Protein AF-0000000076916355 (afdb_homodimer)

Solvent-accessible surface area (backbone atoms only — not comparable to full-atom values): 52747 Å² total; per-residue (Å²): 132,58,68,88,70,53,62,68,61,91,76,53,56,78,39,70,52,58,85,63,58,47,89,42,53,68,52,65,50,96,66,36,32,31,39,42,35,32,62,29,58,25,56,57,45,25,29,26,34,36,40,40,32,70,49,23,20,48,78,46,50,85,82,34,35,22,39,51,40,47,52,57,48,42,42,64,39,28,31,76,87,35,47,45,67,52,45,52,52,50,39,55,72,43,64,45,74,83,53,53,80,67,31,42,49,59,37,44,57,28,30,38,39,49,47,61,35,46,56,76,47,89,62,48,50,58,50,50,51,38,51,52,36,33,56,54,65,29,48,55,58,40,63,67,58,47,58,52,46,38,58,56,53,50,43,54,50,47,31,48,61,15,71,67,38,50,51,51,50,52,49,46,29,62,73,29,48,91,23,59,66,37,73,20,53,28,78,42,41,71,68,34,63,75,60,56,49,40,64,59,48,40,52,51,45,41,51,65,41,28,39,64,50,26,36,40,37,41,16,11,40,49,94,48,53,66,60,52,52,51,47,47,45,65,47,43,56,79,52,66,52,74,43,80,74,67,68,77,80,78,85,74,67,67,67,80,41,49,70,58,43,77,47,78,43,68,35,71,58,39,37,45,21,27,37,37,42,35,13,48,43,73,46,80,77,51,52,26,44,42,40,47,52,49,52,52,31,45,51,44,34,34,53,46,51,30,53,53,40,44,54,48,30,68,42,81,82,38,48,24,66,41,46,42,50,45,78,43,77,76,50,85,60,32,23,30,41,39,36,43,33,37,26,50,86,89,21,51,67,54,29,49,42,51,55,52,43,53,47,48,38,30,58,76,66,40,60,54,68,65,55,47,50,51,48,42,51,52,53,49,50,50,43,43,31,48,53,75,41,57,87,64,47,46,18,60,59,56,40,50,53,52,48,39,28,75,76,67,54,43,64,38,68,37,62,68,52,47,39,22,45,47,68,49,45,52,84,66,63,46,49,74,63,21,33,58,54,39,65,55,67,28,65,62,38,31,16,35,41,38,38,36,25,41,61,84,71,80,48,72,67,54,53,51,47,42,52,51,49,48,52,48,33,53,75,67,63,68,64,72,75,86,81,72,76,89,66,81,70,75,80,75,62,74,66,79,73,77,79,127,132,59,71,86,71,52,63,67,60,91,78,55,55,77,40,70,52,58,86,63,59,47,88,43,54,68,52,66,49,94,66,37,31,31,39,41,35,31,62,30,57,26,53,56,46,24,29,27,34,36,40,40,34,71,50,23,18,49,79,45,50,87,81,33,35,23,40,52,40,48,50,55,47,41,43,65,40,27,31,76,87,35,47,44,67,51,44,51,50,49,40,56,73,43,63,46,76,84,53,50,80,68,30,43,48,59,36,46,56,27,29,37,40,50,47,61,36,47,58,76,47,87,62,45,50,58,49,50,50,38,51,52,36,33,56,54,64,29,49,56,57,40,62,67,56,47,59,51,46,38,59,57,53,50,43,53,50,46,31,47,60,16,71,67,37,49,51,51,50,52,48,46,29,62,75,29,48,90,22,60,64,38,74,20,52,29,80,41,42,71,68,35,63,77,59,54,49,40,64,58,48,40,50,51,46,41,52,64,42,30,39,65,50,27,36,39,38,41,17,12,40,51,97,48,53,66,58,52,53,50,48,48,46,65,47,43,56,78,51,64,52,75,42,80,74,68,69,79,79,78,85,77,68,67,68,78,41,47,70,57,42,77,48,78,44,67,34,72,60,38,37,46,21,28,36,37,40,34,13,49,44,71,45,81,76,52,54,25,44,41,40,47,51,49,53,53,32,45,50,45,35,34,52,45,50,30,54,52,40,46,55,47,30,68,42,82,82,39,48,24,67,41,45,45,50,46,76,44,78,77,49,85,60,31,22,28,41,38,34,41,32,37,28,50,84,87,21,51,68,54,29,48,43,52,56,52,44,52,46,46,39,31,58,75,66,39,57,53,68,64,56,50,50,52,48,43,51,52,53,50,51,50,44,44,32,49,52,76,41,58,88,64,48,46,19,59,58,55,41,51,52,51,49,38,26,73,77,68,54,44,64,37,67,38,62,70,53,48,39,24,44,48,67,50,46,51,84,68,64,46,49,75,64,21,33,58,54,39,66,55,67,28,66,61,38,31,16,36,40,38,38,36,25,43,61,84,70,79,49,72,66,55,53,52,49,42,52,52,48,48,53,48,33,52,76,66,64,67,64,72,75,86,80,73,76,90,65,80,70,73,80,74,60,73,66,79,73,77,79,129

pLDDT: mean 91.03, std 12.5, range [19.94, 98.81]

Structure (mmCIF, N/CA/C/O backbone):
data_AF-0000000076916355-model_v1
#
loop_
_entity.id
_entity.type
_entity.pdbx_description
1 polymer 'Peptidase M16 N-terminal domain-containing protein'
#
loop_
_atom_site.group_PDB
_atom_site.id
_atom_site.type_symbol
_atom_site.label_atom_id
_atom_site.label_alt_id
_atom_site.label_comp_id
_atom_site.label_asym_id
_atom_site.label_entity_id
_atom_site.label_seq_id
_atom_site.pdbx_PDB_ins_code
_atom_site.Cartn_x
_atom_site.Cartn_y
_atom_site.Cartn_z
_atom_site.occupancy
_atom_site.B_iso_or_equiv
_atom_site.auth_seq_id
_atom_site.auth_comp_id
_atom_site.auth_asym_id
_atom_site.auth_atom_id
_atom_site.pdbx_PDB_model_num
ATOM 1 N N . VAL A 1 1 ? 5.949 21.219 -25.094 1 65.38 1 VAL A N 1
ATOM 2 C CA . VAL A 1 1 ? 7.352 21.625 -25.047 1 65.38 1 VAL A CA 1
ATOM 3 C C . VAL A 1 1 ? 8.141 20.688 -24.141 1 65.38 1 VAL A C 1
ATOM 5 O O . VAL A 1 1 ? 7.652 20.281 -23.078 1 65.38 1 VAL A O 1
ATOM 8 N N . GLY A 1 2 ? 9.203 20.094 -24.516 1 77.88 2 GLY A N 1
ATOM 9 C CA . GLY A 1 2 ? 10.07 19.203 -23.766 1 77.88 2 GLY A CA 1
ATOM 10 C C . GLY A 1 2 ? 10.719 19.875 -22.562 1 77.88 2 GLY A C 1
ATOM 11 O O . GLY A 1 2 ? 10.812 21.109 -22.516 1 77.88 2 GLY A O 1
ATOM 12 N N . PHE A 1 3 ? 11 19.219 -21.578 1 87.12 3 PHE A N 1
ATOM 13 C CA . PHE A 1 3 ? 11.586 19.703 -20.344 1 87.12 3 PHE A CA 1
ATOM 14 C C . PHE A 1 3 ? 12.875 20.469 -20.609 1 87.12 3 PHE A C 1
ATOM 16 O O . PHE A 1 3 ? 13.125 21.5 -20 1 87.12 3 PHE A O 1
ATOM 23 N N . ARG A 1 4 ? 13.672 20.094 -21.641 1 80.81 4 ARG A N 1
ATOM 24 C CA . ARG A 1 4 ? 14.953 20.719 -21.953 1 80.81 4 ARG A CA 1
ATOM 25 C C . ARG A 1 4 ? 14.766 22.125 -22.5 1 80.81 4 ARG A C 1
ATOM 27 O O . ARG A 1 4 ? 15.609 23 -22.297 1 80.81 4 ARG A O 1
ATOM 34 N N . SER A 1 5 ? 13.641 22.281 -23.031 1 86.19 5 SER A N 1
ATOM 35 C CA . SER A 1 5 ? 13.375 23.562 -23.688 1 86.19 5 SER A CA 1
ATOM 36 C C . SER A 1 5 ? 12.727 24.547 -22.719 1 86.19 5 SER A C 1
ATOM 38 O O . SER A 1 5 ? 12.547 25.719 -23.062 1 86.19 5 SER A O 1
ATOM 40 N N . LEU A 1 6 ? 12.43 24.047 -21.547 1 91.44 6 LEU A N 1
ATOM 41 C CA . LEU A 1 6 ? 11.789 24.953 -20.594 1 91.44 6 LEU A CA 1
ATOM 42 C C . LEU A 1 6 ? 12.734 26.078 -20.188 1 91.44 6 LEU A C 1
ATOM 44 O O . LEU A 1 6 ? 13.891 25.844 -19.844 1 91.44 6 LEU A O 1
ATOM 48 N N . LYS A 1 7 ? 12.25 27.25 -20.281 1 91.19 7 LYS A N 1
ATOM 49 C CA . LYS A 1 7 ? 13.039 28.406 -19.891 1 91.19 7 LYS A CA 1
ATOM 50 C C . LYS A 1 7 ? 13.172 28.516 -18.375 1 91.19 7 LYS A C 1
ATOM 52 O O . LYS A 1 7 ? 12.227 28.219 -17.641 1 91.19 7 LYS A O 1
ATOM 57 N N . LEU A 1 8 ? 14.266 28.828 -17.969 1 92.81 8 LEU A N 1
ATOM 58 C CA . LEU A 1 8 ? 14.5 29.078 -16.547 1 92.81 8 LEU A CA 1
ATOM 59 C C . LEU A 1 8 ? 13.695 30.281 -16.078 1 92.81 8 LEU A C 1
ATOM 61 O O . LEU A 1 8 ? 13.281 31.109 -16.891 1 92.81 8 LEU A O 1
ATOM 65 N N . VAL A 1 9 ? 13.422 30.281 -14.781 1 92.88 9 VAL A N 1
ATOM 66 C CA . VAL A 1 9 ? 12.688 31.422 -14.227 1 92.88 9 VAL A CA 1
ATOM 67 C C . VAL A 1 9 ? 13.672 32.406 -13.609 1 92.88 9 VAL A C 1
ATOM 69 O O . VAL A 1 9 ? 14.719 32.031 -13.086 1 92.88 9 VAL A O 1
ATOM 72 N N . ASN A 1 10 ? 13.422 33.656 -13.789 1 91.62 10 ASN A N 1
ATOM 73 C CA . ASN A 1 10 ? 14.133 34.719 -13.086 1 91.62 10 ASN A CA 1
ATOM 74 C C . ASN A 1 10 ? 13.391 35.156 -11.836 1 91.62 10 ASN A C 1
ATOM 76 O O . ASN A 1 10 ? 12.422 35.938 -11.914 1 91.62 10 ASN A O 1
ATOM 80 N N . VAL A 1 11 ? 13.891 34.656 -10.719 1 90.56 11 VAL A N 1
ATOM 81 C CA . VAL A 1 11 ? 13.164 34.938 -9.484 1 90.56 11 VAL A CA 1
ATOM 82 C C . VAL A 1 11 ? 14.133 35.438 -8.414 1 90.56 11 VAL A C 1
ATOM 84 O O . VAL A 1 11 ? 15.32 35.062 -8.43 1 90.56 11 VAL A O 1
ATOM 87 N N . SER A 1 12 ? 13.508 36.25 -7.539 1 94.06 12 SER A N 1
ATOM 88 C CA . SER A 1 12 ? 14.211 36.625 -6.312 1 94.06 12 SER A CA 1
ATOM 89 C C . SER A 1 12 ? 13.852 35.688 -5.164 1 94.06 12 SER A C 1
ATOM 91 O O . SER A 1 12 ? 12.742 35.156 -5.121 1 94.06 12 SER A O 1
ATOM 93 N N . MET A 1 13 ? 14.727 35.562 -4.289 1 94 13 MET A N 1
ATOM 94 C CA . MET A 1 13 ? 14.531 34.656 -3.168 1 94 13 MET A CA 1
ATOM 95 C C . MET A 1 13 ? 13.383 35.125 -2.279 1 94 13 MET A C 1
ATOM 97 O O . MET A 1 13 ? 12.695 34.312 -1.664 1 94 13 MET A O 1
ATOM 101 N N . GLU A 1 14 ? 13.102 36.375 -2.289 1 95.12 14 GLU A N 1
ATOM 102 C CA . GLU A 1 14 ? 12.07 36.938 -1.425 1 95.12 14 GLU A CA 1
ATOM 103 C C . GLU A 1 14 ? 10.711 36.938 -2.117 1 95.12 14 GLU A C 1
ATOM 105 O O . GLU A 1 14 ? 9.695 37.25 -1.492 1 95.12 14 GLU A O 1
ATOM 110 N N . GLU A 1 15 ? 10.75 36.594 -3.326 1 95.25 15 GLU A N 1
ATOM 111 C CA . GLU A 1 15 ? 9.492 36.594 -4.078 1 95.25 15 GLU A CA 1
ATOM 112 C C . GLU A 1 15 ? 8.484 35.625 -3.467 1 95.25 15 GLU A C 1
ATOM 114 O O . GLU A 1 15 ? 8.836 34.5 -3.123 1 95.25 15 GLU A O 1
ATOM 119 N N . ALA A 1 16 ? 7.27 36.188 -3.289 1 95.38 16 ALA A N 1
ATOM 120 C CA . ALA A 1 16 ? 6.199 35.344 -2.734 1 95.38 16 ALA A CA 1
ATOM 121 C C . ALA A 1 16 ? 5.68 34.375 -3.77 1 95.38 16 ALA A C 1
ATOM 123 O O . ALA A 1 16 ? 5.543 34.688 -4.949 1 95.38 16 ALA A O 1
ATOM 124 N N . LEU A 1 17 ? 5.414 33.125 -3.361 1 95.44 17 LEU A N 1
ATOM 125 C CA . LEU A 1 17 ? 4.715 32.156 -4.203 1 95.44 17 LEU A CA 1
ATOM 126 C C . LEU A 1 17 ? 3.217 32.438 -4.23 1 95.44 17 LEU A C 1
ATOM 128 O O . LEU A 1 17 ? 2.682 33.062 -3.309 1 95.44 17 LEU A O 1
ATOM 132 N N . PRO A 1 18 ? 2.559 32.031 -5.277 1 91.19 18 PRO A N 1
ATOM 133 C CA . PRO A 1 18 ? 1.119 32.312 -5.344 1 91.19 18 PRO A CA 1
ATOM 134 C C . PRO A 1 18 ? 0.356 31.734 -4.152 1 91.19 18 PRO A C 1
ATOM 136 O O . PRO A 1 18 ? 0.528 30.562 -3.811 1 91.19 18 PRO A O 1
ATOM 139 N N . ALA A 1 19 ? -0.494 32.594 -3.588 1 88.81 19 ALA A N 1
ATOM 140 C CA . ALA A 1 19 ? -1.309 32.156 -2.457 1 88.81 19 ALA A CA 1
ATOM 141 C C . ALA A 1 19 ? -2.473 31.266 -2.92 1 88.81 19 ALA A C 1
ATOM 143 O O . ALA A 1 19 ? -2.818 30.281 -2.264 1 88.81 19 ALA A O 1
ATOM 144 N N . GLU A 1 20 ? -3.055 31.656 -4.066 1 93.75 20 GLU A N 1
ATOM 145 C CA . GLU A 1 20 ? -4.148 30.875 -4.629 1 93.75 20 GLU A CA 1
ATOM 146 C C . GLU A 1 20 ? -3.621 29.719 -5.48 1 93.75 20 GLU A C 1
ATOM 148 O O . GLU A 1 20 ? -2.619 29.859 -6.18 1 93.75 20 GLU A O 1
ATOM 153 N N . PRO A 1 21 ? -4.293 28.594 -5.328 1 96.56 21 PRO A N 1
ATOM 154 C CA . PRO A 1 21 ? -3.824 27.438 -6.094 1 96.56 21 PRO A CA 1
ATOM 155 C C . PRO A 1 21 ? -3.977 27.625 -7.602 1 96.56 21 PRO A C 1
ATOM 157 O O . PRO A 1 21 ? -5 28.141 -8.062 1 96.56 21 PRO A O 1
ATOM 160 N N . VAL A 1 22 ? -3.041 27.219 -8.328 1 95.25 22 VAL A N 1
ATOM 161 C CA . VAL A 1 22 ? -3.01 27.391 -9.773 1 95.25 22 VAL A CA 1
ATOM 162 C C . VAL A 1 22 ? -3.641 26.172 -10.453 1 95.25 22 VAL A C 1
ATOM 164 O O . VAL A 1 22 ? -3.422 25.031 -10.031 1 95.25 22 VAL A O 1
ATOM 167 N N . GLY A 1 23 ? -4.426 26.438 -11.477 1 92.94 23 GLY A N 1
ATOM 168 C CA . GLY A 1 23 ? -4.922 25.375 -12.336 1 92.94 23 GLY A CA 1
ATOM 169 C C . GLY A 1 23 ? -6.199 24.734 -11.82 1 92.94 23 GLY A C 1
ATOM 170 O O . GLY A 1 23 ? -6.559 23.625 -12.242 1 92.94 23 GLY A O 1
ATOM 171 N N . VAL A 1 24 ? -6.832 25.312 -10.867 1 96.69 24 VAL A N 1
ATOM 172 C CA . VAL A 1 24 ? -8.039 24.766 -10.258 1 96.69 24 VAL A CA 1
ATOM 173 C C . VAL A 1 24 ? -9.078 25.859 -10.07 1 96.69 24 VAL A C 1
ATOM 175 O O . VAL A 1 24 ? -8.727 27.031 -9.852 1 96.69 24 VAL A O 1
ATOM 178 N N . ALA A 1 25 ? -10.328 25.531 -10.391 1 98 25 ALA A N 1
ATOM 179 C CA . ALA A 1 25 ? -11.391 26.453 -9.977 1 98 25 ALA A CA 1
ATOM 180 C C . ALA A 1 25 ? -11.508 26.5 -8.461 1 98 25 ALA A C 1
ATOM 182 O O . ALA A 1 25 ? -11.906 25.516 -7.824 1 98 25 ALA A O 1
ATOM 183 N N . TYR A 1 26 ? -11.125 27.594 -7.969 1 97.81 26 TYR A N 1
ATOM 184 C CA . TYR A 1 26 ? -11.023 27.812 -6.527 1 97.81 26 TYR A CA 1
ATOM 185 C C . TYR A 1 26 ? -11.922 28.953 -6.082 1 97.81 26 TYR A C 1
ATOM 187 O O . TYR A 1 26 ? -12.031 29.984 -6.766 1 97.81 26 TYR A O 1
ATOM 195 N N . GLY A 1 27 ? -12.609 28.719 -4.973 1 97.5 27 GLY A N 1
ATOM 196 C CA . GLY A 1 27 ? -13.461 29.781 -4.445 1 97.5 27 GLY A CA 1
ATOM 197 C C . GLY A 1 27 ? -14.055 29.453 -3.092 1 97.5 27 GLY A C 1
ATOM 198 O O . GLY A 1 27 ? -13.742 28.406 -2.506 1 97.5 27 GLY A O 1
ATOM 199 N N . ARG A 1 28 ? -14.805 30.438 -2.615 1 97.06 28 ARG A N 1
ATOM 200 C CA . ARG A 1 28 ? -15.516 30.297 -1.346 1 97.06 28 ARG A CA 1
ATOM 201 C C . ARG A 1 28 ? -16.984 30.672 -1.502 1 97.06 28 ARG A C 1
ATOM 203 O O . ARG A 1 28 ? -17.312 31.672 -2.145 1 97.06 28 ARG A O 1
ATOM 210 N N . LEU A 1 29 ? -17.797 29.797 -1.039 1 97.62 29 LEU A N 1
ATOM 211 C CA . LEU A 1 29 ? -19.219 30.078 -1.076 1 97.62 29 LEU A CA 1
ATOM 212 C C . LEU A 1 29 ? -19.609 31.109 -0.02 1 97.62 29 LEU A C 1
ATOM 214 O O . LEU A 1 29 ? -18.797 31.453 0.848 1 97.62 29 LEU A O 1
ATOM 218 N N . ALA A 1 30 ? -20.891 31.594 -0.022 1 95.25 30 ALA A N 1
ATOM 219 C CA . ALA A 1 30 ? -21.375 32.625 0.907 1 95.25 30 ALA A CA 1
ATOM 220 C C . ALA A 1 30 ? -21.406 32.062 2.336 1 95.25 30 ALA A C 1
ATOM 222 O O . ALA A 1 30 ? -21.203 32.844 3.291 1 95.25 30 ALA A O 1
ATOM 223 N N . ASN A 1 31 ? -21.562 30.828 2.43 1 95.25 31 ASN A N 1
ATOM 224 C CA . ASN A 1 31 ? -21.656 30.234 3.758 1 95.25 31 ASN A CA 1
ATOM 225 C C . ASN A 1 31 ? -20.281 29.891 4.316 1 95.25 31 ASN A C 1
ATOM 227 O O . ASN A 1 31 ? -20.172 29.312 5.406 1 95.25 31 ASN A O 1
ATOM 231 N N . GLY A 1 32 ? -19.234 30.141 3.533 1 95 32 GLY A N 1
ATOM 232 C CA . GLY A 1 32 ? -17.875 30 4.035 1 95 32 GLY A CA 1
ATOM 233 C C . GLY A 1 32 ? -17.156 28.781 3.484 1 95 32 GLY A C 1
ATOM 234 O O . GLY A 1 32 ? -15.938 28.672 3.59 1 95 32 GLY A O 1
ATOM 235 N N . LEU A 1 33 ? -17.844 27.844 2.869 1 97.75 33 LEU A N 1
ATOM 236 C CA . LEU A 1 33 ? -17.25 26.625 2.342 1 97.75 33 LEU A CA 1
ATOM 237 C C . LEU A 1 33 ? -16.297 26.938 1.186 1 97.75 33 LEU A C 1
ATOM 239 O O . LEU A 1 33 ? -16.656 27.688 0.276 1 97.75 33 LEU A O 1
ATOM 243 N N . THR A 1 34 ? -15.094 26.375 1.284 1 98.31 34 THR A N 1
ATOM 244 C CA . THR A 1 34 ? -14.141 26.484 0.186 1 98.31 34 THR A CA 1
ATOM 245 C C . THR A 1 34 ? -14.32 25.344 -0.808 1 98.31 34 THR A C 1
ATOM 247 O O . THR A 1 34 ? -14.727 24.234 -0.428 1 98.3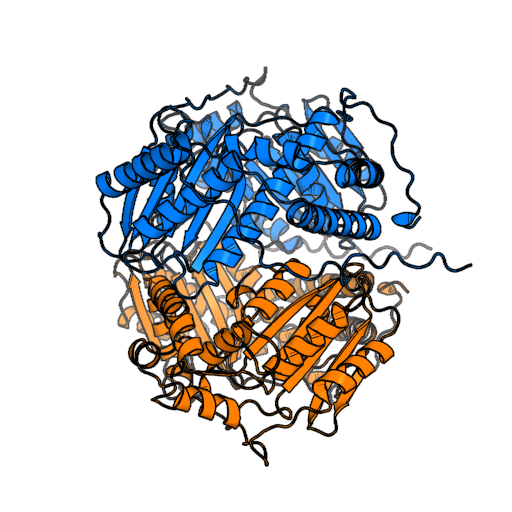1 34 THR A O 1
ATOM 250 N N . TYR A 1 35 ? -14.102 25.641 -2.092 1 98.75 35 TYR A N 1
ATOM 251 C CA . TYR A 1 35 ? -14.188 24.547 -3.055 1 98.75 35 TYR A CA 1
ATOM 252 C C . TYR A 1 35 ? -12.992 24.562 -4 1 98.75 35 TYR A C 1
ATOM 254 O O . TYR A 1 35 ? -12.422 25.609 -4.273 1 98.75 35 TYR A O 1
ATOM 262 N N . TYR A 1 36 ? -12.531 23.375 -4.344 1 98.75 36 TYR A N 1
ATOM 263 C CA . TYR A 1 36 ? -11.531 23.094 -5.371 1 98.75 36 TYR A CA 1
ATOM 264 C C . TYR A 1 36 ? -12.117 22.188 -6.457 1 98.75 36 TYR A C 1
ATOM 266 O O . TYR A 1 36 ? -12.578 21.078 -6.172 1 98.75 36 TYR A O 1
ATOM 274 N N . VAL A 1 37 ? -12.172 22.641 -7.754 1 98.75 37 VAL A N 1
ATOM 275 C CA . VAL A 1 37 ? -12.703 21.828 -8.836 1 98.75 37 VAL A CA 1
ATOM 276 C C . VAL A 1 37 ? -11.742 21.844 -10.023 1 98.75 37 VAL A C 1
ATOM 278 O O . VAL A 1 37 ? -11.336 22.922 -10.484 1 98.75 37 VAL A O 1
ATOM 281 N N . ARG A 1 38 ? -11.367 20.656 -10.445 1 97.94 38 ARG A N 1
ATOM 282 C CA . ARG A 1 38 ? -10.469 20.578 -11.594 1 97.94 38 ARG A CA 1
ATOM 283 C C . ARG A 1 38 ? -10.844 19.406 -12.492 1 97.94 38 ARG A C 1
ATOM 285 O O . ARG A 1 38 ? -11.086 18.297 -12.008 1 97.94 38 ARG A O 1
ATOM 292 N N . SER A 1 39 ? -10.914 19.75 -13.781 1 97.19 39 SER A N 1
ATOM 293 C CA . SER A 1 39 ? -11.031 18.672 -14.766 1 97.19 39 SER A CA 1
ATOM 294 C C . SER A 1 39 ? -9.695 17.969 -14.969 1 97.19 39 SER A C 1
ATOM 296 O O . SER A 1 39 ? -8.656 18.609 -15.078 1 97.19 39 SER A O 1
ATOM 298 N N . ASN A 1 40 ? -9.727 16.688 -14.859 1 95.25 40 ASN A N 1
ATOM 299 C CA . ASN A 1 40 ? -8.562 15.828 -15.062 1 95.25 40 ASN A CA 1
ATOM 300 C C . ASN A 1 40 ? -8.953 14.484 -15.672 1 95.25 40 ASN A C 1
ATOM 302 O O . ASN A 1 40 ? -9.781 13.766 -15.102 1 95.25 40 ASN A O 1
ATOM 306 N N . PRO A 1 41 ? -8.406 14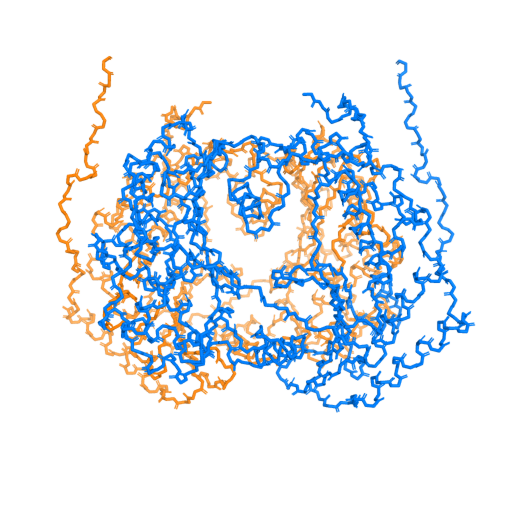.148 -16.719 1 89.5 41 PRO A N 1
ATOM 307 C CA . PRO A 1 41 ? -8.914 12.992 -17.469 1 89.5 41 PRO A CA 1
ATOM 308 C C . PRO A 1 41 ? -8.5 11.664 -16.844 1 89.5 41 PRO A C 1
ATOM 310 O O . PRO A 1 41 ? -9.078 10.625 -17.172 1 89.5 41 PRO A O 1
ATOM 313 N N . LYS A 1 42 ? -7.594 11.617 -15.922 1 88.19 42 LYS A N 1
ATOM 314 C CA . LYS A 1 42 ? -7.102 10.344 -15.398 1 88.19 42 LYS A CA 1
ATOM 315 C C . LYS A 1 42 ? -7.574 10.109 -13.969 1 88.19 42 LYS A C 1
ATOM 317 O O . LYS A 1 42 ? -7.305 10.922 -13.078 1 88.19 42 LYS A O 1
ATOM 322 N N . PRO A 1 43 ? -8.219 9 -13.789 1 88.5 43 PRO A N 1
ATOM 323 C CA . PRO A 1 43 ? -8.695 8 -14.75 1 88.5 43 PRO A CA 1
ATOM 324 C C . PRO A 1 43 ? -9.906 8.477 -15.547 1 88.5 43 PRO A C 1
ATOM 326 O O . PRO A 1 43 ? -10.641 9.359 -15.102 1 88.5 43 PRO A O 1
ATOM 329 N N . ARG A 1 44 ? -10.062 7.914 -16.625 1 86.88 44 ARG A N 1
ATOM 330 C CA . ARG A 1 44 ? -11.188 8.289 -17.484 1 86.88 44 ARG A CA 1
ATOM 331 C C . ARG A 1 44 ? -12.516 7.949 -16.812 1 86.88 44 ARG A C 1
ATOM 333 O O . ARG A 1 44 ? -12.641 6.914 -16.156 1 86.88 44 ARG A O 1
ATOM 340 N N . MET A 1 45 ? -13.445 8.844 -16.891 1 88.5 45 MET A N 1
ATOM 341 C CA . MET A 1 45 ? -14.836 8.703 -16.484 1 88.5 45 MET A CA 1
ATOM 342 C C . MET A 1 45 ? -14.945 8.531 -14.969 1 88.5 45 MET A C 1
ATOM 344 O O . MET A 1 45 ? -15.859 7.867 -14.477 1 88.5 45 MET A O 1
ATOM 348 N N . ARG A 1 46 ? -13.977 8.992 -14.25 1 91.31 46 ARG A N 1
ATOM 349 C CA . ARG A 1 46 ? -14.008 8.938 -12.789 1 91.31 46 ARG A CA 1
ATOM 350 C C . ARG A 1 46 ? -13.641 10.289 -12.188 1 91.31 46 ARG A C 1
ATOM 352 O O . ARG A 1 46 ? -13.008 11.117 -12.844 1 91.31 46 ARG A O 1
ATOM 359 N N . ALA A 1 47 ? -14.039 10.43 -10.984 1 95.62 47 ALA A N 1
ATOM 360 C CA . ALA A 1 47 ? -13.695 11.633 -10.234 1 95.62 47 ALA A CA 1
ATOM 361 C C . ALA A 1 47 ? -13.352 11.289 -8.781 1 95.62 47 ALA A C 1
ATOM 363 O O . ALA A 1 47 ? -13.992 10.422 -8.18 1 95.62 47 ALA A O 1
ATOM 364 N N . ALA A 1 48 ? -12.359 11.945 -8.305 1 97.06 48 ALA A N 1
ATOM 365 C CA . ALA A 1 48 ? -11.984 11.867 -6.891 1 97.06 48 ALA A CA 1
ATOM 366 C C . ALA A 1 48 ? -12.586 13.031 -6.105 1 97.06 48 ALA A C 1
ATOM 368 O O . ALA A 1 48 ? -12.25 14.195 -6.359 1 97.06 48 ALA A O 1
ATOM 369 N N . LEU A 1 49 ? -13.422 12.703 -5.141 1 97.81 49 LEU A N 1
ATOM 370 C CA . LEU A 1 49 ? -14.062 13.711 -4.305 1 97.81 49 LEU A CA 1
ATOM 371 C C . LEU A 1 49 ? -13.594 13.609 -2.859 1 97.81 49 LEU A C 1
ATOM 373 O O . LEU A 1 49 ? -13.258 12.516 -2.391 1 97.81 49 LEU A O 1
ATOM 377 N N . SER A 1 50 ? -13.57 14.766 -2.205 1 98.38 50 SER A N 1
ATOM 378 C CA . SER A 1 50 ? -13.281 14.758 -0.775 1 98.38 50 SER A CA 1
ATOM 379 C C . SER A 1 50 ? -13.984 15.914 -0.063 1 98.38 50 SER A C 1
ATOM 381 O O . SER A 1 50 ? -14.289 16.938 -0.681 1 98.38 50 SER A O 1
ATOM 383 N N . LEU A 1 51 ? -14.281 15.695 1.112 1 98.62 51 LEU A N 1
ATOM 384 C CA . LEU A 1 51 ? -14.633 16.719 2.084 1 98.62 51 LEU A CA 1
ATOM 385 C C . LEU A 1 51 ? -13.641 16.734 3.242 1 98.62 51 LEU A C 1
ATOM 387 O O . LEU A 1 51 ? -13.445 15.727 3.914 1 98.62 51 LEU A O 1
ATOM 391 N N . ALA A 1 52 ? -12.992 17.859 3.4 1 98.69 52 ALA A N 1
ATOM 392 C CA . ALA A 1 52 ? -12.039 18 4.496 1 98.69 52 ALA A CA 1
ATOM 393 C C . ALA A 1 52 ? -12.57 18.922 5.578 1 98.69 52 ALA A C 1
ATOM 395 O O . ALA A 1 52 ? -13.164 19.969 5.273 1 98.69 52 ALA A O 1
ATOM 396 N N . VAL A 1 53 ? -12.383 18.531 6.789 1 97.94 53 VAL A N 1
ATOM 397 C CA . VAL A 1 53 ? -12.711 19.312 7.973 1 97.94 53 VAL A CA 1
ATOM 398 C C . VAL A 1 53 ? -11.438 19.578 8.789 1 97.94 53 VAL A C 1
ATOM 400 O O . VAL A 1 53 ? -10.727 18.641 9.141 1 97.94 53 VAL A O 1
ATOM 403 N N . LYS A 1 54 ? -11.117 20.797 9.148 1 97.25 54 LYS A N 1
ATOM 404 C CA . LYS A 1 54 ? -9.906 21.156 9.875 1 97.25 54 LYS A CA 1
ATOM 405 C C . LYS A 1 54 ? -10.016 20.797 11.352 1 97.25 54 LYS A C 1
ATOM 407 O O . LYS A 1 54 ? -9.414 21.453 12.203 1 97.25 54 LYS A O 1
ATOM 412 N N . VAL A 1 55 ? -10.836 19.859 11.641 1 96.56 55 VAL A N 1
ATOM 413 C CA . VAL A 1 55 ? -11.031 19.438 13.023 1 96.56 55 VAL A CA 1
ATOM 414 C C . VAL A 1 55 ? -10.781 17.938 13.148 1 96.56 55 VAL A C 1
ATOM 416 O O . VAL A 1 55 ? -11.273 17.141 12.344 1 96.56 55 VAL A O 1
ATOM 419 N N . GLY A 1 56 ? -9.93 17.578 14.117 1 97.75 56 GLY A N 1
ATOM 420 C CA . GLY A 1 56 ? -9.688 16.188 14.516 1 97.75 56 GLY A CA 1
ATOM 421 C C . GLY A 1 56 ? -9.82 15.969 16 1 97.75 56 GLY A C 1
ATOM 422 O O . GLY A 1 56 ? -10.688 16.562 16.656 1 97.75 56 GLY A O 1
ATOM 423 N N . SER A 1 57 ? -9.078 15.117 16.578 1 98.38 57 SER A N 1
ATOM 424 C CA . SER A 1 57 ? -9.281 14.68 17.953 1 98.38 57 SER A CA 1
ATOM 425 C C . SER A 1 57 ? -8.664 15.664 18.938 1 98.38 57 SER A C 1
ATOM 427 O O . SER A 1 57 ? -8.984 15.641 20.125 1 98.38 57 SER A O 1
ATOM 429 N N . VAL A 1 58 ? -7.793 16.594 18.516 1 98.25 58 VAL A N 1
ATOM 430 C CA . VAL A 1 58 ? -7.027 17.438 19.422 1 98.25 58 VAL A CA 1
ATOM 431 C C . VAL A 1 58 ? -7.961 18.406 20.125 1 98.25 58 VAL A C 1
ATOM 433 O O . VAL A 1 58 ? -7.668 18.875 21.234 1 98.25 58 VAL A O 1
ATOM 436 N N . VAL A 1 59 ? -9.117 18.703 19.578 1 97.75 59 VAL A N 1
ATOM 437 C CA . VAL A 1 59 ? -10.016 19.703 20.156 1 97.75 59 VAL A CA 1
ATOM 438 C C . VAL A 1 59 ? -10.938 19.031 21.172 1 97.75 59 VAL A C 1
ATOM 440 O O . VAL A 1 59 ? -11.695 19.703 21.875 1 97.75 59 VAL A O 1
ATOM 443 N N . GLU A 1 60 ? -10.898 17.734 21.266 1 98.38 60 GLU A N 1
ATOM 444 C CA . GLU A 1 60 ? -11.797 16.984 22.141 1 98.38 60 GLU A CA 1
ATOM 445 C C . GLU A 1 60 ? -11.555 17.344 23.609 1 98.38 60 GLU A C 1
ATOM 447 O O . GLU A 1 60 ? -10.414 17.516 24.031 1 98.38 60 GLU A O 1
ATOM 452 N N . GLU A 1 61 ? -12.609 17.391 24.359 1 97.5 61 GLU A N 1
ATOM 453 C CA . GLU A 1 61 ? -12.531 17.438 25.812 1 97.5 61 GLU A CA 1
ATOM 454 C C . GLU A 1 61 ? -12.445 16.031 26.406 1 97.5 61 GLU A C 1
ATOM 456 O O . GLU A 1 61 ? -12.531 15.039 25.672 1 97.5 61 GLU A O 1
ATOM 461 N N . GLU A 1 62 ? -12.305 15.969 27.688 1 97.44 62 GLU A N 1
ATOM 462 C CA . GLU A 1 62 ? -12.047 14.688 28.344 1 97.44 62 GLU A CA 1
ATOM 463 C C . GLU A 1 62 ? -13.172 13.695 28.078 1 97.44 62 GLU A C 1
ATOM 465 O O . GLU A 1 62 ? -12.922 12.523 27.781 1 97.44 62 GLU A O 1
ATOM 470 N N . ASP A 1 63 ? -14.367 14.148 28.094 1 97.62 63 ASP A N 1
ATOM 471 C CA . ASP A 1 63 ? -15.516 13.273 27.906 1 97.62 63 ASP A CA 1
ATOM 472 C C . ASP A 1 63 ? -15.844 13.094 26.438 1 97.62 63 ASP A C 1
ATOM 474 O O . ASP A 1 63 ? -16.828 12.43 26.078 1 97.62 63 ASP A O 1
ATOM 478 N N . GLU A 1 64 ? -14.938 13.648 25.594 1 98.38 64 GLU A N 1
ATOM 479 C CA . GLU A 1 64 ? -15.156 13.586 24.156 1 98.38 64 GLU A CA 1
ATOM 480 C C . GLU A 1 64 ? -14.062 12.773 23.469 1 98.38 64 GLU A C 1
ATOM 482 O O . GLU A 1 64 ? -14 12.727 22.234 1 98.38 64 GLU A O 1
ATOM 487 N N . ARG A 1 65 ? -13.195 12.172 24.203 1 98.31 65 ARG A N 1
ATOM 488 C CA . ARG A 1 65 ? -12.062 11.461 23.609 1 98.31 65 ARG A CA 1
ATOM 489 C C . ARG A 1 65 ? -12.547 10.328 22.703 1 98.31 65 ARG A C 1
ATOM 491 O O . ARG A 1 65 ? -13.047 9.312 23.188 1 98.31 65 ARG A O 1
ATOM 498 N N . GLY A 1 66 ? -12.375 10.523 21.375 1 97.81 66 GLY A N 1
ATOM 499 C CA . GLY A 1 66 ? -12.812 9.562 20.375 1 97.81 66 GLY A CA 1
ATOM 500 C C . GLY A 1 66 ? -14.031 10.023 19.594 1 97.81 66 GLY A C 1
ATOM 501 O O . GLY A 1 66 ? -14.406 9.398 18.609 1 97.81 66 GLY A O 1
ATOM 502 N N . VAL A 1 67 ? -14.578 11.125 20 1 98.5 67 VAL A N 1
ATOM 503 C CA . VAL A 1 67 ? -15.852 11.562 19.438 1 98.5 67 VAL A CA 1
ATOM 504 C C . VAL A 1 67 ? -15.656 12.039 18 1 98.5 67 VAL A C 1
ATOM 506 O O . VAL A 1 67 ? -16.516 11.82 17.141 1 98.5 67 VAL A O 1
ATOM 509 N N . ALA A 1 68 ? -14.508 12.672 17.688 1 98.12 68 ALA A N 1
ATOM 510 C CA . ALA A 1 68 ? -14.25 13.078 16.312 1 98.12 68 ALA A CA 1
ATOM 511 C C . ALA A 1 68 ? -14.305 11.883 15.367 1 98.12 68 ALA A C 1
ATOM 513 O O . ALA A 1 68 ? -14.898 11.961 14.289 1 98.12 68 ALA A O 1
ATOM 514 N N . HIS A 1 69 ? -13.719 10.805 15.797 1 97.5 69 HIS A N 1
ATOM 515 C CA . HIS A 1 69 ? -13.703 9.562 15.031 1 97.5 69 HIS A CA 1
ATOM 516 C C . HIS A 1 69 ? -15.102 8.961 14.938 1 97.5 69 HIS A C 1
ATOM 518 O O . HIS A 1 69 ? -15.492 8.445 13.883 1 97.5 69 HIS A O 1
ATOM 524 N N . ILE A 1 70 ? -15.844 9.039 15.992 1 97.19 70 ILE A N 1
ATOM 525 C CA . ILE A 1 70 ? -17.203 8.508 16.016 1 97.19 70 ILE A CA 1
ATOM 526 C C . ILE A 1 70 ? -18.078 9.281 15.031 1 97.19 70 ILE A C 1
ATOM 528 O O . ILE A 1 70 ? -18.906 8.688 14.328 1 97.19 70 ILE A O 1
ATOM 532 N N . VAL A 1 71 ? -17.938 10.586 14.977 1 97.12 71 VAL A N 1
ATOM 533 C CA . VAL A 1 71 ? -18.688 11.414 14.047 1 97.12 71 VAL A CA 1
ATOM 534 C C . VAL A 1 71 ? -18.438 10.945 12.617 1 97.12 71 VAL A C 1
ATOM 536 O O . VAL A 1 71 ? -19.359 10.859 11.805 1 97.12 71 VAL A O 1
ATOM 539 N N . GLU A 1 72 ? -17.188 10.664 12.336 1 96.12 72 GLU A N 1
ATOM 540 C CA . GLU A 1 72 ? -16.797 10.148 11.023 1 96.12 72 GLU A CA 1
ATOM 541 C C . GLU A 1 72 ? -17.594 8.891 10.68 1 96.12 72 GLU A C 1
ATOM 543 O O . GLU A 1 72 ? -18.156 8.781 9.578 1 96.12 72 GLU A O 1
ATOM 548 N N . HIS A 1 73 ? -17.688 7.984 11.617 1 93.44 73 HIS A N 1
ATOM 549 C CA . HIS A 1 73 ? -18.453 6.758 11.414 1 93.44 73 HIS A CA 1
ATOM 550 C C . HIS A 1 73 ? -19.938 7.059 11.195 1 93.44 73 HIS A C 1
ATOM 552 O O . HIS A 1 73 ? -20.578 6.465 10.32 1 93.44 73 HIS A O 1
ATOM 558 N N . LEU A 1 74 ? -20.5 7.941 12 1 95.06 74 LEU A N 1
ATOM 559 C CA . LEU A 1 74 ? -21.922 8.242 11.977 1 95.06 74 LEU A CA 1
ATOM 560 C C . LEU A 1 74 ? -22.312 8.898 10.656 1 95.06 74 LEU A C 1
ATOM 562 O O . LEU A 1 74 ? -23.438 8.727 10.188 1 95.06 74 LEU A O 1
ATOM 566 N N . ALA A 1 75 ? -21.375 9.578 10.07 1 94.94 75 ALA A N 1
ATOM 567 C CA . ALA A 1 75 ? -21.656 10.195 8.781 1 94.94 75 ALA A CA 1
ATOM 568 C C . ALA A 1 75 ? -22.078 9.148 7.746 1 94.94 75 ALA A C 1
ATOM 570 O O . ALA A 1 75 ? -22.984 9.375 6.949 1 94.94 75 ALA A O 1
ATOM 571 N N . PHE A 1 76 ? -21.516 7.992 7.816 1 90.62 76 PHE A N 1
ATOM 572 C CA . PHE A 1 76 ? -21.781 6.938 6.848 1 90.62 76 PHE A CA 1
ATOM 573 C C . PHE A 1 76 ? -22.969 6.086 7.289 1 90.62 76 PHE A C 1
ATOM 575 O O . PHE A 1 76 ? -23.391 5.188 6.562 1 90.62 76 PHE A O 1
ATOM 582 N N . SER A 1 77 ? -23.453 6.406 8.461 1 89.38 77 SER A N 1
ATOM 583 C CA . SER A 1 77 ? -24.609 5.66 8.945 1 89.38 77 SER A CA 1
ATOM 584 C C . SER A 1 77 ? -25.922 6.27 8.445 1 89.38 77 SER A C 1
ATOM 586 O O . SER A 1 77 ? -26.75 5.574 7.848 1 89.38 77 SER A O 1
ATOM 588 N N . ALA A 1 78 ? -26.109 7.555 8.781 1 91.62 78 ALA A N 1
ATOM 589 C CA . ALA A 1 78 ? -27.328 8.219 8.336 1 91.62 78 ALA A CA 1
ATOM 590 C C . ALA A 1 78 ? -27.203 9.734 8.453 1 91.62 78 ALA A C 1
ATOM 592 O O . ALA A 1 78 ? -26.469 10.242 9.305 1 91.62 78 ALA A O 1
ATOM 593 N N . THR A 1 79 ? -27.938 10.383 7.594 1 95.94 79 THR A N 1
ATOM 594 C CA . THR A 1 79 ? -28.062 11.836 7.625 1 95.94 79 THR A CA 1
ATOM 595 C C . THR A 1 79 ? -29.531 12.25 7.609 1 95.94 79 THR A C 1
ATOM 597 O O . THR A 1 79 ? -30.422 11.406 7.668 1 95.94 79 THR A O 1
ATOM 600 N N . SER A 1 80 ? -29.75 13.539 7.598 1 95.19 80 SER A N 1
ATOM 601 C CA . SER A 1 80 ? -31.125 14.031 7.555 1 95.19 80 SER A CA 1
ATOM 602 C C . SER A 1 80 ? -31.844 13.578 6.289 1 95.19 80 SER A C 1
ATOM 604 O O . SER A 1 80 ? -33 13.195 6.332 1 95.19 80 SER A O 1
ATOM 606 N N . ARG A 1 81 ? -31.125 13.5 5.234 1 94.88 81 ARG A N 1
ATOM 607 C CA . ARG A 1 81 ? -31.719 13.188 3.943 1 94.88 81 ARG A CA 1
ATOM 608 C C . ARG A 1 81 ? -31.578 11.703 3.619 1 94.88 81 ARG A C 1
ATOM 610 O O . ARG A 1 81 ? -32.406 11.133 2.92 1 94.88 81 ARG A O 1
ATOM 617 N N . TYR A 1 82 ? -30.531 11.07 4.059 1 94.56 82 TYR A N 1
ATOM 618 C CA . TYR A 1 82 ? -30.203 9.711 3.641 1 94.56 82 TYR A CA 1
ATOM 619 C C . TYR A 1 82 ? -30.219 8.758 4.828 1 94.56 82 TYR A C 1
ATOM 621 O O . TYR A 1 82 ? -29.484 8.945 5.797 1 94.56 82 TYR A O 1
ATOM 629 N N . THR A 1 83 ? -31.016 7.703 4.652 1 91.75 83 THR A N 1
ATOM 630 C CA . THR A 1 83 ? -31 6.629 5.641 1 91.75 83 THR A CA 1
ATOM 631 C C . THR A 1 83 ? -29.766 5.746 5.465 1 91.75 83 THR A C 1
ATOM 633 O O . THR A 1 83 ? -29.016 5.914 4.508 1 91.75 83 THR A O 1
ATOM 636 N N . ASN A 1 84 ? -29.609 4.902 6.395 1 87 84 ASN A N 1
ATOM 637 C CA . ASN A 1 84 ? -28.516 3.934 6.262 1 87 84 ASN A CA 1
ATOM 638 C C . ASN A 1 84 ? -28.625 3.154 4.953 1 87 84 ASN A C 1
ATOM 640 O O . ASN A 1 84 ? -27.625 2.967 4.258 1 87 84 ASN A O 1
ATOM 644 N N . HIS A 1 85 ? -29.797 2.781 4.703 1 84 85 HIS A N 1
ATOM 645 C CA . HIS A 1 85 ? -30.047 2.043 3.473 1 84 85 HIS A CA 1
ATOM 646 C C . HIS A 1 85 ? -29.656 2.865 2.248 1 84 85 HIS A C 1
ATOM 648 O O . HIS A 1 85 ? -29.047 2.346 1.314 1 84 85 HIS A O 1
ATOM 654 N N . ASP A 1 86 ? -30.016 4.117 2.238 1 88.94 86 ASP A N 1
ATOM 655 C CA . ASP A 1 86 ? -29.703 5.008 1.128 1 88.94 86 ASP A CA 1
ATOM 656 C C . ASP A 1 86 ? -28.188 5.125 0.924 1 88.94 86 ASP A C 1
ATOM 658 O O . ASP A 1 86 ? -27.703 5.066 -0.208 1 88.94 86 ASP A O 1
ATOM 662 N N . ILE A 1 87 ? -27.484 5.289 1.971 1 87 87 ILE A N 1
ATOM 663 C CA . ILE A 1 87 ? -26.031 5.473 1.912 1 87 87 ILE A CA 1
ATOM 664 C C . ILE A 1 87 ? -25.375 4.195 1.402 1 87 87 ILE A C 1
ATOM 666 O O . ILE A 1 87 ? -24.484 4.25 0.546 1 87 87 ILE A O 1
ATOM 670 N N . VAL A 1 88 ? -25.797 3.064 1.859 1 82.19 88 VAL A N 1
ATOM 671 C CA . VAL A 1 88 ? -25.25 1.778 1.44 1 82.19 88 VAL A CA 1
ATOM 672 C C . VAL A 1 88 ? -25.484 1.576 -0.054 1 82.19 88 VAL A C 1
ATOM 674 O O . VAL A 1 88 ? -24.578 1.18 -0.788 1 82.19 88 VAL A O 1
ATOM 677 N N . ARG A 1 89 ? -26.672 1.885 -0.45 1 83.44 89 ARG A N 1
ATOM 678 C CA . ARG A 1 89 ? -27.016 1.763 -1.862 1 83.44 89 ARG A CA 1
ATOM 679 C C . ARG A 1 89 ? -26.172 2.689 -2.719 1 83.44 89 ARG A C 1
ATOM 681 O O . ARG A 1 89 ? -25.75 2.318 -3.818 1 83.44 89 ARG A O 1
ATOM 688 N N . PHE A 1 90 ? -26.016 3.818 -2.297 1 86.38 90 PHE A N 1
ATOM 689 C CA . PHE A 1 90 ? -25.172 4.773 -3.008 1 86.38 90 PHE A CA 1
ATOM 690 C C . PHE A 1 90 ? -23.75 4.246 -3.146 1 86.38 90 PHE A C 1
ATOM 692 O O . PHE A 1 90 ? -23.188 4.25 -4.242 1 86.38 90 PHE A O 1
ATOM 699 N N . LEU A 1 91 ? -23.203 3.775 -2.004 1 81.88 91 LEU A N 1
ATOM 700 C CA . LEU A 1 91 ? -21.844 3.252 -2.01 1 81.88 91 LEU A CA 1
ATOM 701 C C . LEU A 1 91 ? -21.719 2.064 -2.957 1 81.88 91 LEU A C 1
ATOM 703 O O . LEU A 1 91 ? -20.719 1.934 -3.67 1 81.88 91 LEU A O 1
ATOM 707 N N . GLU A 1 92 ? -22.734 1.299 -2.996 1 78.5 92 GLU A N 1
ATOM 708 C CA . GLU A 1 92 ? -22.781 0.182 -3.936 1 78.5 92 GLU A CA 1
ATOM 709 C C . GLU A 1 92 ? -22.766 0.675 -5.379 1 78.5 92 GLU A C 1
ATOM 711 O O . GLU A 1 92 ? -22.062 0.116 -6.223 1 78.5 92 GLU A O 1
ATOM 716 N N . SER A 1 93 ? -23.484 1.686 -5.594 1 79.69 93 SER A N 1
ATOM 717 C CA . SER A 1 93 ? -23.672 2.191 -6.953 1 79.69 93 SER A CA 1
ATOM 718 C C . SER A 1 93 ? -22.359 2.762 -7.504 1 79.69 93 SER A C 1
ATOM 720 O O . SER A 1 93 ? -22.141 2.76 -8.719 1 79.69 93 SER A O 1
ATOM 722 N N . ILE A 1 94 ? -21.547 3.186 -6.664 1 79.94 94 ILE A N 1
ATOM 723 C CA . ILE A 1 94 ? -20.297 3.779 -7.152 1 79.94 94 ILE A CA 1
ATOM 724 C C . ILE A 1 94 ? -19.172 2.762 -7.055 1 79.94 94 ILE A C 1
ATOM 726 O O . ILE A 1 94 ? -18.031 3.062 -7.398 1 79.94 94 ILE A O 1
ATOM 730 N N . GLY A 1 95 ? -19.469 1.582 -6.617 1 73.38 95 GLY A N 1
ATOM 731 C CA . GLY A 1 95 ? -18.469 0.534 -6.52 1 73.38 95 GLY A CA 1
ATOM 732 C C . GLY A 1 95 ? -17.469 0.768 -5.398 1 73.38 95 GLY A C 1
ATOM 733 O O . GLY A 1 95 ? -16.297 0.387 -5.512 1 73.38 95 GLY A O 1
ATOM 734 N N . ALA A 1 96 ? -17.75 1.548 -4.543 1 70.94 96 ALA A N 1
ATOM 735 C CA . ALA A 1 96 ? -16.859 1.86 -3.432 1 70.94 96 ALA A CA 1
ATOM 736 C C . ALA A 1 96 ? -16.625 0.637 -2.551 1 70.94 96 ALA A C 1
ATOM 738 O O . ALA A 1 96 ? -17.469 -0.266 -2.5 1 70.94 96 ALA A O 1
ATOM 739 N N . GLU A 1 97 ? -15.289 0.602 -2.225 1 61.94 97 GLU A N 1
ATOM 740 C CA . GLU A 1 97 ? -15.07 -0.358 -1.146 1 61.94 97 GLU A CA 1
ATOM 741 C C . GLU A 1 97 ? -15.844 0.035 0.107 1 61.94 97 GLU A C 1
ATOM 743 O O . GLU A 1 97 ? -16.141 1.213 0.319 1 61.94 97 GLU A O 1
ATOM 748 N N . PHE A 1 98 ? -16.266 -0.992 0.769 1 58.75 98 PHE A N 1
ATOM 749 C CA . PHE A 1 98 ? -17.328 -0.787 1.757 1 58.75 98 PHE A CA 1
ATOM 750 C C . PHE A 1 98 ? -16.734 -0.554 3.141 1 58.75 98 PHE A C 1
ATOM 752 O O . PHE A 1 98 ? -15.797 -1.248 3.547 1 58.75 98 PHE A O 1
ATOM 759 N N . GLY A 1 99 ? -17.188 0.544 3.832 1 57.62 99 GLY A N 1
ATOM 760 C CA . GLY A 1 99 ? -16.922 0.882 5.223 1 57.62 99 GLY A CA 1
ATOM 761 C C . GLY A 1 99 ? -16.234 2.227 5.391 1 57.62 99 GLY A C 1
ATOM 762 O O . GLY A 1 99 ? -15.609 2.73 4.461 1 57.62 99 GLY A O 1
ATOM 763 N N . ALA A 1 100 ? -16.703 2.887 6.41 1 48.97 100 ALA A N 1
ATOM 764 C CA . ALA A 1 100 ? -16.125 4.188 6.758 1 48.97 100 ALA A CA 1
ATOM 765 C C . ALA A 1 100 ? -14.602 4.145 6.738 1 48.97 100 ALA A C 1
ATOM 767 O O . ALA A 1 100 ? -13.961 5.062 6.223 1 48.97 100 ALA A O 1
ATOM 768 N N . CYS A 1 101 ? -14.172 3.121 7.156 1 56.81 101 CYS A N 1
ATOM 769 C CA . CYS A 1 101 ? -12.727 3.031 7.332 1 56.81 101 CYS A CA 1
ATOM 770 C C . CYS A 1 101 ? -12.016 3.021 5.984 1 56.81 101 CYS A C 1
ATOM 772 O O . CYS A 1 101 ? -10.82 3.309 5.91 1 56.81 101 CYS A O 1
ATOM 774 N N . GLN A 1 102 ? -12.797 2.871 5.078 1 67.38 102 GLN A N 1
ATOM 775 C CA . GLN A 1 102 ? -12.188 2.791 3.756 1 67.38 102 GLN A CA 1
ATOM 776 C C . GLN A 1 102 ? -12.328 4.113 3.008 1 67.38 102 GLN A C 1
ATOM 778 O O . GLN A 1 102 ? -11.602 4.367 2.043 1 67.38 102 GLN A O 1
ATOM 783 N N . ASN A 1 103 ? -13.172 4.953 3.619 1 79.5 103 ASN A N 1
ATOM 784 C CA . ASN A 1 103 ? -13.484 6.137 2.828 1 79.5 103 ASN A CA 1
ATOM 785 C C . ASN A 1 103 ? -13.32 7.418 3.645 1 79.5 103 ASN A C 1
ATOM 787 O O . ASN A 1 103 ? -13.852 8.461 3.281 1 79.5 103 ASN A O 1
ATOM 791 N N . ALA A 1 104 ? -12.688 7.238 4.762 1 92.88 104 ALA A N 1
ATOM 792 C CA . ALA A 1 104 ? -12.477 8.43 5.578 1 92.88 104 ALA A CA 1
ATOM 793 C C . ALA A 1 104 ? -11.266 8.266 6.488 1 92.88 104 ALA A C 1
ATOM 795 O O . ALA A 1 104 ? -10.734 7.16 6.625 1 92.88 104 ALA A O 1
ATOM 796 N N . LEU A 1 105 ? -10.852 9.391 7.02 1 95.56 105 LEU A N 1
ATOM 797 C CA . LEU A 1 105 ? -9.734 9.398 7.957 1 95.56 105 LEU A CA 1
ATOM 798 C C . LEU A 1 105 ? -9.898 10.508 8.984 1 95.56 105 LEU A C 1
ATOM 800 O O . LEU A 1 105 ? -10.227 11.648 8.633 1 95.56 105 LEU A O 1
ATOM 804 N N . THR A 1 106 ? -9.68 10.133 10.242 1 96.75 106 THR A N 1
ATOM 805 C CA . THR A 1 106 ? -9.633 11.109 11.328 1 96.75 106 THR A CA 1
ATOM 806 C C . THR A 1 106 ? -8.25 11.141 11.961 1 96.75 106 THR A C 1
ATOM 808 O O . THR A 1 106 ? -7.738 10.109 12.406 1 96.75 106 THR A O 1
ATOM 811 N N . SER A 1 107 ? -7.641 12.258 11.906 1 97.06 107 SER A N 1
ATOM 812 C CA . SER A 1 107 ? -6.367 12.469 12.586 1 97.06 107 SER A CA 1
ATOM 813 C C . SER A 1 107 ? -6.52 13.445 13.75 1 97.06 107 SER A C 1
ATOM 815 O O . SER A 1 107 ? -7.641 13.781 14.141 1 97.06 107 SER A O 1
ATOM 817 N N . SER A 1 108 ? -5.426 13.828 14.367 1 97.62 108 SER A N 1
ATOM 818 C CA . SER A 1 108 ? -5.48 14.781 15.477 1 97.62 108 SER A CA 1
ATOM 819 C C . SER A 1 108 ? -6 16.141 15.008 1 97.62 108 SER A C 1
ATOM 821 O O . SER A 1 108 ? -6.727 16.812 15.742 1 97.62 108 SER A O 1
ATOM 823 N N . ASP A 1 109 ? -5.73 16.453 13.734 1 97.69 109 ASP A N 1
ATOM 824 C CA . ASP A 1 109 ? -5.973 17.844 13.344 1 97.69 109 ASP A CA 1
ATOM 825 C C . ASP A 1 109 ? -7.094 17.922 12.305 1 97.69 109 ASP A C 1
ATOM 827 O O . ASP A 1 109 ? -7.621 19.016 12.055 1 97.69 109 ASP A O 1
ATOM 831 N N . GLU A 1 110 ? -7.488 16.797 11.703 1 97.88 110 GLU A N 1
ATOM 832 C CA . GLU A 1 110 ? -8.453 16.922 10.609 1 97.88 110 GLU A CA 1
ATOM 833 C C . GLU A 1 110 ? -9.25 15.641 10.422 1 97.88 110 GLU A C 1
ATOM 835 O O . GLU A 1 110 ? -8.875 14.586 10.945 1 97.88 110 GLU A O 1
ATOM 840 N N . THR A 1 111 ? -10.336 15.711 9.758 1 98 111 THR A N 1
ATOM 841 C CA . THR A 1 111 ? -11.172 14.617 9.273 1 98 111 THR A CA 1
ATOM 842 C C . THR A 1 111 ? -11.422 14.758 7.773 1 98 111 THR A C 1
ATOM 844 O O . THR A 1 111 ? -11.758 15.836 7.289 1 98 111 THR A O 1
ATOM 847 N N . ILE A 1 112 ? -11.195 13.688 7.027 1 98.19 112 ILE A N 1
ATOM 848 C CA . ILE A 1 112 ? -11.336 13.719 5.574 1 98.19 112 ILE A CA 1
ATOM 849 C C . ILE A 1 112 ? -12.25 12.586 5.117 1 98.19 112 ILE A C 1
ATOM 851 O O . ILE A 1 112 ? -12.078 11.438 5.527 1 98.19 112 ILE A O 1
ATOM 855 N N . TYR A 1 113 ? -13.25 12.922 4.34 1 97 113 TYR A N 1
ATOM 856 C CA . TYR A 1 113 ? -14.102 11.961 3.645 1 97 113 TYR A CA 1
ATOM 857 C C . TYR A 1 113 ? -13.727 11.867 2.17 1 97 113 TYR A C 1
ATOM 859 O O . TYR A 1 113 ? -13.539 12.891 1.508 1 97 113 TYR A O 1
ATOM 867 N N . GLU A 1 114 ? -13.609 10.656 1.666 1 95.69 114 GLU A N 1
ATOM 868 C CA . GLU A 1 114 ? -13.148 10.477 0.293 1 95.69 114 GLU A CA 1
ATOM 869 C C . GLU A 1 114 ? -14.062 9.531 -0.477 1 95.69 114 GLU A C 1
ATOM 871 O O . GLU A 1 114 ? -14.531 8.531 0.071 1 95.69 114 GLU A O 1
ATOM 876 N N . LEU A 1 115 ? -14.312 9.914 -1.783 1 93.25 115 LEU A N 1
ATOM 877 C CA . LEU A 1 115 ? -15.117 9.102 -2.688 1 93.25 115 LEU A CA 1
ATOM 878 C C . LEU A 1 115 ? -14.5 9.07 -4.082 1 93.25 115 LEU A C 1
ATOM 880 O O . LEU A 1 115 ? -14 10.086 -4.566 1 93.25 115 LEU A O 1
ATOM 884 N N . LEU A 1 116 ? -14.43 7.973 -4.641 1 90.5 116 LEU A N 1
ATOM 885 C CA . LEU A 1 116 ? -14.141 7.809 -6.062 1 90.5 116 LEU A CA 1
ATOM 886 C C . LEU A 1 116 ? -15.398 7.422 -6.832 1 90.5 116 LEU A C 1
ATOM 888 O O . LEU A 1 116 ? -15.992 6.375 -6.57 1 90.5 116 LEU A O 1
ATOM 892 N N . VAL A 1 117 ? -15.797 8.266 -7.801 1 91.62 117 VAL A N 1
ATOM 893 C CA . VAL A 1 117 ? -17.141 8.109 -8.352 1 91.62 117 VAL A CA 1
ATOM 894 C C . VAL A 1 117 ? -17.078 8.086 -9.875 1 91.62 117 VAL A C 1
ATOM 896 O O . VAL A 1 117 ? -16.297 8.828 -10.477 1 91.62 117 VAL A O 1
ATOM 899 N N . PRO A 1 118 ? -17.875 7.262 -10.5 1 88.31 118 PRO A N 1
ATOM 900 C CA . PRO A 1 118 ? -18.047 7.367 -11.945 1 88.31 118 PRO A CA 1
ATOM 901 C C . PRO A 1 118 ? -18.766 8.641 -12.367 1 88.31 118 PRO A C 1
ATOM 903 O O . PRO A 1 118 ? -19.703 9.07 -11.688 1 88.31 118 PRO A O 1
ATOM 906 N N . VAL A 1 119 ? -18.297 9.211 -13.414 1 89.81 119 VAL A N 1
ATOM 907 C CA . VAL A 1 119 ? -18.922 10.461 -13.828 1 89.81 119 VAL A CA 1
ATOM 908 C C . VAL A 1 119 ? -19.656 10.258 -15.148 1 89.81 119 VAL A C 1
ATOM 910 O O . VAL A 1 119 ? -20.234 11.203 -15.695 1 89.81 119 VAL A O 1
ATOM 913 N N . ASP A 1 120 ? -19.656 9.078 -15.648 1 82.56 120 ASP A N 1
ATOM 914 C CA . ASP A 1 120 ? -20.328 8.773 -16.906 1 82.56 120 ASP A CA 1
ATOM 915 C C . ASP A 1 120 ? -21.781 8.383 -16.672 1 82.56 120 ASP A C 1
ATOM 917 O O . ASP A 1 120 ? -22.578 8.328 -17.609 1 82.56 120 ASP A O 1
ATOM 921 N N . LYS A 1 121 ? -22.125 8.102 -15.469 1 81.06 121 LYS A N 1
ATOM 922 C CA . LYS A 1 121 ? -23.516 7.758 -15.133 1 81.06 121 LYS A CA 1
ATOM 923 C C . LYS A 1 121 ? -24.281 8.992 -14.688 1 81.06 121 LYS A C 1
ATOM 925 O O . LYS A 1 121 ? -23.875 9.695 -13.766 1 81.06 121 LYS A O 1
ATOM 930 N N . PRO A 1 122 ? -25.375 9.148 -15.312 1 82.62 122 PRO A N 1
ATOM 931 C CA . PRO A 1 122 ? -26.141 10.359 -15.008 1 82.62 122 PRO A CA 1
ATOM 932 C C . PRO A 1 122 ? -26.562 10.43 -13.539 1 82.62 122 PRO A C 1
ATOM 934 O O . PRO A 1 122 ? -27.031 9.43 -12.984 1 82.62 122 PRO A O 1
ATOM 937 N N . GLY A 1 123 ? -26.328 11.523 -12.891 1 91.25 123 GLY A N 1
ATOM 938 C CA . GLY A 1 123 ? -26.844 11.805 -11.562 1 91.25 123 GLY A CA 1
ATOM 939 C C . GLY A 1 123 ? -25.922 11.359 -10.445 1 91.25 123 GLY A C 1
ATOM 940 O O . GLY A 1 123 ? -26.047 11.82 -9.305 1 91.25 123 GLY A O 1
ATOM 941 N N . LEU A 1 124 ? -25.031 10.5 -10.727 1 90.5 124 LEU A N 1
ATOM 942 C CA . LEU A 1 124 ? -24.219 9.922 -9.672 1 90.5 124 LEU A CA 1
ATOM 943 C C . LEU A 1 124 ? -23.281 10.969 -9.07 1 90.5 124 LEU A C 1
ATOM 945 O O . LEU A 1 124 ? -23.078 11 -7.859 1 90.5 124 LEU A O 1
ATOM 949 N N . LEU A 1 125 ? -22.734 11.758 -9.977 1 94.94 125 LEU A N 1
ATOM 950 C CA . LEU A 1 125 ? -21.859 12.82 -9.484 1 94.94 125 LEU A CA 1
ATOM 951 C C . LEU A 1 125 ? -22.641 13.781 -8.578 1 94.94 125 LEU A C 1
ATOM 953 O O . LEU A 1 125 ? -22.172 14.133 -7.496 1 94.94 125 LEU A O 1
ATOM 957 N N . SER A 1 126 ? -23.781 14.18 -9.008 1 96.12 126 SER A N 1
ATOM 958 C CA . SER A 1 126 ? -24.625 15.062 -8.211 1 96.12 126 SER A CA 1
ATOM 959 C C . SER A 1 126 ? -24.984 14.422 -6.871 1 96.12 126 SER A C 1
ATOM 961 O O . SER A 1 126 ? -24.906 15.078 -5.828 1 96.12 126 SER A O 1
ATOM 963 N N . GLN A 1 127 ? -25.297 13.172 -6.891 1 95.5 127 GLN A N 1
ATOM 964 C CA . GLN A 1 127 ? -25.641 12.453 -5.668 1 95.5 127 GLN A CA 1
ATOM 965 C C . GLN A 1 127 ? -24.453 12.391 -4.719 1 95.5 127 GLN A C 1
ATOM 967 O O . GLN A 1 127 ? -24.609 12.555 -3.506 1 95.5 127 GLN A O 1
ATOM 972 N N . ALA A 1 128 ? -23.297 12.125 -5.27 1 95.94 128 ALA A N 1
ATOM 973 C CA . ALA A 1 128 ? -22.094 12.047 -4.453 1 95.94 128 ALA A CA 1
ATOM 974 C C . ALA A 1 128 ? -21.812 13.383 -3.758 1 95.94 128 ALA A C 1
ATOM 976 O O . ALA A 1 128 ? -21.5 13.414 -2.566 1 95.94 128 ALA A O 1
ATOM 977 N N . ILE A 1 129 ? -21.938 14.438 -4.5 1 97.69 129 ILE A N 1
ATOM 978 C CA . ILE A 1 129 ? -21.734 15.766 -3.93 1 97.69 129 ILE A CA 1
ATOM 979 C C . ILE A 1 129 ? -22.797 16.047 -2.871 1 97.69 129 ILE A C 1
ATOM 981 O O . ILE A 1 129 ? -22.5 16.609 -1.818 1 97.69 129 ILE A O 1
ATOM 985 N N . SER A 1 130 ? -23.984 15.617 -3.135 1 97.38 130 SER A N 1
ATOM 986 C CA . SER A 1 130 ? -25.062 15.758 -2.166 1 97.38 130 SER A CA 1
ATOM 987 C C . SER A 1 130 ? -24.75 15.008 -0.874 1 97.38 130 SER A C 1
ATOM 989 O O . SER A 1 130 ? -24.984 15.523 0.221 1 97.38 130 SER A O 1
ATOM 991 N N . VAL A 1 131 ? -24.219 13.844 -0.968 1 95.94 131 VAL A N 1
ATOM 992 C CA . VAL A 1 131 ? -23.875 13.031 0.195 1 95.94 131 VAL A CA 1
ATOM 993 C C . VAL A 1 131 ? -22.797 13.75 1.016 1 95.94 131 VAL A C 1
ATOM 995 O O . VAL A 1 131 ? -22.906 13.859 2.238 1 95.94 131 VAL A O 1
ATOM 998 N N . LEU A 1 132 ? -21.797 14.281 0.355 1 97.56 132 LEU A N 1
ATOM 999 C CA . LEU A 1 132 ? -20.75 15.023 1.061 1 97.56 132 LEU A CA 1
ATOM 1000 C C . LEU A 1 132 ? -21.328 16.266 1.729 1 97.56 132 LEU A C 1
ATOM 1002 O O . LEU A 1 132 ? -20.922 16.625 2.838 1 97.56 132 LEU A O 1
ATOM 1006 N N . ALA A 1 133 ? -22.234 16.906 1.026 1 98 133 ALA A N 1
ATOM 1007 C CA . ALA A 1 133 ? -22.891 18.078 1.626 1 98 133 ALA A CA 1
ATOM 1008 C C . ALA A 1 133 ? -23.625 17.688 2.902 1 98 133 ALA A C 1
ATOM 1010 O O . ALA A 1 133 ? -23.594 18.422 3.895 1 98 133 ALA A O 1
ATOM 1011 N N . GLU A 1 134 ? -24.25 16.531 2.902 1 97.12 134 GLU A N 1
ATOM 1012 C CA . GLU A 1 134 ? -24.938 16.031 4.086 1 97.12 134 GLU A CA 1
ATOM 1013 C C . GLU A 1 134 ? -23.953 15.742 5.215 1 97.12 134 GLU A C 1
ATOM 1015 O O . GLU A 1 134 ? -24.25 16.016 6.383 1 97.12 134 GLU A O 1
ATOM 1020 N N . PHE A 1 135 ? -22.797 15.227 4.906 1 96.81 135 PHE A N 1
ATOM 1021 C CA . PHE A 1 135 ? -21.781 14.945 5.914 1 96.81 135 PHE A CA 1
ATOM 1022 C C . PHE A 1 135 ? -21.328 16.234 6.598 1 96.81 135 PHE A C 1
ATOM 1024 O O . PHE A 1 135 ? -20.938 16.203 7.77 1 96.81 135 PHE A O 1
ATOM 1031 N N . SER A 1 136 ? -21.391 17.328 5.906 1 97.38 136 SER A N 1
ATOM 1032 C CA . SER A 1 136 ? -20.844 18.594 6.391 1 97.38 136 SER A CA 1
ATOM 1033 C C . SER A 1 136 ? -21.703 19.172 7.508 1 97.38 136 SER A C 1
ATOM 1035 O O . SER A 1 136 ? -21.188 19.844 8.414 1 97.38 136 SER A O 1
ATOM 1037 N N . SER A 1 137 ? -23.062 18.891 7.453 1 95.38 137 SER A N 1
ATOM 1038 C CA . SER A 1 137 ? -23.891 19.656 8.398 1 95.38 137 SER A CA 1
ATOM 1039 C C . SER A 1 137 ? -25.109 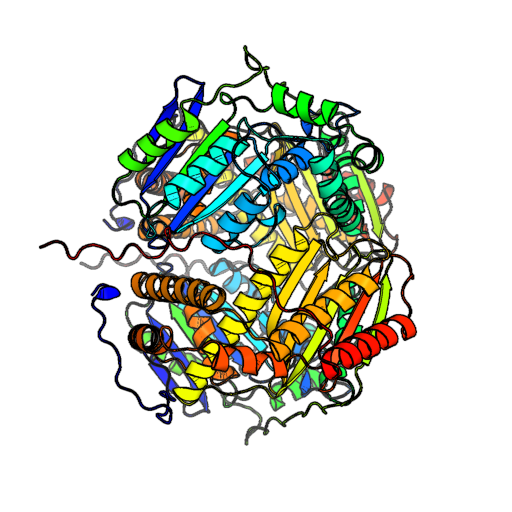18.859 8.828 1 95.38 137 SER A C 1
ATOM 1041 O O . SER A 1 137 ? -25.844 19.281 9.719 1 95.38 137 SER A O 1
ATOM 1043 N N . GLU A 1 138 ? -25.328 17.625 8.281 1 96.62 138 GLU A N 1
ATOM 1044 C CA . GLU A 1 138 ? -26.641 17 8.453 1 96.62 138 GLU A CA 1
ATOM 1045 C C . GLU A 1 138 ? -26.5 15.578 8.984 1 96.62 138 GLU A C 1
ATOM 1047 O O . GLU A 1 138 ? -27.375 14.742 8.766 1 96.62 138 GLU A O 1
ATOM 1052 N N . VAL A 1 139 ? -25.453 15.328 9.625 1 96.31 139 VAL A N 1
ATOM 1053 C CA . VAL A 1 139 ? -25.328 14 10.211 1 96.31 139 VAL A CA 1
ATOM 1054 C C . VAL A 1 139 ? -26.375 13.812 11.305 1 96.31 139 VAL A C 1
ATOM 1056 O O . VAL A 1 139 ? -26.516 14.664 12.188 1 96.31 139 VAL A O 1
ATOM 1059 N N . ARG A 1 140 ? -27.203 12.891 11.305 1 94 140 ARG A N 1
ATOM 1060 C CA . ARG A 1 140 ? -28.375 12.703 12.164 1 94 140 ARG A CA 1
ATOM 1061 C C . ARG A 1 140 ? -27.938 12.43 13.602 1 94 140 ARG A C 1
ATOM 1063 O O . ARG A 1 140 ? -28.547 12.961 14.547 1 94 140 ARG A O 1
ATOM 1070 N N . VAL A 1 141 ? -26.938 11.852 14.062 1 95.25 141 VAL A N 1
ATOM 1071 C CA . VAL A 1 141 ? -26.359 11.5 15.359 1 95.25 141 VAL A CA 1
ATOM 1072 C C . VAL A 1 141 ? -27.484 11.086 16.312 1 95.25 141 VAL A C 1
ATOM 1074 O O . VAL A 1 141 ? -27.609 11.641 17.406 1 95.25 141 VAL A O 1
ATOM 1077 N N . SER A 1 142 ? -28.312 10.102 16.109 1 95.69 142 SER A N 1
ATOM 1078 C CA . SER A 1 142 ? -29.328 9.57 17 1 95.69 142 SER A CA 1
ATOM 1079 C C . SER A 1 142 ? -28.75 8.523 17.953 1 95.69 142 SER A C 1
ATOM 1081 O O . SER A 1 142 ? -27.641 8.023 17.719 1 95.69 142 SER A O 1
ATOM 1083 N N . ALA A 1 143 ? -29.5 8.234 18.984 1 95.81 143 ALA A N 1
ATOM 1084 C CA . ALA A 1 143 ? -29.078 7.191 19.922 1 95.81 143 ALA A CA 1
ATOM 1085 C C . ALA A 1 143 ? -28.953 5.84 19.219 1 95.81 143 ALA A C 1
ATOM 1087 O O . ALA A 1 143 ? -28.016 5.086 19.469 1 95.81 143 ALA A O 1
ATOM 1088 N N . GLU A 1 144 ? -29.875 5.617 18.359 1 92.12 144 GLU A N 1
ATOM 1089 C CA . GLU A 1 144 ? -29.891 4.355 17.625 1 92.12 144 GLU A CA 1
ATOM 1090 C C . GLU A 1 144 ? -28.688 4.246 16.703 1 92.12 144 GLU A C 1
ATOM 1092 O O . GLU A 1 144 ? -28.031 3.209 16.641 1 92.12 144 GLU A O 1
ATOM 1097 N N . ASP A 1 145 ? -28.375 5.297 16 1 91.75 145 ASP A N 1
ATOM 1098 C CA . ASP A 1 145 ? -27.234 5.297 15.094 1 91.75 145 ASP A CA 1
ATOM 1099 C C . ASP A 1 145 ? -25.922 5.102 15.852 1 91.75 145 ASP A C 1
ATOM 1101 O O . ASP A 1 145 ? -25.047 4.359 15.406 1 91.75 145 ASP A O 1
ATOM 1105 N N . LEU A 1 146 ? -25.828 5.758 16.938 1 95 146 LEU A N 1
ATOM 1106 C CA . LEU A 1 146 ? -24.609 5.66 17.75 1 95 146 LEU A CA 1
ATOM 1107 C C . LEU A 1 146 ? -24.422 4.238 18.266 1 95 146 LEU A C 1
ATOM 1109 O O . LEU A 1 146 ? -23.312 3.697 18.188 1 95 146 LEU A O 1
ATOM 1113 N N . GLU A 1 147 ? -25.469 3.689 18.75 1 91.31 147 GLU A N 1
ATOM 1114 C CA . GLU A 1 147 ? -25.375 2.336 19.297 1 91.31 147 GLU A CA 1
ATOM 1115 C C . GLU A 1 147 ? -24.953 1.341 18.203 1 91.31 147 GLU A C 1
ATOM 1117 O O . GLU A 1 147 ? -24.188 0.42 18.469 1 91.31 147 GLU A O 1
ATOM 1122 N N . LYS A 1 148 ? -25.484 1.552 17.125 1 84.12 148 LYS A N 1
ATOM 1123 C CA . LYS A 1 148 ? -25.156 0.687 16 1 84.12 148 LYS A CA 1
ATOM 1124 C C . LYS A 1 148 ? -23.656 0.754 15.664 1 84.12 148 LYS A C 1
ATOM 1126 O O . LYS A 1 148 ? -23.031 -0.268 15.375 1 84.12 148 LYS A O 1
ATOM 1131 N N . GLU A 1 149 ? -23.078 1.953 15.711 1 88.75 149 GLU A N 1
ATOM 1132 C CA . GLU A 1 149 ? -21.688 2.164 15.289 1 88.75 149 GLU A CA 1
ATOM 1133 C C . GLU A 1 149 ? -20.719 1.875 16.438 1 88.75 149 GLU A C 1
ATOM 1135 O O . GLU A 1 149 ? -19.531 1.678 16.203 1 88.75 149 GLU A O 1
ATOM 1140 N N . ARG A 1 150 ? -21.203 1.862 17.609 1 90.31 150 ARG A N 1
ATOM 1141 C CA . ARG A 1 150 ? -20.375 1.682 18.797 1 90.31 150 ARG A CA 1
ATOM 1142 C C . ARG A 1 150 ? -19.578 0.382 18.703 1 90.31 150 ARG A C 1
ATOM 1144 O O . ARG A 1 150 ? -18.391 0.354 19.031 1 90.31 150 ARG A O 1
ATOM 1151 N N . GLY A 1 151 ? -20.219 -0.693 18.328 1 83.69 151 GLY A N 1
ATOM 1152 C CA . GLY A 1 151 ? -19.547 -1.975 18.188 1 83.69 151 GLY A CA 1
ATOM 1153 C C . GLY A 1 151 ? -18.375 -1.938 17.219 1 83.69 151 GLY A C 1
ATOM 1154 O O . GLY A 1 151 ? -17.297 -2.447 17.531 1 83.69 151 GLY A O 1
ATOM 1155 N N . ALA A 1 152 ? -18.609 -1.325 16.062 1 83.81 152 ALA A N 1
ATOM 1156 C CA . ALA A 1 152 ? -17.562 -1.228 15.047 1 83.81 152 ALA A CA 1
ATOM 1157 C C . ALA A 1 152 ? -16.375 -0.415 15.562 1 83.81 152 ALA A C 1
ATOM 1159 O O . ALA A 1 152 ? -15.219 -0.795 15.359 1 83.81 152 ALA A O 1
ATOM 1160 N N . VAL A 1 153 ? -16.625 0.702 16.203 1 90.19 153 VAL A N 1
ATOM 1161 C CA . VAL A 1 153 ? -15.578 1.573 16.719 1 90.19 153 VAL A CA 1
ATOM 1162 C C . VAL A 1 153 ? -14.805 0.848 17.828 1 90.19 153 VAL A C 1
ATOM 1164 O O . VAL A 1 153 ? -13.578 0.953 17.891 1 90.19 153 VAL A O 1
ATOM 1167 N N . LEU A 1 154 ? -15.5 0.124 18.672 1 88.25 154 LEU A N 1
ATOM 1168 C CA . LEU A 1 154 ? -14.859 -0.629 19.75 1 88.25 154 LEU A CA 1
ATOM 1169 C C . LEU A 1 154 ? -13.945 -1.712 19.172 1 88.25 154 LEU A C 1
ATOM 1171 O O . LEU A 1 154 ? -12.867 -1.962 19.719 1 88.25 154 LEU A O 1
ATOM 1175 N N . GLU A 1 155 ? -14.438 -2.328 18.125 1 82.62 155 GLU A N 1
ATOM 1176 C CA . GLU A 1 155 ? -13.602 -3.355 17.5 1 82.62 155 GLU A CA 1
ATOM 1177 C C . GLU A 1 155 ? -12.344 -2.752 16.891 1 82.62 155 GLU A C 1
ATOM 1179 O O . GLU A 1 155 ? -11.266 -3.346 16.953 1 82.62 155 GLU A O 1
ATOM 1184 N N . GLU A 1 156 ? -12.508 -1.66 16.266 1 86 156 GLU A N 1
ATOM 1185 C CA . GLU A 1 156 ? -11.344 -0.949 15.734 1 86 156 GLU A CA 1
ATOM 1186 C C . GLU A 1 156 ? -10.367 -0.586 16.859 1 86 156 GLU A C 1
ATOM 1188 O O . GLU A 1 156 ? -9.156 -0.712 16.703 1 86 156 GLU A O 1
ATOM 1193 N N . TYR A 1 157 ? -10.922 -0.11 17.938 1 89.12 157 TYR A N 1
ATOM 1194 C CA . TYR A 1 157 ? -10.125 0.204 19.109 1 89.12 157 TYR A CA 1
ATOM 1195 C C . TYR A 1 157 ? -9.336 -1.016 19.578 1 89.12 157 TYR A C 1
ATOM 1197 O O . TYR A 1 157 ? -8.133 -0.937 19.812 1 89.12 157 TYR A O 1
ATOM 1205 N N . ARG A 1 158 ? -9.961 -2.084 19.672 1 83.25 158 ARG A N 1
ATOM 1206 C CA . ARG A 1 158 ? -9.336 -3.318 20.141 1 83.25 158 ARG A CA 1
ATOM 1207 C C . ARG A 1 158 ? -8.297 -3.811 19.141 1 83.25 158 ARG A C 1
ATOM 1209 O O . ARG A 1 158 ? -7.246 -4.328 19.531 1 83.25 158 ARG A O 1
ATOM 1216 N N . GLY A 1 159 ? -8.617 -3.596 17.906 1 79.94 159 GLY A N 1
ATOM 1217 C CA . GLY A 1 159 ? -7.707 -4.027 16.844 1 79.94 159 GLY A CA 1
ATOM 1218 C C . GLY A 1 159 ? -6.375 -3.303 16.875 1 79.94 159 GLY A C 1
ATOM 1219 O O . GLY A 1 159 ? -5.355 -3.852 16.453 1 79.94 159 GLY A O 1
ATOM 1220 N N . GLY A 1 160 ? -6.363 -2.154 17.375 1 81.62 160 GLY A N 1
ATOM 1221 C CA . GLY A 1 160 ? -5.145 -1.362 17.422 1 81.62 160 GLY A CA 1
ATOM 1222 C C . GLY A 1 160 ? -4.375 -1.545 18.719 1 81.62 160 GLY A C 1
ATOM 1223 O O . GLY A 1 160 ? -3.295 -0.979 18.891 1 81.62 160 GLY A O 1
ATOM 1224 N N . ARG A 1 161 ? -4.852 -2.35 19.609 1 79.56 161 ARG A N 1
ATOM 1225 C CA . ARG A 1 161 ? -4.254 -2.48 20.922 1 79.56 161 ARG A CA 1
ATOM 1226 C C . ARG A 1 161 ? -3.34 -3.701 21 1 79.56 161 ARG A C 1
ATOM 1228 O O . ARG A 1 161 ? -3.311 -4.406 22 1 79.56 161 ARG A O 1
ATOM 1235 N N . ASN A 1 162 ? -2.693 -4 19.953 1 79.88 162 ASN A N 1
ATOM 1236 C CA . ASN A 1 162 ? -1.661 -5.031 19.953 1 79.88 162 ASN A CA 1
ATOM 1237 C C . ASN A 1 162 ? -0.297 -4.461 20.328 1 79.88 162 ASN A C 1
ATOM 1239 O O . ASN A 1 162 ? -0.194 -3.303 20.734 1 79.88 162 ASN A O 1
ATOM 1243 N N . ALA A 1 163 ? 0.649 -5.316 20.406 1 78.12 163 ALA A N 1
ATOM 1244 C CA . ALA A 1 163 ? 1.979 -4.898 20.828 1 78.12 163 ALA A CA 1
ATOM 1245 C C . ALA A 1 163 ? 2.461 -3.688 20.047 1 78.12 163 ALA A C 1
ATOM 1247 O O . ALA A 1 163 ? 2.967 -2.723 20.609 1 78.12 163 ALA A O 1
ATOM 1248 N N . THR A 1 164 ? 2.271 -3.75 18.797 1 82.06 164 THR A N 1
ATOM 1249 C CA . THR A 1 164 ? 2.705 -2.656 17.938 1 82.06 164 THR A CA 1
ATOM 1250 C C . THR A 1 164 ? 1.938 -1.377 18.266 1 82.06 164 THR A C 1
ATOM 1252 O O . THR A 1 164 ? 2.533 -0.302 18.375 1 82.06 164 THR A O 1
ATOM 1255 N N . GLY A 1 165 ? 0.688 -1.494 18.406 1 85.88 165 GLY A N 1
ATOM 1256 C CA . GLY A 1 165 ? -0.138 -0.344 18.75 1 85.88 165 GLY A CA 1
ATOM 1257 C C . GLY A 1 165 ? 0.228 0.288 20.078 1 85.88 165 GLY A C 1
ATOM 1258 O O . GLY A 1 165 ? 0.312 1.513 20.188 1 85.88 165 GLY A O 1
ATOM 1259 N N . ARG A 1 166 ? 0.463 -0.539 21.047 1 85 166 ARG A N 1
ATOM 1260 C CA . ARG A 1 166 ? 0.85 -0.033 22.359 1 85 166 ARG A CA 1
ATOM 1261 C C . ARG A 1 166 ? 2.178 0.713 22.297 1 85 166 ARG A C 1
ATOM 1263 O O . ARG A 1 166 ? 2.338 1.765 22.922 1 85 166 ARG A O 1
ATOM 1270 N N . MET A 1 167 ? 3.053 0.184 21.547 1 87.69 167 MET A N 1
ATOM 1271 C CA . MET A 1 167 ? 4.352 0.831 21.391 1 87.69 167 MET A CA 1
ATOM 1272 C C . MET A 1 167 ? 4.215 2.174 20.688 1 87.69 167 MET A C 1
ATOM 1274 O O . MET A 1 167 ? 4.859 3.15 21.062 1 87.69 167 MET A O 1
ATOM 1278 N N . GLN A 1 168 ? 3.383 2.199 19.672 1 89.94 168 GLN A N 1
ATOM 1279 C CA . GLN A 1 168 ? 3.158 3.434 18.938 1 89.94 168 GLN A CA 1
ATOM 1280 C C . GLN A 1 168 ? 2.51 4.496 19.812 1 89.94 168 GLN A C 1
ATOM 1282 O O . GLN A 1 168 ? 2.906 5.664 19.781 1 89.94 168 GLN A O 1
ATOM 1287 N N . ASP A 1 169 ? 1.573 4.062 20.641 1 90.75 169 ASP A N 1
ATOM 1288 C CA . ASP A 1 169 ? 0.901 4.992 21.531 1 90.75 169 ASP A CA 1
ATOM 1289 C C . ASP A 1 169 ? 1.88 5.57 22.562 1 90.75 169 ASP A C 1
ATOM 1291 O O . ASP A 1 169 ? 1.864 6.777 22.828 1 90.75 169 ASP A O 1
ATOM 1295 N N . SER A 1 170 ? 2.635 4.691 23.094 1 90.75 170 SER A N 1
ATOM 1296 C CA . SER A 1 170 ? 3.611 5.133 24.078 1 90.75 170 SER A CA 1
ATOM 1297 C C . SER A 1 170 ? 4.617 6.105 23.469 1 90.75 170 SER A C 1
ATOM 1299 O O . SER A 1 170 ? 4.98 7.105 24.094 1 90.75 170 SER A O 1
ATOM 1301 N N . HIS A 1 171 ? 5.02 5.789 22.297 1 93.38 171 HIS A N 1
ATOM 1302 C CA . HIS A 1 171 ? 5.949 6.672 21.609 1 93.38 171 HIS A CA 1
ATOM 1303 C C . HIS A 1 171 ? 5.316 8.031 21.328 1 93.38 171 HIS A C 1
ATOM 1305 O O . HIS A 1 171 ? 5.957 9.07 21.516 1 93.38 171 HIS A O 1
ATOM 1311 N N . TRP A 1 172 ? 4.098 8.047 20.922 1 94.81 172 TRP A N 1
ATOM 1312 C CA . TRP A 1 172 ? 3.355 9.273 20.656 1 94.81 172 TRP A CA 1
ATOM 1313 C C . TRP A 1 172 ? 3.26 10.133 21.922 1 94.81 172 TRP A C 1
ATOM 1315 O O . TRP A 1 172 ? 3.508 11.336 21.875 1 94.81 172 TRP A O 1
ATOM 1325 N N . THR A 1 173 ? 2.963 9.492 22.984 1 95.12 173 THR A N 1
ATOM 1326 C CA . THR A 1 173 ? 2.84 10.195 24.266 1 95.12 173 THR A CA 1
ATOM 1327 C C . THR A 1 173 ? 4.168 10.836 24.656 1 95.12 173 THR A C 1
ATOM 1329 O O . THR A 1 173 ? 4.195 11.977 25.125 1 95.12 173 THR A O 1
ATOM 1332 N N . LEU A 1 174 ? 5.199 10.109 24.406 1 95.5 174 LEU A N 1
ATOM 1333 C CA . LEU A 1 174 ? 6.52 10.625 24.734 1 95.5 174 LEU A CA 1
ATOM 1334 C C . LEU A 1 174 ? 6.906 11.781 23.828 1 95.5 174 LEU A C 1
ATOM 1336 O O . LEU A 1 174 ? 7.441 12.789 24.281 1 95.5 174 LEU A O 1
ATOM 1340 N N . LEU A 1 175 ? 6.629 11.664 22.562 1 96.56 175 LEU A N 1
ATOM 1341 C CA . LEU A 1 175 ? 6.938 12.688 21.562 1 96.56 175 LEU A CA 1
ATOM 1342 C C . LEU A 1 175 ? 6.242 14 21.906 1 96.56 175 LEU A C 1
ATOM 1344 O O . LEU A 1 175 ? 6.836 15.07 21.797 1 96.56 175 LEU A O 1
ATOM 1348 N N . PHE A 1 176 ? 5.043 13.867 22.422 1 97.44 176 PHE A N 1
ATOM 1349 C CA . PHE A 1 176 ? 4.227 15.062 22.547 1 97.44 176 PHE A CA 1
ATOM 1350 C C . PHE A 1 176 ? 3.951 15.367 24.016 1 97.44 176 PHE A C 1
ATOM 1352 O O . PHE A 1 176 ? 3.006 16.094 24.344 1 97.44 176 PHE A O 1
ATOM 1359 N N . GLU A 1 177 ? 4.77 14.812 24.844 1 96.06 177 GLU A N 1
ATOM 1360 C CA . GLU A 1 177 ? 4.617 15.039 26.281 1 96.06 177 GLU A CA 1
ATOM 1361 C C . GLU A 1 177 ? 4.492 16.531 26.594 1 96.06 177 GLU A C 1
ATOM 1363 O O . GLU A 1 177 ? 5.25 17.344 26.078 1 96.06 177 GLU A O 1
ATOM 1368 N N . GLY A 1 178 ? 3.488 16.797 27.438 1 95.81 178 GLY A N 1
ATOM 1369 C CA . GLY A 1 178 ? 3.283 18.188 27.844 1 95.81 178 GLY A CA 1
ATOM 1370 C C . GLY A 1 178 ? 2.326 18.938 26.953 1 95.81 178 GLY A C 1
ATOM 1371 O O . GLY A 1 178 ? 2.033 20.109 27.188 1 95.81 178 GLY A O 1
ATOM 1372 N N . SER A 1 179 ? 1.844 18.344 25.922 1 97.12 179 SER A N 1
ATOM 1373 C CA . SER A 1 179 ? 0.895 18.969 25 1 97.12 179 SER A CA 1
ATOM 1374 C C . SER A 1 179 ? -0.426 18.203 24.969 1 97.12 179 SER A C 1
ATOM 1376 O O . SER A 1 179 ? -0.507 17.078 25.453 1 97.12 179 SER A O 1
ATOM 1378 N N . LYS A 1 180 ? -1.416 18.781 24.453 1 97.56 180 LYS A N 1
ATOM 1379 C CA . LYS A 1 180 ? -2.725 18.141 24.328 1 97.56 180 LYS A CA 1
ATOM 1380 C C . LYS A 1 180 ? -2.682 16.984 23.344 1 97.56 180 LYS A C 1
ATOM 1382 O O . LYS A 1 180 ? -3.457 16.031 23.469 1 97.56 180 LYS A O 1
ATOM 1387 N N . TYR A 1 181 ? -1.784 17.062 22.375 1 97.94 181 TYR A N 1
ATOM 1388 C CA . TYR A 1 181 ? -1.667 16.016 21.375 1 97.94 181 TYR A CA 1
ATOM 1389 C C . TYR A 1 181 ? -1.349 14.68 22.016 1 97.94 181 TYR A C 1
ATOM 1391 O O . TYR A 1 181 ? -1.771 13.625 21.531 1 97.94 181 TYR A O 1
ATOM 1399 N N . ALA A 1 182 ? -0.646 14.703 23.109 1 97.25 182 ALA A N 1
ATOM 1400 C CA . ALA A 1 182 ? -0.243 13.469 23.781 1 97.25 182 ALA A CA 1
ATOM 1401 C C . ALA A 1 182 ? -1.458 12.711 24.312 1 97.25 182 ALA A C 1
ATOM 1403 O O . ALA A 1 182 ? -1.416 11.484 24.438 1 97.25 182 ALA A O 1
ATOM 1404 N N . GLU A 1 183 ? -2.559 13.422 24.469 1 96.25 183 GLU A N 1
ATOM 1405 C CA . GLU A 1 183 ? -3.695 12.836 25.172 1 96.25 183 GLU A CA 1
ATOM 1406 C C . GLU A 1 183 ? -4.895 12.664 24.25 1 96.25 183 GLU A C 1
ATOM 1408 O O . GLU A 1 183 ? -5.98 12.289 24.703 1 96.25 183 GLU A O 1
ATOM 1413 N N . ARG A 1 184 ? -4.723 12.969 23.031 1 97.62 184 ARG A N 1
ATOM 1414 C CA . ARG A 1 184 ? -5.887 13.039 22.156 1 97.62 184 ARG A CA 1
ATOM 1415 C C . ARG A 1 184 ? -5.703 12.156 20.938 1 97.62 184 ARG A C 1
ATOM 1417 O O . ARG A 1 184 ? -5.898 12.609 19.797 1 97.62 184 ARG A O 1
ATOM 1424 N N . LEU A 1 185 ? -5.438 10.914 21.188 1 95.69 185 LEU A N 1
ATOM 1425 C CA . LEU A 1 185 ? -5.406 9.977 20.062 1 95.69 185 LEU A CA 1
ATOM 1426 C C . LEU A 1 185 ? -6.773 9.891 19.391 1 95.69 185 LEU A C 1
ATOM 1428 O O . LEU A 1 185 ? -7.805 9.867 20.078 1 95.69 185 LEU A O 1
ATOM 1432 N N . PRO A 1 186 ? -6.859 9.797 18.062 1 96.06 186 PRO A N 1
ATOM 1433 C CA . PRO A 1 186 ? -8.133 9.82 17.344 1 96.06 186 PRO A CA 1
ATOM 1434 C C . PRO A 1 186 ? -9.078 8.695 17.766 1 96.06 186 PRO A C 1
ATOM 1436 O O . PRO A 1 186 ? -10.289 8.898 17.844 1 96.06 186 PRO A O 1
ATOM 1439 N N . ILE A 1 187 ? -8.516 7.57 18.062 1 94.94 187 ILE A N 1
ATOM 1440 C CA . ILE A 1 187 ? -9.344 6.418 18.406 1 94.94 187 ILE A CA 1
ATOM 1441 C C . ILE A 1 187 ? -10.031 6.656 19.75 1 94.94 187 ILE A C 1
ATOM 1443 O O . ILE A 1 187 ? -11.062 6.055 20.047 1 94.94 187 ILE A O 1
ATOM 1447 N N . GLY A 1 188 ? -9.469 7.465 20.703 1 96.19 188 GLY A N 1
ATOM 1448 C CA . GLY A 1 188 ? -10.055 7.797 21.984 1 96.19 188 GLY A CA 1
ATOM 1449 C C . GLY A 1 188 ? -9.844 6.719 23.031 1 96.19 188 GLY A C 1
ATOM 1450 O O . GLY A 1 188 ? -8.812 6.039 23.031 1 96.19 188 GLY A O 1
ATOM 1451 N N . THR A 1 189 ? -10.727 6.75 24.047 1 96.06 189 THR A N 1
ATOM 1452 C CA . THR A 1 189 ? -10.641 5.793 25.141 1 96.06 189 THR A CA 1
ATOM 1453 C C . THR A 1 189 ? -11.82 4.824 25.109 1 96.06 189 THR A C 1
ATOM 1455 O O . THR A 1 189 ? -12.914 5.184 24.672 1 96.06 189 THR A O 1
ATOM 1458 N N . GLU A 1 190 ? -11.523 3.633 25.578 1 94.56 190 GLU A N 1
ATOM 1459 C CA . GLU A 1 190 ? -12.586 2.627 25.641 1 94.56 190 GLU A CA 1
ATOM 1460 C C . GLU A 1 190 ? -13.766 3.121 26.469 1 94.56 190 GLU A C 1
ATOM 1462 O O . GLU A 1 190 ? -14.922 2.918 26.094 1 94.56 190 GLU A O 1
ATOM 1467 N N . LYS A 1 191 ? -13.508 3.744 27.578 1 96.88 191 LYS A N 1
ATOM 1468 C CA . LYS A 1 191 ? -14.547 4.258 28.469 1 96.88 191 LYS A CA 1
ATOM 1469 C C . LYS A 1 191 ? -15.492 5.199 27.719 1 96.88 191 LYS A C 1
ATOM 1471 O O . LYS A 1 191 ? -16.719 5.039 27.781 1 96.88 191 LYS A O 1
ATOM 1476 N N . VAL A 1 192 ? -14.969 6.121 26.984 1 98 192 VAL A N 1
ATOM 1477 C CA . VAL A 1 192 ? -15.805 7.094 26.281 1 98 192 VAL A CA 1
ATOM 1478 C C . VAL A 1 192 ? -16.562 6.406 25.141 1 98 192 VAL A C 1
ATOM 1480 O O . VAL A 1 192 ? -17.75 6.66 24.953 1 98 192 VAL A O 1
ATOM 1483 N N . ILE A 1 193 ? -15.891 5.523 24.422 1 96.81 193 ILE A N 1
ATOM 1484 C CA . ILE A 1 193 ? -16.547 4.812 23.328 1 96.81 193 ILE A CA 1
ATOM 1485 C C . ILE A 1 193 ? -17.766 4.07 23.859 1 96.81 193 ILE A C 1
ATOM 1487 O O . ILE A 1 193 ? -18.844 4.102 23.25 1 96.81 193 ILE A O 1
ATOM 1491 N N . ARG A 1 194 ? -17.734 3.52 25.016 1 95.94 194 ARG A N 1
ATOM 1492 C CA . ARG A 1 194 ? -18.781 2.689 25.578 1 95.94 194 ARG A CA 1
ATOM 1493 C C . ARG A 1 194 ? -19.891 3.547 26.172 1 95.94 194 ARG A C 1
ATOM 1495 O O . ARG A 1 194 ? -21.047 3.119 26.25 1 95.94 194 ARG A O 1
ATOM 1502 N N . THR A 1 195 ? -19.547 4.773 26.578 1 97.5 195 THR A N 1
ATOM 1503 C CA . THR A 1 195 ? -20.5 5.422 27.469 1 97.5 195 THR A CA 1
ATOM 1504 C C . THR A 1 195 ? -20.953 6.758 26.891 1 97.5 195 THR A C 1
ATOM 1506 O O . THR A 1 195 ? -21.953 7.336 27.344 1 97.5 195 THR A O 1
ATOM 1509 N N . VAL A 1 196 ? -20.25 7.301 25.938 1 98.19 196 VAL A N 1
ATOM 1510 C CA . VAL A 1 196 ? -20.562 8.641 25.453 1 98.19 196 VAL A CA 1
ATOM 1511 C C . VAL A 1 196 ? -22.016 8.688 24.984 1 98.19 196 VAL A C 1
ATOM 1513 O O . VAL A 1 196 ? -22.516 7.734 24.375 1 98.19 196 VAL A O 1
ATOM 1516 N N . THR A 1 197 ? -22.688 9.773 25.234 1 98 197 THR A N 1
ATOM 1517 C CA . THR A 1 197 ? -24.078 9.922 24.844 1 98 197 THR A CA 1
ATOM 1518 C C . THR A 1 197 ? -24.203 10.547 23.453 1 98 197 THR A C 1
ATOM 1520 O O . THR A 1 197 ? -23.281 11.234 23 1 98 197 THR A O 1
ATOM 1523 N N . HIS A 1 198 ? -25.328 10.297 22.797 1 97.62 198 HIS A N 1
ATOM 1524 C CA . HIS A 1 198 ? -25.547 10.891 21.484 1 97.62 198 HIS A CA 1
ATOM 1525 C C . HIS A 1 198 ? -25.609 12.414 21.578 1 97.62 198 HIS A C 1
ATOM 1527 O O . HIS A 1 198 ? -25.219 13.109 20.641 1 97.62 198 HIS A O 1
ATOM 1533 N N . GLU A 1 199 ? -26.031 12.93 22.688 1 97.94 199 GLU A N 1
ATOM 1534 C CA . GLU A 1 199 ? -26.062 14.375 22.891 1 97.94 199 GLU A CA 1
ATOM 1535 C C . GLU A 1 199 ? -24.656 14.969 22.875 1 97.94 199 GLU A C 1
ATOM 1537 O O . GLU A 1 199 ? -24.422 16 22.234 1 97.94 199 GLU A O 1
ATOM 1542 N N . THR A 1 200 ? -23.75 14.305 23.547 1 98.25 200 THR A N 1
ATOM 1543 C CA . THR A 1 200 ? -22.375 14.766 23.578 1 98.25 200 THR A CA 1
ATOM 1544 C C . THR A 1 200 ? -21.766 14.758 22.172 1 98.25 200 THR A C 1
ATOM 1546 O O . THR A 1 200 ? -21.109 15.719 21.781 1 98.25 200 THR A O 1
ATOM 1549 N N . VAL A 1 201 ? -22.031 13.695 21.422 1 98.38 201 VAL A N 1
ATOM 1550 C CA . VAL A 1 201 ? -21.516 13.57 20.062 1 98.38 201 VAL A CA 1
ATOM 1551 C C . VAL A 1 201 ? -22.125 14.648 19.188 1 98.38 201 VAL A C 1
ATOM 1553 O O . VAL A 1 201 ? -21.422 15.305 18.406 1 98.38 201 VAL A O 1
ATOM 1556 N N . ARG A 1 202 ? -23.406 14.867 19.328 1 97.19 202 ARG A N 1
ATOM 1557 C CA . ARG A 1 202 ? -24.125 15.875 18.547 1 97.19 202 ARG A CA 1
ATOM 1558 C C . ARG A 1 202 ? -23.578 17.266 18.844 1 97.19 202 ARG A C 1
ATOM 1560 O O . ARG A 1 202 ? -23.391 18.078 17.938 1 97.19 202 ARG A O 1
ATOM 1567 N N . ASN A 1 203 ? -23.422 17.547 20.109 1 96.69 203 ASN A N 1
ATOM 1568 C CA . ASN A 1 203 ? -22.891 18.844 20.5 1 96.69 203 ASN A CA 1
ATOM 1569 C C . ASN A 1 203 ? -21.5 19.078 19.906 1 96.69 203 ASN A C 1
ATOM 1571 O O . ASN A 1 203 ? -21.188 20.188 19.453 1 96.69 203 ASN A O 1
ATOM 1575 N N . PHE A 1 204 ? -20.641 18.078 19.953 1 97.31 204 PHE A N 1
ATOM 1576 C CA . PHE A 1 204 ? -19.312 18.172 19.344 1 97.31 204 PHE A CA 1
ATOM 1577 C C . PHE A 1 204 ? -19.422 18.469 17.844 1 97.31 204 PHE A C 1
ATOM 1579 O O . PHE A 1 204 ? -18.766 19.375 17.344 1 97.31 204 PHE A O 1
ATOM 1586 N N . TYR A 1 205 ? -20.281 17.719 17.203 1 97.12 205 TYR A N 1
ATOM 1587 C CA . TYR A 1 205 ? -20.5 17.859 15.773 1 97.12 205 TYR A CA 1
ATOM 1588 C C . TYR A 1 205 ? -20.984 19.266 15.438 1 97.12 205 TYR A C 1
ATOM 1590 O O . TYR A 1 205 ? -20.422 19.938 14.562 1 97.12 205 TYR A O 1
ATOM 1598 N N . HIS A 1 206 ? -21.922 19.766 16.156 1 95.38 206 HIS A N 1
ATOM 1599 C CA . HIS A 1 206 ? -22.531 21.078 15.898 1 95.38 206 HIS A CA 1
ATOM 1600 C C . HIS A 1 206 ? -21.531 22.203 16.172 1 95.38 206 HIS A C 1
ATOM 1602 O O . HIS A 1 206 ? -21.531 23.219 15.477 1 95.38 206 HIS A O 1
ATOM 1608 N N . LYS A 1 207 ? -20.734 21.938 17.078 1 94.75 207 LYS A N 1
ATOM 1609 C CA . LYS A 1 207 ? -19.766 22.953 17.469 1 94.75 207 LYS A CA 1
ATOM 1610 C C . LYS A 1 207 ? -18.656 23.078 16.422 1 94.75 207 LYS A C 1
ATOM 1612 O O . LYS A 1 207 ? -18.312 24.172 16 1 94.75 207 LYS A O 1
ATOM 1617 N N . TRP A 1 208 ? -18.141 21.953 15.977 1 95.62 208 TRP A N 1
ATOM 1618 C CA . TRP A 1 208 ? -16.859 21.984 15.297 1 95.62 208 TRP A CA 1
ATOM 1619 C C . TRP A 1 208 ? -17.031 21.844 13.789 1 95.62 208 TRP A C 1
ATOM 1621 O O . TRP A 1 208 ? -16.156 22.234 13.016 1 95.62 208 TRP A O 1
ATOM 1631 N N . TYR A 1 209 ? -18.125 21.203 13.352 1 96.19 209 TYR A N 1
ATOM 1632 C CA . TYR A 1 209 ? -18.344 21.094 11.922 1 96.19 209 TYR A CA 1
ATOM 1633 C C . TYR A 1 209 ? -18.969 22.359 11.367 1 96.19 209 TYR A C 1
ATOM 1635 O O . TYR A 1 209 ? -20.188 22.453 11.211 1 96.19 209 TYR A O 1
ATOM 1643 N N . ASN A 1 210 ? -18.156 23.297 11.094 1 95.75 210 ASN A N 1
ATOM 1644 C CA . ASN A 1 210 ? -18.516 24.578 10.523 1 95.75 210 ASN A CA 1
ATOM 1645 C C . ASN A 1 210 ? -18.016 24.719 9.086 1 95.75 210 ASN A C 1
ATOM 1647 O O . ASN A 1 210 ? -16.859 24.422 8.797 1 95.75 210 ASN A O 1
ATOM 1651 N N . LEU A 1 211 ? -18.828 25.172 8.211 1 96.31 211 LEU A N 1
ATOM 1652 C CA . LEU A 1 211 ? -18.531 25.234 6.785 1 96.31 211 LEU A CA 1
ATOM 1653 C C . LEU A 1 211 ? -17.312 26.125 6.52 1 96.31 211 LEU A C 1
ATOM 1655 O O . LEU A 1 211 ? -16.562 25.875 5.578 1 96.31 211 LEU A O 1
ATOM 1659 N N . SER A 1 212 ? -17.047 27.078 7.355 1 94.75 212 SER A N 1
ATOM 1660 C CA . SER A 1 212 ? -15.898 27.969 7.18 1 94.75 212 SER A CA 1
ATOM 1661 C C . SER A 1 212 ? -14.586 27.234 7.395 1 94.75 212 SER A C 1
ATOM 1663 O O . SER A 1 212 ? -13.516 27.719 7.027 1 94.75 212 SER A O 1
ATOM 1665 N N . ASN A 1 213 ? -14.68 26.094 8.023 1 95.75 213 ASN A N 1
ATOM 1666 C CA . ASN A 1 213 ? -13.5 25.266 8.289 1 95.75 213 ASN A CA 1
ATOM 1667 C C . ASN A 1 213 ? -13.484 24.016 7.422 1 95.75 213 ASN A C 1
ATOM 1669 O O . ASN A 1 213 ? -12.844 23.016 7.77 1 95.75 213 ASN A O 1
ATOM 1673 N N . MET A 1 214 ? -14.219 24.078 6.312 1 97.62 214 MET A N 1
ATOM 1674 C CA . MET A 1 214 ? -14.328 22.906 5.449 1 97.62 214 MET A CA 1
ATOM 1675 C C . MET A 1 214 ? -14.023 23.266 3.998 1 97.62 214 MET A C 1
ATOM 1677 O O . MET A 1 214 ? -14.102 24.438 3.617 1 97.62 214 MET A O 1
ATOM 1681 N N . ALA A 1 215 ? -13.633 22.25 3.297 1 98.69 215 ALA A N 1
ATOM 1682 C CA . ALA A 1 215 ? -13.469 22.375 1.852 1 98.69 215 ALA A CA 1
ATOM 1683 C C . ALA A 1 215 ? -13.93 21.109 1.133 1 98.69 215 ALA A C 1
ATOM 1685 O O . ALA A 1 215 ? -13.75 20 1.642 1 98.69 215 ALA A O 1
ATOM 1686 N N . VAL A 1 216 ? -14.531 21.328 0.005 1 98.81 216 VAL A N 1
ATOM 1687 C CA . VAL A 1 216 ? -14.898 20.219 -0.864 1 98.81 216 VAL A CA 1
ATOM 1688 C C . VAL A 1 216 ? -14.008 20.219 -2.105 1 98.81 216 VAL A C 1
ATOM 1690 O O . VAL A 1 216 ? -13.68 21.266 -2.645 1 98.81 216 VAL A O 1
ATOM 1693 N N . PHE A 1 217 ? -13.594 19.031 -2.467 1 98.81 217 PHE A N 1
ATOM 1694 C CA . PHE A 1 217 ? -12.688 18.812 -3.594 1 98.81 217 PHE A CA 1
ATOM 1695 C C . PHE A 1 217 ? -13.328 17.906 -4.637 1 98.81 217 PHE A C 1
ATOM 1697 O O . PHE A 1 217 ? -13.891 16.859 -4.301 1 98.81 217 PHE A O 1
ATOM 1704 N N . ALA A 1 218 ? -13.258 18.312 -5.875 1 98.69 218 ALA A N 1
ATOM 1705 C CA . ALA A 1 218 ? -13.703 17.5 -7 1 98.69 218 ALA A CA 1
ATOM 1706 C C . ALA A 1 218 ? -12.703 17.562 -8.148 1 98.69 218 ALA A C 1
ATOM 1708 O O . ALA A 1 218 ? -12.609 18.578 -8.852 1 98.69 218 ALA A O 1
ATOM 1709 N N . VAL A 1 219 ? -11.977 16.469 -8.312 1 98.38 219 VAL A N 1
ATOM 1710 C CA . VAL A 1 219 ? -11.031 16.344 -9.414 1 98.38 219 VAL A CA 1
ATOM 1711 C C . VAL A 1 219 ? -11.367 15.117 -10.258 1 98.38 219 VAL A C 1
ATOM 1713 O O . VAL A 1 219 ? -11.406 13.992 -9.742 1 98.38 219 VAL A O 1
ATOM 1716 N N . GLY A 1 220 ? -11.625 15.352 -11.516 1 96.94 220 GLY A N 1
ATOM 1717 C CA . GLY A 1 220 ? -11.992 14.195 -12.312 1 96.94 220 GLY A CA 1
ATOM 1718 C C . GLY A 1 220 ? -12.242 14.523 -13.766 1 96.94 220 GLY A C 1
ATOM 1719 O O . GLY A 1 220 ? -11.953 15.641 -14.211 1 96.94 220 GLY A O 1
ATOM 1720 N N . ASP A 1 221 ? -12.711 13.57 -14.523 1 94 221 ASP A N 1
ATOM 1721 C CA . ASP A 1 221 ? -12.922 13.648 -15.961 1 94 221 ASP A CA 1
ATOM 1722 C C . ASP A 1 221 ? -14.258 14.32 -16.281 1 94 221 ASP A C 1
ATOM 1724 O O . ASP A 1 221 ? -15.172 13.672 -16.812 1 94 221 ASP A O 1
ATOM 1728 N N . PHE A 1 222 ? -14.227 15.641 -15.984 1 95.25 222 PHE A N 1
ATOM 1729 C CA . PHE A 1 222 ? -15.422 16.453 -16.219 1 95.25 222 PHE A CA 1
ATOM 1730 C C . PHE A 1 222 ? -15.391 17.094 -17.594 1 95.25 222 PHE A C 1
ATOM 1732 O O . PHE A 1 222 ? -14.359 17.625 -18 1 95.25 222 PHE A O 1
ATOM 1739 N N . PRO A 1 223 ? -16.531 17.047 -18.297 1 91.19 223 PRO A N 1
ATOM 1740 C CA . PRO A 1 223 ? -16.578 17.797 -19.547 1 91.19 223 PRO A CA 1
ATOM 1741 C C . PRO A 1 223 ? -16.578 19.312 -19.328 1 91.19 223 PRO A C 1
ATOM 1743 O O . PRO A 1 223 ? -16.062 20.062 -20.156 1 91.19 223 PRO A O 1
ATOM 1746 N N . ASP A 1 224 ? -17.141 19.734 -18.188 1 93.75 224 ASP A N 1
ATOM 1747 C CA . ASP A 1 224 ? -17.266 21.141 -17.844 1 93.75 224 ASP A CA 1
ATOM 1748 C C . ASP A 1 224 ? -17.031 21.359 -16.344 1 93.75 224 ASP A C 1
ATOM 1750 O O . ASP A 1 224 ? -17.891 21.016 -15.523 1 93.75 224 ASP A O 1
ATOM 1754 N N . THR A 1 225 ? -15.945 22.062 -16.047 1 96.56 225 THR A N 1
ATOM 1755 C CA . THR A 1 225 ? -15.578 22.344 -14.656 1 96.56 225 THR A CA 1
ATOM 1756 C C . THR A 1 225 ? -16.625 23.234 -13.992 1 96.56 225 THR A C 1
ATOM 1758 O O . THR A 1 225 ? -16.969 23.031 -12.828 1 96.56 225 THR A O 1
ATOM 1761 N N . GLN A 1 226 ? -17.156 24.203 -14.703 1 97.25 226 GLN A N 1
ATOM 1762 C CA . GLN A 1 226 ? -18.125 25.141 -14.148 1 97.25 226 GLN A CA 1
ATOM 1763 C C . GLN A 1 226 ? -19.422 24.438 -13.781 1 97.25 226 GLN A C 1
ATOM 1765 O O . GLN A 1 226 ? -20.078 24.812 -12.812 1 97.25 226 GLN A O 1
ATOM 1770 N N . ALA A 1 227 ? -19.766 23.438 -14.516 1 96.94 227 ALA A N 1
ATOM 1771 C CA . ALA A 1 227 ? -20.969 22.672 -14.188 1 96.94 227 ALA A CA 1
ATOM 1772 C C . ALA A 1 227 ? -20.828 22 -12.828 1 96.94 227 ALA A C 1
ATOM 1774 O O . ALA A 1 227 ? -21.797 21.906 -12.07 1 96.94 227 ALA A O 1
ATOM 1775 N N . VAL A 1 228 ? -19.656 21.547 -12.539 1 98 228 VAL A N 1
ATOM 1776 C CA . VAL A 1 228 ? -19.406 20.891 -11.266 1 98 228 VAL A CA 1
ATOM 1777 C C . VAL A 1 228 ? -19.453 21.922 -10.133 1 98 228 VAL A C 1
ATOM 1779 O O . VAL A 1 228 ? -20 21.656 -9.062 1 98 228 VAL A O 1
ATOM 1782 N N . VAL A 1 229 ? -18.906 23.125 -10.375 1 98.38 229 VAL A N 1
ATOM 1783 C CA . VAL A 1 229 ? -19 24.203 -9.398 1 98.38 229 VAL A CA 1
ATOM 1784 C C . VAL A 1 229 ? -20.453 24.516 -9.094 1 98.38 229 VAL A C 1
ATOM 1786 O O . VAL A 1 229 ? -20.828 24.703 -7.934 1 98.38 229 VAL A O 1
ATOM 1789 N N . GLU A 1 230 ? -21.281 24.5 -10.125 1 97.94 230 GLU A N 1
ATOM 1790 C CA . GLU A 1 230 ? -22.703 24.781 -9.938 1 97.94 230 GLU A CA 1
ATOM 1791 C C . GLU A 1 230 ? -23.375 23.672 -9.125 1 97.94 230 GLU A C 1
ATOM 1793 O O . GLU A 1 230 ? -24.25 23.938 -8.312 1 97.94 230 GLU A O 1
ATOM 1798 N N . LEU A 1 231 ? -22.938 22.438 -9.359 1 97.81 231 LEU A N 1
ATOM 1799 C CA . LEU A 1 231 ? -23.453 21.344 -8.547 1 97.81 231 LEU A CA 1
ATOM 1800 C C . LEU A 1 231 ? -23.109 21.531 -7.078 1 97.81 231 LEU A C 1
ATOM 1802 O O . LEU A 1 231 ? -23.922 21.281 -6.199 1 97.81 231 LEU A O 1
ATOM 1806 N N . ILE A 1 232 ? -21.891 22 -6.816 1 98.5 232 ILE A N 1
ATOM 1807 C CA . ILE A 1 232 ? -21.453 22.25 -5.445 1 98.5 232 ILE A CA 1
ATOM 1808 C C . ILE A 1 232 ? -22.297 23.359 -4.828 1 98.5 232 ILE A C 1
ATOM 1810 O O . ILE A 1 232 ? -22.766 23.234 -3.693 1 98.5 232 ILE A O 1
ATOM 1814 N N . LYS A 1 233 ? -22.562 24.406 -5.582 1 98.19 233 LYS A N 1
ATOM 1815 C CA . LYS A 1 233 ? -23.406 25.5 -5.102 1 98.19 233 LYS A CA 1
ATOM 1816 C C . LYS A 1 233 ? -24.812 25.016 -4.809 1 98.19 233 LYS A C 1
ATOM 1818 O O . LYS A 1 233 ? -25.422 25.406 -3.805 1 98.19 233 LYS A O 1
ATOM 1823 N N . GLU A 1 234 ? -25.266 24.156 -5.609 1 97.75 234 GLU A N 1
ATOM 1824 C CA . GLU A 1 234 ? -26.609 23.625 -5.465 1 97.75 234 GLU A CA 1
ATOM 1825 C C . GLU A 1 234 ? -26.75 22.812 -4.184 1 97.75 234 GLU A C 1
ATOM 1827 O O . GLU A 1 234 ? -27.703 22.984 -3.426 1 97.75 234 GLU A O 1
ATOM 1832 N N . HIS A 1 235 ? -25.781 21.984 -3.939 1 97.81 235 HIS A N 1
ATOM 1833 C CA . HIS A 1 235 ? -25.953 21.031 -2.85 1 97.81 235 HIS A CA 1
ATOM 1834 C C . HIS A 1 235 ? -25.422 21.594 -1.536 1 97.81 235 HIS A C 1
ATOM 1836 O O . HIS A 1 235 ? -25.984 21.328 -0.471 1 97.81 235 HIS A O 1
ATOM 1842 N N . PHE A 1 236 ? -24.344 22.391 -1.569 1 97.81 236 PHE A N 1
ATOM 1843 C CA . PHE A 1 236 ? -23.734 22.922 -0.356 1 97.81 236 PHE A CA 1
ATOM 1844 C C . PHE A 1 236 ? -24.266 24.312 -0.044 1 97.81 236 PHE A C 1
ATOM 1846 O O . PHE A 1 236 ? -24.219 24.766 1.103 1 97.81 236 PHE A O 1
ATOM 1853 N N . GLY A 1 237 ? -24.656 25.016 -1.048 1 95.44 237 GLY A N 1
ATOM 1854 C CA . GLY A 1 237 ? -24.984 26.422 -0.908 1 95.44 237 GLY A CA 1
ATOM 1855 C C . GLY A 1 237 ? -26.062 26.688 0.129 1 95.44 237 GLY A C 1
ATOM 1856 O O . GLY A 1 237 ? -26.047 27.719 0.8 1 95.44 237 GLY A O 1
ATOM 1857 N N . GLN A 1 238 ? -26.938 25.75 0.287 1 90.88 238 GLN A N 1
ATOM 1858 C CA . GLN A 1 238 ? -28.062 25.969 1.191 1 90.88 238 GLN A CA 1
ATOM 1859 C C . GLN A 1 238 ? -27.781 25.391 2.572 1 90.88 238 GLN A C 1
ATOM 1861 O O . GLN A 1 238 ? -28.625 25.484 3.471 1 90.88 238 GLN A O 1
ATOM 1866 N N . LYS A 1 239 ? -26.641 24.906 2.674 1 93.88 239 LYS A N 1
ATOM 1867 C CA . LYS A 1 239 ? -26.281 24.359 3.982 1 93.88 239 LYS A CA 1
ATOM 1868 C C . LYS A 1 239 ? -25.859 25.469 4.941 1 93.88 239 LYS A C 1
ATOM 1870 O O . LYS A 1 239 ? -25.344 26.5 4.516 1 93.88 239 LYS A O 1
ATOM 1875 N N . ALA A 1 240 ? -26.25 25.297 6.195 1 89.31 240 ALA A N 1
ATOM 1876 C CA . ALA A 1 240 ? -25.906 26.266 7.23 1 89.31 240 ALA A CA 1
ATOM 1877 C C . ALA A 1 240 ? -25.266 25.594 8.438 1 89.31 240 ALA A C 1
ATOM 1879 O O . ALA A 1 240 ? -25.688 24.484 8.828 1 89.31 240 ALA A O 1
ATOM 1880 N N . SER A 1 241 ? -24.219 26.266 8.883 1 85.81 241 SER A N 1
ATOM 1881 C CA . SER A 1 241 ? -23.641 25.797 10.133 1 85.81 241 SER A CA 1
ATOM 1882 C C . SER A 1 241 ? -24.484 26.203 11.336 1 85.81 241 SER A C 1
ATOM 1884 O O . SER A 1 241 ? -25.094 27.281 11.336 1 85.81 241 SER A O 1
ATOM 1886 N N . ILE A 1 242 ? -24.484 25.375 12.25 1 79.56 242 ILE A N 1
ATOM 1887 C CA . ILE A 1 242 ? -25.312 25.641 13.43 1 79.56 242 ILE A CA 1
ATOM 1888 C C . ILE A 1 242 ? -24.625 26.688 14.312 1 79.56 242 ILE A C 1
ATOM 1890 O O . ILE A 1 242 ? -25.281 27.625 14.773 1 79.56 242 ILE A O 1
ATOM 1894 N N . SER A 1 243 ? -23.406 26.484 14.523 1 78.94 243 SER A N 1
ATOM 1895 C CA . SER A 1 243 ? -22.672 27.422 15.359 1 78.94 243 SER A CA 1
ATOM 1896 C C . SER A 1 243 ? -22.281 28.672 14.578 1 78.94 243 SER A C 1
ATOM 1898 O O . SER A 1 243 ? -21.469 28.609 13.648 1 78.94 243 SER A O 1
ATOM 1900 N N . CYS A 1 244 ? -22.891 29.781 14.898 1 72.88 244 CYS A N 1
ATOM 1901 C CA . CYS A 1 244 ? -22.594 31.078 14.312 1 72.88 244 CYS A CA 1
ATOM 1902 C C . CYS A 1 244 ? -22.453 32.156 15.398 1 72.88 244 CYS A C 1
ATOM 1904 O O . CYS A 1 244 ? -23.391 32.375 16.156 1 72.88 244 CYS A O 1
ATOM 1906 N N . PRO A 1 245 ? -21.094 32.688 15.523 1 79.38 245 PRO A N 1
ATOM 1907 C CA . PRO A 1 245 ? -19.922 32.594 14.648 1 79.38 245 PRO A CA 1
ATOM 1908 C C . PRO A 1 245 ? -19.172 31.281 14.82 1 79.38 245 PRO A C 1
ATOM 1910 O O . PRO A 1 245 ? -19.312 30.609 15.844 1 79.38 245 PRO A O 1
ATOM 1913 N N . PRO A 1 246 ? -18.438 30.953 13.797 1 81.56 246 PRO A N 1
ATOM 1914 C CA . PRO A 1 246 ? -17.656 29.719 13.898 1 81.56 246 PRO A CA 1
ATOM 1915 C C . PRO A 1 246 ? -16.656 29.75 15.047 1 81.56 246 PRO A C 1
ATOM 1917 O O . PRO A 1 246 ? -16.016 30.781 15.297 1 81.56 246 PRO A O 1
ATOM 1920 N N . PRO A 1 247 ? -16.656 28.703 15.766 1 83.56 247 PRO A N 1
ATOM 1921 C CA . PRO A 1 247 ? -15.617 28.672 16.797 1 83.56 247 PRO A CA 1
ATOM 1922 C C . PRO A 1 247 ? -14.203 28.703 16.219 1 83.56 247 PRO A C 1
ATOM 1924 O O . PRO A 1 247 ? -13.953 28.125 15.156 1 83.56 247 PRO A O 1
ATOM 1927 N N . VAL A 1 248 ? -13.422 29.484 16.891 1 88.06 248 VAL A N 1
ATOM 1928 C CA . VAL A 1 248 ? -12.016 29.531 16.531 1 88.06 248 VAL A CA 1
ATOM 1929 C C . VAL A 1 248 ? -11.328 28.25 16.953 1 88.06 248 VAL A C 1
ATOM 1931 O O . VAL A 1 248 ? -11.469 27.812 18.094 1 88.06 248 VAL A O 1
ATOM 1934 N N . ILE A 1 249 ? -10.703 27.656 16.047 1 92.5 249 ILE A N 1
ATOM 1935 C CA . ILE A 1 249 ? -9.93 26.469 16.422 1 92.5 249 ILE A CA 1
ATOM 1936 C C . ILE A 1 249 ? -8.672 26.891 17.172 1 92.5 249 ILE A C 1
ATOM 1938 O O . ILE A 1 249 ? -7.816 27.594 16.625 1 92.5 249 ILE A O 1
ATOM 1942 N N . PRO A 1 250 ? -8.531 26.453 18.297 1 93.19 250 PRO A N 1
ATOM 1943 C CA . PRO A 1 250 ? -7.359 26.859 19.094 1 93.19 250 PRO A CA 1
ATOM 1944 C C . PRO A 1 250 ? -6.055 26.297 18.547 1 93.19 250 PRO A C 1
ATOM 1946 O O . PRO A 1 250 ? -6.066 25.297 17.812 1 93.19 250 PRO A O 1
ATOM 1949 N N . GLU A 1 251 ? -5.031 27.031 18.875 1 92.44 251 GLU A N 1
ATOM 1950 C CA . GLU A 1 251 ? -3.697 26.484 18.641 1 92.44 251 GLU A CA 1
ATOM 1951 C C . GLU A 1 251 ? -3.227 25.656 19.828 1 92.44 251 GLU A C 1
ATOM 1953 O O . GLU A 1 251 ? -3.412 26.047 20.984 1 92.44 251 GLU A O 1
ATOM 1958 N N . PHE A 1 252 ? -2.701 24.531 19.547 1 95.81 252 PHE A N 1
ATOM 1959 C CA . PHE A 1 252 ? -2.191 23.656 20.578 1 95.81 252 PHE A CA 1
ATOM 1960 C C . PHE A 1 252 ? -0.679 23.5 20.469 1 95.81 252 PHE A C 1
ATOM 1962 O O . PHE A 1 252 ? -0.186 22.688 19.688 1 95.81 252 PHE A O 1
ATOM 1969 N N . PRO A 1 253 ? 0.021 24.188 21.266 1 95.12 253 PRO A N 1
ATOM 1970 C CA . PRO A 1 253 ? 1.481 24.156 21.172 1 95.12 253 PRO A CA 1
ATOM 1971 C C . PRO A 1 253 ? 2.074 22.844 21.703 1 95.12 253 PRO A C 1
ATOM 1973 O O . PRO A 1 253 ? 1.454 22.172 22.531 1 95.12 253 PRO A O 1
ATOM 1976 N N . VAL A 1 254 ? 3.191 22.469 21.234 1 96.62 254 VAL A N 1
ATOM 1977 C CA . VAL A 1 254 ? 4.012 21.375 21.719 1 96.62 254 VAL A CA 1
ATOM 1978 C C . VAL A 1 254 ? 5.316 21.906 22.297 1 96.62 254 VAL A C 1
ATOM 1980 O O . VAL A 1 254 ? 6.156 22.438 21.562 1 96.62 254 VAL A O 1
ATOM 1983 N N . PRO A 1 255 ? 5.52 21.766 23.547 1 96.06 255 PRO A N 1
ATOM 1984 C CA . PRO A 1 255 ? 6.715 22.344 24.172 1 96.06 255 PRO A CA 1
ATOM 1985 C C . PRO A 1 255 ? 8.008 21.672 23.703 1 96.06 255 PRO A C 1
ATOM 1987 O O . PRO A 1 255 ? 8.039 20.453 23.5 1 96.06 255 PRO A O 1
ATOM 1990 N N . SER A 1 256 ? 8.992 22.531 23.516 1 95.69 256 SER A N 1
ATOM 1991 C CA . SER A 1 256 ? 10.328 22 23.25 1 95.69 256 SER A CA 1
ATOM 1992 C C . SER A 1 256 ? 11 21.516 24.516 1 95.69 256 SER A C 1
ATOM 1994 O O . SER A 1 256 ? 10.539 21.812 25.625 1 95.69 256 SER A O 1
ATOM 1996 N N . HIS A 1 257 ? 11.992 20.703 24.422 1 96.31 257 HIS A N 1
ATOM 1997 C CA . HIS A 1 257 ? 12.812 20.25 25.531 1 96.31 257 HIS A CA 1
ATOM 1998 C C . HIS A 1 257 ? 14.266 20.078 25.109 1 96.31 257 HIS A C 1
ATOM 2000 O O . HIS A 1 257 ? 14.547 19.672 23.969 1 96.31 257 HIS A O 1
ATOM 2006 N N . ILE A 1 258 ? 15.172 20.312 25.953 1 95.44 258 ILE A N 1
ATOM 2007 C CA . ILE A 1 258 ? 16.609 20.281 25.672 1 95.44 258 ILE A CA 1
ATOM 2008 C C . ILE A 1 258 ? 17.141 18.859 25.891 1 95.44 258 ILE A C 1
ATOM 2010 O O . ILE A 1 258 ? 17.766 18.281 25 1 95.44 258 ILE A O 1
ATOM 2014 N N . GLU A 1 259 ? 16.734 18.25 27.078 1 95.19 259 GLU A N 1
ATOM 2015 C CA . GLU A 1 259 ? 17.188 16.906 27.359 1 95.19 259 GLU A CA 1
ATOM 2016 C C . GLU A 1 259 ? 16.469 15.875 26.5 1 95.19 259 GLU A C 1
ATOM 2018 O O . GLU A 1 259 ? 15.25 15.93 26.344 1 95.19 259 GLU A O 1
ATOM 2023 N N . PRO A 1 260 ? 17.25 15.055 25.969 1 97 260 PRO A N 1
ATOM 2024 C CA . PRO A 1 260 ? 16.594 14.008 25.188 1 97 260 PRO A CA 1
ATOM 2025 C C . PRO A 1 260 ? 15.719 13.102 26.047 1 97 260 PRO A C 1
ATOM 2027 O O . PRO A 1 260 ? 16 12.914 27.234 1 97 260 PRO A O 1
ATOM 2030 N N . ARG A 1 261 ? 14.672 12.664 25.469 1 97.19 261 ARG A N 1
ATOM 2031 C CA . ARG A 1 261 ? 13.805 11.664 26.109 1 97.19 261 ARG A CA 1
ATOM 2032 C C . ARG A 1 261 ? 14.07 10.273 25.531 1 97.19 261 ARG A C 1
ATOM 2034 O O . ARG A 1 261 ? 14.312 10.133 24.328 1 97.19 261 ARG A O 1
ATOM 2041 N N . PHE A 1 262 ? 14.023 9.273 26.438 1 96.94 262 PHE A N 1
ATOM 2042 C CA . PHE A 1 262 ? 14.352 7.914 26.047 1 96.94 262 PHE A CA 1
ATOM 2043 C C . PHE A 1 262 ? 13.211 6.961 26.375 1 96.94 262 PHE A C 1
ATOM 2045 O O . PHE A 1 262 ? 12.5 7.156 27.359 1 96.94 262 PHE A O 1
ATOM 2052 N N . SER A 1 263 ? 13.023 5.996 25.516 1 95 263 SER A N 1
ATOM 2053 C CA . SER A 1 263 ? 12.109 4.898 25.812 1 95 263 SER A CA 1
ATOM 2054 C C . SER A 1 263 ? 12.664 3.564 25.328 1 95 263 SER A C 1
ATOM 2056 O O . SER A 1 263 ? 13.219 3.477 24.219 1 95 263 SER A O 1
ATOM 2058 N N . CYS A 1 264 ? 12.586 2.584 26.172 1 94.12 264 CYS A N 1
ATOM 2059 C CA . CYS A 1 264 ? 12.961 1.209 25.859 1 94.12 264 CYS A CA 1
ATOM 2060 C C . CYS A 1 264 ? 11.75 0.289 25.906 1 94.12 264 CYS A C 1
ATOM 2062 O O . CYS A 1 264 ? 11.203 0.032 26.984 1 94.12 264 CYS A O 1
ATOM 2064 N N . PHE A 1 265 ? 11.391 -0.169 24.781 1 91.62 265 PHE A N 1
ATOM 2065 C CA . PHE A 1 265 ? 10.258 -1.088 24.734 1 91.62 265 PHE A CA 1
ATOM 2066 C C . PHE A 1 265 ? 10.734 -2.525 24.578 1 91.62 265 PHE A C 1
ATOM 2068 O O . PHE A 1 265 ? 11.516 -2.826 23.672 1 91.62 265 PHE A O 1
ATOM 2075 N N . VAL A 1 266 ? 10.273 -3.285 25.531 1 90.5 266 VAL A N 1
ATOM 2076 C CA . VAL A 1 266 ? 10.523 -4.719 25.438 1 90.5 266 VAL A CA 1
ATOM 2077 C C . VAL A 1 266 ? 9.242 -5.438 25.016 1 90.5 266 VAL A C 1
ATOM 2079 O O . VAL A 1 266 ? 8.266 -5.469 25.781 1 90.5 266 VAL A O 1
ATOM 2082 N N . GLU A 1 267 ? 9.242 -5.895 23.828 1 85.5 267 GLU A N 1
ATOM 2083 C CA . GLU A 1 267 ? 8.078 -6.566 23.281 1 85.5 267 GLU A CA 1
ATOM 2084 C C . GLU A 1 267 ? 8.461 -7.871 22.594 1 85.5 267 GLU A C 1
ATOM 2086 O O . GLU A 1 267 ? 9.039 -7.852 21.5 1 85.5 267 GLU A O 1
ATOM 2091 N N . SER A 1 268 ? 7.988 -8.961 23.203 1 80.69 268 SER A N 1
ATOM 2092 C CA . SER A 1 268 ? 8.375 -10.273 22.688 1 80.69 268 SER A CA 1
ATOM 2093 C C . SER A 1 268 ? 7.801 -10.508 21.297 1 80.69 268 SER A C 1
ATOM 2095 O O . SER A 1 268 ? 8.352 -11.289 20.516 1 80.69 268 SER A O 1
ATOM 2097 N N . GLU A 1 269 ? 6.762 -9.773 21.016 1 77.62 269 GLU A N 1
ATOM 2098 C CA . GLU A 1 269 ? 6.109 -9.977 19.734 1 77.62 269 GLU A CA 1
ATOM 2099 C C . GLU A 1 269 ? 6.629 -8.992 18.688 1 77.62 269 GLU A C 1
ATOM 2101 O O . GLU A 1 269 ? 6.098 -8.93 17.578 1 77.62 269 GLU A O 1
ATOM 2106 N N . ALA A 1 270 ? 7.648 -8.359 19.062 1 77.75 270 ALA A N 1
ATOM 2107 C CA . ALA A 1 270 ? 8.234 -7.434 18.094 1 77.75 270 ALA A CA 1
ATOM 2108 C C . ALA A 1 270 ? 8.984 -8.188 17 1 77.75 270 ALA A C 1
ATOM 2110 O O . ALA A 1 270 ? 9.57 -9.242 17.266 1 77.75 270 ALA A O 1
ATOM 2111 N N . ALA A 1 271 ? 8.883 -7.734 15.711 1 69.25 271 ALA A N 1
ATOM 2112 C CA . ALA A 1 271 ? 9.5 -8.367 14.547 1 69.25 271 ALA A CA 1
ATOM 2113 C C . ALA A 1 271 ? 11.023 -8.242 14.602 1 69.25 271 ALA A C 1
ATOM 2115 O O . ALA A 1 271 ? 11.734 -8.883 13.812 1 69.25 271 ALA A O 1
ATOM 2116 N N . GLY A 1 272 ? 11.609 -7.617 15.648 1 79.62 272 GLY A N 1
ATOM 2117 C CA . GLY A 1 272 ? 13.047 -7.395 15.742 1 79.62 272 GLY A CA 1
ATOM 2118 C C . GLY A 1 272 ? 13.414 -6.199 16.594 1 79.62 272 GLY A C 1
ATOM 2119 O O . GLY A 1 272 ? 12.562 -5.652 17.297 1 79.62 272 GLY A O 1
ATOM 2120 N N . SER A 1 273 ? 14.734 -6.016 16.5 1 90.75 273 SER A N 1
ATOM 2121 C CA . SER A 1 273 ? 15.234 -4.859 17.234 1 90.75 273 SER A CA 1
ATOM 2122 C C . SER A 1 273 ? 15.281 -3.617 16.359 1 90.75 273 SER A C 1
ATOM 2124 O O . SER A 1 273 ? 15.633 -3.699 15.18 1 90.75 273 SER A O 1
ATOM 2126 N N . ALA A 1 274 ? 14.906 -2.508 16.906 1 92.88 274 ALA A N 1
ATOM 2127 C CA . ALA A 1 274 ? 14.844 -1.272 16.125 1 92.88 274 ALA A CA 1
ATOM 2128 C C . ALA A 1 274 ? 15.227 -0.067 16.984 1 92.88 274 ALA A C 1
ATOM 2130 O O . ALA A 1 274 ? 15.109 -0.106 18.203 1 92.88 274 ALA A O 1
ATOM 2131 N N . VAL A 1 275 ? 15.742 0.918 16.344 1 97.19 275 VAL A N 1
ATOM 2132 C CA . VAL A 1 275 ? 16.047 2.213 16.938 1 97.19 275 VAL A CA 1
ATOM 2133 C C . VAL A 1 275 ? 15.352 3.322 16.156 1 97.19 275 VAL A C 1
ATOM 2135 O O . VAL A 1 275 ? 15.375 3.322 14.914 1 97.19 275 VAL A O 1
ATOM 2138 N N . VAL A 1 276 ? 14.695 4.234 16.844 1 97.44 276 VAL A N 1
ATOM 2139 C CA . VAL A 1 276 ? 14.062 5.391 16.219 1 97.44 276 VAL A CA 1
ATOM 2140 C C . VAL A 1 276 ? 14.531 6.672 16.906 1 97.44 276 VAL A C 1
ATOM 2142 O O . VAL A 1 276 ? 14.453 6.789 18.141 1 97.44 276 VAL A O 1
ATOM 2145 N N . ILE A 1 277 ? 15.086 7.562 16.156 1 98.19 277 ILE A N 1
ATOM 2146 C CA . ILE A 1 277 ? 15.445 8.898 16.625 1 98.19 277 ILE A CA 1
ATOM 2147 C C . ILE A 1 277 ? 14.5 9.93 16.016 1 98.19 277 ILE A C 1
ATOM 2149 O O . ILE A 1 277 ? 14.359 10 14.789 1 98.19 277 ILE A O 1
ATOM 2153 N N . SER A 1 278 ? 13.867 10.703 16.844 1 98.44 278 SER A N 1
ATOM 2154 C CA . SER A 1 278 ? 12.969 11.75 16.391 1 98.44 278 SER A CA 1
ATOM 2155 C C . SER A 1 278 ? 13.352 13.109 16.969 1 98.44 278 SER A C 1
ATOM 2157 O O . SER A 1 278 ? 13.445 13.258 18.188 1 98.44 278 SER A O 1
ATOM 2159 N N . CYS A 1 279 ? 13.594 14.023 16.125 1 98.31 279 CYS A N 1
ATOM 2160 C CA . CYS A 1 279 ? 13.836 15.398 16.531 1 98.31 279 CYS A CA 1
ATOM 2161 C C . CYS A 1 279 ? 12.742 16.328 16.031 1 98.31 279 CYS A C 1
ATOM 2163 O O . CYS A 1 279 ? 12.609 16.547 14.82 1 98.31 279 CYS A O 1
ATOM 2165 N N . LYS A 1 280 ? 12.039 16.891 16.953 1 97.75 280 LYS A N 1
ATOM 2166 C CA . LYS A 1 280 ? 10.883 17.703 16.609 1 97.75 280 LYS A CA 1
ATOM 2167 C C . LYS A 1 280 ? 11.281 19.172 16.406 1 97.75 280 LYS A C 1
ATOM 2169 O O . LYS A 1 280 ? 12.219 19.656 17.031 1 97.75 280 LYS A O 1
ATOM 2174 N N . MET A 1 281 ? 10.578 19.875 15.594 1 96.31 281 MET A N 1
ATOM 2175 C CA . MET A 1 281 ? 10.719 21.312 15.336 1 96.31 281 MET A CA 1
ATOM 2176 C C . MET A 1 281 ? 9.391 21.906 14.883 1 96.31 281 MET A C 1
ATOM 2178 O O . MET A 1 281 ? 8.477 21.188 14.492 1 96.31 281 MET A O 1
ATOM 2182 N N . PRO A 1 282 ? 9.242 23.141 15.016 1 94.88 282 PRO A N 1
ATOM 2183 C CA . PRO A 1 282 ? 8.016 23.766 14.508 1 94.88 282 PRO A CA 1
ATOM 2184 C C . PRO A 1 282 ? 7.797 23.516 13.016 1 94.88 282 PRO A C 1
ATOM 2186 O O . PRO A 1 282 ? 8.758 23.5 12.242 1 94.88 282 PRO A O 1
ATOM 2189 N N . ALA A 1 283 ? 6.504 23.312 12.742 1 92.94 283 ALA A N 1
ATOM 2190 C CA . ALA A 1 283 ? 6.168 23.141 11.336 1 92.94 283 ALA A CA 1
ATOM 2191 C C . ALA A 1 283 ? 6.477 24.391 10.531 1 92.94 283 ALA A C 1
ATOM 2193 O O . ALA A 1 283 ? 6.227 25.516 11 1 92.94 283 ALA A O 1
ATOM 2194 N N . GLY A 1 284 ? 7.148 24.312 9.469 1 87.44 284 GLY A N 1
ATOM 2195 C CA . GLY A 1 284 ? 7.461 25.453 8.633 1 87.44 284 GLY A CA 1
ATOM 2196 C C . GLY A 1 284 ? 6.441 25.688 7.535 1 87.44 284 GLY A C 1
ATOM 2197 O O . GLY A 1 284 ? 5.543 24.859 7.328 1 87.44 284 GLY A O 1
ATOM 2198 N N . GLU A 1 285 ? 6.555 26.922 6.941 1 90.69 285 GLU A N 1
ATOM 2199 C CA . GLU A 1 285 ? 5.711 27.281 5.809 1 90.69 285 GLU A CA 1
ATOM 2200 C C . GLU A 1 285 ? 6.543 27.562 4.562 1 90.69 285 GLU A C 1
ATOM 2202 O O . GLU A 1 285 ? 7.691 28 4.66 1 90.69 285 GLU A O 1
ATOM 2207 N N . ILE A 1 286 ? 5.996 27.219 3.463 1 95 286 ILE A N 1
ATOM 2208 C CA . ILE A 1 286 ? 6.605 27.562 2.182 1 95 286 ILE A CA 1
ATOM 2209 C C . ILE A 1 286 ? 5.828 28.703 1.531 1 95 286 ILE A C 1
ATOM 2211 O O . ILE A 1 286 ? 4.793 28.484 0.902 1 95 286 ILE A O 1
ATOM 2215 N N . LYS A 1 287 ? 6.367 29.906 1.64 1 95.56 287 LYS A N 1
ATOM 2216 C CA . LYS A 1 287 ? 5.656 31.078 1.166 1 95.56 287 LYS A CA 1
ATOM 2217 C C . LYS A 1 287 ? 6.457 31.812 0.098 1 95.56 287 LYS A C 1
ATOM 2219 O O . LYS A 1 287 ? 5.887 32.5 -0.745 1 95.56 287 LYS A O 1
ATOM 2224 N N . THR A 1 288 ? 7.754 31.641 0.155 1 97.19 288 THR A N 1
ATOM 2225 C CA . THR A 1 288 ? 8.625 32.344 -0.771 1 97.19 288 THR A CA 1
ATOM 2226 C C . THR A 1 288 ? 9.477 31.391 -1.577 1 97.19 288 THR A C 1
ATOM 2228 O O . THR A 1 288 ? 9.508 30.188 -1.287 1 97.19 288 THR A O 1
ATOM 2231 N N . VAL A 1 289 ? 10.148 31.906 -2.572 1 97.19 289 VAL A N 1
ATOM 2232 C CA . VAL A 1 289 ? 11.078 31.125 -3.375 1 97.19 289 VAL A CA 1
ATOM 2233 C C . VAL A 1 289 ? 12.203 30.594 -2.49 1 97.19 289 VAL A C 1
ATOM 2235 O O . VAL A 1 289 ? 12.648 29.453 -2.656 1 97.19 289 VAL A O 1
ATOM 2238 N N . LYS A 1 290 ? 12.578 31.391 -1.537 1 97.38 290 LYS A N 1
ATOM 2239 C CA . LYS A 1 290 ? 13.609 30.969 -0.593 1 97.38 290 LYS A CA 1
ATOM 2240 C C . LYS A 1 290 ? 13.141 29.766 0.22 1 97.38 290 LYS A C 1
ATOM 2242 O O . LYS A 1 290 ? 13.891 28.797 0.396 1 97.38 290 LYS A O 1
ATOM 2247 N N . ASP A 1 291 ? 11.914 29.891 0.693 1 97 291 ASP A N 1
ATOM 2248 C CA . ASP A 1 291 ? 11.344 28.766 1.435 1 97 291 ASP A CA 1
ATOM 2249 C C . ASP A 1 291 ? 11.336 27.5 0.584 1 97 291 ASP A C 1
ATOM 2251 O O . ASP A 1 291 ? 11.633 26.406 1.079 1 97 291 ASP A O 1
ATOM 2255 N N . TYR A 1 292 ? 10.977 27.672 -0.68 1 97.25 292 TYR A N 1
ATOM 2256 C CA . TYR A 1 292 ? 10.93 26.547 -1.6 1 97.25 292 TYR A CA 1
ATOM 2257 C C . TYR A 1 292 ? 12.32 25.953 -1.817 1 97.25 292 TYR A C 1
ATOM 2259 O O . TYR A 1 292 ? 12.508 24.734 -1.777 1 97.25 292 TYR A O 1
ATOM 2267 N N . ARG A 1 293 ? 13.297 26.812 -2.006 1 97.62 293 ARG A N 1
ATOM 2268 C CA . ARG A 1 293 ? 14.688 26.391 -2.156 1 97.62 293 ARG A CA 1
ATOM 2269 C C . ARG A 1 293 ? 15.156 25.609 -0.932 1 97.62 293 ARG A C 1
ATOM 2271 O O . ARG A 1 293 ? 15.812 24.578 -1.061 1 97.62 293 ARG A O 1
ATOM 2278 N N . ASP A 1 294 ? 14.789 26.109 0.226 1 96.75 294 ASP A N 1
ATOM 2279 C CA . ASP A 1 294 ? 15.148 25.438 1.472 1 96.75 294 ASP A CA 1
ATOM 2280 C C . ASP A 1 294 ? 14.523 24.047 1.551 1 96.75 294 ASP A C 1
ATOM 2282 O O . ASP A 1 294 ? 15.148 23.109 2.033 1 96.75 294 ASP A O 1
ATOM 2286 N N . SER A 1 295 ? 13.312 23.953 1.117 1 96.56 295 SER A N 1
ATOM 2287 C CA . SER A 1 295 ? 12.656 22.641 1.121 1 96.56 295 SER A CA 1
ATOM 2288 C C . SER A 1 295 ? 13.367 21.656 0.199 1 96.56 295 SER A C 1
ATOM 2290 O O . SER A 1 295 ? 13.453 20.469 0.504 1 96.56 295 SER A O 1
ATOM 2292 N N . LEU A 1 296 ? 13.828 22.094 -0.96 1 97.38 296 LEU A N 1
ATOM 2293 C CA . LEU A 1 296 ? 14.617 21.266 -1.857 1 97.38 296 LEU A CA 1
ATOM 2294 C C . LEU A 1 296 ? 15.922 20.828 -1.194 1 97.38 296 LEU A C 1
ATOM 2296 O O . LEU A 1 296 ? 16.297 19.656 -1.247 1 97.38 296 LEU A O 1
ATOM 2300 N N . ALA A 1 297 ? 16.547 21.797 -0.556 1 97.81 297 ALA A N 1
ATOM 2301 C CA . ALA A 1 297 ? 17.812 21.516 0.131 1 97.81 297 ALA A CA 1
ATOM 2302 C C . ALA A 1 297 ? 17.609 20.5 1.249 1 97.81 297 ALA A C 1
ATOM 2304 O O . ALA A 1 297 ? 18.438 19.609 1.45 1 97.81 297 ALA A O 1
ATOM 2305 N N . GLU A 1 298 ? 16.547 20.641 1.972 1 97.19 298 GLU A N 1
ATOM 2306 C CA . GLU A 1 298 ? 16.203 19.688 3.021 1 97.19 298 GLU A CA 1
ATOM 2307 C C . GLU A 1 298 ? 16.031 18.281 2.455 1 97.19 298 GLU A C 1
ATOM 2309 O O . GLU A 1 298 ? 16.516 17.312 3.033 1 97.19 298 GLU A O 1
ATOM 2314 N N . SER A 1 299 ? 15.352 18.172 1.343 1 96.88 299 SER A N 1
ATOM 2315 C CA . SER A 1 299 ? 15.164 16.891 0.683 1 96.88 299 SER A CA 1
ATOM 2316 C C . SER A 1 299 ? 16.5 16.281 0.265 1 96.88 299 SER A C 1
ATOM 2318 O O . SER A 1 299 ? 16.719 15.078 0.426 1 96.88 299 SER A O 1
ATOM 2320 N N . ILE A 1 300 ? 17.344 17.125 -0.25 1 97 300 ILE A N 1
ATOM 2321 C CA . ILE A 1 300 ? 18.672 16.656 -0.655 1 97 300 ILE A CA 1
ATOM 2322 C C . ILE A 1 300 ? 19.438 16.125 0.56 1 97 300 ILE A C 1
ATOM 2324 O O . ILE A 1 300 ? 20.109 15.102 0.478 1 97 300 ILE A O 1
ATOM 2328 N N . PHE A 1 301 ? 19.312 16.812 1.687 1 97.56 301 PHE A N 1
ATOM 2329 C CA . PHE A 1 301 ? 19.984 16.391 2.912 1 97.56 301 PHE A CA 1
ATOM 2330 C C . PHE A 1 301 ? 19.594 14.969 3.275 1 97.56 301 PHE A C 1
ATOM 2332 O O . PHE A 1 301 ? 20.453 14.109 3.48 1 97.56 301 PHE A O 1
ATOM 2339 N N . HIS A 1 302 ? 18.281 14.703 3.332 1 96.56 302 HIS A N 1
ATOM 2340 C CA . HIS A 1 302 ? 17.812 13.375 3.727 1 96.56 302 HIS A CA 1
ATOM 2341 C C . HIS A 1 302 ? 18.219 12.32 2.703 1 96.56 302 HIS A C 1
ATOM 2343 O O . HIS A 1 302 ? 18.594 11.203 3.068 1 96.56 302 HIS A O 1
ATOM 2349 N N . CYS A 1 303 ? 18.172 12.695 1.476 1 93.38 303 CYS A N 1
ATOM 2350 C CA . CYS A 1 303 ? 18.547 11.75 0.435 1 93.38 303 CYS A CA 1
ATOM 2351 C C . CYS A 1 303 ? 20.031 11.406 0.533 1 93.38 303 CYS A C 1
ATOM 2353 O O . CYS A 1 303 ? 20.422 10.242 0.433 1 93.38 303 CYS A O 1
ATOM 2355 N N . ALA A 1 304 ? 20.859 12.422 0.707 1 93.81 304 ALA A N 1
ATOM 2356 C CA . ALA A 1 304 ? 22.297 12.211 0.837 1 93.81 304 ALA A CA 1
ATOM 2357 C C . ALA A 1 304 ? 22.625 11.391 2.08 1 93.81 304 ALA A C 1
ATOM 2359 O O . ALA A 1 304 ? 23.438 10.461 2.023 1 93.81 304 ALA A O 1
ATOM 2360 N N . LEU A 1 305 ? 22 11.719 3.172 1 95.69 305 LEU A N 1
ATOM 2361 C CA . LEU A 1 305 ? 22.219 10.969 4.406 1 95.69 305 LEU A CA 1
ATOM 2362 C C . LEU A 1 305 ? 21.797 9.508 4.227 1 95.69 305 LEU A C 1
ATOM 2364 O O . LEU A 1 305 ? 22.5 8.602 4.684 1 95.69 305 LEU A O 1
ATOM 2368 N N . ASN A 1 306 ? 20.719 9.305 3.588 1 93 306 ASN A N 1
ATOM 2369 C CA . ASN A 1 306 ? 20.219 7.953 3.369 1 93 306 ASN A CA 1
ATOM 2370 C C . ASN A 1 306 ? 21.188 7.129 2.516 1 93 306 ASN A C 1
ATOM 2372 O O . ASN A 1 306 ? 21.297 5.918 2.705 1 93 306 ASN A O 1
ATOM 2376 N N . GLN A 1 307 ? 21.844 7.785 1.587 1 88.06 307 GLN A N 1
ATOM 2377 C CA . GLN A 1 307 ? 22.859 7.078 0.804 1 88.06 307 GLN A CA 1
ATOM 2378 C C . GLN A 1 307 ? 23.984 6.578 1.693 1 88.06 307 GLN A C 1
ATOM 2380 O O . GLN A 1 307 ? 24.453 5.441 1.541 1 88.06 307 GLN A O 1
ATOM 2385 N N . ARG A 1 308 ? 24.406 7.414 2.641 1 91.81 308 ARG A N 1
ATOM 2386 C CA . ARG A 1 308 ? 25.438 7 3.578 1 91.81 308 ARG A CA 1
ATOM 2387 C C . ARG A 1 308 ? 24.953 5.863 4.469 1 91.81 308 ARG A C 1
ATOM 2389 O O . ARG A 1 308 ? 25.656 4.875 4.668 1 91.81 308 ARG A O 1
ATOM 2396 N N . LEU A 1 309 ? 23.75 6.023 4.992 1 93.44 309 LEU A N 1
ATOM 2397 C CA . LEU A 1 309 ? 23.188 5.016 5.887 1 93.44 309 LEU A CA 1
ATOM 2398 C C . LEU A 1 309 ? 23.062 3.672 5.176 1 93.44 309 LEU A C 1
ATOM 2400 O O . LEU A 1 309 ? 23.281 2.619 5.781 1 93.44 309 LEU A O 1
ATOM 2404 N N . PHE A 1 310 ? 22.766 3.719 3.963 1 86.88 310 PHE A N 1
ATOM 2405 C CA . PHE A 1 310 ? 22.656 2.494 3.18 1 86.88 310 PHE A CA 1
ATOM 2406 C C . PHE A 1 310 ? 24 1.812 3.035 1 86.88 310 PHE A C 1
ATOM 2408 O O . PHE A 1 310 ? 24.125 0.599 3.219 1 86.88 310 PHE A O 1
ATOM 2415 N N . LYS A 1 311 ? 24.969 2.588 2.666 1 86 311 LYS A N 1
ATOM 2416 C CA . LYS A 1 311 ? 26.312 2.035 2.521 1 86 311 LYS A CA 1
ATOM 2417 C C . LYS A 1 311 ? 26.781 1.385 3.818 1 86 311 LYS A C 1
ATOM 2419 O O . LYS A 1 311 ? 27.391 0.313 3.795 1 86 311 LYS A O 1
ATOM 2424 N N . LEU A 1 312 ? 26.484 2.004 4.914 1 90.38 312 LEU A N 1
ATOM 2425 C CA . LEU A 1 312 ? 26.859 1.464 6.215 1 90.38 312 LEU A CA 1
ATOM 2426 C C . LEU A 1 312 ? 26.156 0.139 6.48 1 90.38 312 LEU A C 1
ATOM 2428 O O . LEU A 1 312 ? 26.734 -0.772 7.07 1 90.38 312 LEU A O 1
ATOM 2432 N N . SER A 1 313 ? 24.922 0.022 6.059 1 87.44 313 SER A N 1
ATOM 2433 C CA . SER A 1 313 ? 24.141 -1.19 6.285 1 87.44 313 SER A CA 1
ATOM 2434 C C . SER A 1 313 ? 24.656 -2.35 5.441 1 87.44 313 SER A C 1
ATOM 2436 O O . SER A 1 313 ? 24.312 -3.506 5.68 1 87.44 313 SER A O 1
ATOM 2438 N N . ARG A 1 314 ? 25.547 -2.035 4.492 1 80.5 314 ARG A N 1
ATOM 2439 C CA . ARG A 1 314 ? 26.031 -3.066 3.58 1 80.5 314 ARG A CA 1
ATOM 2440 C C . ARG A 1 314 ? 27.469 -3.445 3.895 1 80.5 314 ARG A C 1
ATOM 2442 O O . ARG A 1 314 ? 28.094 -4.223 3.166 1 80.5 314 ARG A O 1
ATOM 2449 N N . ARG A 1 315 ? 27.953 -2.926 4.949 1 82.31 315 ARG A N 1
ATOM 2450 C CA . ARG A 1 315 ? 29.297 -3.303 5.395 1 82.31 315 ARG A CA 1
ATOM 2451 C C . ARG A 1 315 ? 29.312 -4.723 5.949 1 82.31 315 ARG A C 1
ATOM 2453 O O . ARG A 1 315 ? 28.266 -5.336 6.129 1 82.31 315 ARG A O 1
ATOM 2460 N N . ARG A 1 316 ? 30.5 -5.25 6.168 1 77.31 316 ARG A N 1
ATOM 2461 C CA . ARG A 1 316 ? 30.672 -6.617 6.648 1 77.31 316 ARG A CA 1
ATOM 2462 C C . ARG A 1 316 ? 30.047 -6.801 8.023 1 77.31 316 ARG A C 1
ATOM 2464 O O . ARG A 1 316 ? 29.312 -7.766 8.25 1 77.31 316 ARG A O 1
ATOM 2471 N N . ASP A 1 317 ? 30.328 -5.895 8.914 1 84.62 317 ASP A N 1
ATOM 2472 C CA . ASP A 1 317 ? 29.719 -5.898 10.242 1 84.62 317 ASP A CA 1
ATOM 2473 C C . ASP A 1 317 ? 28.875 -4.641 10.469 1 84.62 317 ASP A C 1
ATOM 2475 O O . ASP A 1 317 ? 29.266 -3.754 11.227 1 84.62 317 ASP A O 1
ATOM 2479 N N . PRO A 1 318 ? 27.688 -4.762 9.781 1 89.31 318 PRO A N 1
ATOM 2480 C CA . PRO A 1 318 ? 26.906 -3.52 9.805 1 89.31 318 PRO A CA 1
ATOM 2481 C C . PRO A 1 318 ? 26.266 -3.258 11.164 1 89.31 318 PRO A C 1
ATOM 2483 O O . PRO A 1 318 ? 25.812 -4.199 11.828 1 89.31 318 PRO A O 1
ATOM 2486 N N . PRO A 1 319 ? 26.203 -2.033 11.57 1 94.38 319 PRO A N 1
ATOM 2487 C CA . PRO A 1 319 ? 25.547 -1.689 12.828 1 94.38 319 PRO A CA 1
ATOM 2488 C C . PRO A 1 319 ? 24.031 -1.896 12.773 1 94.38 319 PRO A C 1
ATOM 2490 O O . PRO A 1 319 ? 23.375 -1.981 13.812 1 94.38 319 PRO A O 1
ATOM 2493 N N . TYR A 1 320 ? 23.469 -1.895 11.625 1 92.81 320 TYR A N 1
ATOM 2494 C CA . TYR A 1 320 ? 22.047 -2.143 11.352 1 92.81 320 TYR A CA 1
ATOM 2495 C C . TYR A 1 320 ? 21.859 -2.723 9.953 1 92.81 320 TYR A C 1
ATOM 2497 O O . TYR A 1 320 ? 22.75 -2.615 9.109 1 92.81 320 TYR A O 1
ATOM 2505 N N . PHE A 1 321 ? 20.75 -3.279 9.797 1 83.69 321 PHE A N 1
ATOM 2506 C CA . PHE A 1 321 ? 20.469 -3.891 8.5 1 83.69 321 PHE A CA 1
ATOM 2507 C C . PHE A 1 321 ? 19.766 -2.9 7.582 1 83.69 321 PHE A C 1
ATOM 2509 O O . PHE A 1 321 ? 19.812 -3.043 6.359 1 83.69 321 PHE A O 1
ATOM 2516 N N . SER A 1 322 ? 19.078 -2.018 8.164 1 87.12 322 SER A N 1
ATOM 2517 C CA . SER A 1 322 ? 18.453 -0.916 7.441 1 87.12 322 SER A CA 1
ATOM 2518 C C . SER A 1 322 ? 18.391 0.344 8.297 1 87.12 322 SER A C 1
ATOM 2520 O O . SER A 1 322 ? 18.281 0.262 9.523 1 87.12 322 SER A O 1
ATOM 2522 N N . CYS A 1 323 ? 18.469 1.413 7.633 1 93.5 323 CYS A N 1
ATOM 2523 C CA . CYS A 1 323 ? 18.359 2.709 8.289 1 93.5 323 CYS A CA 1
ATOM 2524 C C . CYS A 1 323 ? 17.922 3.787 7.309 1 93.5 323 CYS A C 1
ATOM 2526 O O . CYS A 1 323 ? 18.359 3.795 6.156 1 93.5 323 CYS A O 1
ATOM 2528 N N . SER A 1 324 ? 17 4.621 7.758 1 94.81 324 SER A N 1
ATOM 2529 C CA . SER A 1 324 ? 16.547 5.691 6.875 1 94.81 324 SER A CA 1
ATOM 2530 C C . SER A 1 324 ? 16.141 6.93 7.672 1 94.81 324 SER A C 1
ATOM 2532 O O . SER A 1 324 ? 15.758 6.824 8.836 1 94.81 324 SER A O 1
ATOM 2534 N N . SER A 1 325 ? 16.297 8.023 6.996 1 95.94 325 SER A N 1
ATOM 2535 C CA . SER A 1 325 ? 15.945 9.32 7.559 1 95.94 325 SER A CA 1
ATOM 2536 C C . SER A 1 325 ? 14.922 10.047 6.684 1 95.94 325 SER A C 1
ATOM 2538 O O . SER A 1 325 ? 15.008 9.984 5.453 1 95.94 325 SER A O 1
ATOM 2540 N N . ALA A 1 326 ? 13.969 10.68 7.348 1 96.69 326 ALA A N 1
ATOM 2541 C CA . ALA A 1 326 ? 12.992 11.492 6.633 1 96.69 326 ALA A CA 1
ATOM 2542 C C . ALA A 1 326 ? 12.453 12.609 7.523 1 96.69 326 ALA A C 1
ATOM 2544 O O . ALA A 1 326 ? 12.688 12.617 8.734 1 96.69 326 ALA A O 1
ATOM 2545 N N . ALA A 1 327 ? 11.875 13.578 6.867 1 95.75 327 ALA A N 1
ATOM 2546 C CA . ALA A 1 327 ? 11.094 14.609 7.555 1 95.75 327 ALA A CA 1
ATOM 2547 C C . ALA A 1 327 ? 9.594 14.344 7.418 1 95.75 327 ALA A C 1
ATOM 2549 O O . ALA A 1 327 ? 9.109 14.031 6.328 1 95.75 327 ALA A O 1
ATOM 2550 N N . ASP A 1 328 ? 8.891 14.453 8.547 1 94.38 328 ASP A N 1
ATOM 2551 C CA . ASP A 1 328 ? 7.457 14.188 8.516 1 94.38 328 ASP A CA 1
ATOM 2552 C C . ASP A 1 328 ? 6.691 15.25 9.297 1 94.38 328 ASP A C 1
ATOM 2554 O O . ASP A 1 328 ? 7.129 15.68 10.367 1 94.38 328 ASP A O 1
ATOM 2558 N N . ALA A 1 329 ? 5.629 15.695 8.688 1 93.88 329 ALA A N 1
ATOM 2559 C CA . ALA A 1 329 ? 4.688 16.516 9.453 1 93.88 329 ALA A CA 1
ATOM 2560 C C . ALA A 1 329 ? 3.85 15.648 10.391 1 93.88 329 ALA A C 1
ATOM 2562 O O . ALA A 1 329 ? 3.01 14.867 9.938 1 93.88 329 ALA A O 1
ATOM 2563 N N . LEU A 1 330 ? 4.008 15.812 11.648 1 95.25 330 LEU A N 1
ATOM 2564 C CA . LEU A 1 330 ? 3.33 14.938 12.602 1 95.25 330 LEU A CA 1
ATOM 2565 C C . LEU A 1 330 ? 1.964 15.5 12.984 1 95.25 330 LEU A C 1
ATOM 2567 O O . LEU A 1 330 ? 0.959 14.789 12.938 1 95.25 330 LEU A O 1
ATOM 2571 N N . VAL A 1 331 ? 1.951 16.734 13.359 1 96.38 331 VAL A N 1
ATOM 2572 C CA . VAL A 1 331 ? 0.744 17.5 13.672 1 96.38 331 VAL A CA 1
ATOM 2573 C C . VAL A 1 331 ? 0.868 18.922 13.133 1 96.38 331 VAL A C 1
ATOM 2575 O O . VAL A 1 331 ? 1.922 19.297 12.625 1 96.38 331 VAL A O 1
ATOM 2578 N N . ARG A 1 332 ? -0.123 19.672 13.234 1 94.56 332 ARG A N 1
ATOM 2579 C CA . ARG A 1 332 ? -0.193 20.969 12.594 1 94.56 332 ARG A CA 1
ATOM 2580 C C . ARG A 1 332 ? 0.986 21.844 13 1 94.56 332 ARG A C 1
ATOM 2582 O O . ARG A 1 332 ? 1.658 22.438 12.148 1 94.56 332 ARG A O 1
ATOM 2589 N N . PRO A 1 333 ? 1.35 21.859 14.273 1 95.44 333 PRO A N 1
ATOM 2590 C CA . PRO A 1 333 ? 2.412 22.797 14.648 1 95.44 333 PRO A CA 1
ATOM 2591 C C . PRO A 1 333 ? 3.803 22.172 14.586 1 95.44 333 PRO A C 1
ATOM 2593 O O . PRO A 1 333 ? 4.809 22.859 14.766 1 95.44 333 PRO A O 1
ATOM 2596 N N . VAL A 1 334 ? 3.857 20.859 14.367 1 96.62 334 VAL A N 1
ATOM 2597 C CA . VAL A 1 334 ? 5.148 20.234 14.609 1 96.62 334 VAL A CA 1
ATOM 2598 C C . VAL A 1 334 ? 5.508 19.328 13.43 1 96.62 334 VAL A C 1
ATOM 2600 O O . VAL A 1 334 ? 4.676 18.531 12.969 1 96.62 334 VAL A O 1
ATOM 2603 N N . LYS A 1 335 ? 6.703 19.469 12.977 1 96.5 335 LYS A N 1
ATOM 2604 C CA . LYS A 1 335 ? 7.398 18.547 12.078 1 96.5 335 LYS A CA 1
ATOM 2605 C C . LYS A 1 335 ? 8.531 17.828 12.805 1 96.5 335 LYS A C 1
ATOM 2607 O O . LYS A 1 335 ? 8.992 18.281 13.852 1 96.5 335 LYS A O 1
ATOM 2612 N N . ALA A 1 336 ? 8.922 16.641 12.281 1 97.56 336 ALA A N 1
ATOM 2613 C CA . ALA A 1 336 ? 10.031 15.93 12.906 1 97.56 336 ALA A CA 1
ATOM 2614 C C . ALA A 1 336 ? 10.961 15.32 11.859 1 97.56 336 ALA A C 1
ATOM 2616 O O . ALA A 1 336 ? 10.508 14.898 10.789 1 97.56 336 ALA A O 1
ATOM 2617 N N . TYR A 1 337 ? 12.227 15.391 12.125 1 97.88 337 TYR A N 1
ATOM 2618 C CA . TYR A 1 337 ? 13.188 14.5 11.477 1 97.88 337 TYR A CA 1
ATOM 2619 C C . TYR A 1 337 ? 13.219 13.141 12.164 1 97.88 337 TYR A C 1
ATOM 2621 O O . TYR A 1 337 ? 13.406 13.055 13.375 1 97.88 337 TYR A O 1
ATOM 2629 N N . ILE A 1 338 ? 13 12.125 11.43 1 98 338 ILE A N 1
ATOM 2630 C CA . ILE A 1 338 ? 12.914 10.781 12 1 98 338 ILE A CA 1
ATOM 2631 C C . ILE A 1 338 ? 13.914 9.859 11.312 1 98 338 ILE A C 1
ATOM 2633 O O . ILE A 1 338 ? 13.953 9.789 10.078 1 98 338 ILE A O 1
ATOM 2637 N N . MET A 1 339 ? 14.672 9.219 12.062 1 97.56 339 MET A N 1
ATOM 2638 C CA . MET A 1 339 ? 15.578 8.18 11.586 1 97.56 339 MET A CA 1
ATOM 2639 C C . MET A 1 339 ? 15.227 6.828 12.203 1 97.56 339 MET A C 1
ATOM 2641 O O . MET A 1 339 ? 15.086 6.719 13.422 1 97.56 339 MET A O 1
ATOM 2645 N N . THR A 1 340 ? 15.047 5.844 11.414 1 96.5 340 THR A N 1
ATOM 2646 C CA . THR A 1 340 ? 14.656 4.516 11.867 1 96.5 340 THR A CA 1
ATOM 2647 C C . THR A 1 340 ? 15.641 3.459 11.375 1 96.5 340 THR A C 1
ATOM 2649 O O . THR A 1 340 ? 16.078 3.504 10.219 1 96.5 340 THR A O 1
ATOM 2652 N N . SER A 1 341 ? 15.945 2.549 12.266 1 95.06 341 SER A N 1
ATOM 2653 C CA . SER A 1 341 ? 16.844 1.465 11.883 1 95.06 341 SER A CA 1
ATOM 2654 C C . SER A 1 341 ? 16.344 0.12 12.391 1 95.06 341 SER A C 1
ATOM 2656 O O . SER A 1 341 ? 15.672 0.054 13.422 1 95.06 341 SER A O 1
ATOM 2658 N N . SER A 1 342 ? 16.562 -0.87 11.68 1 90.69 342 SER A N 1
ATOM 2659 C CA . SER A 1 342 ? 16.438 -2.26 12.102 1 90.69 342 SER A CA 1
ATOM 2660 C C . SER A 1 342 ? 17.797 -2.916 12.297 1 90.69 342 SER A C 1
ATOM 2662 O O . SER A 1 342 ? 18.672 -2.795 11.445 1 90.69 342 SER A O 1
ATOM 2664 N N . CYS A 1 343 ? 17.984 -3.572 13.422 1 92 343 CYS A N 1
ATOM 2665 C CA . CYS A 1 343 ? 19.297 -4.102 13.75 1 92 343 CYS A CA 1
ATOM 2666 C C . CYS A 1 343 ? 19.188 -5.48 14.391 1 92 343 CYS A C 1
ATOM 2668 O O . CYS A 1 343 ? 18.094 -6.012 14.547 1 92 343 CYS A O 1
ATOM 2670 N N . ARG A 1 344 ? 20.312 -6.023 14.617 1 88.94 344 ARG A N 1
ATOM 2671 C CA . ARG A 1 344 ? 20.375 -7.363 15.188 1 88.94 344 ARG A CA 1
ATOM 2672 C C . ARG A 1 344 ? 19.969 -7.344 16.656 1 88.94 344 ARG A C 1
ATOM 2674 O O . ARG A 1 344 ? 19.984 -6.293 17.297 1 88.94 344 ARG A O 1
ATOM 2681 N N . GLU A 1 345 ? 19.688 -8.578 17.109 1 87.88 345 GLU A N 1
ATOM 2682 C CA . GLU A 1 345 ? 19.469 -8.695 18.547 1 87.88 345 GLU A CA 1
ATOM 2683 C C . GLU A 1 345 ? 20.688 -8.242 19.344 1 87.88 345 GLU A C 1
ATOM 2685 O O . GLU A 1 345 ? 21.812 -8.562 18.969 1 87.88 345 GLU A O 1
ATOM 2690 N N . LYS A 1 346 ? 20.5 -7.434 20.359 1 91.69 346 LYS A N 1
ATOM 2691 C CA . LYS A 1 346 ? 21.531 -6.875 21.234 1 91.69 346 LYS A CA 1
ATOM 2692 C C . LYS A 1 346 ? 22.328 -5.797 20.516 1 91.69 346 LYS A C 1
ATOM 2694 O O . LYS A 1 346 ? 23.438 -5.441 20.938 1 91.69 346 LYS A O 1
ATOM 2699 N N . GLY A 1 347 ? 21.797 -5.332 19.422 1 94.81 347 GLY A N 1
ATOM 2700 C CA . GLY A 1 347 ? 22.547 -4.383 18.625 1 94.81 347 GLY A CA 1
ATOM 2701 C C . GLY A 1 347 ? 22.016 -2.969 18.703 1 94.81 347 GLY A C 1
ATOM 2702 O O . GLY A 1 347 ? 22.5 -2.076 18 1 94.81 347 GLY A O 1
ATOM 2703 N N . THR A 1 348 ? 21.047 -2.668 19.531 1 97.44 348 THR A N 1
ATOM 2704 C CA . THR A 1 348 ? 20.359 -1.381 19.516 1 97.44 348 THR A CA 1
ATOM 2705 C C . THR A 1 348 ? 21.312 -0.256 19.922 1 97.44 348 THR A C 1
ATOM 2707 O O . THR A 1 348 ? 21.266 0.837 19.359 1 97.44 348 THR A O 1
ATOM 2710 N N . VAL A 1 349 ? 22.25 -0.55 20.891 1 98.06 349 VAL A N 1
ATOM 2711 C CA . VAL A 1 349 ? 23.188 0.458 21.359 1 98.06 349 VAL A CA 1
ATOM 2712 C C . VAL A 1 349 ? 24.172 0.805 20.234 1 98.06 349 VAL A C 1
ATOM 2714 O O . VAL A 1 349 ? 24.406 1.981 19.953 1 98.06 349 VAL A O 1
ATOM 2717 N N . GLU A 1 350 ? 24.625 -0.218 19.594 1 97.81 350 GLU A N 1
ATOM 2718 C CA . GLU A 1 350 ? 25.547 -0.022 18.469 1 97.81 350 GLU A CA 1
ATOM 2719 C C . GLU A 1 350 ? 24.875 0.728 17.328 1 97.81 350 GLU A C 1
ATOM 2721 O O . GLU A 1 350 ? 25.484 1.612 16.719 1 97.81 350 GLU A O 1
ATOM 2726 N N . ALA A 1 351 ? 23.656 0.354 17.031 1 97.94 351 ALA A N 1
ATOM 2727 C CA . ALA A 1 351 ? 22.906 1.015 15.969 1 97.94 351 ALA A CA 1
ATOM 2728 C C . ALA A 1 351 ? 22.688 2.492 16.281 1 97.94 351 ALA A C 1
ATOM 2730 O O . ALA A 1 351 ? 22.906 3.354 15.43 1 97.94 351 ALA A O 1
ATOM 2731 N N . LEU A 1 352 ? 22.312 2.754 17.5 1 98.56 352 LEU A N 1
ATOM 2732 C CA . LEU A 1 352 ? 22.094 4.133 17.922 1 98.56 352 LEU A CA 1
ATOM 2733 C C . LEU A 1 352 ? 23.375 4.953 17.766 1 98.56 352 LEU A C 1
ATOM 2735 O O . LEU A 1 352 ? 23.344 6.066 17.234 1 98.56 352 LEU A O 1
ATOM 2739 N N . GLU A 1 353 ? 24.453 4.402 18.203 1 98.5 353 GLU A N 1
ATOM 2740 C CA . GLU A 1 353 ? 25.734 5.102 18.094 1 98.5 353 GLU A CA 1
ATOM 2741 C C . GLU A 1 353 ? 26.078 5.422 16.641 1 98.5 353 GLU A C 1
ATOM 2743 O O . GLU A 1 353 ? 26.453 6.551 16.328 1 98.5 353 GLU A O 1
ATOM 2748 N N . SER A 1 354 ? 25.891 4.445 15.836 1 98.12 354 SER A N 1
ATOM 2749 C CA . SER A 1 354 ? 26.203 4.633 14.422 1 98.12 354 SER A CA 1
ATOM 2750 C C . SER A 1 354 ? 25.312 5.719 13.805 1 98.12 354 SER A C 1
ATOM 2752 O O . SER A 1 354 ? 25.797 6.555 13.039 1 98.12 354 SER A O 1
ATOM 2754 N N . MET A 1 355 ? 24.016 5.703 14.109 1 98.19 355 MET A N 1
ATOM 2755 C CA . MET A 1 355 ? 23.062 6.688 13.609 1 98.19 355 MET A CA 1
ATOM 2756 C C . MET A 1 355 ? 23.469 8.102 14.023 1 98.19 355 MET A C 1
ATOM 2758 O O . MET A 1 355 ? 23.562 8.992 13.18 1 98.19 355 MET A O 1
ATOM 2762 N N . LEU A 1 356 ? 23.812 8.266 15.297 1 98.31 356 LEU A N 1
ATOM 2763 C CA . LEU A 1 356 ? 24.172 9.586 15.82 1 98.31 356 LEU A CA 1
ATOM 2764 C C . LEU A 1 356 ? 25.516 10.039 15.273 1 98.31 356 LEU A C 1
ATOM 2766 O O . LEU A 1 356 ? 25.703 11.219 14.961 1 98.31 356 LEU A O 1
ATOM 2770 N N . VAL A 1 357 ? 26.422 9.133 15.141 1 98.06 357 VAL A N 1
ATOM 2771 C CA . VAL A 1 357 ? 27.75 9.469 14.633 1 98.06 357 VAL A CA 1
ATOM 2772 C C . VAL A 1 357 ? 27.641 9.984 13.195 1 98.06 357 VAL A C 1
ATOM 2774 O O . VAL A 1 357 ? 28.312 10.953 12.82 1 98.06 357 VAL A O 1
ATOM 2777 N N . GLU A 1 358 ? 26.781 9.328 12.422 1 97.31 358 GLU A N 1
ATOM 2778 C CA . GLU A 1 358 ? 26.688 9.727 11.023 1 97.31 358 GLU A CA 1
ATOM 2779 C C . GLU A 1 358 ? 26.078 11.125 10.883 1 97.31 358 GLU A C 1
ATOM 2781 O O . GLU A 1 358 ? 26.484 11.898 10.016 1 97.31 358 GLU A O 1
ATOM 2786 N N . VAL A 1 359 ? 25.141 11.445 11.688 1 97.44 359 VAL A N 1
ATOM 2787 C CA . VAL A 1 359 ? 24.562 12.789 11.68 1 97.44 359 VAL A CA 1
ATOM 2788 C C . VAL A 1 359 ? 25.609 13.805 12.133 1 97.44 359 VAL A C 1
ATOM 2790 O O . VAL A 1 359 ? 25.75 14.875 11.539 1 97.44 359 VAL A O 1
ATOM 2793 N N . ALA A 1 360 ? 26.344 13.461 13.203 1 97.62 360 ALA A N 1
ATOM 2794 C CA . ALA A 1 360 ? 27.422 14.328 13.688 1 97.62 360 ALA A CA 1
ATOM 2795 C C . ALA A 1 360 ? 28.484 14.523 12.617 1 97.62 360 ALA A C 1
ATOM 2797 O O . ALA A 1 360 ? 28.984 15.633 12.438 1 97.62 360 ALA A O 1
ATOM 2798 N N . ARG A 1 361 ? 28.766 13.438 11.922 1 97.38 361 ARG A N 1
ATOM 2799 C CA . ARG A 1 361 ? 29.75 13.516 10.844 1 97.38 361 ARG A CA 1
ATOM 2800 C C . ARG A 1 361 ? 29.297 14.492 9.758 1 97.38 361 ARG A C 1
ATOM 2802 O O . ARG A 1 361 ? 30.094 15.281 9.25 1 97.38 361 ARG A O 1
ATOM 2809 N N . ALA A 1 362 ? 28.094 14.422 9.438 1 96.5 362 ALA A N 1
ATOM 2810 C CA . ALA A 1 362 ? 27.531 15.352 8.453 1 96.5 362 ALA A CA 1
ATOM 2811 C C . ALA A 1 362 ? 27.625 16.797 8.953 1 96.5 362 ALA A C 1
ATOM 2813 O O . ALA A 1 362 ? 27.938 17.703 8.18 1 96.5 362 ALA A O 1
ATOM 2814 N N . ARG A 1 363 ? 27.406 17.016 10.227 1 96.25 363 ARG A N 1
ATOM 2815 C CA . ARG A 1 363 ? 27.484 18.359 10.789 1 96.25 363 ARG A CA 1
ATOM 2816 C C . ARG A 1 363 ? 28.922 18.891 10.766 1 96.25 363 ARG A C 1
ATOM 2818 O O . ARG A 1 363 ? 29.156 20.062 10.492 1 96.25 363 ARG A O 1
ATOM 2825 N N . LEU A 1 364 ? 29.844 18.047 10.977 1 95.88 364 LEU A N 1
ATOM 2826 C CA . LEU A 1 364 ? 31.234 18.453 11.094 1 95.88 364 LEU A CA 1
ATOM 2827 C C . LEU A 1 364 ? 31.859 18.688 9.719 1 95.88 364 LEU A C 1
ATOM 2829 O O . LEU A 1 364 ? 32.625 19.656 9.531 1 95.88 364 LEU A O 1
ATOM 2833 N N . TYR A 1 365 ? 31.469 17.781 8.727 1 95.94 365 TYR A N 1
ATOM 2834 C CA . TYR A 1 365 ? 32.25 17.797 7.492 1 95.94 365 TYR A CA 1
ATOM 2835 C C . TYR A 1 365 ? 31.344 18 6.277 1 95.94 365 TYR A C 1
ATOM 2837 O O . TYR A 1 365 ? 31.844 18.203 5.164 1 95.94 365 TYR A O 1
ATOM 2845 N N . GLY A 1 366 ? 30.109 17.906 6.453 1 95.88 366 GLY A N 1
ATOM 2846 C CA . GLY A 1 366 ? 29.188 18.047 5.34 1 95.88 366 GLY A CA 1
ATOM 2847 C C . GLY A 1 366 ? 29.219 16.859 4.391 1 95.88 366 GLY A C 1
ATOM 2848 O O . GLY A 1 366 ? 29.469 15.734 4.805 1 95.88 366 GLY A O 1
ATOM 2849 N N . PHE A 1 367 ? 28.75 17.109 3.225 1 96.25 367 PHE A N 1
ATOM 2850 C CA . PHE A 1 367 ? 28.75 16.141 2.139 1 96.25 367 PHE A CA 1
ATOM 2851 C C . PHE A 1 367 ? 29.703 16.562 1.028 1 96.25 367 PHE A C 1
ATOM 2853 O O . PHE A 1 367 ? 29.953 17.75 0.845 1 96.25 367 PHE A O 1
ATOM 2860 N N . SER A 1 368 ? 30.141 15.586 0.317 1 93.25 368 SER A N 1
ATOM 2861 C CA . SER A 1 368 ? 30.969 15.914 -0.839 1 93.25 368 SER A CA 1
ATOM 2862 C C . SER A 1 368 ? 30.109 16.453 -1.991 1 93.25 368 SER A C 1
ATOM 2864 O O . SER A 1 368 ? 28.906 16.219 -2.041 1 93.25 368 SER A O 1
ATOM 2866 N N . GLU A 1 369 ? 30.75 17.156 -2.857 1 90.81 369 GLU A N 1
ATOM 2867 C CA . GLU A 1 369 ? 30.047 17.656 -4.039 1 90.81 369 GLU A CA 1
ATOM 2868 C C . GLU A 1 369 ? 29.516 16.516 -4.891 1 90.81 369 GLU A C 1
ATOM 2870 O O . GLU A 1 369 ? 28.453 16.625 -5.512 1 90.81 369 GLU A O 1
ATOM 2875 N N . ARG A 1 370 ? 30.188 15.5 -4.855 1 87.69 370 ARG A N 1
ATOM 2876 C CA . ARG A 1 370 ? 29.75 14.336 -5.609 1 87.69 370 ARG A CA 1
ATOM 2877 C C . ARG A 1 370 ? 28.438 13.781 -5.051 1 87.69 370 ARG A C 1
ATOM 2879 O O . ARG A 1 370 ? 27.516 13.484 -5.805 1 87.69 370 ARG A O 1
ATOM 2886 N N . GLU A 1 371 ? 28.406 13.633 -3.738 1 91.25 371 GLU A N 1
ATOM 2887 C CA . GLU A 1 371 ? 27.188 13.148 -3.09 1 91.25 371 GLU A CA 1
ATOM 2888 C C . GLU A 1 371 ? 26 14.039 -3.434 1 91.25 371 GLU A C 1
ATOM 2890 O O . GLU A 1 371 ? 24.922 13.531 -3.777 1 91.25 371 GLU A O 1
ATOM 2895 N N . ILE A 1 372 ? 26.219 15.305 -3.438 1 94.75 372 ILE A N 1
ATOM 2896 C CA . ILE A 1 372 ? 25.141 16.266 -3.662 1 94.75 372 ILE A CA 1
ATOM 2897 C C . ILE A 1 372 ? 24.75 16.266 -5.141 1 94.75 372 ILE A C 1
ATOM 2899 O O . ILE A 1 372 ? 23.578 16.328 -5.473 1 94.75 372 ILE A O 1
ATOM 2903 N N . SER A 1 373 ? 25.734 16.125 -6.012 1 91.25 373 SER A N 1
ATOM 2904 C CA . SER A 1 373 ? 25.469 16.141 -7.445 1 91.25 373 SER A CA 1
ATOM 2905 C C . SER A 1 373 ? 24.609 14.945 -7.855 1 91.25 373 SER A C 1
ATOM 2907 O O . SER A 1 373 ? 23.75 15.07 -8.719 1 91.25 373 SER A O 1
ATOM 2909 N N . ILE A 1 374 ? 24.844 13.898 -7.223 1 84.94 374 ILE A N 1
ATOM 2910 C CA . ILE A 1 374 ? 24.062 12.695 -7.516 1 84.94 374 ILE A CA 1
ATOM 2911 C C . ILE A 1 374 ? 22.609 12.906 -7.117 1 84.94 374 ILE A C 1
ATOM 2913 O O . ILE A 1 374 ? 21.703 12.594 -7.887 1 84.94 374 ILE A O 1
ATOM 2917 N N . VAL A 1 375 ? 22.406 13.406 -5.977 1 91.56 375 VAL A N 1
ATOM 2918 C CA . VAL A 1 375 ? 21.062 13.617 -5.473 1 91.56 375 VAL A CA 1
ATOM 2919 C C . VAL A 1 375 ? 20.359 14.688 -6.305 1 91.56 375 VAL A C 1
ATOM 2921 O O . VAL A 1 375 ? 19.172 14.555 -6.629 1 91.56 375 VAL A O 1
ATOM 2924 N N . ARG A 1 376 ? 21.094 15.719 -6.645 1 94.06 376 ARG A N 1
ATOM 2925 C CA . ARG A 1 376 ? 20.516 16.766 -7.5 1 94.06 376 ARG A CA 1
ATOM 2926 C C . ARG A 1 376 ? 20.047 16.172 -8.828 1 94.06 376 ARG A C 1
ATOM 2928 O O . ARG A 1 376 ? 18.969 16.516 -9.305 1 94.06 376 ARG A O 1
ATOM 2935 N N . ALA A 1 377 ? 20.844 15.344 -9.383 1 86.44 377 ALA A N 1
ATOM 2936 C CA . ALA A 1 377 ? 20.5 14.719 -10.664 1 86.44 377 ALA A CA 1
ATOM 2937 C C . ALA A 1 377 ? 19.25 13.859 -10.539 1 86.44 377 ALA A C 1
ATOM 2939 O O . ALA A 1 377 ? 18.391 13.852 -11.43 1 86.44 377 ALA A O 1
ATOM 2940 N N . LEU A 1 378 ? 19.219 13.211 -9.453 1 85.12 378 LEU A N 1
ATOM 2941 C CA . LEU A 1 378 ? 18.047 12.391 -9.203 1 85.12 378 LEU A CA 1
ATOM 2942 C C . LEU A 1 378 ? 16.797 13.258 -9.094 1 85.12 378 LEU A C 1
ATOM 2944 O O . LEU A 1 378 ? 15.758 12.945 -9.695 1 85.12 378 LEU A O 1
ATOM 2948 N N . MET A 1 379 ? 16.844 14.289 -8.375 1 92.25 379 MET A N 1
ATOM 2949 C CA . MET A 1 379 ? 15.711 15.188 -8.195 1 92.25 379 MET A CA 1
ATOM 2950 C C . MET A 1 379 ? 15.336 15.867 -9.508 1 92.25 379 MET A C 1
ATOM 2952 O O . MET A 1 379 ? 14.156 16.062 -9.797 1 92.25 379 MET A O 1
ATOM 2956 N N . MET A 1 380 ? 16.375 16.172 -10.305 1 91.5 380 MET A N 1
ATOM 2957 C CA . MET A 1 380 ? 16.141 16.766 -11.617 1 91.5 380 MET A CA 1
ATOM 2958 C C . MET A 1 380 ? 15.383 15.797 -12.516 1 91.5 380 MET A C 1
ATOM 2960 O O . MET A 1 380 ? 14.43 16.188 -13.195 1 91.5 380 MET A O 1
ATOM 2964 N N . SER A 1 381 ? 15.773 14.586 -12.445 1 85.12 381 SER A N 1
ATOM 2965 C CA . SER A 1 381 ? 15.109 13.562 -13.234 1 85.12 381 SER A CA 1
ATOM 2966 C C . SER A 1 381 ? 13.656 13.375 -12.789 1 85.12 381 SER A C 1
ATOM 2968 O O . SER A 1 381 ? 12.773 13.141 -13.617 1 85.12 381 SER A O 1
ATOM 2970 N N . GLU A 1 382 ? 13.438 13.469 -11.547 1 88.38 382 GLU A N 1
ATOM 2971 C CA . GLU A 1 382 ? 12.086 13.312 -11.008 1 88.38 382 GLU A CA 1
ATOM 2972 C C . GLU A 1 382 ? 11.172 14.438 -11.477 1 88.38 382 GLU A C 1
ATOM 2974 O O . GLU A 1 382 ? 10.039 14.188 -11.891 1 88.38 382 GLU A O 1
ATOM 2979 N N . ILE A 1 383 ? 11.656 15.648 -11.453 1 93.31 383 ILE A N 1
ATOM 2980 C CA . ILE A 1 383 ? 10.82 16.766 -11.859 1 93.31 383 ILE A CA 1
ATOM 2981 C C . ILE A 1 383 ? 10.641 16.75 -13.375 1 93.31 383 ILE A C 1
ATOM 2983 O O . ILE A 1 383 ? 9.578 17.125 -13.883 1 93.31 383 ILE A O 1
ATOM 2987 N N . GLU A 1 384 ? 11.656 16.344 -14.102 1 90.94 384 GLU A N 1
ATOM 2988 C CA . GLU A 1 384 ? 11.516 16.172 -15.547 1 90.94 384 GLU A CA 1
ATOM 2989 C C . GLU A 1 384 ? 10.43 15.164 -15.883 1 90.94 384 GLU A C 1
ATOM 2991 O O . GLU A 1 384 ? 9.578 15.422 -16.734 1 90.94 384 GLU A O 1
ATOM 2996 N N . SER A 1 385 ? 10.484 14.094 -15.141 1 85.06 385 SER A N 1
ATOM 2997 C CA . SER A 1 385 ? 9.477 13.055 -15.352 1 85.06 385 SER A CA 1
ATOM 2998 C C . SER A 1 385 ? 8.078 13.57 -15.016 1 85.06 385 SER A C 1
ATOM 3000 O O . SER A 1 385 ? 7.133 13.344 -15.766 1 85.06 385 SER A O 1
ATOM 3002 N N . ALA A 1 386 ? 7.973 14.227 -13.977 1 89.31 386 ALA A N 1
ATOM 3003 C CA . ALA A 1 386 ? 6.691 14.797 -13.562 1 89.31 386 ALA A CA 1
ATOM 3004 C C . ALA A 1 386 ? 6.156 15.773 -14.602 1 89.31 386 ALA A C 1
ATOM 3006 O O . ALA A 1 386 ? 4.965 15.766 -14.906 1 89.31 386 ALA A O 1
ATOM 3007 N N . TYR A 1 387 ? 7.031 16.609 -15.125 1 92.19 387 TYR A N 1
ATOM 3008 C CA . TYR A 1 387 ? 6.641 17.578 -16.141 1 92.19 387 TYR A CA 1
ATOM 3009 C C . TYR A 1 387 ? 6.188 16.891 -17.422 1 92.19 387 TYR A C 1
ATOM 3011 O O . TYR A 1 387 ? 5.172 17.266 -18 1 92.19 387 TYR A O 1
ATOM 3019 N N . LEU A 1 388 ? 6.895 15.906 -17.797 1 87.44 388 LEU A N 1
ATOM 3020 C CA . LEU A 1 388 ? 6.582 15.195 -19.031 1 87.44 388 LEU A CA 1
ATOM 3021 C C . LEU A 1 388 ? 5.277 14.414 -18.891 1 87.44 388 LEU A C 1
ATOM 3023 O O . LEU A 1 388 ? 4.582 14.188 -19.891 1 87.44 388 LEU A O 1
ATOM 3027 N N . GLU A 1 389 ? 4.926 14.062 -17.656 1 86.12 389 GLU A N 1
ATOM 3028 C CA . GLU A 1 389 ? 3.721 13.273 -17.406 1 86.12 389 GLU A CA 1
ATOM 3029 C C . GLU A 1 389 ? 2.602 14.148 -16.844 1 86.12 389 GLU A C 1
ATOM 3031 O O . GLU A 1 389 ? 1.663 13.633 -16.219 1 86.12 389 GLU A O 1
ATOM 3036 N N . ARG A 1 390 ? 2.686 15.344 -16.969 1 87.5 390 ARG A N 1
ATOM 3037 C CA . ARG A 1 390 ? 1.79 16.281 -16.297 1 87.5 390 ARG A CA 1
ATOM 3038 C C . ARG A 1 390 ? 0.336 16.016 -16.688 1 87.5 390 ARG A C 1
ATOM 3040 O O . ARG A 1 390 ? -0.566 16.203 -15.859 1 87.5 390 ARG A O 1
ATOM 3047 N N . ASP A 1 391 ? 0.059 15.5 -17.828 1 83.38 391 ASP A N 1
ATOM 3048 C CA . ASP A 1 391 ? -1.305 15.273 -18.297 1 83.38 391 ASP A CA 1
ATOM 3049 C C . ASP A 1 391 ? -1.788 13.875 -17.906 1 83.38 391 ASP A C 1
ATOM 3051 O O . ASP A 1 391 ? -2.9 13.477 -18.266 1 83.38 391 ASP A O 1
ATOM 3055 N N . GLN A 1 392 ? -0.962 13.203 -17.203 1 84.81 392 GLN A N 1
ATOM 3056 C CA . GLN A 1 392 ? -1.285 11.82 -16.859 1 84.81 392 GLN A CA 1
ATOM 3057 C C . GLN A 1 392 ? -1.356 11.648 -15.344 1 84.81 392 GLN A C 1
ATOM 3059 O O . GLN A 1 392 ? -1.298 10.523 -14.836 1 84.81 392 GLN A O 1
ATOM 3064 N N . MET A 1 393 ? -1.499 12.703 -14.703 1 88.44 393 MET A N 1
ATOM 3065 C CA . MET A 1 393 ? -1.583 12.625 -13.25 1 88.44 393 MET A CA 1
ATOM 3066 C C . MET A 1 393 ? -2.934 12.07 -12.812 1 88.44 393 MET A C 1
ATOM 3068 O O . MET A 1 393 ? -3.971 12.438 -13.367 1 88.44 393 MET A O 1
ATOM 3072 N N . GLN A 1 394 ? -2.896 11.227 -11.789 1 91.56 394 GLN A N 1
ATOM 3073 C CA . GLN A 1 394 ? -4.137 10.68 -11.242 1 91.56 394 GLN A CA 1
ATOM 3074 C C . GLN A 1 394 ? -4.938 11.758 -10.516 1 91.56 394 GLN A C 1
ATOM 3076 O O . GLN A 1 394 ? -4.363 12.602 -9.82 1 91.56 394 GLN A O 1
ATOM 3081 N N . SER A 1 395 ? -6.262 11.664 -10.656 1 95.5 395 SER A N 1
ATOM 3082 C CA . SER A 1 395 ? -7.145 12.617 -9.992 1 95.5 395 SER A CA 1
ATOM 3083 C C . SER A 1 395 ? -6.961 12.57 -8.477 1 95.5 395 SER A C 1
ATOM 3085 O O . SER A 1 395 ? -7.027 13.602 -7.809 1 95.5 395 SER A O 1
ATOM 3087 N N . THR A 1 396 ? -6.727 11.43 -7.969 1 95.81 396 THR A N 1
ATOM 3088 C CA . THR A 1 396 ? -6.539 11.297 -6.527 1 95.81 396 THR A CA 1
ATOM 3089 C C . THR A 1 396 ? -5.293 12.047 -6.07 1 95.81 396 THR A C 1
ATOM 3091 O O . THR A 1 396 ? -5.289 12.672 -5.012 1 95.81 396 THR A O 1
ATOM 3094 N N . SER A 1 397 ? -4.238 12.023 -6.844 1 94.62 397 SER A N 1
ATOM 3095 C CA . SER A 1 397 ? -3.002 12.727 -6.516 1 94.62 397 SER A CA 1
ATOM 3096 C C . SER A 1 397 ? -3.203 14.242 -6.527 1 94.62 397 SER A C 1
ATOM 3098 O O . SER A 1 397 ? -2.736 14.938 -5.625 1 94.62 397 SER A O 1
ATOM 3100 N N . LEU A 1 398 ? -3.85 14.664 -7.531 1 95.94 398 LEU A N 1
ATOM 3101 C CA . LEU A 1 398 ? -4.129 16.094 -7.633 1 95.94 398 LEU A CA 1
ATOM 3102 C C . LEU A 1 398 ? -5.031 16.547 -6.492 1 95.94 398 LEU A C 1
ATOM 3104 O O . LEU A 1 398 ? -4.793 17.594 -5.887 1 95.94 398 LEU A O 1
ATOM 3108 N N . ARG A 1 399 ? -6.059 15.773 -6.242 1 97.06 399 ARG A N 1
ATOM 3109 C CA . ARG A 1 399 ? -6.941 16.078 -5.117 1 97.06 399 ARG A CA 1
ATOM 3110 C C . ARG A 1 399 ? -6.152 16.172 -3.814 1 97.06 399 ARG A C 1
ATOM 3112 O O . ARG A 1 399 ? -6.367 17.078 -3.016 1 97.06 399 ARG A O 1
ATOM 3119 N N . ASP A 1 400 ? -5.211 15.305 -3.596 1 96.88 400 ASP A N 1
ATOM 3120 C CA . ASP A 1 400 ? -4.406 15.289 -2.377 1 96.88 400 ASP A CA 1
ATOM 3121 C C . ASP A 1 400 ? -3.545 16.547 -2.279 1 96.88 400 ASP A C 1
ATOM 3123 O O . ASP A 1 400 ? -3.318 17.062 -1.184 1 96.88 400 ASP A O 1
ATOM 3127 N N . GLU A 1 401 ? -3.027 16.953 -3.383 1 96.12 401 GLU A N 1
ATOM 3128 C CA . GLU A 1 401 ? -2.281 18.219 -3.396 1 96.12 401 GLU A CA 1
ATOM 3129 C C . GLU A 1 401 ? -3.143 19.375 -2.906 1 96.12 401 GLU A C 1
ATOM 3131 O O . GLU A 1 401 ? -2.693 20.188 -2.1 1 96.12 401 GLU A O 1
ATOM 3136 N N . TYR A 1 402 ? -4.363 19.438 -3.363 1 98.06 402 TYR A N 1
ATOM 3137 C CA . TYR A 1 402 ? -5.27 20.5 -2.953 1 98.06 402 TYR A CA 1
ATOM 3138 C C . TYR A 1 402 ? -5.652 20.359 -1.484 1 98.06 402 TYR A C 1
ATOM 3140 O O . TYR A 1 402 ? -5.836 21.359 -0.784 1 98.06 402 TYR A O 1
ATOM 3148 N N . LEU A 1 403 ? -5.785 19.109 -1.038 1 97.88 403 LEU A N 1
ATOM 3149 C CA . LEU A 1 403 ? -6.031 18.875 0.381 1 97.88 403 LEU A CA 1
ATOM 3150 C C . LEU A 1 403 ? -4.926 19.484 1.232 1 97.88 403 LEU A C 1
ATOM 3152 O O . LEU A 1 403 ? -5.203 20.156 2.23 1 97.88 403 LEU A O 1
ATOM 3156 N N . GLN A 1 404 ? -3.709 19.344 0.794 1 95.94 404 GLN A N 1
ATOM 3157 C CA . GLN A 1 404 ? -2.584 19.891 1.54 1 95.94 404 GLN A CA 1
ATOM 3158 C C . GLN A 1 404 ? -2.578 21.422 1.479 1 95.94 404 GLN A C 1
ATOM 3160 O O . GLN A 1 404 ? -2.182 22.078 2.439 1 95.94 404 GLN A O 1
ATOM 3165 N N . HIS A 1 405 ? -2.957 21.969 0.346 1 97.12 405 HIS A N 1
ATOM 3166 C CA . HIS A 1 405 ? -3.102 23.422 0.254 1 97.12 405 HIS A CA 1
ATOM 3167 C C . HIS A 1 405 ? -4.09 23.938 1.29 1 97.12 405 HIS A C 1
ATOM 3169 O O . HIS A 1 405 ? -3.805 24.906 1.995 1 97.12 405 HIS A O 1
ATOM 3175 N N . PHE A 1 406 ? -5.172 23.344 1.396 1 97.38 406 PHE A N 1
ATOM 3176 C CA . PHE A 1 406 ? -6.227 23.781 2.301 1 97.38 406 PHE A CA 1
ATOM 3177 C C . PHE A 1 406 ? -5.824 23.547 3.752 1 97.38 406 PHE A C 1
ATOM 3179 O O . PHE A 1 406 ? -6.012 24.422 4.598 1 97.38 406 PHE A O 1
ATOM 3186 N N . LEU A 1 407 ? -5.258 22.375 4.055 1 95.56 407 LEU A N 1
ATOM 3187 C CA . LEU A 1 407 ? -5.043 21.953 5.438 1 95.56 407 LEU A CA 1
ATOM 3188 C C . LEU A 1 407 ? -3.725 22.5 5.973 1 95.56 407 LEU A C 1
ATOM 3190 O O . LEU A 1 407 ? -3.6 22.766 7.172 1 95.56 407 LEU A O 1
ATOM 3194 N N . ARG A 1 408 ? -2.729 22.719 5.051 1 93.31 408 ARG A N 1
ATOM 3195 C CA . ARG A 1 408 ? -1.389 23.062 5.512 1 93.31 408 ARG A CA 1
ATOM 3196 C C . ARG A 1 408 ? -0.87 24.312 4.793 1 93.31 408 ARG A C 1
ATOM 3198 O O . ARG A 1 408 ? 0.279 24.703 4.988 1 93.31 408 ARG A O 1
ATOM 3205 N N . GLU A 1 409 ? -1.604 24.844 3.893 1 93.25 409 GLU A N 1
ATOM 3206 C CA . GLU A 1 409 ? -1.241 26.031 3.135 1 93.25 409 GLU A CA 1
ATOM 3207 C C . GLU A 1 409 ? -0.023 25.781 2.252 1 93.25 409 GLU A C 1
ATOM 3209 O O . GLU A 1 409 ? 0.81 26.672 2.062 1 93.25 409 GLU A O 1
ATOM 3214 N N . GLU A 1 410 ? 0.109 24.562 1.884 1 94.06 410 GLU A N 1
ATOM 3215 C CA . GLU A 1 410 ? 1.16 24.266 0.917 1 94.06 410 GLU A CA 1
ATOM 3216 C C . GLU A 1 410 ? 0.872 24.906 -0.434 1 94.06 410 GLU A C 1
ATOM 3218 O O . GLU A 1 410 ? -0.251 24.828 -0.938 1 94.06 410 GLU A O 1
ATOM 3223 N N . PRO A 1 411 ? 1.856 25.547 -1.012 1 95.56 411 PRO A N 1
ATOM 3224 C CA . PRO A 1 411 ? 1.588 26.234 -2.275 1 95.56 411 PRO A CA 1
ATOM 3225 C C . PRO A 1 411 ? 1.316 25.266 -3.428 1 95.56 411 PRO A C 1
ATOM 3227 O O . PRO A 1 411 ? 1.949 24.219 -3.52 1 95.56 411 PRO A O 1
ATOM 3230 N N . VAL A 1 412 ? 0.351 25.578 -4.227 1 96.75 412 VAL A N 1
ATOM 3231 C CA . VAL A 1 412 ? 0.081 24.906 -5.492 1 96.75 412 VAL A CA 1
ATOM 3232 C C . VAL A 1 412 ? 0.389 25.844 -6.652 1 96.75 412 VAL A C 1
ATOM 3234 O O . VAL A 1 412 ? -0.468 26.641 -7.07 1 96.75 412 VAL A O 1
ATOM 3237 N N . VAL A 1 413 ? 1.541 25.703 -7.219 1 95.25 413 VAL A N 1
ATOM 3238 C CA . VAL A 1 413 ? 2.041 26.719 -8.141 1 95.25 413 VAL A CA 1
ATOM 3239 C C . VAL A 1 413 ? 1.884 26.219 -9.578 1 95.25 413 VAL A C 1
ATOM 3241 O O . VAL A 1 413 ? 2.154 26.969 -10.531 1 95.25 413 VAL A O 1
ATOM 3244 N N . GLY A 1 414 ? 1.422 25 -9.758 1 93.81 414 GLY A N 1
ATOM 3245 C CA . GLY A 1 414 ? 1.305 24.422 -11.086 1 93.81 414 GLY A CA 1
ATOM 3246 C C . GLY A 1 414 ? 2.576 23.734 -11.555 1 93.81 414 GLY A C 1
ATOM 3247 O O . GLY A 1 414 ? 3.68 24.188 -11.242 1 93.81 414 GLY A O 1
ATOM 3248 N N . ILE A 1 415 ? 2.477 22.781 -12.336 1 93.31 415 ILE A N 1
ATOM 3249 C CA . ILE A 1 415 ? 3.594 21.922 -12.703 1 93.31 415 ILE A CA 1
ATOM 3250 C C . ILE A 1 415 ? 4.539 22.688 -13.633 1 93.31 415 ILE A C 1
ATOM 3252 O O . ILE A 1 415 ? 5.758 22.484 -13.586 1 93.31 415 ILE A O 1
ATOM 3256 N N . ASP A 1 416 ? 4.047 23.547 -14.477 1 93.81 416 ASP A N 1
ATOM 3257 C CA . ASP A 1 416 ? 4.891 24.312 -15.391 1 93.81 416 ASP A CA 1
ATOM 3258 C C . ASP A 1 416 ? 5.867 25.203 -14.625 1 93.81 416 ASP A C 1
ATOM 3260 O O . ASP A 1 416 ? 7.078 25.141 -14.844 1 93.81 416 ASP A O 1
ATOM 3264 N N . TYR A 1 417 ? 5.309 25.938 -13.758 1 94.75 417 TYR A N 1
ATOM 3265 C CA . TYR A 1 417 ? 6.145 26.828 -12.961 1 94.75 417 TYR A CA 1
ATOM 3266 C C . TYR A 1 417 ? 7.066 26.031 -12.047 1 94.75 417 TYR A C 1
ATOM 3268 O O . TYR A 1 417 ? 8.242 26.359 -11.898 1 94.75 417 TYR A O 1
ATOM 3276 N N . GLU A 1 418 ? 6.527 25.031 -11.422 1 95.31 418 GLU A N 1
ATOM 3277 C CA . GLU A 1 418 ? 7.316 24.219 -10.516 1 95.31 418 GLU A CA 1
ATOM 3278 C C . GLU A 1 418 ? 8.523 23.594 -11.227 1 95.31 418 GLU A C 1
ATOM 3280 O O . GLU A 1 418 ? 9.633 23.594 -10.68 1 95.31 418 GLU A O 1
ATOM 3285 N N . ALA A 1 419 ? 8.289 23.094 -12.406 1 96.25 419 ALA A N 1
ATOM 3286 C CA . ALA A 1 419 ? 9.367 22.5 -13.188 1 96.25 419 ALA A CA 1
ATOM 3287 C C . ALA A 1 419 ? 10.438 23.547 -13.523 1 96.25 419 ALA A C 1
ATOM 3289 O O . ALA A 1 419 ? 11.633 23.281 -13.359 1 96.25 419 ALA A O 1
ATOM 3290 N N . ARG A 1 420 ? 10.047 24.703 -13.969 1 96.31 420 ARG A N 1
ATOM 3291 C CA . ARG A 1 420 ? 10.984 25.781 -14.289 1 96.31 420 ARG A CA 1
ATOM 3292 C C . ARG A 1 420 ? 11.742 26.234 -13.039 1 96.31 420 ARG A C 1
ATOM 3294 O O . ARG A 1 420 ? 12.953 26.469 -13.102 1 96.31 420 ARG A O 1
ATOM 3301 N N . LEU A 1 421 ? 10.984 26.281 -11.992 1 96.88 421 LEU A N 1
ATOM 3302 C CA . LEU A 1 421 ? 11.586 26.734 -10.742 1 96.88 421 LEU A CA 1
ATOM 3303 C C . LEU A 1 421 ? 12.633 25.734 -10.258 1 96.88 421 LEU A C 1
ATOM 3305 O O . LEU A 1 421 ? 13.75 26.125 -9.906 1 96.88 421 LEU A O 1
ATOM 3309 N N . GLN A 1 422 ? 12.312 24.469 -10.211 1 97.38 422 GLN A N 1
ATOM 3310 C CA . GLN A 1 422 ? 13.266 23.453 -9.773 1 97.38 422 GLN A CA 1
ATOM 3311 C C . GLN A 1 422 ? 14.453 23.375 -10.727 1 97.38 422 GLN A C 1
ATOM 3313 O O . GLN A 1 422 ? 15.602 23.219 -10.289 1 97.38 422 GLN A O 1
ATOM 3318 N N . LYS A 1 423 ? 14.164 23.438 -12.031 1 96.56 423 LYS A N 1
ATOM 3319 C CA . LYS A 1 423 ? 15.242 23.438 -13.023 1 96.56 423 LYS A CA 1
ATOM 3320 C C . LYS A 1 423 ? 16.219 24.594 -12.766 1 96.56 423 LYS A C 1
ATOM 3322 O O . LYS A 1 423 ? 17.422 24.438 -12.961 1 96.56 423 LYS A O 1
ATOM 3327 N N . THR A 1 424 ? 15.711 25.641 -12.289 1 96.94 424 THR A N 1
ATOM 3328 C CA . THR A 1 424 ? 16.5 26.844 -12.023 1 96.94 424 THR A CA 1
ATOM 3329 C C . THR A 1 424 ? 17.281 26.703 -10.727 1 96.94 424 THR A C 1
ATOM 3331 O O . THR A 1 424 ? 18.469 27.062 -10.664 1 96.94 424 THR A O 1
ATOM 3334 N N . LEU A 1 425 ? 16.703 26.141 -9.719 1 97.56 425 LEU A N 1
ATOM 3335 C CA . LEU A 1 425 ? 17.25 26.203 -8.367 1 97.56 425 LEU A CA 1
ATOM 3336 C C . LEU A 1 425 ? 18.188 25.031 -8.102 1 97.56 425 LEU A C 1
ATOM 3338 O O . LEU A 1 425 ? 19.234 25.188 -7.484 1 97.56 425 LEU A O 1
ATOM 3342 N N . LEU A 1 426 ? 17.859 23.859 -8.547 1 96.94 426 LEU A N 1
ATOM 3343 C CA . LEU A 1 426 ? 18.484 22.609 -8.133 1 96.94 426 LEU A CA 1
ATOM 3344 C C . LEU A 1 426 ? 19.984 22.641 -8.422 1 96.94 426 LEU A C 1
ATOM 3346 O O . LEU A 1 426 ? 20.797 22.312 -7.547 1 96.94 426 LEU A O 1
ATOM 3350 N N . PRO A 1 427 ? 20.453 23.125 -9.609 1 95.06 427 PRO A N 1
ATOM 3351 C CA . PRO A 1 427 ? 21.891 23.094 -9.922 1 95.06 427 PRO A CA 1
ATOM 3352 C C . PRO A 1 427 ? 22.719 23.969 -8.992 1 95.06 427 PRO A C 1
ATOM 3354 O O . PRO A 1 427 ? 23.938 23.797 -8.891 1 95.06 427 PRO A O 1
ATOM 3357 N N . TYR A 1 428 ? 22.062 24.844 -8.281 1 94.81 428 TYR A N 1
ATOM 3358 C CA . TYR A 1 428 ? 22.812 25.844 -7.535 1 94.81 428 TYR A CA 1
ATOM 3359 C C . TYR A 1 428 ? 22.688 25.609 -6.035 1 94.81 428 TYR A C 1
ATOM 3361 O O . TYR A 1 428 ? 23.188 26.422 -5.234 1 94.81 428 TYR A O 1
ATOM 3369 N N . ILE A 1 429 ? 22 24.594 -5.664 1 96.81 429 ILE A N 1
ATOM 3370 C CA . ILE A 1 429 ? 21.969 24.25 -4.246 1 96.81 429 ILE A CA 1
ATOM 3371 C C . ILE A 1 429 ? 23.312 23.625 -3.834 1 96.81 429 ILE A C 1
ATOM 3373 O O . ILE A 1 429 ? 23.703 22.594 -4.371 1 96.81 429 ILE A O 1
ATOM 3377 N N . SER A 1 430 ? 23.922 24.203 -2.887 1 95.12 430 SER A N 1
ATOM 3378 C CA . SER A 1 430 ? 25.281 23.812 -2.514 1 95.12 430 SER A CA 1
ATOM 3379 C C . SER A 1 430 ? 25.281 22.844 -1.344 1 95.12 430 SER A C 1
ATOM 3381 O O . SER A 1 430 ? 24.281 22.719 -0.629 1 95.12 430 SER A O 1
ATOM 3383 N N . SER A 1 431 ? 26.406 22.234 -1.207 1 95.44 431 SER A N 1
ATOM 3384 C CA . SER A 1 431 ? 26.609 21.359 -0.056 1 95.44 431 SER A CA 1
ATOM 3385 C C . SER A 1 431 ? 26.5 22.125 1.253 1 95.44 431 SER A C 1
ATOM 3387 O O . SER A 1 431 ? 25.969 21.625 2.244 1 95.44 431 SER A O 1
ATOM 3389 N N . ALA A 1 432 ? 26.953 23.344 1.195 1 94.75 432 ALA A N 1
ATOM 3390 C CA . ALA A 1 432 ? 26.906 24.203 2.383 1 94.75 432 ALA A CA 1
ATOM 3391 C C . ALA A 1 432 ? 25.469 24.484 2.809 1 94.75 432 ALA A C 1
ATOM 3393 O O . ALA A 1 432 ? 25.172 24.531 4.004 1 94.75 432 ALA A O 1
ATOM 3394 N N . GLU A 1 433 ? 24.609 24.656 1.885 1 95.56 433 GLU A N 1
ATOM 3395 C CA . GLU A 1 433 ? 23.188 24.859 2.174 1 95.56 433 GLU A CA 1
ATOM 3396 C C . GLU A 1 433 ? 22.547 23.594 2.725 1 95.56 433 GLU A C 1
ATOM 3398 O O . GLU A 1 433 ? 21.734 23.641 3.654 1 95.56 433 GLU A O 1
ATOM 3403 N N . VAL A 1 434 ? 22.906 22.469 2.15 1 97.5 434 VAL A N 1
ATOM 3404 C CA . VAL A 1 434 ? 22.312 21.188 2.48 1 97.5 434 VAL A CA 1
ATOM 3405 C C . VAL A 1 434 ? 22.672 20.797 3.91 1 97.5 434 VAL A C 1
ATOM 3407 O O . VAL A 1 434 ? 21.828 20.344 4.676 1 97.5 434 VAL A O 1
ATOM 3410 N N . VAL A 1 435 ? 23.906 21.016 4.359 1 95.38 435 VAL A N 1
ATOM 3411 C CA . VAL A 1 435 ? 24.406 20.516 5.633 1 95.38 435 VAL A CA 1
ATOM 3412 C C . VAL A 1 435 ? 23.766 21.281 6.781 1 95.38 435 VAL A C 1
ATOM 3414 O O . VAL A 1 435 ? 23.734 20.812 7.918 1 95.38 435 VAL A O 1
ATOM 3417 N N . LYS A 1 436 ? 23.234 22.484 6.523 1 95.81 436 LYS A N 1
ATOM 3418 C CA . LYS A 1 436 ? 22.562 23.266 7.559 1 95.81 436 LYS A CA 1
ATOM 3419 C C . LYS A 1 436 ? 21.406 22.484 8.164 1 95.81 436 LYS A C 1
ATOM 3421 O O . LYS A 1 436 ? 21.078 22.656 9.336 1 95.81 436 LYS A O 1
ATOM 3426 N N . PHE A 1 437 ? 20.859 21.609 7.379 1 97.06 437 PHE A N 1
ATOM 3427 C CA . PHE A 1 437 ? 19.688 20.875 7.836 1 97.06 437 PHE A CA 1
ATOM 3428 C C . PHE A 1 437 ? 20.078 19.75 8.773 1 97.06 437 PHE A C 1
ATOM 3430 O O . PHE A 1 437 ? 19.234 19.188 9.469 1 97.06 437 PHE A O 1
ATOM 3437 N N . ALA A 1 438 ? 21.359 19.406 8.844 1 96.44 438 ALA A N 1
ATOM 3438 C CA . ALA A 1 438 ? 21.844 18.438 9.812 1 96.44 438 ALA A CA 1
ATOM 3439 C C . ALA A 1 438 ? 21.656 18.938 11.234 1 96.44 438 ALA A C 1
ATOM 3441 O O . ALA A 1 438 ? 21.547 18.141 12.172 1 96.44 438 ALA A O 1
ATOM 3442 N N . GLU A 1 439 ? 21.594 20.25 11.375 1 94.94 439 GLU A N 1
ATOM 3443 C CA . GLU A 1 439 ? 21.438 20.859 12.695 1 94.94 439 GLU A CA 1
ATOM 3444 C C . GLU A 1 439 ? 20.078 20.5 13.297 1 94.94 439 GLU A C 1
ATOM 3446 O O . GLU A 1 439 ? 19.922 20.516 14.523 1 94.94 439 GLU A O 1
ATOM 3451 N N . ASN A 1 440 ? 19.141 20.156 12.391 1 94.44 440 ASN A N 1
ATOM 3452 C CA . ASN A 1 440 ? 17.797 19.828 12.867 1 94.44 440 ASN A CA 1
ATOM 3453 C C . ASN A 1 440 ? 17.766 18.453 13.531 1 94.44 440 ASN A C 1
ATOM 3455 O O . ASN A 1 440 ? 16.812 18.141 14.258 1 94.44 440 ASN A O 1
ATOM 3459 N N . PHE A 1 441 ? 18.797 17.609 13.234 1 93.38 441 PHE A N 1
ATOM 3460 C CA . PHE A 1 441 ? 19 16.359 13.961 1 93.38 441 PHE A CA 1
ATOM 3461 C C . PHE A 1 441 ? 19.906 16.562 15.156 1 93.38 441 PHE A C 1
ATOM 3463 O O . PHE A 1 441 ? 21.094 16.219 15.109 1 93.38 441 PHE A O 1
ATOM 3470 N N . SER A 1 442 ? 19.391 17.125 16.203 1 93.56 442 SER A N 1
ATOM 3471 C CA . SER A 1 442 ? 20.203 17.438 17.375 1 93.56 442 SER A CA 1
ATOM 3472 C C . SER A 1 442 ? 19.625 16.781 18.625 1 93.56 442 SER A C 1
ATOM 3474 O O . SER A 1 442 ? 18.422 16.859 18.891 1 93.56 442 SER A O 1
ATOM 3476 N N . THR A 1 443 ? 20.5 16.188 19.359 1 94.94 443 THR A N 1
ATOM 3477 C CA . THR A 1 443 ? 20.094 15.531 20.594 1 94.94 443 THR A CA 1
ATOM 3478 C C . THR A 1 443 ? 19.734 16.547 21.672 1 94.94 443 THR A C 1
ATOM 3480 O O . THR A 1 443 ? 19.141 16.203 22.688 1 94.94 443 THR A O 1
ATOM 3483 N N . THR A 1 444 ? 20 17.828 21.422 1 93.69 444 THR A N 1
ATOM 3484 C CA . THR A 1 444 ? 19.734 18.859 22.406 1 93.69 444 THR A CA 1
ATOM 3485 C C . THR A 1 444 ? 18.531 19.688 22.016 1 93.69 444 THR A C 1
ATOM 3487 O O . THR A 1 444 ? 18.297 20.766 22.578 1 93.69 444 THR A O 1
ATOM 3490 N N . SER A 1 445 ? 17.828 19.234 21.047 1 94.69 445 SER A N 1
ATOM 3491 C CA . SER A 1 445 ? 16.641 19.969 20.594 1 94.69 445 SER A CA 1
ATOM 3492 C C . SER A 1 445 ? 15.469 19.031 20.359 1 94.69 445 SER A C 1
ATOM 3494 O O . SER A 1 445 ? 15.25 18.562 19.25 1 94.69 445 SER A O 1
ATOM 3496 N N . SER A 1 446 ? 14.664 18.859 21.375 1 97.38 446 SER A N 1
ATOM 3497 C CA . SER A 1 446 ? 13.422 18.094 21.328 1 97.38 446 SER A CA 1
ATOM 3498 C C . SER A 1 446 ? 13.641 16.719 20.703 1 97.38 446 SER A C 1
ATOM 3500 O O . SER A 1 446 ? 12.898 16.312 19.797 1 97.38 446 SER A O 1
ATOM 3502 N N . CYS A 1 447 ? 14.672 16.031 21.141 1 98.19 447 CYS A N 1
ATOM 3503 C CA . CYS A 1 447 ? 15.047 14.719 20.641 1 98.19 447 CYS A CA 1
ATOM 3504 C C . CYS A 1 447 ? 14.414 13.617 21.469 1 98.19 447 CYS A C 1
ATOM 3506 O O . CYS A 1 447 ? 14.43 13.68 22.703 1 98.19 447 CYS A O 1
ATOM 3508 N N . VAL A 1 448 ? 13.805 12.68 20.797 1 98.25 448 VAL A N 1
ATOM 3509 C CA . VAL A 1 448 ? 13.25 11.492 21.422 1 98.25 448 VAL A CA 1
ATOM 3510 C C . VAL A 1 448 ? 13.875 10.242 20.812 1 98.25 448 VAL A C 1
ATOM 3512 O O . VAL A 1 448 ? 13.875 10.078 19.578 1 98.25 448 VAL A O 1
ATOM 3515 N N . ILE A 1 449 ? 14.453 9.383 21.609 1 98.25 449 ILE A N 1
ATOM 3516 C CA . ILE A 1 449 ? 15.094 8.148 21.156 1 98.25 449 ILE A CA 1
ATOM 3517 C C . ILE A 1 449 ? 14.336 6.945 21.719 1 98.25 449 ILE A C 1
ATOM 3519 O O . ILE A 1 449 ? 14.133 6.836 22.922 1 98.25 449 ILE A O 1
ATOM 3523 N N . LYS A 1 450 ? 13.914 6.094 20.812 1 97.12 450 LYS A N 1
ATOM 3524 C CA . LYS A 1 450 ? 13.18 4.883 21.156 1 97.12 450 LYS A CA 1
ATOM 3525 C C . LYS A 1 450 ? 13.891 3.639 20.641 1 97.12 450 LYS A C 1
ATOM 3527 O O . LYS A 1 450 ? 14.359 3.619 19.5 1 97.12 450 LYS A O 1
ATOM 3532 N N . ILE A 1 451 ? 13.984 2.637 21.484 1 96.88 451 ILE A N 1
ATOM 3533 C CA . ILE A 1 451 ? 14.453 1.343 21 1 96.88 451 ILE A CA 1
ATOM 3534 C C . ILE A 1 451 ? 13.398 0.273 21.266 1 96.88 451 ILE A C 1
ATOM 3536 O O . ILE A 1 451 ? 12.625 0.38 22.234 1 96.88 451 ILE A O 1
ATOM 3540 N N . VAL A 1 452 ? 13.297 -0.644 20.469 1 93.62 452 VAL A N 1
ATOM 3541 C CA . VAL A 1 452 ? 12.445 -1.822 20.609 1 93.62 452 VAL A CA 1
ATOM 3542 C C . VAL A 1 452 ? 13.305 -3.086 20.578 1 93.62 452 VAL A C 1
ATOM 3544 O O . VAL A 1 452 ? 14.156 -3.246 19.703 1 93.62 452 VAL A O 1
ATOM 3547 N N . GLU A 1 453 ? 13.102 -3.875 21.578 1 92.94 453 GLU A N 1
ATOM 3548 C CA . GLU A 1 453 ? 13.812 -5.148 21.656 1 92.94 453 GLU A CA 1
ATOM 3549 C C . GLU A 1 453 ? 12.867 -6.289 22.016 1 92.94 453 GLU A C 1
ATOM 3551 O O . GLU A 1 453 ? 11.977 -6.121 22.859 1 92.94 453 GLU A O 1
ATOM 3556 N N . PRO A 1 454 ? 13.07 -7.422 21.375 1 87.81 454 PRO A N 1
ATOM 3557 C CA . PRO A 1 454 ? 12.258 -8.57 21.781 1 87.81 454 PRO A CA 1
ATOM 3558 C C . PRO A 1 454 ? 12.539 -9.016 23.219 1 87.81 454 PRO A C 1
ATOM 3560 O O . PRO A 1 454 ? 11.641 -9.492 23.906 1 87.81 454 PRO A O 1
ATOM 3563 N N . ARG A 1 455 ? 13.844 -8.969 23.672 1 90.12 455 ARG A N 1
ATOM 3564 C CA . ARG A 1 455 ? 14.305 -9.195 25.047 1 90.12 455 ARG A CA 1
ATOM 3565 C C . ARG A 1 455 ? 15.133 -8.016 25.547 1 90.12 455 ARG A C 1
ATOM 3567 O O . ARG A 1 455 ? 15.93 -7.445 24.797 1 90.12 455 ARG A O 1
ATOM 3574 N N . ALA A 1 456 ? 14.891 -7.703 26.766 1 91.69 456 ALA A N 1
ATOM 3575 C CA . ALA A 1 456 ? 15.57 -6.535 27.328 1 91.69 456 ALA A CA 1
ATOM 3576 C C . ALA A 1 456 ? 17.078 -6.738 27.344 1 91.69 456 ALA A C 1
ATOM 3578 O O . ALA A 1 456 ? 17.578 -7.703 27.922 1 91.69 456 ALA A O 1
ATOM 3579 N N . HIS A 1 457 ? 17.766 -5.891 26.703 1 93.94 457 HIS A N 1
ATOM 3580 C CA . HIS A 1 457 ? 19.219 -5.914 26.734 1 93.94 457 HIS A CA 1
ATOM 3581 C C . HIS A 1 457 ? 19.781 -4.539 27.078 1 93.94 457 HIS A C 1
ATOM 3583 O O . HIS A 1 457 ? 20.562 -4.398 28.016 1 93.94 457 HIS A O 1
ATOM 3589 N N . ALA A 1 458 ? 19.391 -3.574 26.328 1 95.69 458 ALA A N 1
ATOM 3590 C CA . ALA A 1 458 ? 19.875 -2.213 26.547 1 95.69 458 ALA A CA 1
ATOM 3591 C C . ALA A 1 458 ? 19.047 -1.509 27.625 1 95.69 458 ALA A C 1
ATOM 3593 O O . ALA A 1 458 ? 17.828 -1.688 27.703 1 95.69 458 ALA A O 1
ATOM 3594 N N . SER A 1 459 ? 19.734 -0.695 28.422 1 95.12 459 SER A N 1
ATOM 3595 C CA . SER A 1 459 ? 19.062 0.12 29.438 1 95.12 459 SER A CA 1
ATOM 3596 C C . SER A 1 459 ? 19.016 1.584 29.016 1 95.12 459 SER A C 1
ATOM 3598 O O . SER A 1 459 ? 19.641 1.981 28.047 1 95.12 459 SER A O 1
ATOM 3600 N N . LEU A 1 460 ? 18.219 2.311 29.766 1 95.81 460 LEU A N 1
ATOM 3601 C CA . LEU A 1 460 ? 18.156 3.752 29.547 1 95.81 460 LEU A CA 1
ATOM 3602 C C . LEU A 1 460 ? 19.531 4.391 29.719 1 95.81 460 LEU A C 1
ATOM 3604 O O . LEU A 1 460 ? 19.875 5.324 29 1 95.81 460 LEU A O 1
ATOM 3608 N N . GLU A 1 461 ? 20.234 3.885 30.672 1 96.56 461 GLU A N 1
ATOM 3609 C CA . GLU A 1 461 ? 21.578 4.406 30.938 1 96.56 461 GLU A CA 1
ATOM 3610 C C . GLU A 1 461 ? 22.516 4.141 29.766 1 96.56 461 GLU A C 1
ATOM 3612 O O . GLU A 1 461 ? 23.391 4.957 29.484 1 96.56 461 GLU A O 1
ATOM 3617 N N . ASP A 1 462 ? 22.297 3.047 29.141 1 97.88 462 ASP A N 1
ATOM 3618 C CA . ASP A 1 462 ? 23.094 2.74 27.969 1 97.88 462 ASP A CA 1
ATOM 3619 C C . ASP A 1 462 ? 22.859 3.762 26.859 1 97.88 462 ASP A C 1
ATOM 3621 O O . ASP A 1 462 ? 23.812 4.223 26.219 1 97.88 462 ASP A O 1
ATOM 3625 N N . LEU A 1 463 ? 21.641 4.086 26.672 1 98 463 LEU A N 1
ATOM 3626 C CA . LEU A 1 463 ? 21.297 5.035 25.625 1 98 463 LEU A CA 1
ATOM 3627 C C . LEU A 1 463 ? 21.844 6.422 25.938 1 98 463 LEU A C 1
ATOM 3629 O O . LEU A 1 463 ? 22.406 7.086 25.062 1 98 463 LEU A O 1
ATOM 3633 N N . LYS A 1 464 ? 21.734 6.82 27.188 1 97.69 464 LYS A N 1
ATOM 3634 C CA . LYS A 1 464 ? 22.266 8.109 27.609 1 97.69 464 LYS A CA 1
ATOM 3635 C C . LYS A 1 464 ? 23.781 8.164 27.422 1 97.69 464 LYS A C 1
ATOM 3637 O O . LYS A 1 464 ? 24.328 9.188 27 1 97.69 464 LYS A O 1
ATOM 3642 N N . ALA A 1 465 ? 24.359 7.066 27.734 1 98.06 465 ALA A N 1
ATOM 3643 C CA . ALA A 1 465 ? 25.812 6.992 27.609 1 98.06 465 ALA A CA 1
ATOM 3644 C C . ALA A 1 465 ? 26.25 7.156 26.156 1 98.06 465 ALA A C 1
ATOM 3646 O O . ALA A 1 465 ? 27.266 7.801 25.875 1 98.06 465 ALA A O 1
ATOM 3647 N N . VAL A 1 466 ? 25.484 6.559 25.281 1 98.25 466 VAL A N 1
ATOM 3648 C CA . VAL A 1 466 ? 25.812 6.652 23.859 1 98.25 466 VAL A CA 1
ATOM 3649 C C . VAL A 1 466 ? 25.672 8.102 23.406 1 98.25 466 VAL A C 1
ATOM 3651 O O . VAL A 1 466 ? 26.516 8.609 22.672 1 98.25 466 VAL A O 1
ATOM 3654 N N . VAL A 1 467 ? 24.609 8.758 23.797 1 98.19 467 VAL A N 1
ATOM 3655 C CA . VAL A 1 467 ? 24.359 10.141 23.422 1 98.19 467 VAL A CA 1
ATOM 3656 C C . VAL A 1 467 ? 25.5 11.031 23.922 1 98.19 467 VAL A C 1
ATOM 3658 O O . VAL A 1 467 ? 26.031 11.844 23.172 1 98.19 467 VAL A O 1
ATOM 3661 N N . LEU A 1 468 ? 25.875 10.805 25.156 1 97.62 468 LEU A N 1
ATOM 3662 C CA . LEU A 1 468 ? 26.969 11.586 25.734 1 97.62 468 LEU A CA 1
ATOM 3663 C C . LEU A 1 468 ? 28.281 11.328 25 1 97.62 468 LEU A C 1
ATOM 3665 O O . LEU A 1 468 ? 29.031 12.258 24.719 1 97.62 468 LEU A O 1
ATOM 3669 N N . LYS A 1 469 ? 28.469 10.102 24.734 1 98.25 469 LYS A N 1
ATOM 3670 C CA . LYS A 1 469 ? 29.688 9.727 24.031 1 98.25 469 LYS A CA 1
ATOM 3671 C C . LYS A 1 469 ? 29.781 10.422 22.688 1 98.25 469 LYS A C 1
ATOM 3673 O O . LYS A 1 469 ? 30.797 11.039 22.359 1 98.25 469 LYS A O 1
ATOM 3678 N N . VAL A 1 470 ? 28.75 10.352 21.906 1 98.12 470 VAL A N 1
ATOM 3679 C CA . VAL A 1 470 ? 28.766 10.898 20.547 1 98.12 470 VAL A CA 1
ATOM 3680 C C . VAL A 1 470 ? 28.859 12.422 20.609 1 98.12 470 VAL A C 1
ATOM 3682 O O . VAL A 1 470 ? 29.578 13.039 19.812 1 98.12 470 VAL A O 1
ATOM 3685 N N . ASN A 1 471 ? 28.156 13.031 21.547 1 97 471 ASN A N 1
ATOM 3686 C CA . ASN A 1 471 ? 28.25 14.477 21.719 1 97 471 ASN A CA 1
ATOM 3687 C C . ASN A 1 471 ? 29.672 14.914 22.047 1 97 471 ASN A C 1
ATOM 3689 O O . ASN A 1 471 ? 30.156 15.914 21.516 1 97 471 ASN A O 1
ATOM 3693 N N . THR A 1 472 ? 30.328 14.133 22.859 1 97.69 472 THR A N 1
ATOM 3694 C CA . THR A 1 472 ? 31.688 14.438 23.25 1 97.69 472 THR A CA 1
ATOM 3695 C C . THR A 1 472 ? 32.625 14.281 22.062 1 97.69 472 THR A C 1
ATOM 3697 O O . THR A 1 472 ? 33.5 15.133 21.828 1 97.69 472 THR A O 1
ATOM 3700 N N . LEU A 1 473 ? 32.438 13.219 21.359 1 98 473 LEU A N 1
ATOM 3701 C CA . LEU A 1 473 ? 33.25 12.992 20.172 1 98 473 LEU A CA 1
ATOM 3702 C C . LEU A 1 473 ? 33.094 14.133 19.172 1 98 473 LEU A C 1
ATOM 3704 O O . LEU A 1 473 ? 34.062 14.555 18.547 1 98 473 LEU A O 1
ATOM 3708 N N . GLU A 1 474 ? 31.875 14.57 19.016 1 97.25 474 GLU A N 1
ATOM 3709 C CA . GLU A 1 474 ? 31.609 15.664 18.078 1 97.25 474 GLU A CA 1
ATOM 3710 C C . GLU A 1 474 ? 32.25 16.969 18.562 1 97.25 474 GLU A C 1
ATOM 3712 O O . GLU A 1 474 ? 32.875 17.688 17.766 1 97.25 474 GLU A O 1
ATOM 3717 N N . GLU A 1 475 ? 32.125 17.25 19.828 1 96.5 475 GLU A N 1
ATOM 3718 C CA . GLU A 1 475 ? 32.688 18.469 20.406 1 96.5 475 GLU A CA 1
ATOM 3719 C C . GLU A 1 475 ? 34.188 18.5 20.266 1 96.5 475 GLU A C 1
ATOM 3721 O O . GLU A 1 475 ? 34.781 19.547 19.969 1 96.5 475 GLU A O 1
ATOM 3726 N N . LYS A 1 476 ? 34.781 17.344 20.359 1 97.38 476 LYS A N 1
ATOM 3727 C CA . LYS A 1 476 ? 36.25 17.234 20.281 1 97.38 476 LYS A CA 1
ATOM 3728 C C . LYS A 1 476 ? 36.688 17.078 18.828 1 97.38 476 LYS A C 1
ATOM 3730 O O . LYS A 1 476 ? 37.906 17 18.562 1 97.38 476 LYS A O 1
ATOM 3735 N N . ARG A 1 477 ? 35.781 16.938 17.922 1 96.5 477 ARG A N 1
ATOM 3736 C CA . ARG A 1 477 ? 36.062 16.734 16.516 1 96.5 477 ARG A CA 1
ATOM 3737 C C . ARG A 1 477 ? 36.906 15.461 16.312 1 96.5 477 ARG A C 1
ATOM 3739 O O . ARG A 1 477 ? 37.875 15.469 15.547 1 96.5 477 ARG A O 1
ATOM 3746 N N . SER A 1 478 ? 36.5 14.438 17.016 1 96.75 478 SER A N 1
ATOM 3747 C CA . SER A 1 478 ? 37.219 13.172 16.984 1 96.75 478 SER A CA 1
ATOM 3748 C C . SER A 1 478 ? 36.562 12.172 16.047 1 96.75 478 SER A C 1
ATOM 3750 O O . SER A 1 478 ? 36.969 11.008 15.984 1 96.75 478 SER A O 1
ATOM 3752 N N . ILE A 1 479 ? 35.531 12.555 15.406 1 97.38 479 ILE A N 1
ATOM 3753 C CA . ILE A 1 479 ? 34.844 11.719 14.406 1 97.38 479 ILE A CA 1
ATOM 3754 C C . ILE A 1 479 ? 35.531 11.898 13.055 1 97.38 479 ILE A C 1
ATOM 3756 O O . ILE A 1 479 ? 35.656 13.023 12.555 1 97.38 479 ILE A O 1
ATOM 3760 N N . PRO A 1 480 ? 36.062 10.836 12.43 1 95.88 480 PRO A N 1
ATOM 3761 C CA . PRO A 1 480 ? 36.719 10.969 11.133 1 95.88 480 PRO A CA 1
ATOM 3762 C C . PRO A 1 480 ? 35.75 11.344 10.008 1 95.88 480 PRO A C 1
ATOM 3764 O O . PRO A 1 480 ? 34.562 11.055 10.094 1 95.88 480 PRO A O 1
ATOM 3767 N N . PRO A 1 481 ? 36.281 11.992 8.984 1 95.12 481 PRO A N 1
ATOM 3768 C CA . PRO A 1 481 ? 35.406 12.32 7.84 1 95.12 481 PRO A CA 1
ATOM 3769 C C . PRO A 1 481 ? 34.969 11.078 7.074 1 95.12 481 PRO A C 1
ATOM 3771 O O . PRO A 1 481 ? 35.5 9.992 7.281 1 95.12 481 PRO A O 1
ATOM 3774 N N . TRP A 1 482 ? 33.938 11.305 6.328 1 91.75 482 TRP A N 1
ATOM 3775 C CA . TRP A 1 482 ? 33.406 10.242 5.484 1 91.75 482 TRP A CA 1
ATOM 3776 C C . TRP A 1 482 ? 34.406 9.836 4.414 1 91.75 482 TRP A C 1
ATOM 3778 O O . TRP A 1 482 ? 35 10.688 3.746 1 91.75 482 TRP A O 1
ATOM 3788 N N . GLU A 1 483 ? 34.719 8.57 4.289 1 81.19 483 GLU A N 1
ATOM 3789 C CA . GLU A 1 483 ? 35.688 8.078 3.293 1 81.19 483 GLU A CA 1
ATOM 3790 C C . GLU A 1 483 ? 34.969 7.613 2.029 1 81.19 483 GLU A C 1
ATOM 3792 O O . GLU A 1 483 ? 34.156 6.676 2.07 1 81.19 483 GLU A O 1
ATOM 3797 N N . GLU A 1 484 ? 35.031 8.531 1.015 1 70.12 484 GLU A N 1
ATOM 3798 C CA . GLU A 1 484 ? 34.5 8.086 -0.263 1 70.12 484 GLU A CA 1
ATOM 3799 C C . GLU A 1 484 ? 35.469 7.164 -0.992 1 70.12 484 GLU A C 1
ATOM 3801 O O . GLU A 1 484 ? 36.688 7.359 -0.93 1 70.12 484 GLU A O 1
ATOM 3806 N N . GLU A 1 485 ? 35.344 6.047 -1.173 1 54.84 485 GLU A N 1
ATOM 3807 C CA . GLU A 1 485 ? 36.281 5.293 -2.016 1 54.84 485 GLU A CA 1
ATOM 3808 C C . GLU A 1 485 ? 36.531 6.016 -3.332 1 54.84 485 GLU A C 1
ATOM 3810 O O . GLU A 1 485 ? 35.656 6.652 -3.889 1 54.84 485 GLU A O 1
ATOM 3815 N N . GLN A 1 486 ? 37.812 6.52 -3.693 1 44.5 486 GLN A N 1
ATOM 3816 C CA . GLN A 1 486 ? 38.312 7.145 -4.918 1 44.5 486 GLN A CA 1
ATOM 3817 C C . GLN A 1 486 ? 37.656 6.508 -6.152 1 44.5 486 GLN A C 1
ATOM 3819 O O . GLN A 1 486 ? 38.062 5.406 -6.555 1 44.5 486 GLN A O 1
ATOM 3824 N N . ILE A 1 487 ? 36.469 6.66 -6.434 1 44.78 487 ILE A N 1
ATOM 3825 C CA . ILE A 1 487 ? 35.906 6.203 -7.703 1 44.78 487 ILE A CA 1
ATOM 3826 C C . ILE A 1 487 ? 36.406 7.09 -8.836 1 44.78 487 ILE A C 1
ATOM 3828 O O . ILE A 1 487 ? 36.406 8.32 -8.727 1 44.78 487 ILE A O 1
ATOM 3832 N N . PRO A 1 488 ? 37.031 6.605 -9.938 1 37.84 488 PRO A N 1
ATOM 3833 C CA . PRO A 1 488 ? 37.469 7.391 -11.094 1 37.84 488 PRO A CA 1
ATOM 3834 C C . PRO A 1 488 ? 36.375 8.281 -11.648 1 37.84 488 PRO A C 1
ATOM 3836 O O . PRO A 1 488 ? 35.219 7.859 -11.719 1 37.84 488 PRO A O 1
ATOM 3839 N N . GLU A 1 489 ? 36.438 9.609 -11.703 1 38.19 489 GLU A N 1
ATOM 3840 C CA . GLU A 1 489 ? 35.625 10.703 -12.219 1 38.19 489 GLU A CA 1
ATOM 3841 C C . GLU A 1 489 ? 35.062 10.375 -13.602 1 38.19 489 GLU A C 1
ATOM 3843 O O . GLU A 1 489 ? 34.25 11.125 -14.156 1 38.19 489 GLU A O 1
ATOM 3848 N N . GLU A 1 490 ? 35.625 9.523 -14.477 1 33.03 490 GLU A N 1
ATOM 3849 C CA . GLU A 1 490 ? 35.375 9.344 -15.906 1 33.03 490 GLU A CA 1
ATOM 3850 C C . GLU A 1 490 ? 33.938 8.977 -16.188 1 33.03 490 GLU A C 1
ATOM 3852 O O . GLU A 1 490 ? 33.5 9.039 -17.328 1 33.03 490 GLU A O 1
ATOM 3857 N N . ILE A 1 491 ? 33.25 8.336 -15.344 1 34.25 491 ILE A N 1
ATOM 3858 C CA . ILE A 1 491 ? 31.953 7.867 -15.836 1 34.25 491 ILE A CA 1
ATOM 3859 C C . ILE A 1 491 ? 30.969 9.039 -15.891 1 34.25 491 ILE A C 1
ATOM 3861 O O . ILE A 1 491 ? 29.953 8.969 -16.578 1 34.25 491 ILE A O 1
ATOM 3865 N N . VAL A 1 492 ? 31.078 10.047 -15.055 1 35.03 492 VAL A N 1
ATOM 3866 C CA . VAL A 1 492 ? 30.016 11.047 -15 1 35.03 492 VAL A CA 1
ATOM 3867 C C . VAL A 1 492 ? 30.312 12.164 -16 1 35.03 492 VAL A C 1
ATOM 3869 O O . VAL A 1 492 ? 29.422 12.914 -16.391 1 35.03 492 VAL A O 1
ATOM 3872 N N . SER A 1 493 ? 31.484 12.508 -16.344 1 30.91 493 SER A N 1
ATOM 3873 C CA . SER A 1 493 ? 31.766 13.812 -16.938 1 30.91 493 SER A CA 1
ATOM 3874 C C . SER A 1 493 ? 31.5 13.812 -18.438 1 30.91 493 SER A C 1
ATOM 3876 O O . SER A 1 493 ? 31.859 14.758 -19.141 1 30.91 493 SER A O 1
ATOM 3878 N N . GLN A 1 494 ? 31.25 12.656 -19.125 1 30.84 494 GLN A N 1
ATOM 3879 C CA . GLN A 1 494 ? 31.375 13.016 -20.531 1 30.84 494 GLN A CA 1
ATOM 3880 C C . GLN A 1 494 ? 30.219 13.883 -20.984 1 30.84 494 GLN A C 1
ATOM 3882 O O . GLN A 1 494 ? 29.047 13.492 -20.859 1 30.84 494 GLN A O 1
ATOM 3887 N N . SER A 1 495 ? 30.375 15.18 -21.031 1 28.64 495 SER A N 1
ATOM 3888 C CA . SER A 1 495 ? 29.547 16.188 -21.688 1 28.64 495 SER A CA 1
ATOM 3889 C C . SER A 1 495 ? 29.094 15.719 -23.062 1 28.64 495 SER A C 1
ATOM 3891 O O . SER A 1 495 ? 29.891 15.242 -23.859 1 28.64 495 SER A O 1
ATOM 3893 N N . PRO A 1 496 ? 27.844 15.375 -23.297 1 29.08 496 PRO A N 1
ATOM 3894 C CA . PRO A 1 496 ? 27.531 15.117 -24.703 1 29.08 496 PRO A CA 1
ATOM 3895 C C . PRO A 1 496 ? 28.156 16.141 -25.641 1 29.08 496 PRO A C 1
ATOM 3897 O O . PRO A 1 496 ? 28.328 17.297 -25.266 1 29.08 496 PRO A O 1
ATOM 3900 N N . VAL A 1 497 ? 29.078 15.711 -26.547 1 28.52 497 VAL A N 1
ATOM 3901 C CA . VAL A 1 497 ? 29.438 16.531 -27.688 1 28.52 497 VAL A CA 1
ATOM 3902 C C . VAL A 1 497 ? 28.188 17.141 -28.312 1 28.52 497 VAL A C 1
ATOM 3904 O O . VAL A 1 497 ? 27.219 16.438 -28.562 1 28.52 497 VAL A O 1
ATOM 3907 N N . PRO A 1 498 ? 28.125 18.562 -28.375 1 27.42 498 PRO A N 1
ATOM 3908 C CA . PRO A 1 498 ? 27.094 19.25 -29.141 1 27.42 498 PRO A CA 1
ATOM 3909 C C . PRO A 1 498 ? 26.984 18.734 -30.578 1 27.42 498 PRO A C 1
ATOM 3911 O O . PRO A 1 498 ? 28 18.594 -31.266 1 27.42 498 PRO A O 1
ATOM 3914 N N . GLY A 1 499 ? 26.219 17.656 -30.859 1 19.94 499 GLY A N 1
ATOM 3915 C CA . GLY A 1 499 ? 26.109 17.469 -32.312 1 19.94 499 GLY A CA 1
ATOM 3916 C C . GLY A 1 499 ? 25.969 18.766 -33.062 1 19.94 499 GLY A C 1
ATOM 3917 O O . GLY A 1 499 ? 25.203 19.641 -32.656 1 19.94 499 GLY A O 1
ATOM 3918 N N . TYR A 1 500 ? 27.031 19.125 -33.938 1 20.77 500 TYR A N 1
ATOM 3919 C CA . TYR A 1 500 ? 26.859 19.984 -35.094 1 20.77 500 TYR A CA 1
ATOM 3920 C C . TYR A 1 500 ? 25.719 19.484 -35.969 1 20.77 500 TYR A C 1
ATOM 3922 O O . TYR A 1 500 ? 25.531 18.281 -36.125 1 20.77 500 TYR A O 1
ATOM 3930 N N . VAL B 1 1 ? -9.914 5.469 -31.391 1 65.25 1 VAL B N 1
ATOM 3931 C CA . VAL B 1 1 ? -11.312 5.07 -31.5 1 65.25 1 VAL B CA 1
ATOM 3932 C C . VAL B 1 1 ? -11.922 4.922 -30.109 1 65.25 1 VAL B C 1
ATOM 3934 O O . VAL B 1 1 ? -11.281 4.402 -29.203 1 65.25 1 VAL B O 1
ATOM 3937 N N . GLY B 1 2 ? -12.984 5.508 -29.797 1 78.06 2 GLY B N 1
ATOM 3938 C CA . GLY B 1 2 ? -13.703 5.438 -28.547 1 78.06 2 GLY B CA 1
ATOM 3939 C C . GLY B 1 2 ? -14.227 4.047 -28.234 1 78.06 2 GLY B C 1
ATOM 3940 O O . GLY B 1 2 ? -14.383 3.221 -29.125 1 78.06 2 GLY B O 1
ATOM 3941 N N . PHE B 1 3 ? -14.32 3.668 -27.062 1 87.31 3 PHE B N 1
ATOM 3942 C CA . PHE B 1 3 ? -14.781 2.363 -26.594 1 87.31 3 PHE B CA 1
ATOM 3943 C C . PHE B 1 3 ? -16.141 2.016 -27.203 1 87.31 3 PHE B C 1
ATOM 3945 O O . PHE B 1 3 ? -16.375 0.87 -27.594 1 87.31 3 PHE B O 1
ATOM 3952 N N . ARG B 1 4 ? -17.047 2.986 -27.453 1 81.44 4 ARG B N 1
ATOM 3953 C CA . ARG B 1 4 ? -18.391 2.77 -27.969 1 81.44 4 ARG B CA 1
ATOM 3954 C C . ARG B 1 4 ? -18.359 2.318 -29.422 1 81.44 4 ARG B C 1
ATOM 3956 O O . ARG B 1 4 ? -19.219 1.559 -29.859 1 81.44 4 ARG B O 1
ATOM 3963 N N . SER B 1 5 ? -17.328 2.723 -30 1 86.31 5 SER B N 1
ATOM 3964 C CA . SER B 1 5 ? -17.234 2.445 -31.422 1 86.31 5 SER B CA 1
ATOM 3965 C C . SER B 1 5 ? -16.531 1.119 -31.688 1 86.31 5 SER B C 1
ATOM 3967 O O . SER B 1 5 ? -16.453 0.66 -32.812 1 86.31 5 SER B O 1
ATOM 3969 N N . LEU B 1 6 ? -16.047 0.526 -30.625 1 91.62 6 LEU B N 1
ATOM 3970 C CA . LEU B 1 6 ? -15.344 -0.742 -30.812 1 91.62 6 LEU B CA 1
ATOM 3971 C C . LEU B 1 6 ? -16.297 -1.818 -31.312 1 91.62 6 LEU B C 1
ATOM 3973 O O . LEU B 1 6 ? -17.375 -2.012 -30.75 1 91.62 6 LEU B O 1
ATOM 3977 N N . LYS B 1 7 ? -15.914 -2.42 -32.312 1 91.38 7 LYS B N 1
ATOM 3978 C CA . LYS B 1 7 ? -16.719 -3.498 -32.906 1 91.38 7 LYS B CA 1
ATOM 3979 C C . LYS B 1 7 ? -16.656 -4.75 -32.031 1 91.38 7 LYS B C 1
ATOM 3981 O O . LYS B 1 7 ? -15.594 -5.082 -31.484 1 91.38 7 LYS B O 1
ATOM 3986 N N . LEU B 1 8 ? -17.688 -5.371 -31.859 1 93.06 8 LEU B N 1
ATOM 3987 C CA . LEU B 1 8 ? -17.75 -6.645 -31.156 1 93.06 8 LEU B CA 1
ATOM 3988 C C . LEU B 1 8 ? -16.969 -7.715 -31.906 1 93.06 8 LEU B C 1
ATOM 3990 O O . LEU B 1 8 ? -16.719 -7.594 -33.094 1 93.06 8 LEU B O 1
ATOM 3994 N N . VAL B 1 9 ? -16.516 -8.695 -31.141 1 93.19 9 VAL B N 1
ATOM 3995 C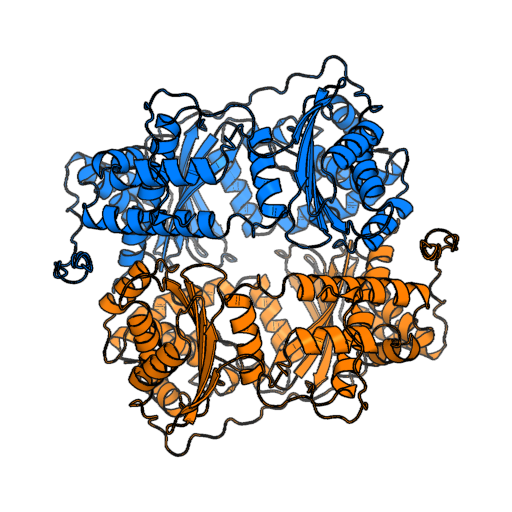 CA . VAL B 1 9 ? -15.789 -9.789 -31.766 1 93.19 9 VAL B CA 1
ATOM 3996 C C . VAL B 1 9 ? -16.75 -10.953 -32.031 1 93.19 9 VAL B C 1
ATOM 3998 O O . VAL B 1 9 ? -17.688 -11.172 -31.281 1 93.19 9 VAL B O 1
ATOM 4001 N N . ASN B 1 10 ? -16.594 -11.594 -33.156 1 91.62 10 ASN B N 1
ATOM 4002 C CA . ASN B 1 10 ? -17.266 -12.852 -33.438 1 91.62 10 ASN B CA 1
ATOM 4003 C C . ASN B 1 10 ? -16.391 -14.055 -33.125 1 91.62 10 ASN B C 1
ATOM 4005 O O . ASN B 1 10 ? -15.5 -14.414 -33.875 1 91.62 10 ASN B O 1
ATOM 4009 N N . VAL B 1 11 ? -16.734 -14.625 -31.953 1 90.69 11 VAL B N 1
ATOM 4010 C CA . VAL B 1 11 ? -15.875 -15.711 -31.516 1 90.69 11 VAL B CA 1
ATOM 4011 C C . VAL B 1 11 ? -16.734 -16.906 -31.094 1 90.69 11 VAL B C 1
ATOM 4013 O O . VAL B 1 11 ? -17.875 -16.75 -30.688 1 90.69 11 VAL B O 1
ATOM 4016 N N . SER B 1 12 ? -16.047 -18.062 -31.266 1 94 12 SER B N 1
ATOM 4017 C CA . SER B 1 12 ? -16.609 -19.297 -30.703 1 94 12 SER B CA 1
ATOM 4018 C C . SER B 1 12 ? -16.047 -19.578 -29.312 1 94 12 SER B C 1
ATOM 4020 O O . SER B 1 12 ? -14.898 -19.219 -29.016 1 94 12 SER B O 1
ATOM 4022 N N . MET B 1 13 ? -16.797 -20.234 -28.578 1 94 13 MET B N 1
ATOM 4023 C CA . MET B 1 13 ? -16.391 -20.516 -27.203 1 94 13 MET B CA 1
ATOM 4024 C C . MET B 1 13 ? -15.172 -21.422 -27.156 1 94 13 MET B C 1
ATOM 4026 O O . MET B 1 13 ? -14.359 -21.344 -26.234 1 94 13 MET B O 1
ATOM 4030 N N . GLU B 1 14 ? -14.977 -22.203 -28.172 1 95.19 14 GLU B N 1
ATOM 4031 C CA . GLU B 1 14 ? -13.883 -23.156 -28.219 1 95.19 14 GLU B CA 1
ATOM 4032 C C . GLU B 1 14 ? -12.625 -22.547 -28.828 1 95.19 14 GLU B C 1
ATOM 4034 O O . GLU B 1 14 ? -11.555 -23.156 -28.797 1 95.19 14 GLU B O 1
ATOM 4039 N N . GLU B 1 15 ? -12.797 -21.375 -29.281 1 95.25 15 GLU B N 1
ATOM 4040 C CA . GLU B 1 15 ? -11.656 -20.719 -29.906 1 95.25 15 GLU B CA 1
ATOM 4041 C C . GLU B 1 15 ? -10.516 -20.516 -28.922 1 95.25 15 GLU B C 1
ATOM 4043 O O . GLU B 1 15 ? -10.742 -20.094 -27.781 1 95.25 15 GLU B O 1
ATOM 4048 N N . ALA B 1 16 ? -9.32 -20.938 -29.391 1 95.44 16 ALA B N 1
ATOM 4049 C CA . ALA B 1 16 ? -8.141 -20.781 -28.547 1 95.44 16 ALA B CA 1
ATOM 4050 C C . ALA B 1 16 ? -7.699 -19.312 -28.484 1 95.44 16 ALA B C 1
ATOM 4052 O O . ALA B 1 16 ? -7.738 -18.609 -29.5 1 95.44 16 ALA B O 1
ATOM 4053 N N . LEU B 1 17 ? -7.309 -18.844 -27.312 1 95.44 17 LEU B N 1
ATOM 4054 C CA . LEU B 1 17 ? -6.668 -17.531 -27.156 1 95.44 17 LEU B CA 1
ATOM 4055 C C . LEU B 1 17 ? -5.207 -17.594 -27.594 1 95.44 17 LEU B C 1
ATOM 4057 O O . LEU B 1 17 ? -4.594 -18.672 -27.578 1 95.44 17 LEU B O 1
ATOM 4061 N N . PRO B 1 18 ? -4.66 -16.484 -28.016 1 91.19 18 PRO B N 1
ATOM 4062 C CA . PRO B 1 18 ? -3.262 -16.516 -28.453 1 91.19 18 PRO B CA 1
ATOM 4063 C C . PRO B 1 18 ? -2.318 -17.031 -27.359 1 91.19 18 PRO B C 1
ATOM 4065 O O . PRO B 1 18 ? -2.375 -16.562 -26.219 1 91.19 18 PRO B O 1
ATOM 4068 N N . ALA B 1 19 ? -1.463 -17.953 -27.781 1 88.81 19 ALA B N 1
ATOM 4069 C CA . ALA B 1 19 ? -0.485 -18.5 -26.844 1 88.81 19 ALA B CA 1
ATOM 4070 C C . ALA B 1 19 ? 0.659 -17.516 -26.609 1 88.81 19 ALA B C 1
ATOM 4072 O O . ALA B 1 19 ? 1.144 -17.391 -25.469 1 88.81 19 ALA B O 1
ATOM 4073 N N . GLU B 1 20 ? 1.068 -16.844 -27.688 1 93.75 20 GLU B N 1
ATOM 4074 C CA . GLU B 1 20 ? 2.127 -15.844 -27.562 1 93.75 20 GLU B CA 1
ATOM 4075 C C . GLU B 1 20 ? 1.564 -14.492 -27.109 1 93.75 20 GLU B C 1
ATOM 4077 O O . GLU B 1 20 ? 0.473 -14.102 -27.531 1 93.75 20 GLU B O 1
ATOM 4082 N N . PRO B 1 21 ? 2.311 -13.867 -26.234 1 96.5 21 PRO B N 1
ATOM 4083 C CA . PRO B 1 21 ? 1.819 -12.578 -25.75 1 96.5 21 PRO B CA 1
ATOM 4084 C C . PRO B 1 21 ? 1.763 -11.516 -26.844 1 96.5 21 PRO B C 1
ATOM 4086 O O . PRO B 1 21 ? 2.68 -11.422 -27.656 1 96.5 21 PRO B O 1
ATOM 4089 N N . VAL B 1 22 ? 0.78 -10.75 -26.844 1 95.19 22 VAL B N 1
ATOM 4090 C CA . VAL B 1 22 ? 0.552 -9.742 -27.875 1 95.19 22 VAL B CA 1
ATOM 4091 C C . VAL B 1 22 ? 1.162 -8.414 -27.438 1 95.19 22 VAL B C 1
ATOM 4093 O O . VAL B 1 22 ? 1.069 -8.039 -26.266 1 95.19 22 VAL B O 1
ATOM 4096 N N . GLY B 1 23 ? 1.787 -7.73 -28.375 1 92.88 23 GLY B N 1
ATOM 4097 C CA . GLY B 1 23 ? 2.23 -6.367 -28.141 1 92.88 23 GLY B CA 1
ATOM 4098 C C . GLY B 1 23 ? 3.598 -6.285 -27.5 1 92.88 23 GLY B C 1
ATOM 4099 O O . GLY B 1 23 ? 3.963 -5.25 -26.938 1 92.88 23 GLY B O 1
ATOM 4100 N N . VAL B 1 24 ? 4.32 -7.359 -27.438 1 96.62 24 VAL B N 1
ATOM 4101 C CA . VAL B 1 24 ? 5.625 -7.41 -26.781 1 96.62 24 VAL B CA 1
ATOM 4102 C C . VAL B 1 24 ? 6.609 -8.18 -27.656 1 96.62 24 VAL B C 1
ATOM 4104 O O . VAL B 1 24 ? 6.219 -9.102 -28.391 1 96.62 24 VAL B O 1
ATOM 4107 N N . ALA B 1 25 ? 7.828 -7.648 -27.75 1 97.94 25 ALA B N 1
ATOM 4108 C CA . ALA B 1 25 ? 8.875 -8.477 -28.359 1 97.94 25 ALA B CA 1
ATOM 4109 C C . ALA B 1 25 ? 9.18 -9.688 -27.469 1 97.94 25 ALA B C 1
ATOM 4111 O O . ALA B 1 25 ? 9.719 -9.539 -26.375 1 97.94 25 ALA B O 1
ATOM 4112 N N . TYR B 1 26 ? 8.797 -10.781 -27.969 1 97.75 26 TYR B N 1
ATOM 4113 C CA . TYR B 1 26 ? 8.867 -12.039 -27.234 1 97.75 26 TYR B CA 1
ATOM 4114 C C . TYR B 1 26 ? 9.742 -13.055 -27.969 1 97.75 26 TYR B C 1
ATOM 4116 O O . TYR B 1 26 ? 9.695 -13.148 -29.203 1 97.75 26 TYR B O 1
ATOM 4124 N N . GLY B 1 27 ? 10.586 -13.719 -27.188 1 97.5 27 GLY B N 1
ATOM 4125 C CA . GLY B 1 27 ? 11.43 -14.742 -27.797 1 97.5 27 GLY B CA 1
ATOM 4126 C C . GLY B 1 27 ? 12.219 -15.547 -26.781 1 97.5 27 GLY B C 1
ATOM 4127 O O . GLY B 1 27 ? 12.047 -15.367 -25.562 1 97.5 27 GLY B O 1
ATOM 4128 N N . ARG B 1 28 ? 12.961 -16.484 -27.344 1 97.12 28 ARG B N 1
ATOM 4129 C CA . ARG B 1 28 ? 13.836 -17.344 -26.547 1 97.12 28 ARG B CA 1
ATOM 4130 C C . ARG B 1 28 ? 15.25 -17.359 -27.109 1 97.12 28 ARG B C 1
ATOM 4132 O O . ARG B 1 28 ? 15.438 -17.469 -28.328 1 97.12 28 ARG B O 1
ATOM 4139 N N . LEU B 1 29 ? 16.156 -17.125 -26.25 1 97.62 29 LEU B N 1
ATOM 4140 C CA . LEU B 1 29 ? 17.547 -17.172 -26.672 1 97.62 29 LEU B CA 1
ATOM 4141 C C . LEU B 1 29 ? 18 -18.625 -26.875 1 97.62 29 LEU B C 1
ATOM 4143 O O . LEU B 1 29 ? 17.281 -19.562 -26.484 1 97.62 29 LEU B O 1
ATOM 4147 N N . ALA B 1 30 ? 19.25 -18.844 -27.406 1 95.19 30 ALA B N 1
ATOM 4148 C CA . ALA B 1 30 ? 19.781 -20.172 -27.672 1 95.19 30 ALA B CA 1
ATOM 4149 C C . ALA B 1 30 ? 20.031 -20.938 -26.391 1 95.19 30 ALA B C 1
ATOM 4151 O O . ALA B 1 30 ? 19.906 -22.172 -26.359 1 95.19 30 ALA B O 1
ATOM 4152 N N . ASN B 1 31 ? 20.281 -20.219 -25.375 1 95.25 31 ASN B N 1
ATOM 4153 C CA . ASN B 1 31 ? 20.578 -20.875 -24.109 1 95.25 31 ASN B CA 1
ATOM 4154 C C . ASN B 1 31 ? 19.312 -21.172 -23.312 1 95.25 31 ASN B C 1
ATOM 4156 O O . ASN B 1 31 ? 19.375 -21.672 -22.188 1 95.25 31 ASN B O 1
ATOM 4160 N N . GLY B 1 32 ? 18.156 -20.797 -23.875 1 95 32 GLY B N 1
ATOM 4161 C CA . GLY B 1 32 ? 16.875 -21.172 -23.281 1 95 32 GLY B CA 1
ATOM 4162 C C . GLY B 1 32 ? 16.172 -20.031 -22.578 1 95 32 GLY B C 1
ATOM 4163 O O . GLY B 1 32 ? 14.984 -20.125 -22.281 1 95 32 GLY B O 1
ATOM 4164 N N . LEU B 1 33 ? 16.828 -18.922 -22.328 1 97.75 33 LEU B N 1
ATOM 4165 C CA . LEU B 1 33 ? 16.234 -17.781 -21.625 1 97.75 33 LEU B CA 1
ATOM 4166 C C . LEU B 1 33 ? 15.141 -17.141 -22.469 1 97.75 33 LEU B C 1
ATOM 4168 O O . LEU B 1 33 ? 15.328 -16.875 -23.656 1 97.75 33 LEU B O 1
ATOM 4172 N N . THR B 1 34 ? 13.992 -16.938 -21.812 1 98.31 34 THR B N 1
ATOM 4173 C CA . THR B 1 34 ? 12.898 -16.219 -22.453 1 98.31 34 THR B CA 1
ATOM 4174 C C . THR B 1 34 ? 13.023 -14.711 -22.203 1 98.31 34 THR B C 1
ATOM 4176 O O . THR B 1 34 ? 13.539 -14.289 -21.172 1 98.31 34 THR B O 1
ATOM 4179 N N . TYR B 1 35 ? 12.625 -13.922 -23.203 1 98.75 35 TYR B N 1
ATOM 4180 C CA . TYR B 1 35 ? 12.648 -12.484 -22.953 1 98.75 35 TYR B CA 1
ATOM 4181 C C . TYR B 1 35 ? 11.344 -11.836 -23.406 1 98.75 35 TYR B C 1
ATOM 4183 O O . TYR B 1 35 ? 10.68 -12.32 -24.312 1 98.75 35 TYR B O 1
ATOM 4191 N N . TYR B 1 36 ? 10.914 -10.852 -22.641 1 98.75 36 TYR B N 1
ATOM 4192 C CA . TYR B 1 36 ? 9.812 -9.938 -22.922 1 98.75 36 TYR B CA 1
ATOM 4193 C C . TYR B 1 36 ? 10.305 -8.492 -22.969 1 98.75 36 TYR B C 1
ATOM 4195 O O . TYR B 1 36 ? 10.867 -7.992 -22 1 98.75 36 TYR B O 1
ATOM 4203 N N . VAL B 1 37 ? 10.164 -7.773 -24.141 1 98.75 37 VAL B N 1
ATOM 4204 C CA . VAL B 1 37 ? 10.602 -6.387 -24.234 1 98.75 37 VAL B CA 1
ATOM 4205 C C . VAL B 1 37 ? 9.5 -5.539 -24.859 1 98.75 37 VAL B C 1
ATOM 4207 O O . VAL B 1 37 ? 8.977 -5.879 -25.922 1 98.75 37 VAL B O 1
ATOM 4210 N N . ARG B 1 38 ? 9.141 -4.488 -24.156 1 97.94 38 ARG B N 1
ATOM 4211 C CA . ARG B 1 38 ? 8.109 -3.596 -24.672 1 97.94 38 ARG B CA 1
ATOM 4212 C C . ARG B 1 38 ? 8.438 -2.139 -24.375 1 97.94 38 ARG B C 1
ATOM 4214 O O . ARG B 1 38 ? 8.812 -1.805 -23.234 1 97.94 38 ARG B O 1
ATOM 4221 N N . SER B 1 39 ? 8.328 -1.346 -25.438 1 97.19 39 SER B N 1
ATOM 4222 C CA . SER B 1 39 ? 8.383 0.097 -25.219 1 97.19 39 SER B CA 1
ATOM 4223 C C . SER B 1 39 ? 7.074 0.615 -24.625 1 97.19 39 SER B C 1
ATOM 4225 O O . SER B 1 39 ? 5.992 0.219 -25.062 1 97.19 39 SER B O 1
ATOM 4227 N N . ASN B 1 40 ? 7.191 1.332 -23.578 1 95.31 40 ASN B N 1
ATOM 4228 C CA . ASN B 1 40 ? 6.07 1.959 -22.891 1 95.31 40 ASN B CA 1
ATOM 4229 C C . ASN B 1 40 ? 6.469 3.295 -22.266 1 95.31 40 ASN B C 1
ATOM 4231 O O . ASN B 1 40 ? 7.398 3.357 -21.469 1 95.31 40 ASN B O 1
ATOM 4235 N N . PRO B 1 41 ? 5.812 4.293 -22.578 1 89.62 41 PRO B N 1
ATOM 4236 C CA . PRO B 1 41 ? 6.293 5.629 -22.203 1 89.62 41 PRO B CA 1
ATOM 4237 C C . PRO B 1 41 ? 6.047 5.957 -20.734 1 89.62 41 PRO B C 1
ATOM 4239 O O . PRO B 1 41 ? 6.633 6.902 -20.203 1 89.62 41 PRO B O 1
ATOM 4242 N N . LYS B 1 42 ? 5.258 5.203 -20.016 1 88.19 42 LYS B N 1
ATOM 4243 C CA . LYS B 1 42 ? 4.914 5.566 -18.656 1 88.19 42 LYS B CA 1
ATOM 4244 C C . LYS B 1 42 ? 5.578 4.629 -17.641 1 88.19 42 LYS B C 1
ATOM 4246 O O . LYS B 1 42 ? 5.363 3.416 -17.688 1 88.19 42 LYS B O 1
ATOM 4251 N N . PRO B 1 43 ? 6.305 5.23 -16.766 1 88.62 43 PRO B N 1
ATOM 4252 C CA . PRO B 1 43 ? 6.719 6.633 -16.641 1 88.62 43 PRO B CA 1
ATOM 4253 C C . PRO B 1 43 ? 7.781 7.031 -17.656 1 88.62 43 PRO B C 1
ATOM 4255 O O . PRO B 1 43 ? 8.516 6.172 -18.156 1 88.62 43 PRO B O 1
ATOM 4258 N N . ARG B 1 44 ? 7.832 8.234 -17.906 1 87.06 44 ARG B N 1
ATOM 4259 C CA . ARG B 1 44 ? 8.812 8.734 -18.859 1 87.06 44 ARG B CA 1
ATOM 4260 C C . ARG B 1 44 ? 10.234 8.516 -18.344 1 87.06 44 ARG B C 1
ATOM 4262 O O . ARG B 1 44 ? 10.5 8.664 -17.156 1 87.06 44 ARG B O 1
ATOM 4269 N N . MET B 1 45 ? 11.094 8.078 -19.203 1 88.62 45 MET B N 1
ATOM 4270 C CA . MET B 1 45 ? 12.531 7.934 -19.016 1 88.62 45 MET B CA 1
ATOM 4271 C C . MET B 1 45 ? 12.844 6.875 -17.969 1 88.62 45 MET B C 1
ATOM 4273 O O . MET B 1 45 ? 13.852 6.961 -17.266 1 88.62 45 MET B O 1
ATOM 4277 N N . ARG B 1 46 ? 11.945 5.957 -17.766 1 91.44 46 ARG B N 1
ATOM 4278 C CA . ARG B 1 46 ? 12.164 4.859 -16.828 1 91.44 46 ARG B CA 1
ATOM 4279 C C . ARG B 1 46 ? 11.797 3.521 -17.453 1 91.44 46 ARG B C 1
ATOM 4281 O O . ARG B 1 46 ? 11.039 3.473 -18.422 1 91.44 46 ARG B O 1
ATOM 4288 N N . ALA B 1 47 ? 12.344 2.525 -16.875 1 95.69 47 ALA B N 1
ATOM 4289 C CA . ALA B 1 47 ? 12.023 1.165 -17.297 1 95.69 47 ALA B CA 1
ATOM 4290 C C . ALA B 1 47 ? 11.898 0.234 -16.094 1 95.69 47 ALA B C 1
ATOM 4292 O O . ALA B 1 47 ? 12.656 0.345 -15.133 1 95.69 47 ALA B O 1
ATOM 4293 N N . ALA B 1 48 ? 10.922 -0.615 -16.188 1 97.19 48 ALA B N 1
ATOM 4294 C CA . ALA B 1 48 ? 10.742 -1.688 -15.203 1 97.19 48 ALA B CA 1
ATOM 4295 C C . ALA B 1 48 ? 11.367 -2.99 -15.703 1 97.19 48 ALA B C 1
ATOM 4297 O O . ALA B 1 48 ? 10.938 -3.537 -16.719 1 97.19 48 ALA B O 1
ATOM 4298 N N . LEU B 1 49 ? 12.344 -3.477 -14.961 1 97.88 49 LEU B N 1
ATOM 4299 C CA . LEU B 1 49 ? 13.031 -4.715 -15.312 1 97.88 49 LEU B CA 1
ATOM 4300 C C . LEU B 1 49 ? 12.75 -5.801 -14.273 1 97.88 49 LEU B C 1
ATOM 4302 O O . LEU B 1 49 ? 12.547 -5.5 -13.094 1 97.88 49 LEU B O 1
ATOM 4306 N N . SER B 1 50 ? 12.742 -7.051 -14.766 1 98.44 50 SER B N 1
ATOM 4307 C CA . SER B 1 50 ? 12.641 -8.172 -13.844 1 98.44 50 SER B CA 1
ATOM 4308 C C . SER B 1 50 ? 13.359 -9.406 -14.383 1 98.44 50 SER B C 1
ATOM 4310 O O . SER B 1 50 ? 13.523 -9.547 -15.594 1 98.44 50 SER B O 1
ATOM 4312 N N . LEU B 1 51 ? 13.82 -10.156 -13.523 1 98.62 51 LEU B N 1
ATOM 4313 C CA . LEU B 1 51 ? 14.234 -11.531 -13.773 1 98.62 51 LEU B CA 1
ATOM 4314 C C . LEU B 1 51 ? 13.398 -12.5 -12.938 1 98.62 51 LEU B C 1
ATOM 4316 O O . LEU B 1 51 ? 13.352 -12.398 -11.711 1 98.62 51 LEU B O 1
ATOM 4320 N N . ALA B 1 52 ? 12.711 -13.375 -13.633 1 98.69 52 ALA B N 1
ATOM 4321 C CA . ALA B 1 52 ? 11.898 -14.367 -12.938 1 98.69 52 ALA B CA 1
ATOM 4322 C C . ALA B 1 52 ? 12.5 -15.758 -13.062 1 98.69 52 ALA B C 1
ATOM 4324 O O . ALA B 1 52 ? 12.984 -16.141 -14.133 1 98.69 52 ALA B O 1
ATOM 4325 N N . VAL B 1 53 ? 12.5 -16.453 -11.984 1 97.88 53 VAL B N 1
ATOM 4326 C CA . VAL B 1 53 ? 12.922 -17.844 -11.906 1 97.88 53 VAL B CA 1
ATOM 4327 C C . VAL B 1 53 ? 11.758 -18.719 -11.438 1 97.88 53 VAL B C 1
ATOM 4329 O O . VAL B 1 53 ? 11.148 -18.453 -10.406 1 97.88 53 VAL B O 1
ATOM 4332 N N . LYS B 1 54 ? 11.414 -19.797 -12.125 1 97.25 54 LYS B N 1
ATOM 4333 C CA . LYS B 1 54 ? 10.281 -20.656 -11.805 1 97.25 54 LYS B CA 1
ATOM 4334 C C . LYS B 1 54 ? 10.602 -21.562 -10.625 1 97.25 54 LYS B C 1
ATOM 4336 O O . LYS B 1 54 ? 10.086 -22.688 -10.539 1 97.25 54 LYS B O 1
ATOM 4341 N N . VAL B 1 55 ? 11.508 -21.141 -9.812 1 96.5 55 VAL B N 1
ATOM 4342 C CA . VAL B 1 55 ? 11.914 -21.938 -8.664 1 96.5 55 VAL B CA 1
ATOM 4343 C C . VAL B 1 55 ? 11.773 -21.109 -7.387 1 96.5 55 VAL B C 1
ATOM 4345 O O . VAL B 1 55 ? 12.203 -19.953 -7.336 1 96.5 55 VAL B O 1
ATOM 4348 N N . GLY B 1 56 ? 11.07 -21.688 -6.398 1 97.69 56 GLY B N 1
ATOM 4349 C CA . GLY B 1 56 ? 10.961 -21.141 -5.055 1 97.69 56 GLY B CA 1
ATOM 4350 C C . GLY B 1 56 ? 11.297 -22.156 -3.973 1 97.69 56 GLY B C 1
ATOM 4351 O O . GLY B 1 56 ? 12.203 -22.969 -4.141 1 97.69 56 GLY B O 1
ATOM 4352 N N . SER B 1 57 ? 10.688 -22.109 -2.867 1 98.38 57 SER B N 1
ATOM 4353 C CA . SER B 1 57 ? 11.094 -22.891 -1.704 1 98.38 57 SER B CA 1
ATOM 4354 C C . SER B 1 57 ? 10.555 -24.312 -1.78 1 98.38 57 SER B C 1
ATOM 4356 O O . SER B 1 57 ? 11.023 -25.203 -1.063 1 98.38 57 SER B O 1
ATOM 4358 N N . VAL B 1 58 ? 9.578 -24.625 -2.648 1 98.25 58 VAL B N 1
ATOM 4359 C CA . VAL B 1 58 ? 8.891 -25.906 -2.635 1 98.25 58 VAL B CA 1
ATOM 4360 C C . VAL B 1 58 ? 9.844 -27.016 -3.082 1 98.25 58 VAL B C 1
ATOM 4362 O O . VAL B 1 58 ? 9.664 -28.172 -2.725 1 98.25 58 VAL B O 1
ATOM 4365 N N . VAL B 1 59 ? 10.898 -26.703 -3.799 1 97.69 59 VAL B N 1
ATOM 4366 C CA . VAL B 1 59 ? 11.797 -27.719 -4.324 1 97.69 59 VAL B CA 1
ATOM 4367 C C . VAL B 1 59 ? 12.883 -28.031 -3.295 1 97.69 59 VAL B C 1
ATOM 4369 O O . VAL B 1 59 ? 13.68 -28.953 -3.48 1 97.69 59 VAL B O 1
ATOM 4372 N N . GLU B 1 60 ? 12.93 -27.281 -2.229 1 98.38 60 GLU B N 1
ATOM 4373 C CA . GLU B 1 60 ? 13.977 -27.438 -1.224 1 98.38 60 GLU B CA 1
ATOM 4374 C C . GLU B 1 60 ? 13.914 -28.812 -0.566 1 98.38 60 GLU B C 1
ATOM 4376 O O . GLU B 1 60 ? 12.82 -29.328 -0.301 1 98.38 60 GLU B O 1
ATOM 4381 N N . GLU B 1 61 ? 15.047 -29.359 -0.278 1 97.5 61 GLU B N 1
ATOM 4382 C CA . GLU B 1 61 ? 15.156 -30.516 0.601 1 97.5 61 GLU B CA 1
ATOM 4383 C C . GLU B 1 61 ? 15.234 -30.094 2.064 1 97.5 61 GLU B C 1
ATOM 4385 O O . GLU B 1 61 ? 15.297 -28.906 2.371 1 97.5 61 GLU B O 1
ATOM 4390 N N . GLU B 1 62 ? 15.258 -31.078 2.932 1 97.44 62 GLU B N 1
ATOM 4391 C CA . GLU B 1 62 ? 15.156 -30.781 4.359 1 97.44 62 GLU B CA 1
ATOM 4392 C C . GLU B 1 62 ? 16.312 -29.891 4.82 1 97.44 62 GLU B C 1
ATOM 4394 O O . GLU B 1 62 ? 16.094 -28.938 5.57 1 97.44 62 GLU B O 1
ATOM 4399 N N . ASP B 1 63 ? 17.469 -30.109 4.32 1 97.62 63 ASP B N 1
ATOM 4400 C CA . ASP B 1 63 ? 18.625 -29.344 4.742 1 97.62 63 ASP B CA 1
ATOM 4401 C C . ASP B 1 63 ? 18.781 -28.062 3.916 1 97.62 63 ASP B C 1
ATOM 4403 O O . ASP B 1 63 ? 19.734 -27.312 4.09 1 97.62 63 ASP B O 1
ATOM 4407 N N . GLU B 1 64 ? 17.734 -27.828 3.09 1 98.38 64 GLU B N 1
ATOM 4408 C CA . GLU B 1 64 ? 17.766 -26.656 2.217 1 98.38 64 GLU B CA 1
ATOM 4409 C C . GLU B 1 64 ? 16.641 -25.688 2.564 1 98.38 64 GLU B C 1
ATOM 4411 O O . GLU B 1 64 ? 16.422 -24.703 1.849 1 98.38 64 GLU B O 1
ATOM 4416 N N . ARG B 1 65 ? 15.922 -25.938 3.602 1 98.31 65 ARG B N 1
ATOM 4417 C CA . ARG B 1 65 ? 14.773 -25.094 3.932 1 98.31 65 ARG B CA 1
ATOM 4418 C C . ARG B 1 65 ? 15.203 -23.656 4.191 1 98.31 65 ARG B C 1
ATOM 4420 O O . ARG B 1 65 ? 15.805 -23.359 5.223 1 98.31 65 ARG B O 1
ATOM 4427 N N . GLY B 1 66 ? 14.859 -22.766 3.242 1 97.88 66 GLY B N 1
ATOM 4428 C CA . GLY B 1 66 ? 15.227 -21.359 3.312 1 97.88 66 GLY B CA 1
ATOM 4429 C C . GLY B 1 66 ? 16.297 -20.969 2.314 1 97.88 66 GLY B C 1
ATOM 4430 O O . GLY B 1 66 ? 16.578 -19.781 2.133 1 97.88 66 GLY B O 1
ATOM 4431 N N . VAL B 1 67 ? 16.828 -21.922 1.637 1 98.44 67 VAL B N 1
ATOM 4432 C CA . VAL B 1 67 ? 17.984 -21.688 0.787 1 98.44 67 VAL B CA 1
ATOM 4433 C C . VAL B 1 67 ? 17.578 -20.875 -0.44 1 98.44 67 VAL B C 1
ATOM 4435 O O . VAL B 1 67 ? 18.328 -20.031 -0.911 1 98.44 67 VAL B O 1
ATOM 4438 N N . ALA B 1 68 ? 16.359 -21.109 -0.967 1 98.12 68 ALA B N 1
ATOM 4439 C CA . ALA B 1 68 ? 15.898 -20.312 -2.1 1 98.12 68 ALA B CA 1
ATOM 4440 C C . ALA B 1 68 ? 15.906 -18.828 -1.762 1 98.12 68 ALA B C 1
ATOM 4442 O O . ALA B 1 68 ? 16.344 -18 -2.568 1 98.12 68 ALA B O 1
ATOM 4443 N N . HIS B 1 69 ? 15.453 -18.516 -0.583 1 97.44 69 HIS B N 1
ATOM 4444 C CA . HIS B 1 69 ? 15.422 -17.141 -0.089 1 97.44 69 HIS B CA 1
ATOM 4445 C C . HIS B 1 69 ? 16.828 -16.609 0.138 1 97.44 69 HIS B C 1
ATOM 4447 O O . HIS B 1 69 ? 17.109 -15.445 -0.167 1 97.44 69 HIS B O 1
ATOM 4453 N N . ILE B 1 70 ? 17.703 -17.422 0.624 1 97.19 70 ILE B N 1
ATOM 4454 C CA . ILE B 1 70 ? 19.078 -17.031 0.877 1 97.19 70 ILE B CA 1
ATOM 4455 C C . ILE B 1 70 ? 19.766 -16.703 -0.443 1 97.19 70 ILE B C 1
ATOM 4457 O O . ILE B 1 70 ? 20.531 -15.734 -0.527 1 97.19 70 ILE B O 1
ATOM 4461 N N . VAL B 1 71 ? 19.531 -17.484 -1.479 1 97.12 71 VAL B N 1
ATOM 4462 C CA . VAL B 1 71 ? 20.109 -17.219 -2.793 1 97.12 71 VAL B CA 1
ATOM 4463 C C . VAL B 1 71 ? 19.703 -15.844 -3.283 1 97.12 71 VAL B C 1
ATOM 4465 O O . VAL B 1 71 ? 20.516 -15.102 -3.834 1 97.12 71 VAL B O 1
ATOM 4468 N N . GLU B 1 72 ? 18.438 -15.531 -3.064 1 96.12 72 GLU B N 1
ATOM 4469 C CA . GLU B 1 72 ? 17.938 -14.211 -3.42 1 96.12 72 GLU B CA 1
ATOM 4470 C C . GLU B 1 72 ? 18.75 -13.102 -2.762 1 96.12 72 GLU B C 1
ATOM 4472 O O . GLU B 1 72 ? 19.172 -12.156 -3.428 1 96.12 72 GLU B O 1
ATOM 4477 N N . HIS B 1 73 ? 19.031 -13.258 -1.491 1 93.62 73 HIS B N 1
ATOM 4478 C CA . HIS B 1 73 ? 19.828 -12.281 -0.765 1 93.62 73 HIS B CA 1
ATOM 4479 C C . HIS B 1 73 ? 21.25 -12.219 -1.325 1 93.62 73 HIS B C 1
ATOM 4481 O O . HIS B 1 73 ? 21.812 -11.125 -1.482 1 93.62 73 HIS B O 1
ATOM 4487 N N . LEU B 1 74 ? 21.844 -13.352 -1.588 1 95.19 74 LEU B N 1
ATOM 4488 C CA . LEU B 1 74 ? 23.234 -13.438 -2.021 1 95.19 74 LEU B CA 1
ATOM 4489 C C . LEU B 1 74 ? 23.422 -12.797 -3.393 1 95.19 74 LEU B C 1
ATOM 4491 O O . LEU B 1 74 ? 24.484 -12.258 -3.695 1 95.19 74 LEU B O 1
ATOM 4495 N N . ALA B 1 75 ? 22.375 -12.828 -4.156 1 95 75 ALA B N 1
ATOM 4496 C CA . ALA B 1 75 ? 22.438 -12.195 -5.469 1 95 75 ALA B CA 1
ATOM 4497 C C . ALA B 1 75 ? 22.781 -10.711 -5.348 1 95 75 ALA B C 1
ATOM 4499 O O . ALA B 1 75 ? 23.562 -10.18 -6.133 1 95 75 ALA B O 1
ATOM 4500 N N . PHE B 1 76 ? 22.312 -10.078 -4.332 1 90.75 76 PHE B N 1
ATOM 4501 C CA . PHE B 1 76 ? 22.516 -8.641 -4.148 1 90.75 76 PHE B CA 1
ATOM 4502 C C . PHE B 1 76 ? 23.797 -8.383 -3.365 1 90.75 76 PHE B C 1
ATOM 4504 O O . PHE B 1 76 ? 24.172 -7.227 -3.17 1 90.75 76 PHE B O 1
ATOM 4511 N N . SER B 1 77 ? 24.422 -9.461 -2.963 1 89.5 77 SER B N 1
ATOM 4512 C CA . SER B 1 77 ? 25.672 -9.297 -2.229 1 89.5 77 SER B CA 1
ATOM 4513 C C . SER B 1 77 ? 26.875 -9.211 -3.18 1 89.5 77 SER B C 1
ATOM 4515 O O . SER B 1 77 ? 27.656 -8.258 -3.115 1 89.5 77 SER B O 1
ATOM 4517 N N . ALA B 1 78 ? 27.016 -10.266 -3.994 1 91.62 78 ALA B N 1
ATOM 4518 C CA . ALA B 1 78 ? 28.125 -10.258 -4.941 1 91.62 78 ALA B CA 1
ATOM 4519 C C . ALA B 1 78 ? 27.938 -11.312 -6.027 1 91.62 78 ALA B C 1
ATOM 4521 O O . ALA B 1 78 ? 27.281 -12.328 -5.801 1 91.62 78 ALA B O 1
ATOM 4522 N N . THR B 1 79 ? 28.5 -11.008 -7.16 1 95.88 79 THR B N 1
ATOM 4523 C CA . THR B 1 79 ? 28.531 -11.938 -8.289 1 95.88 79 THR B CA 1
ATOM 4524 C C . THR B 1 79 ? 29.969 -12.102 -8.805 1 95.88 79 THR B C 1
ATOM 4526 O O . THR B 1 79 ? 30.906 -11.555 -8.227 1 95.88 79 THR B O 1
ATOM 4529 N N . SER B 1 80 ? 30.109 -12.875 -9.836 1 95.12 80 SER B N 1
ATOM 4530 C CA . SER B 1 80 ? 31.422 -13.07 -10.43 1 95.12 80 SER B CA 1
ATOM 4531 C C . SER B 1 80 ? 32 -11.758 -10.945 1 95.12 80 SER B C 1
ATOM 4533 O O . SER B 1 80 ? 33.188 -11.484 -10.773 1 95.12 80 SER B O 1
ATOM 4535 N N . ARG B 1 81 ? 31.156 -10.945 -11.445 1 94.94 81 ARG B N 1
ATOM 4536 C CA . ARG B 1 81 ? 31.609 -9.711 -12.07 1 94.94 81 ARG B CA 1
ATOM 4537 C C . ARG B 1 81 ? 31.516 -8.539 -11.102 1 94.94 81 ARG B C 1
ATOM 4539 O O . ARG B 1 81 ? 32.281 -7.586 -11.195 1 94.94 81 ARG B O 1
ATOM 4546 N N . TYR B 1 82 ? 30.562 -8.547 -10.211 1 94.62 82 TYR B N 1
ATOM 4547 C CA . TYR B 1 82 ? 30.281 -7.387 -9.375 1 94.62 82 TYR B CA 1
ATOM 4548 C C . TYR B 1 82 ? 30.5 -7.707 -7.898 1 94.62 82 TYR B C 1
ATOM 4550 O O . TYR B 1 82 ? 29.891 -8.633 -7.359 1 94.62 82 TYR B O 1
ATOM 4558 N N . THR B 1 83 ? 31.328 -6.855 -7.281 1 91.81 83 THR B N 1
ATOM 4559 C CA . THR B 1 83 ? 31.5 -6.949 -5.84 1 91.81 83 THR B CA 1
ATOM 4560 C C . THR B 1 83 ? 30.312 -6.332 -5.102 1 91.81 83 THR B C 1
ATOM 4562 O O . THR B 1 83 ? 29.438 -5.746 -5.727 1 91.81 83 THR B O 1
ATOM 4565 N N . ASN B 1 84 ? 30.328 -6.531 -3.859 1 87 84 ASN B N 1
ATOM 4566 C CA . ASN B 1 84 ? 29.297 -5.887 -3.051 1 87 84 ASN B CA 1
ATOM 4567 C C . ASN B 1 84 ? 29.281 -4.375 -3.268 1 87 84 ASN B C 1
ATOM 4569 O O . ASN B 1 84 ? 28.219 -3.781 -3.422 1 87 84 ASN B O 1
ATOM 4573 N N . HIS B 1 85 ? 30.422 -3.873 -3.293 1 84 85 HIS B N 1
ATOM 4574 C CA . HIS B 1 85 ? 30.562 -2.438 -3.514 1 84 85 HIS B CA 1
ATOM 4575 C C . HIS B 1 85 ? 29.969 -2.029 -4.859 1 84 85 HIS B C 1
ATOM 4577 O O . HIS B 1 85 ? 29.281 -1.017 -4.953 1 84 85 HIS B O 1
ATOM 4583 N N . ASP B 1 86 ? 30.234 -2.795 -5.863 1 88.94 86 ASP B N 1
ATOM 4584 C CA . ASP B 1 86 ? 29.734 -2.514 -7.203 1 88.94 86 ASP B CA 1
ATOM 4585 C C . ASP B 1 86 ? 28.203 -2.521 -7.227 1 88.94 86 ASP B C 1
ATOM 4587 O O . ASP B 1 86 ? 27.578 -1.638 -7.816 1 88.94 86 ASP B O 1
ATOM 4591 N N . ILE B 1 87 ? 27.625 -3.477 -6.617 1 87.19 87 ILE B N 1
ATOM 4592 C CA . ILE B 1 87 ? 26.172 -3.637 -6.613 1 87.19 87 ILE B CA 1
ATOM 4593 C C . ILE B 1 87 ? 25.531 -2.482 -5.848 1 87.19 87 ILE B C 1
ATOM 4595 O O . ILE B 1 87 ? 24.547 -1.906 -6.305 1 87.19 87 ILE B O 1
ATOM 4599 N N . VAL B 1 88 ? 26.078 -2.102 -4.746 1 82.31 88 VAL B N 1
ATOM 4600 C CA . VAL B 1 88 ? 25.562 -1.003 -3.936 1 82.31 88 VAL B CA 1
ATOM 4601 C C . VAL B 1 88 ? 25.625 0.299 -4.73 1 82.31 88 VAL B C 1
ATOM 4603 O O . VAL B 1 88 ? 24.656 1.062 -4.758 1 82.31 88 VAL B O 1
ATOM 4606 N N . ARG B 1 89 ? 26.719 0.485 -5.375 1 83.44 89 ARG B N 1
ATOM 4607 C CA . ARG B 1 89 ? 26.891 1.681 -6.195 1 83.44 89 ARG B CA 1
ATOM 4608 C C . ARG B 1 89 ? 25.891 1.711 -7.336 1 83.44 89 ARG B C 1
ATOM 4610 O O . ARG B 1 89 ? 25.359 2.771 -7.672 1 83.44 89 ARG B O 1
ATOM 4617 N N . PHE B 1 90 ? 25.719 0.669 -7.93 1 86.44 90 PHE B N 1
ATOM 4618 C CA . PHE B 1 90 ? 24.75 0.57 -9.008 1 86.44 90 PHE B CA 1
ATOM 4619 C C . PHE B 1 90 ? 23.344 0.921 -8.5 1 86.44 90 PHE B C 1
ATOM 4621 O O . PHE B 1 90 ? 22.656 1.738 -9.109 1 86.44 90 PHE B O 1
ATOM 4628 N N . LEU B 1 91 ? 22.969 0.292 -7.352 1 81.94 91 LEU B N 1
ATOM 4629 C CA . LEU B 1 91 ? 21.656 0.542 -6.777 1 81.94 91 LEU B CA 1
ATOM 4630 C C . LEU B 1 91 ? 21.484 2.016 -6.426 1 81.94 91 LEU B C 1
ATOM 4632 O O . LEU B 1 91 ? 20.422 2.592 -6.641 1 81.94 91 LEU B O 1
ATOM 4636 N N . GLU B 1 92 ? 22.531 2.592 -5.984 1 78.56 92 GLU B N 1
ATOM 4637 C CA . GLU B 1 92 ? 22.531 4.023 -5.699 1 78.56 92 GLU B CA 1
ATOM 4638 C C . GLU B 1 92 ? 22.297 4.836 -6.973 1 78.56 92 GLU B C 1
ATOM 4640 O O . GLU B 1 92 ? 21.531 5.797 -6.969 1 78.56 92 GLU B O 1
ATOM 4645 N N . SER B 1 93 ? 22.938 4.41 -7.992 1 79.69 93 SER B N 1
ATOM 4646 C CA . SER B 1 93 ? 22.906 5.16 -9.242 1 79.69 93 SER B CA 1
ATOM 4647 C C . SER B 1 93 ? 21.516 5.152 -9.859 1 79.69 93 SER B C 1
ATOM 4649 O O . SER B 1 93 ? 21.141 6.082 -10.578 1 79.69 93 SER B O 1
ATOM 4651 N N . ILE B 1 94 ? 20.781 4.18 -9.562 1 80.06 94 ILE B N 1
ATOM 4652 C CA . ILE B 1 94 ? 19.453 4.113 -10.164 1 80.06 94 ILE B CA 1
ATOM 4653 C C . ILE B 1 94 ? 18.406 4.605 -9.164 1 80.06 94 ILE B C 1
ATOM 4655 O O . ILE B 1 94 ? 17.203 4.609 -9.461 1 80.06 94 ILE B O 1
ATOM 4659 N N . GLY B 1 95 ? 18.844 5.016 -8.023 1 73.5 95 GLY B N 1
ATOM 4660 C CA . GLY B 1 95 ? 17.922 5.535 -7.02 1 73.5 95 GLY B CA 1
ATOM 4661 C C . GLY B 1 95 ? 17.062 4.457 -6.383 1 73.5 95 GLY B C 1
ATOM 4662 O O . GLY B 1 95 ? 15.93 4.719 -5.992 1 73.5 95 GLY B O 1
ATOM 4663 N N . ALA B 1 96 ? 17.406 3.305 -6.508 1 71.75 96 ALA B N 1
ATOM 4664 C CA . ALA B 1 96 ? 16.625 2.191 -5.953 1 71.75 96 ALA B CA 1
ATOM 4665 C C . ALA B 1 96 ? 16.625 2.238 -4.43 1 71.75 96 ALA B C 1
ATOM 4667 O O . ALA B 1 96 ? 17.516 2.816 -3.811 1 71.75 96 ALA B O 1
ATOM 4668 N N . GLU B 1 97 ? 15.344 1.892 -4.016 1 62.56 97 GLU B N 1
ATOM 4669 C CA . GLU B 1 97 ? 15.352 1.618 -2.58 1 62.56 97 GLU B CA 1
ATOM 4670 C C . GLU B 1 97 ? 16.281 0.453 -2.246 1 62.56 97 GLU B C 1
ATOM 4672 O O . GLU B 1 97 ? 16.531 -0.405 -3.092 1 62.56 97 GLU B O 1
ATOM 4677 N N . PHE B 1 98 ? 16.859 0.584 -1.09 1 59.03 98 PHE B N 1
ATOM 4678 C CA . PHE B 1 98 ? 18.031 -0.235 -0.808 1 59.03 98 PHE B CA 1
ATOM 4679 C C . PHE B 1 98 ? 17.625 -1.521 -0.094 1 59.03 98 PHE B C 1
ATOM 4681 O O . PHE B 1 98 ? 16.797 -1.501 0.82 1 59.03 98 PHE B O 1
ATOM 4688 N N . GLY B 1 99 ? 18.109 -2.682 -0.627 1 58.97 99 GLY B N 1
ATOM 4689 C CA . GLY B 1 99 ? 18.047 -4 -0.019 1 58.97 99 GLY B CA 1
ATOM 4690 C C . GLY B 1 99 ? 17.25 -5 -0.837 1 58.97 99 GLY B C 1
ATOM 4691 O O . GLY B 1 99 ? 16.469 -4.613 -1.706 1 58.97 99 GLY B O 1
ATOM 4692 N N . ALA B 1 100 ? 17.734 -6.188 -0.749 1 50.81 100 ALA B N 1
ATOM 4693 C CA . ALA B 1 100 ? 17.094 -7.297 -1.443 1 50.81 100 ALA B CA 1
ATOM 4694 C C . ALA B 1 100 ? 15.594 -7.312 -1.184 1 50.81 100 ALA B C 1
ATOM 4696 O O . ALA B 1 100 ? 14.797 -7.504 -2.107 1 50.81 100 ALA B O 1
ATOM 4697 N N . CYS B 1 101 ? 15.32 -7.012 -0.06 1 58.31 101 CYS B N 1
ATOM 4698 C CA . CYS B 1 101 ? 13.922 -7.152 0.342 1 58.31 101 CYS B CA 1
ATOM 4699 C C . CYS B 1 101 ? 13.047 -6.133 -0.379 1 58.31 101 CYS B C 1
ATOM 4701 O O . CYS B 1 101 ? 11.828 -6.312 -0.469 1 58.31 101 CYS B O 1
ATOM 4703 N N . GLN B 1 102 ? 13.703 -5.289 -0.937 1 68.62 102 GLN B N 1
ATOM 4704 C CA . GLN B 1 102 ? 12.938 -4.238 -1.605 1 68.62 102 GLN B CA 1
ATOM 4705 C C . GLN B 1 102 ? 12.875 -4.477 -3.111 1 68.62 102 GLN B C 1
ATOM 4707 O O . GLN B 1 102 ? 12.016 -3.922 -3.799 1 68.62 102 GLN B O 1
A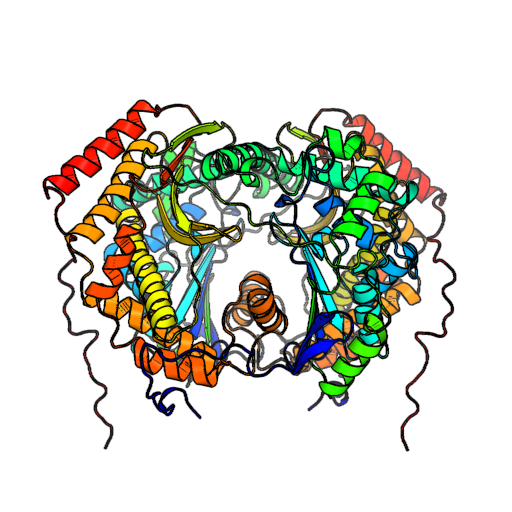TOM 4712 N N . ASN B 1 103 ? 13.727 -5.434 -3.51 1 81.44 103 ASN B N 1
ATOM 4713 C CA . ASN B 1 103 ? 13.844 -5.543 -4.961 1 81.44 103 ASN B CA 1
ATOM 4714 C C . ASN B 1 103 ? 13.695 -6.988 -5.43 1 81.44 103 ASN B C 1
ATOM 4716 O O . ASN B 1 103 ? 14.117 -7.332 -6.539 1 81.44 103 ASN B O 1
ATOM 4720 N N . ALA B 1 104 ? 13.234 -7.773 -4.504 1 93 104 ALA B N 1
ATOM 4721 C CA . ALA B 1 104 ? 13.055 -9.172 -4.898 1 93 104 ALA B CA 1
ATOM 4722 C C . ALA B 1 104 ? 11.977 -9.844 -4.051 1 93 104 ALA B C 1
ATOM 4724 O O . ALA B 1 104 ? 11.523 -9.281 -3.051 1 93 104 ALA B O 1
ATOM 4725 N N . LEU B 1 105 ? 11.578 -10.992 -4.551 1 95.62 105 LEU B N 1
ATOM 4726 C CA . LEU B 1 105 ? 10.586 -11.797 -3.838 1 95.62 105 LEU B CA 1
ATOM 4727 C C . LEU B 1 105 ? 10.82 -13.289 -4.086 1 95.62 105 LEU B C 1
ATOM 4729 O O . LEU B 1 105 ? 11.039 -13.703 -5.223 1 95.62 105 LEU B O 1
ATOM 4733 N N . THR B 1 106 ? 10.781 -14.039 -2.982 1 96.81 106 THR B N 1
ATOM 4734 C CA . THR B 1 106 ? 10.82 -15.492 -3.062 1 96.81 106 THR B CA 1
ATOM 4735 C C . THR B 1 106 ? 9.531 -16.094 -2.516 1 96.81 106 THR B C 1
ATOM 4737 O O . THR B 1 106 ? 9.148 -15.828 -1.373 1 96.81 106 THR B O 1
ATOM 4740 N N . SER B 1 107 ? 8.852 -16.781 -3.348 1 97.06 107 SER B N 1
ATOM 4741 C CA . SER B 1 107 ? 7.664 -17.531 -2.928 1 97.06 107 SER B CA 1
ATOM 4742 C C . SER B 1 107 ? 7.906 -19.031 -2.984 1 97.06 107 SER B C 1
ATOM 4744 O O . SER B 1 107 ? 9.047 -19.484 -3.143 1 97.06 107 SER B O 1
ATOM 4746 N N . SER B 1 108 ? 6.883 -19.828 -2.762 1 97.62 108 SER B N 1
ATOM 4747 C CA . SER B 1 108 ? 7.023 -21.266 -2.826 1 97.62 108 SER B CA 1
ATOM 4748 C C . SER B 1 108 ? 7.395 -21.734 -4.23 1 97.62 108 SER B C 1
ATOM 4750 O O . SER B 1 108 ? 8.164 -22.688 -4.398 1 97.62 108 SER B O 1
ATOM 4752 N N . ASP B 1 109 ? 6.941 -20.953 -5.23 1 97.69 109 ASP B N 1
ATOM 4753 C CA . ASP B 1 109 ? 7.043 -21.516 -6.578 1 97.69 109 ASP B CA 1
ATOM 4754 C C . ASP B 1 109 ? 8.016 -20.688 -7.43 1 97.69 109 ASP B C 1
ATOM 4756 O O . ASP B 1 109 ? 8.438 -21.141 -8.5 1 97.69 109 ASP B O 1
ATOM 4760 N N . GLU B 1 110 ? 8.398 -19.484 -6.977 1 97.88 110 GLU B N 1
ATOM 4761 C CA . GLU B 1 110 ? 9.203 -18.656 -7.879 1 97.88 110 GLU B CA 1
ATOM 4762 C C . GLU B 1 110 ? 10.047 -17.656 -7.102 1 97.88 110 GLU B C 1
ATOM 4764 O O . GLU B 1 110 ? 9.812 -17.422 -5.914 1 97.88 110 GLU B O 1
ATOM 4769 N N . THR B 1 111 ? 11.023 -17.125 -7.707 1 98 111 THR B N 1
ATOM 4770 C CA . THR B 1 111 ? 11.859 -16 -7.266 1 98 111 THR B CA 1
ATOM 4771 C C . THR B 1 111 ? 11.898 -14.906 -8.328 1 98 111 THR B C 1
ATOM 4773 O O . THR B 1 111 ? 12.102 -15.188 -9.508 1 98 111 THR B O 1
ATOM 4776 N N . ILE B 1 112 ? 11.656 -13.672 -7.926 1 98.25 112 ILE B N 1
ATOM 4777 C CA . ILE B 1 112 ? 11.602 -12.562 -8.867 1 98.25 112 ILE B CA 1
ATOM 4778 C C . ILE B 1 112 ? 12.523 -11.438 -8.383 1 98.25 112 ILE B C 1
ATOM 4780 O O . ILE B 1 112 ? 12.477 -11.047 -7.215 1 98.25 112 ILE B O 1
ATOM 4784 N N . TYR B 1 113 ? 13.391 -10.977 -9.258 1 97.12 113 TYR B N 1
ATOM 4785 C CA . TYR B 1 113 ? 14.203 -9.781 -9.047 1 97.12 113 TYR B CA 1
ATOM 4786 C C . TYR B 1 113 ? 13.656 -8.602 -9.844 1 97.12 113 TYR B C 1
ATOM 4788 O O . TYR B 1 113 ? 13.312 -8.742 -11.023 1 97.12 113 TYR B O 1
ATOM 4796 N N . GLU B 1 114 ? 13.539 -7.465 -9.195 1 95.81 114 GLU B N 1
ATOM 4797 C CA . GLU B 1 114 ? 12.914 -6.316 -9.844 1 95.81 114 GLU B CA 1
ATOM 4798 C C . GLU B 1 114 ? 13.773 -5.062 -9.703 1 95.81 114 GLU B C 1
ATOM 4800 O O . GLU B 1 114 ? 14.375 -4.836 -8.648 1 95.81 114 GLU B O 1
ATOM 4805 N N . LEU B 1 115 ? 13.836 -4.277 -10.836 1 93.38 115 LEU B N 1
ATOM 4806 C CA . LEU B 1 115 ? 14.555 -3.012 -10.867 1 93.38 115 LEU B CA 1
ATOM 4807 C C . LEU B 1 115 ? 13.766 -1.949 -11.625 1 93.38 115 LEU B C 1
ATOM 4809 O O . LEU B 1 115 ? 13.141 -2.244 -12.641 1 93.38 115 LEU B O 1
ATOM 4813 N N . LEU B 1 116 ? 13.688 -0.841 -11.102 1 90.75 116 LEU B N 1
ATOM 4814 C CA . LEU B 1 116 ? 13.234 0.347 -11.82 1 90.75 116 LEU B CA 1
ATOM 4815 C C . LEU B 1 116 ? 14.398 1.265 -12.156 1 90.75 116 LEU B C 1
ATOM 4817 O O . LEU B 1 116 ? 15.086 1.757 -11.258 1 90.75 116 LEU B O 1
ATOM 4821 N N . VAL B 1 117 ? 14.625 1.515 -13.461 1 91.69 117 VAL B N 1
ATOM 4822 C CA . VAL B 1 117 ? 15.891 2.121 -13.852 1 91.69 117 VAL B CA 1
ATOM 4823 C C . VAL B 1 117 ? 15.633 3.316 -14.773 1 91.69 117 VAL B C 1
ATOM 4825 O O . VAL B 1 117 ? 14.734 3.277 -15.617 1 91.69 117 VAL B O 1
ATOM 4828 N N . PRO B 1 118 ? 16.391 4.359 -14.609 1 88.31 118 PRO B N 1
ATOM 4829 C CA . PRO B 1 118 ? 16.375 5.434 -15.602 1 88.31 118 PRO B CA 1
ATOM 4830 C C . PRO B 1 118 ? 16.953 5.004 -16.953 1 88.31 118 PRO B C 1
ATOM 4832 O O . PRO B 1 118 ? 17.938 4.262 -16.984 1 88.31 118 PRO B O 1
ATOM 4835 N N . VAL B 1 119 ? 16.312 5.438 -17.984 1 89.94 119 VAL B N 1
ATOM 4836 C CA . VAL B 1 119 ? 16.812 5.016 -19.281 1 89.94 119 VAL B CA 1
ATOM 4837 C C . VAL B 1 119 ? 17.391 6.211 -20.031 1 89.94 119 VAL B C 1
ATOM 4839 O O . VAL B 1 119 ? 17.828 6.082 -21.172 1 89.94 119 VAL B O 1
ATOM 4842 N N . ASP B 1 120 ? 17.391 7.336 -19.422 1 82.62 120 ASP B N 1
ATOM 4843 C CA . ASP B 1 120 ? 17.906 8.547 -20.047 1 82.62 120 ASP B CA 1
ATOM 4844 C C . ASP B 1 120 ? 19.406 8.703 -19.797 1 82.62 120 ASP B C 1
ATOM 4846 O O . ASP B 1 120 ? 20.078 9.523 -20.422 1 82.62 120 ASP B O 1
ATOM 4850 N N . LYS B 1 121 ? 19.922 7.957 -18.891 1 80.94 121 LYS B N 1
ATOM 4851 C CA . LYS B 1 121 ? 21.359 7.996 -18.594 1 80.94 121 LYS B CA 1
ATOM 4852 C C . LYS B 1 121 ? 22.109 6.926 -19.375 1 80.94 121 LYS B C 1
ATOM 4854 O O . LYS B 1 121 ? 21.766 5.742 -19.312 1 80.94 121 LYS B O 1
ATOM 4859 N N . PRO B 1 122 ? 23.094 7.383 -20.031 1 82.56 122 PRO B N 1
ATOM 4860 C CA . PRO B 1 122 ? 23.812 6.434 -20.875 1 82.56 122 PRO B CA 1
ATOM 4861 C C . PRO B 1 122 ? 24.422 5.277 -20.078 1 82.56 122 PRO B C 1
ATOM 4863 O O . PRO B 1 122 ? 25.016 5.492 -19.016 1 82.56 122 PRO B O 1
ATOM 4866 N N . GLY B 1 123 ? 24.188 4.074 -20.5 1 91.19 123 GLY B N 1
ATOM 4867 C CA . GLY B 1 123 ? 24.859 2.898 -19.969 1 91.19 123 GLY B CA 1
ATOM 4868 C C . GLY B 1 123 ? 24.109 2.254 -18.812 1 91.19 123 GLY B C 1
ATOM 4869 O O . GLY B 1 123 ? 24.359 1.095 -18.469 1 91.19 123 GLY B O 1
ATOM 4870 N N . LEU B 1 124 ? 23.25 2.963 -18.203 1 90.44 124 LEU B N 1
ATOM 4871 C CA . LEU B 1 124 ? 22.609 2.455 -17 1 90.44 124 LEU B CA 1
ATOM 4872 C C . LEU B 1 124 ? 21.703 1.275 -17.312 1 90.44 124 LEU B C 1
ATOM 4874 O O . LEU B 1 124 ? 21.656 0.297 -16.562 1 90.44 124 LEU B O 1
ATOM 4878 N N . LEU B 1 125 ? 21 1.438 -18.406 1 95 125 LEU B N 1
ATOM 4879 C CA . LEU B 1 125 ? 20.141 0.334 -18.812 1 95 125 LEU B CA 1
ATOM 4880 C C . LEU B 1 125 ? 20.969 -0.919 -19.094 1 95 125 LEU B C 1
ATOM 4882 O O . LEU B 1 125 ? 20.609 -2.012 -18.641 1 95 125 LEU B O 1
ATOM 4886 N N . SER B 1 126 ? 22.016 -0.765 -19.812 1 96.12 126 SER B N 1
ATOM 4887 C CA . SER B 1 126 ? 22.906 -1.883 -20.125 1 96.12 126 SER B CA 1
ATOM 4888 C C . SER B 1 126 ? 23.469 -2.5 -18.844 1 96.12 126 SER B C 1
ATOM 4890 O O . SER B 1 126 ? 23.484 -3.723 -18.703 1 96.12 126 SER B O 1
ATOM 4892 N N . GLN B 1 127 ? 23.859 -1.685 -17.938 1 95.5 127 GLN B N 1
ATOM 4893 C CA . GLN B 1 127 ? 24.391 -2.162 -16.656 1 95.5 127 GLN B CA 1
ATOM 4894 C C . GLN B 1 127 ? 23.344 -2.934 -15.875 1 95.5 127 GLN B C 1
ATOM 4896 O O . GLN B 1 127 ? 23.641 -3.969 -15.273 1 95.5 127 GLN B O 1
ATOM 4901 N N . ALA B 1 128 ? 22.141 -2.404 -15.875 1 96 128 ALA B N 1
ATOM 4902 C CA . ALA B 1 128 ? 21.062 -3.066 -15.148 1 96 128 ALA B CA 1
ATOM 4903 C C . ALA B 1 128 ? 20.797 -4.457 -15.719 1 96 128 ALA B C 1
ATOM 4905 O O . ALA B 1 128 ? 20.625 -5.422 -14.961 1 96 128 ALA B O 1
ATOM 4906 N N . ILE B 1 129 ? 20.75 -4.543 -17.016 1 97.75 129 ILE B N 1
ATOM 4907 C CA . ILE B 1 129 ? 20.547 -5.832 -17.656 1 97.75 129 ILE B CA 1
ATOM 4908 C C . ILE B 1 129 ? 21.719 -6.762 -17.359 1 97.75 129 ILE B C 1
ATOM 4910 O O . ILE B 1 129 ? 21.531 -7.953 -17.109 1 97.75 129 ILE B O 1
ATOM 4914 N N . SER B 1 130 ? 22.891 -6.211 -17.344 1 97.38 130 SER B N 1
ATOM 4915 C CA . SER B 1 130 ? 24.078 -6.98 -16.984 1 97.38 130 SER B CA 1
ATOM 4916 C C . SER B 1 130 ? 23.969 -7.531 -15.57 1 97.38 130 SER B C 1
ATOM 4918 O O . SER B 1 130 ? 24.312 -8.688 -15.32 1 97.38 130 SER B O 1
ATOM 4920 N N . VAL B 1 131 ? 23.5 -6.758 -14.648 1 95.94 131 VAL B N 1
ATOM 4921 C CA . VAL B 1 131 ? 23.359 -7.176 -13.266 1 95.94 131 VAL B CA 1
ATOM 4922 C C . VAL B 1 131 ? 22.359 -8.328 -13.172 1 95.94 131 VAL B C 1
ATOM 4924 O O . VAL B 1 131 ? 22.625 -9.336 -12.516 1 95.94 131 VAL B O 1
ATOM 4927 N N . LEU B 1 132 ? 21.25 -8.219 -13.867 1 97.56 132 LEU B N 1
ATOM 4928 C CA . LEU B 1 132 ? 20.266 -9.289 -13.867 1 97.56 132 LEU B CA 1
ATOM 4929 C C . LEU B 1 132 ? 20.844 -10.555 -14.492 1 97.56 132 LEU B C 1
ATOM 4931 O O . LEU B 1 132 ? 20.562 -11.664 -14.031 1 97.56 132 LEU B O 1
ATOM 4935 N N . ALA B 1 133 ? 21.609 -10.367 -15.547 1 98 133 ALA B N 1
ATOM 4936 C CA . ALA B 1 133 ? 22.266 -11.516 -16.156 1 98 133 ALA B CA 1
ATOM 4937 C C . ALA B 1 133 ? 23.188 -12.219 -15.164 1 98 133 ALA B C 1
ATOM 4939 O O . ALA B 1 133 ? 23.234 -13.445 -15.109 1 98 133 ALA B O 1
ATOM 4940 N N . GLU B 1 134 ? 23.875 -11.453 -14.352 1 97.12 134 GLU B N 1
ATOM 4941 C CA . GLU B 1 134 ? 24.734 -12.016 -13.32 1 97.12 134 GLU B CA 1
ATOM 4942 C C . GLU B 1 134 ? 23.922 -12.766 -12.273 1 97.12 134 GLU B C 1
ATOM 4944 O O . GLU B 1 134 ? 24.344 -13.828 -11.797 1 97.12 134 GLU B O 1
ATOM 4949 N N . PHE B 1 135 ? 22.766 -12.273 -11.922 1 96.81 135 PHE B N 1
ATOM 4950 C CA . PHE B 1 135 ? 21.906 -12.938 -10.945 1 96.81 135 PHE B CA 1
ATOM 4951 C C . PHE B 1 135 ? 21.469 -14.305 -11.461 1 96.81 135 PHE B C 1
ATOM 4953 O O . PHE B 1 135 ? 21.25 -15.227 -10.672 1 96.81 135 PHE B O 1
ATOM 4960 N N . SER B 1 136 ? 21.375 -14.453 -12.75 1 97.38 136 SER B N 1
ATOM 4961 C CA . SER B 1 136 ? 20.812 -15.648 -13.359 1 97.38 136 SER B CA 1
ATOM 4962 C C . SER B 1 136 ? 21.766 -16.828 -13.234 1 97.38 136 SER B C 1
ATOM 4964 O O . SER B 1 136 ? 21.328 -17.984 -13.117 1 97.38 136 SER B O 1
ATOM 4966 N N . SER B 1 137 ? 23.141 -16.531 -13.219 1 95.38 137 SER B N 1
ATOM 4967 C CA . SER B 1 137 ? 24.016 -17.688 -13.328 1 95.38 137 SER B CA 1
ATOM 4968 C C . SER B 1 137 ? 25.344 -17.438 -12.609 1 95.38 137 SER B C 1
ATOM 4970 O O . SER B 1 137 ? 26.156 -18.359 -12.477 1 95.38 137 SER B O 1
ATOM 4972 N N . GLU B 1 138 ? 25.562 -16.234 -12.016 1 96.62 138 GLU B N 1
ATOM 4973 C CA . GLU B 1 138 ? 26.922 -15.898 -11.586 1 96.62 138 GLU B CA 1
ATOM 4974 C C . GLU B 1 138 ? 26.938 -15.422 -10.141 1 96.62 138 GLU B C 1
ATOM 4976 O O . GLU B 1 138 ? 27.828 -14.68 -9.734 1 96.62 138 GLU B O 1
ATOM 4981 N N . VAL B 1 139 ? 25.984 -15.836 -9.422 1 96.31 139 VAL B N 1
ATOM 4982 C CA . VAL B 1 139 ? 26.016 -15.469 -8.016 1 96.31 139 VAL B CA 1
ATOM 4983 C C . VAL B 1 139 ? 27.219 -16.141 -7.332 1 96.31 139 VAL B C 1
ATOM 4985 O O . VAL B 1 139 ? 27.406 -17.344 -7.465 1 96.31 139 VAL B O 1
ATOM 4988 N N . ARG B 1 140 ? 28.094 -15.5 -6.711 1 93.88 140 ARG B N 1
ATOM 4989 C CA . ARG B 1 140 ? 29.375 -15.984 -6.184 1 93.88 140 ARG B CA 1
ATOM 4990 C C . ARG B 1 140 ? 29.141 -16.953 -5.031 1 93.88 140 ARG B C 1
ATOM 4992 O O . ARG B 1 140 ? 29.812 -17.984 -4.938 1 93.88 140 ARG B O 1
ATOM 4999 N N . VAL B 1 141 ? 28.234 -17 -4.16 1 95.31 141 VAL B N 1
ATOM 5000 C CA . VAL B 1 141 ? 27.844 -17.812 -3.012 1 95.31 141 VAL B CA 1
ATOM 5001 C C . VAL B 1 141 ? 29.094 -18.234 -2.234 1 95.31 141 VAL B C 1
ATOM 5003 O O . VAL B 1 141 ? 29.312 -19.422 -1.99 1 95.31 141 VAL B O 1
ATOM 5006 N N . SER B 1 142 ? 29.953 -17.391 -1.728 1 95.69 142 SER B N 1
ATOM 5007 C CA . SER B 1 142 ? 31.125 -17.703 -0.893 1 95.69 142 SER B CA 1
ATOM 5008 C C . SER B 1 142 ? 30.734 -17.812 0.576 1 95.69 142 SER B C 1
ATOM 5010 O O . SER B 1 142 ? 29.641 -17.391 0.97 1 95.69 142 SER B O 1
ATOM 5012 N N . ALA B 1 143 ? 31.641 -18.391 1.343 1 95.81 143 ALA B N 1
ATOM 5013 C CA . ALA B 1 143 ? 31.391 -18.484 2.781 1 95.81 143 ALA B CA 1
ATOM 5014 C C . ALA B 1 143 ? 31.266 -17.109 3.41 1 95.81 143 ALA B C 1
ATOM 5016 O O . ALA B 1 143 ? 30.422 -16.891 4.277 1 95.81 143 ALA B O 1
ATOM 5017 N N . GLU B 1 144 ? 32.094 -16.25 2.951 1 92.25 144 GLU B N 1
ATOM 5018 C CA . GLU B 1 144 ? 32.094 -14.883 3.473 1 92.25 144 GLU B CA 1
ATOM 5019 C C . GLU B 1 144 ? 30.781 -14.164 3.133 1 92.25 144 GLU B C 1
ATOM 5021 O O . GLU B 1 144 ? 30.188 -13.508 3.99 1 92.25 144 GLU B O 1
ATOM 5026 N N . ASP B 1 145 ? 30.312 -14.312 1.93 1 91.81 145 ASP B N 1
ATOM 5027 C CA . ASP B 1 145 ? 29.078 -13.672 1.512 1 91.81 145 ASP B CA 1
ATOM 5028 C C . ASP B 1 145 ? 27.891 -14.219 2.301 1 91.81 145 ASP B C 1
ATOM 5030 O O . ASP B 1 145 ? 27 -13.461 2.717 1 91.81 145 ASP B O 1
ATOM 5034 N N . LEU B 1 146 ? 27.891 -15.477 2.479 1 95.06 146 LEU B N 1
ATOM 5035 C CA . LEU B 1 146 ? 26.797 -16.125 3.209 1 95.06 146 LEU B CA 1
ATOM 5036 C C . LEU B 1 146 ? 26.75 -15.641 4.656 1 95.06 146 LEU B C 1
ATOM 5038 O O . LEU B 1 146 ? 25.688 -15.32 5.18 1 95.06 146 LEU B O 1
ATOM 5042 N N . GLU B 1 147 ? 27.891 -15.609 5.246 1 91.44 147 GLU B N 1
ATOM 5043 C CA . GLU B 1 147 ? 27.953 -15.18 6.641 1 91.44 147 GLU B CA 1
ATOM 5044 C C . GLU B 1 147 ? 27.469 -13.742 6.797 1 91.44 147 GLU B C 1
ATOM 5046 O O . GLU B 1 147 ? 26.781 -13.422 7.773 1 91.44 147 GLU B O 1
ATOM 5051 N N . LYS B 1 148 ? 27.812 -13.016 5.895 1 84.12 148 LYS B N 1
ATOM 5052 C CA . LYS B 1 148 ? 27.406 -11.617 5.91 1 84.12 148 LYS B CA 1
ATOM 5053 C C . LYS B 1 148 ? 25.891 -11.492 5.848 1 84.12 148 LYS B C 1
ATOM 5055 O O . LYS B 1 148 ? 25.297 -10.656 6.535 1 84.12 148 LYS B O 1
ATOM 5060 N N . GLU B 1 149 ? 25.234 -12.32 5.02 1 88.88 149 GLU B N 1
ATOM 5061 C CA . GLU B 1 149 ? 23.797 -12.211 4.777 1 88.88 149 GLU B CA 1
ATOM 5062 C C . GLU B 1 149 ? 23 -12.977 5.828 1 88.88 149 GLU B C 1
ATOM 5064 O O . GLU B 1 149 ? 21.797 -12.742 5.992 1 88.88 149 GLU B O 1
ATOM 5069 N N . ARG B 1 150 ? 23.641 -13.844 6.504 1 90.44 150 ARG B N 1
ATOM 5070 C CA . ARG B 1 150 ? 22.984 -14.703 7.484 1 90.44 150 ARG B CA 1
ATOM 5071 C C . ARG B 1 150 ? 22.266 -13.875 8.547 1 90.44 150 ARG B C 1
ATOM 5073 O O . ARG B 1 150 ? 21.125 -14.18 8.922 1 90.44 150 ARG B O 1
ATOM 5080 N N . GLY B 1 151 ? 22.906 -12.859 9.062 1 83.75 151 GLY B N 1
ATOM 5081 C CA . GLY B 1 151 ? 22.312 -11.992 10.062 1 83.75 151 GLY B CA 1
ATOM 5082 C C . GLY B 1 151 ? 21.031 -11.336 9.586 1 83.75 151 GLY B C 1
ATOM 5083 O O . GLY B 1 151 ? 20.031 -11.32 10.312 1 83.75 151 GLY B O 1
ATOM 5084 N N . ALA B 1 152 ? 21.062 -10.797 8.359 1 83.81 152 ALA B N 1
ATOM 5085 C CA . ALA B 1 152 ? 19.891 -10.141 7.793 1 83.81 152 ALA B CA 1
ATOM 5086 C C . ALA B 1 152 ? 18.734 -11.125 7.637 1 83.81 152 ALA B C 1
ATOM 5088 O O . ALA B 1 152 ? 17.578 -10.805 7.957 1 83.81 152 ALA B O 1
ATOM 5089 N N . VAL B 1 153 ? 19 -12.312 7.145 1 90.25 153 VAL B N 1
ATOM 5090 C CA . VAL B 1 153 ? 17.969 -13.328 6.922 1 90.25 153 VAL B CA 1
ATOM 5091 C C . VAL B 1 153 ? 17.391 -13.773 8.266 1 90.25 153 VAL B C 1
ATOM 5093 O O . VAL B 1 153 ? 16.172 -13.969 8.383 1 90.25 153 VAL B O 1
ATOM 5096 N N . LEU B 1 154 ? 18.234 -13.922 9.258 1 88.25 154 LEU B N 1
ATOM 5097 C CA . LEU B 1 154 ? 17.781 -14.328 10.586 1 88.25 154 LEU B CA 1
ATOM 5098 C C . LEU B 1 154 ? 16.875 -13.266 11.195 1 88.25 154 LEU B C 1
ATOM 5100 O O . LEU B 1 154 ? 15.891 -13.594 11.859 1 88.25 154 LEU B O 1
ATOM 5104 N N . GLU B 1 155 ? 17.266 -12.023 10.961 1 82.56 155 GLU B N 1
ATOM 5105 C CA . GLU B 1 155 ? 16.422 -10.945 11.477 1 82.56 155 GLU B CA 1
ATOM 5106 C C . GLU B 1 155 ? 15.055 -10.93 10.797 1 82.56 155 GLU B C 1
ATOM 5108 O O . GLU B 1 155 ? 14.039 -10.68 11.438 1 82.56 155 GLU B O 1
ATOM 5113 N N . GLU B 1 156 ? 15.07 -11.125 9.547 1 86.06 156 GLU B N 1
ATOM 5114 C CA . GLU B 1 156 ? 13.805 -11.242 8.82 1 86.06 156 GLU B CA 1
ATOM 5115 C C . GLU B 1 156 ? 12.969 -12.398 9.359 1 86.06 156 GLU B C 1
ATOM 5117 O O . GLU B 1 156 ? 11.75 -12.266 9.516 1 86.06 156 GLU B O 1
ATOM 5122 N N . TYR B 1 157 ? 13.625 -13.492 9.57 1 89.12 157 TYR B N 1
ATOM 5123 C CA . TYR B 1 157 ? 12.961 -14.656 10.156 1 89.12 157 TYR B CA 1
ATOM 5124 C C . TYR B 1 157 ? 12.32 -14.305 11.492 1 89.12 157 TYR B C 1
ATOM 5126 O O . TYR B 1 157 ? 11.148 -14.602 11.727 1 89.12 157 TYR B O 1
ATOM 5134 N N . ARG B 1 158 ? 13.023 -13.672 12.305 1 83.38 158 ARG B N 1
ATOM 5135 C CA . ARG B 1 158 ? 12.539 -13.289 13.625 1 83.38 158 ARG B CA 1
ATOM 5136 C C . ARG B 1 158 ? 11.414 -12.266 13.523 1 83.38 158 ARG B C 1
ATOM 5138 O O . ARG B 1 158 ? 10.453 -12.305 14.305 1 83.38 158 ARG B O 1
ATOM 5145 N N . GLY B 1 159 ? 11.555 -11.43 12.555 1 79.94 159 GLY B N 1
ATOM 5146 C CA . GLY B 1 159 ? 10.547 -10.391 12.359 1 79.94 159 GLY B CA 1
ATOM 5147 C C . GLY B 1 159 ? 9.188 -10.945 11.984 1 79.94 159 GLY B C 1
ATOM 5148 O O . GLY B 1 159 ? 8.156 -10.336 12.273 1 79.94 159 GLY B O 1
ATOM 5149 N N . GLY B 1 160 ? 9.172 -12.047 11.398 1 81.81 160 GLY B N 1
ATOM 5150 C CA . GLY B 1 160 ? 7.926 -12.664 10.977 1 81.81 160 GLY B CA 1
ATOM 5151 C C . GLY B 1 160 ? 7.344 -13.602 12.016 1 81.81 160 GLY B C 1
ATOM 5152 O O . GLY B 1 160 ? 6.258 -14.156 11.828 1 81.81 160 GLY B O 1
ATOM 5153 N N . ARG B 1 161 ? 7.98 -13.758 13.125 1 79.56 161 ARG B N 1
ATOM 5154 C CA . ARG B 1 161 ? 7.562 -14.734 14.117 1 79.56 161 ARG B CA 1
ATOM 5155 C C . ARG B 1 161 ? 6.746 -14.07 15.227 1 79.56 161 ARG B C 1
ATOM 5157 O O . ARG B 1 161 ? 6.918 -14.391 16.406 1 79.56 161 ARG B O 1
ATOM 5164 N N . ASN B 1 162 ? 5.977 -13.141 14.891 1 79.75 162 ASN B N 1
ATOM 5165 C CA . ASN B 1 162 ? 5.016 -12.547 15.82 1 79.75 162 ASN B CA 1
ATOM 5166 C C . ASN B 1 162 ? 3.68 -13.281 15.789 1 79.75 162 ASN B C 1
ATOM 5168 O O . ASN B 1 162 ? 3.559 -14.336 15.156 1 79.75 162 ASN B O 1
ATOM 5172 N N . ALA B 1 163 ? 2.807 -12.852 16.609 1 78.31 163 ALA B N 1
ATOM 5173 C CA . ALA B 1 163 ? 1.519 -13.531 16.734 1 78.31 163 ALA B CA 1
ATOM 5174 C C . ALA B 1 163 ? 0.868 -13.711 15.359 1 78.31 163 ALA B C 1
ATOM 5176 O O . ALA B 1 163 ? 0.381 -14.789 15.031 1 78.31 163 ALA B O 1
ATOM 5177 N N . THR B 1 164 ? 0.895 -12.695 14.617 1 82.19 164 THR B N 1
ATOM 5178 C CA . THR B 1 164 ? 0.29 -12.742 13.289 1 82.19 164 THR B CA 1
ATOM 5179 C C . THR B 1 164 ? 1.013 -13.75 12.398 1 82.19 164 THR B C 1
ATOM 5181 O O . THR B 1 164 ? 0.374 -14.555 11.711 1 82.19 164 THR B O 1
ATOM 5184 N N . GLY B 1 165 ? 2.271 -13.719 12.422 1 85.94 165 GLY B N 1
ATOM 5185 C CA . GLY B 1 165 ? 3.061 -14.648 11.633 1 85.94 165 GLY B CA 1
ATOM 5186 C C . GLY B 1 165 ? 2.828 -16.094 12.008 1 85.94 165 GLY B C 1
ATOM 5187 O O . GLY B 1 165 ? 2.682 -16.953 11.133 1 85.94 165 GLY B O 1
ATOM 5188 N N . ARG B 1 166 ? 2.775 -16.344 13.289 1 85 166 ARG B N 1
ATOM 5189 C CA . ARG B 1 166 ? 2.531 -17.703 13.758 1 85 166 ARG B CA 1
ATOM 5190 C C . ARG B 1 166 ? 1.163 -18.203 13.297 1 85 166 ARG B C 1
ATOM 5192 O O . ARG B 1 166 ? 1.021 -19.359 12.883 1 85 166 ARG B O 1
ATOM 5199 N N . MET B 1 167 ? 0.239 -17.344 13.352 1 87.56 167 MET B N 1
ATOM 5200 C CA . MET B 1 167 ? -1.106 -17.719 12.922 1 87.56 167 MET B CA 1
ATOM 5201 C C . MET B 1 167 ? -1.141 -18 11.422 1 87.56 167 MET B C 1
ATOM 5203 O O . MET B 1 167 ? -1.791 -18.953 10.984 1 87.56 167 MET B O 1
ATOM 5207 N N . GLN B 1 168 ? -0.46 -17.188 10.672 1 89.88 168 GLN B N 1
ATOM 5208 C CA . GLN B 1 168 ? -0.408 -17.375 9.227 1 89.88 168 GLN B CA 1
ATOM 5209 C C . GLN B 1 168 ? 0.285 -18.688 8.867 1 89.88 168 GLN B C 1
ATOM 5211 O O . GLN B 1 168 ? -0.182 -19.422 7.996 1 89.88 168 GLN B O 1
ATOM 5216 N N . ASP B 1 169 ? 1.346 -18.969 9.594 1 90.69 169 ASP B N 1
ATOM 5217 C CA . ASP B 1 169 ? 2.072 -20.219 9.344 1 90.69 169 ASP B CA 1
ATOM 5218 C C . ASP B 1 169 ? 1.2 -21.438 9.648 1 90.69 169 ASP B C 1
ATOM 5220 O O . ASP B 1 169 ? 1.177 -22.391 8.875 1 90.69 169 ASP B O 1
ATOM 5224 N N . SER B 1 170 ? 0.575 -21.344 10.758 1 90.62 170 SER B N 1
ATOM 5225 C CA . SER B 1 170 ? -0.29 -22.453 11.148 1 90.62 170 SER B CA 1
ATOM 5226 C C . SER B 1 170 ? -1.42 -22.641 10.141 1 90.62 170 SER B C 1
ATOM 5228 O O . SER B 1 170 ? -1.759 -23.781 9.797 1 90.62 170 SER B O 1
ATOM 5230 N N . HIS B 1 171 ? -1.945 -21.578 9.719 1 93.31 171 HIS B N 1
ATOM 5231 C CA . HIS B 1 171 ? -3.01 -21.641 8.727 1 93.31 171 HIS B CA 1
ATOM 5232 C C . HIS B 1 171 ? -2.5 -22.25 7.418 1 93.31 171 HIS B C 1
ATOM 5234 O O . HIS B 1 171 ? -3.168 -23.094 6.812 1 93.31 171 HIS B O 1
ATOM 5240 N N . TRP B 1 172 ? -1.359 -21.859 7 1 94.81 172 TRP B N 1
ATOM 5241 C CA . TRP B 1 172 ? -0.733 -22.391 5.793 1 94.81 172 TRP B CA 1
ATOM 5242 C C . TRP B 1 172 ? -0.528 -23.891 5.891 1 94.81 172 TRP B C 1
ATOM 5244 O O . TRP B 1 172 ? -0.858 -24.641 4.965 1 94.81 172 TRP B O 1
ATOM 5254 N N . THR B 1 173 ? -0.056 -24.312 7.016 1 95.06 173 THR B N 1
ATOM 5255 C CA . THR B 1 173 ? 0.187 -25.734 7.238 1 95.06 173 THR B CA 1
ATOM 5256 C C . THR B 1 173 ? -1.115 -26.516 7.152 1 95.06 173 THR B C 1
ATOM 5258 O O . THR B 1 173 ? -1.153 -27.594 6.562 1 95.06 173 THR B O 1
ATOM 5261 N N . LEU B 1 174 ? -2.131 -25.922 7.691 1 95.44 174 LEU B N 1
ATOM 5262 C CA . LEU B 1 174 ? -3.428 -26.594 7.668 1 95.44 174 LEU B CA 1
ATOM 5263 C C . LEU B 1 174 ? -3.994 -26.641 6.254 1 95.44 174 LEU B C 1
ATOM 5265 O O . LEU B 1 174 ? -4.523 -27.656 5.82 1 95.44 174 LEU B O 1
ATOM 5269 N N . LEU B 1 175 ? -3.875 -25.562 5.523 1 96.5 175 LEU B N 1
ATOM 5270 C CA . LEU B 1 175 ? -4.367 -25.469 4.156 1 96.5 175 LEU B CA 1
ATOM 5271 C C . LEU B 1 175 ? -3.715 -26.516 3.262 1 96.5 175 LEU B C 1
ATOM 5273 O O . LEU B 1 175 ? -4.387 -27.141 2.434 1 96.5 175 LEU B O 1
ATOM 5277 N N . PHE B 1 176 ? -2.449 -26.734 3.527 1 97.44 176 PHE B N 1
ATOM 5278 C CA . PHE B 1 176 ? -1.698 -27.547 2.574 1 97.44 176 PHE B CA 1
ATOM 5279 C C . PHE B 1 176 ? -1.257 -28.859 3.209 1 97.44 176 PHE B C 1
ATOM 5281 O O . PHE B 1 176 ? -0.327 -29.516 2.723 1 97.44 176 PHE B O 1
ATOM 5288 N N . GLU B 1 177 ? -1.914 -29.219 4.262 1 96.06 177 GLU B N 1
ATOM 5289 C CA . GLU B 1 177 ? -1.596 -30.453 4.949 1 96.06 177 GLU B CA 1
ATOM 5290 C C . GLU B 1 177 ? -1.521 -31.625 3.973 1 96.06 177 GLU B C 1
ATOM 5292 O O . GLU B 1 177 ? -2.393 -31.781 3.113 1 96.06 177 GLU B O 1
ATOM 5297 N N . GLY B 1 178 ? -0.43 -32.375 4.141 1 95.81 178 GLY B N 1
ATOM 5298 C CA . GLY B 1 178 ? -0.258 -33.562 3.303 1 95.81 178 GLY B CA 1
ATOM 5299 C C . GLY B 1 178 ? 0.524 -33.281 2.033 1 95.81 178 GLY B C 1
ATOM 5300 O O . GLY B 1 178 ? 0.766 -34.188 1.233 1 95.81 178 GLY B O 1
ATOM 5301 N N . SER B 1 179 ? 0.896 -32.062 1.794 1 97.12 179 SER B N 1
ATOM 5302 C CA . SER B 1 179 ? 1.68 -31.688 0.624 1 97.12 179 SER B CA 1
ATOM 5303 C C . SER B 1 179 ? 3.029 -31.109 1.027 1 97.12 179 SER B C 1
ATOM 5305 O O . SER B 1 179 ? 3.242 -30.766 2.193 1 97.12 179 SER B O 1
ATOM 5307 N N . LYS B 1 180 ? 3.908 -31 0.143 1 97.5 180 LYS B N 1
ATOM 5308 C CA . LYS B 1 180 ? 5.227 -30.422 0.388 1 97.5 180 LYS B CA 1
ATOM 5309 C C . LYS B 1 180 ? 5.125 -28.938 0.689 1 97.5 180 LYS B C 1
ATOM 5311 O O . LYS B 1 180 ? 5.969 -28.391 1.401 1 97.5 180 LYS B O 1
ATOM 5316 N N . TYR B 1 181 ? 4.102 -28.297 0.143 1 97.94 181 TYR B N 1
ATOM 5317 C CA . TYR B 1 181 ? 3.918 -26.875 0.35 1 97.94 181 TYR B CA 1
ATOM 5318 C C . TYR B 1 181 ? 3.77 -26.547 1.832 1 97.94 181 TYR B C 1
ATOM 5320 O O . TYR B 1 181 ? 4.188 -25.484 2.287 1 97.94 181 TYR B O 1
ATOM 5328 N N . ALA B 1 182 ? 3.217 -27.453 2.576 1 97.19 182 ALA B N 1
ATOM 5329 C CA . ALA B 1 182 ? 2.982 -27.234 4 1 97.19 182 ALA B CA 1
ATOM 5330 C C . ALA B 1 182 ? 4.301 -27.078 4.758 1 97.19 182 ALA B C 1
ATOM 5332 O O . ALA B 1 182 ? 4.352 -26.422 5.801 1 97.19 182 ALA B O 1
ATOM 5333 N N . GLU B 1 183 ? 5.367 -27.578 4.16 1 96.19 183 GLU B N 1
ATOM 5334 C CA . GLU B 1 183 ? 6.617 -27.703 4.906 1 96.19 183 GLU B CA 1
ATOM 5335 C C . GLU B 1 183 ? 7.699 -26.797 4.312 1 96.19 183 GLU B C 1
ATOM 5337 O O . GLU B 1 183 ? 8.859 -26.859 4.73 1 96.19 183 GLU B O 1
ATOM 5342 N N . ARG B 1 184 ? 7.359 -26.047 3.361 1 97.56 184 ARG B N 1
ATOM 5343 C CA . ARG B 1 184 ? 8.398 -25.344 2.621 1 97.56 184 ARG B CA 1
ATOM 5344 C C . ARG B 1 184 ? 8.109 -23.844 2.564 1 97.56 184 ARG B C 1
ATOM 5346 O O . ARG B 1 184 ? 8.141 -23.234 1.49 1 97.56 184 ARG B O 1
ATOM 5353 N N . LEU B 1 185 ? 7.945 -23.266 3.715 1 95.56 185 LEU B N 1
ATOM 5354 C CA . LEU B 1 185 ? 7.832 -21.812 3.758 1 95.56 185 LEU B CA 1
ATOM 5355 C C . LEU B 1 185 ? 9.102 -21.156 3.234 1 95.56 185 LEU B C 1
ATOM 5357 O O . LEU B 1 185 ? 10.211 -21.609 3.537 1 95.56 185 LEU B O 1
ATOM 5361 N N . PRO B 1 186 ? 9.023 -20.078 2.475 1 96 186 PRO B N 1
ATOM 5362 C CA . PRO B 1 186 ? 10.188 -19.453 1.847 1 96 186 PRO B CA 1
ATOM 5363 C C . PRO B 1 186 ? 11.242 -19 2.861 1 96 186 PRO B C 1
ATOM 5365 O O . PRO B 1 186 ? 12.445 -19.125 2.6 1 96 186 PRO B O 1
ATOM 5368 N N . ILE B 1 187 ? 10.797 -18.562 3.992 1 94.94 187 ILE B N 1
ATOM 5369 C CA . ILE B 1 187 ? 11.727 -18.047 4.992 1 94.94 187 ILE B CA 1
ATOM 5370 C C . ILE B 1 187 ? 12.562 -19.203 5.547 1 94.94 187 ILE B C 1
ATOM 5372 O O . ILE B 1 187 ? 13.664 -18.984 6.066 1 94.94 187 ILE B O 1
ATOM 5376 N N . GLY B 1 188 ? 12.086 -20.469 5.578 1 96.19 188 GLY B N 1
ATOM 5377 C CA . GLY B 1 188 ? 12.812 -21.641 6.039 1 96.19 188 GLY B CA 1
ATOM 5378 C C . GLY B 1 188 ? 12.797 -21.797 7.547 1 96.19 188 GLY B C 1
ATOM 5379 O O . GLY B 1 188 ? 11.82 -21.438 8.203 1 96.19 188 GLY B O 1
ATOM 5380 N N . THR B 1 189 ? 13.805 -22.547 8.031 1 96.12 189 THR B N 1
ATOM 5381 C CA . THR B 1 189 ? 13.914 -22.812 9.461 1 96.12 189 THR B CA 1
ATOM 5382 C C . THR B 1 189 ? 15.133 -22.094 10.047 1 96.12 189 THR B C 1
ATOM 5384 O O . THR B 1 189 ? 16.141 -21.922 9.352 1 96.12 189 THR B O 1
ATOM 5387 N N . GLU B 1 190 ? 14.984 -21.75 11.297 1 94.56 190 GLU B N 1
ATOM 5388 C CA . GLU B 1 190 ? 16.094 -21.109 11.984 1 94.56 190 GLU B CA 1
ATOM 5389 C C . GLU B 1 190 ? 17.344 -21.984 11.953 1 94.56 190 GLU B C 1
ATOM 5391 O O . GLU B 1 190 ? 18.453 -21.5 11.734 1 94.56 190 GLU B O 1
ATOM 5396 N N . LYS B 1 191 ? 17.188 -23.25 12.18 1 96.88 191 LYS B N 1
ATOM 5397 C CA . LYS B 1 191 ? 18.312 -24.188 12.195 1 96.88 191 LYS B CA 1
ATOM 5398 C C . LYS B 1 191 ? 19.078 -24.141 10.883 1 96.88 191 LYS B C 1
ATOM 5400 O O . LYS B 1 191 ? 20.312 -24.016 10.891 1 96.88 191 LYS B O 1
ATOM 5405 N N . VAL B 1 192 ? 18.406 -24.188 9.789 1 98 192 VAL B N 1
ATOM 5406 C CA . VAL B 1 192 ? 19.094 -24.188 8.492 1 98 192 VAL B CA 1
ATOM 5407 C C . VAL B 1 192 ? 19.734 -22.844 8.234 1 98 192 VAL B C 1
ATOM 5409 O O . VAL B 1 192 ? 20.875 -22.766 7.766 1 98 192 VAL B O 1
ATOM 5412 N N . ILE B 1 193 ? 19.047 -21.766 8.555 1 96.81 193 ILE B N 1
ATOM 5413 C CA . ILE B 1 193 ? 19.594 -20.422 8.352 1 96.81 193 ILE B CA 1
ATOM 5414 C C . ILE B 1 193 ? 20.922 -20.297 9.094 1 96.81 193 ILE B C 1
ATOM 5416 O O . ILE B 1 193 ? 21.891 -19.781 8.555 1 96.81 193 ILE B O 1
ATOM 5420 N N . ARG B 1 194 ? 21.062 -20.844 10.242 1 96 194 ARG B N 1
ATOM 5421 C CA . ARG B 1 194 ? 22.234 -20.703 11.102 1 96 194 ARG B CA 1
ATOM 5422 C C . ARG B 1 194 ? 23.344 -21.641 10.664 1 96 194 ARG B C 1
ATOM 5424 O O . ARG B 1 194 ? 24.531 -21.359 10.898 1 96 194 ARG B O 1
ATOM 5431 N N . THR B 1 195 ? 22.969 -22.734 9.992 1 97.5 195 THR B N 1
ATOM 5432 C CA . THR B 1 195 ? 24 -23.766 9.914 1 97.5 195 THR B CA 1
ATOM 5433 C C . THR B 1 195 ? 24.281 -24.125 8.461 1 97.5 195 THR B C 1
ATOM 5435 O O . THR B 1 195 ? 25.297 -24.781 8.172 1 97.5 195 THR B O 1
ATOM 5438 N N . VAL B 1 196 ? 23.422 -23.781 7.543 1 98.19 196 VAL B N 1
ATOM 5439 C CA . VAL B 1 196 ? 23.609 -24.234 6.168 1 98.19 196 VAL B CA 1
ATOM 5440 C C . VAL B 1 196 ? 24.984 -23.797 5.656 1 98.19 196 VAL B C 1
ATOM 5442 O O . VAL B 1 196 ? 25.438 -22.703 5.957 1 98.19 196 VAL B O 1
ATOM 5445 N N . THR B 1 197 ? 25.594 -24.625 4.879 1 97.94 197 THR B N 1
ATOM 5446 C CA . THR B 1 197 ? 26.922 -24.328 4.348 1 97.94 197 THR B CA 1
ATOM 5447 C C . THR B 1 197 ? 26.812 -23.641 2.99 1 97.94 197 THR B C 1
ATOM 5449 O O . THR B 1 197 ? 25.812 -23.781 2.295 1 97.94 197 THR B O 1
ATOM 5452 N N . HIS B 1 198 ? 27.859 -22.906 2.643 1 97.62 198 HIS B N 1
ATOM 5453 C CA . HIS B 1 198 ? 27.875 -22.25 1.341 1 97.62 198 HIS B CA 1
ATOM 5454 C C . HIS B 1 198 ? 27.859 -23.266 0.206 1 97.62 198 HIS B C 1
ATOM 5456 O O . HIS B 1 198 ? 27.297 -23.016 -0.863 1 97.62 198 HIS B O 1
ATOM 5462 N N . GLU B 1 199 ? 28.375 -24.438 0.445 1 97.94 199 GLU B N 1
ATOM 5463 C CA . GLU B 1 199 ? 28.344 -25.484 -0.558 1 97.94 199 GLU B CA 1
ATOM 5464 C C . GLU B 1 199 ? 26.922 -25.938 -0.853 1 97.94 199 GLU B C 1
ATOM 5466 O O . GLU B 1 199 ? 26.547 -26.109 -2.014 1 97.94 199 GLU B O 1
ATOM 5471 N N . THR B 1 200 ? 26.156 -26.094 0.201 1 98.25 200 THR B N 1
ATOM 5472 C CA . THR B 1 200 ? 24.766 -26.5 0.038 1 98.25 200 THR B CA 1
ATOM 5473 C C . THR B 1 200 ? 23.984 -25.438 -0.746 1 98.25 200 THR B C 1
ATOM 5475 O O . THR B 1 200 ? 23.219 -25.781 -1.653 1 98.25 200 THR B O 1
ATOM 5478 N N . VAL B 1 201 ? 24.219 -24.188 -0.429 1 98.38 201 VAL B N 1
ATOM 5479 C CA . VAL B 1 201 ? 23.547 -23.078 -1.106 1 98.38 201 VAL B CA 1
ATOM 5480 C C . VAL B 1 201 ? 23.969 -23.031 -2.57 1 98.38 201 VAL B C 1
ATOM 5482 O O . VAL B 1 201 ? 23.125 -22.891 -3.465 1 98.38 201 VAL B O 1
ATOM 5485 N N . ARG B 1 202 ? 25.25 -23.219 -2.805 1 97.19 202 ARG B N 1
ATOM 5486 C CA . ARG B 1 202 ? 25.781 -23.203 -4.16 1 97.19 202 ARG B CA 1
ATOM 5487 C C . ARG B 1 202 ? 25.203 -24.328 -4.996 1 97.19 202 ARG B C 1
ATOM 5489 O O . ARG B 1 202 ? 24.844 -24.141 -6.156 1 97.19 202 ARG B O 1
ATOM 5496 N N . ASN B 1 203 ? 25.188 -25.484 -4.395 1 96.62 203 ASN B N 1
ATOM 5497 C CA . ASN B 1 203 ? 24.625 -26.641 -5.098 1 96.62 203 ASN B CA 1
ATOM 5498 C C . ASN B 1 203 ? 23.172 -26.422 -5.473 1 96.62 203 ASN B C 1
ATOM 5500 O O . ASN B 1 203 ? 22.734 -26.766 -6.57 1 96.62 203 ASN B O 1
ATOM 5504 N N . PHE B 1 204 ? 22.391 -25.875 -4.559 1 97.25 204 PHE B N 1
ATOM 5505 C CA . PHE B 1 204 ? 21 -25.531 -4.84 1 97.25 204 PHE B CA 1
ATOM 5506 C C . PHE B 1 204 ? 20.891 -24.562 -6.012 1 97.25 204 PHE B C 1
ATOM 5508 O O . PHE B 1 204 ? 20.109 -24.781 -6.941 1 97.25 204 PHE B O 1
ATOM 5515 N N . TYR B 1 205 ? 21.703 -23.547 -5.93 1 97.12 205 TYR B N 1
ATOM 5516 C CA . TYR B 1 205 ? 21.719 -22.516 -6.961 1 97.12 205 TYR B CA 1
ATOM 5517 C C . TYR B 1 205 ? 22.078 -23.109 -8.32 1 97.12 205 TYR B C 1
ATOM 5519 O O . TYR B 1 205 ? 21.375 -22.875 -9.305 1 97.12 205 TYR B O 1
ATOM 5527 N N . HIS B 1 206 ? 23.062 -23.906 -8.383 1 95.31 206 HIS B N 1
ATOM 5528 C CA . HIS B 1 206 ? 23.547 -24.5 -9.633 1 95.31 206 HIS B CA 1
ATOM 5529 C C . HIS B 1 206 ? 22.531 -25.484 -10.203 1 95.31 206 HIS B C 1
ATOM 5531 O O . HIS B 1 206 ? 22.375 -25.578 -11.422 1 95.31 206 HIS B O 1
ATOM 5537 N N . LYS B 1 207 ? 21.875 -26.062 -9.344 1 94.62 207 LYS B N 1
ATOM 5538 C CA . LYS B 1 207 ? 20.906 -27.062 -9.773 1 94.62 207 LYS B CA 1
ATOM 5539 C C . LYS B 1 207 ? 19.656 -26.406 -10.359 1 94.62 207 LYS B C 1
ATOM 5541 O O . LYS B 1 207 ? 19.203 -26.781 -11.438 1 94.62 207 LYS B O 1
ATOM 5546 N N . TRP B 1 208 ? 19.172 -25.375 -9.695 1 95.5 208 TRP B N 1
ATOM 5547 C CA . TRP B 1 208 ? 17.812 -24.938 -9.977 1 95.5 208 TRP B CA 1
ATOM 5548 C C . TRP B 1 208 ? 17.797 -23.672 -10.828 1 95.5 208 TRP B C 1
ATOM 5550 O O . TRP B 1 208 ? 16.812 -23.375 -11.5 1 95.5 208 TRP B O 1
ATOM 5560 N N . TYR B 1 209 ? 18.859 -22.875 -10.734 1 96.06 209 TYR B N 1
ATOM 5561 C CA . TYR B 1 209 ? 18.922 -21.672 -11.57 1 96.06 209 TYR B CA 1
ATOM 5562 C C . TYR B 1 209 ? 19.375 -22 -12.984 1 96.06 209 TYR B C 1
ATOM 5564 O O . TYR B 1 209 ? 20.562 -21.875 -13.305 1 96.06 209 TYR B O 1
ATOM 5572 N N . ASN B 1 210 ? 18.484 -22.422 -13.758 1 95.62 210 ASN B N 1
ATOM 5573 C CA . ASN B 1 210 ? 18.703 -22.766 -15.156 1 95.62 210 ASN B CA 1
ATOM 5574 C C . ASN B 1 210 ? 18 -21.766 -16.078 1 95.62 210 ASN B C 1
ATOM 5576 O O . ASN B 1 210 ? 16.844 -21.422 -15.883 1 95.62 210 ASN B O 1
ATOM 5580 N N . LEU B 1 211 ? 18.656 -21.344 -17.094 1 96.25 211 LEU B N 1
ATOM 5581 C CA . LEU B 1 211 ? 18.172 -20.281 -17.969 1 96.25 211 LEU B CA 1
ATOM 5582 C C . LEU B 1 211 ? 16.875 -20.703 -18.672 1 96.25 211 LEU B C 1
ATOM 5584 O O . LEU B 1 211 ? 16.031 -19.875 -18.969 1 96.25 211 LEU B O 1
ATOM 5588 N N . SER B 1 212 ? 16.656 -21.984 -18.859 1 94.62 212 SER B N 1
ATOM 5589 C CA . SER B 1 212 ? 15.453 -22.469 -19.516 1 94.62 212 SER B CA 1
ATOM 5590 C C . SER B 1 212 ? 14.227 -22.25 -18.641 1 94.62 212 SER B C 1
ATOM 5592 O O . SER B 1 212 ? 13.094 -22.344 -19.109 1 94.62 212 SER B O 1
ATOM 5594 N N . ASN B 1 213 ? 14.469 -22.016 -17.375 1 95.69 213 ASN B N 1
ATOM 5595 C CA . ASN B 1 213 ? 13.383 -21.781 -16.422 1 95.69 213 ASN B CA 1
ATOM 5596 C C . ASN B 1 213 ? 13.336 -20.328 -15.984 1 95.69 213 ASN B C 1
ATOM 5598 O O . ASN B 1 213 ? 12.805 -20.016 -14.914 1 95.69 213 ASN B O 1
ATOM 5602 N N . MET B 1 214 ? 13.914 -19.453 -16.812 1 97.56 214 MET B N 1
ATOM 5603 C CA . MET B 1 214 ? 13.984 -18.047 -16.453 1 97.56 214 MET B CA 1
ATOM 5604 C C . MET B 1 214 ? 13.477 -17.156 -17.594 1 97.56 214 MET B C 1
ATOM 5606 O O . MET B 1 214 ? 13.438 -17.594 -18.75 1 97.56 214 MET B O 1
ATOM 5610 N N . ALA B 1 215 ? 13.062 -16 -17.188 1 98.69 215 ALA B N 1
ATOM 5611 C CA . ALA B 1 215 ? 12.703 -14.969 -18.156 1 98.69 215 ALA B CA 1
ATOM 5612 C C . ALA B 1 215 ? 13.148 -13.594 -17.672 1 98.69 215 ALA B C 1
ATOM 5614 O O . ALA B 1 215 ? 13.109 -13.305 -16.484 1 98.69 215 ALA B O 1
ATOM 5615 N N . VAL B 1 216 ? 13.578 -12.82 -18.625 1 98.81 216 VAL B N 1
ATOM 5616 C CA . VAL B 1 216 ? 13.898 -11.43 -18.344 1 98.81 216 VAL B CA 1
ATOM 5617 C C . VAL B 1 216 ? 12.859 -10.516 -19 1 98.81 216 VAL B C 1
ATOM 5619 O O . VAL B 1 216 ? 12.398 -10.781 -20.109 1 98.81 216 VAL B O 1
ATOM 5622 N N . PHE B 1 217 ? 12.469 -9.516 -18.234 1 98.81 217 PHE B N 1
ATOM 5623 C CA . PHE B 1 217 ? 11.445 -8.562 -18.656 1 98.81 217 PHE B CA 1
ATOM 5624 C C . PHE B 1 217 ? 11.992 -7.145 -18.672 1 98.81 217 PHE B C 1
ATOM 5626 O O . PHE B 1 217 ? 12.656 -6.715 -17.734 1 98.81 217 PHE B O 1
ATOM 5633 N N . ALA B 1 218 ? 11.75 -6.445 -19.75 1 98.69 218 ALA B N 1
ATOM 5634 C CA . ALA B 1 218 ? 12.102 -5.031 -19.875 1 98.69 218 ALA B CA 1
ATOM 5635 C C . ALA B 1 218 ? 10.953 -4.238 -20.5 1 98.69 218 ALA B C 1
ATOM 5637 O O . ALA B 1 218 ? 10.711 -4.34 -21.703 1 98.69 218 ALA B O 1
ATOM 5638 N N . VAL B 1 219 ? 10.281 -3.467 -19.656 1 98.38 219 VAL B N 1
ATOM 5639 C CA . VAL B 1 219 ? 9.211 -2.594 -20.125 1 98.38 219 VAL B CA 1
ATOM 5640 C C . VAL B 1 219 ? 9.508 -1.148 -19.734 1 98.38 219 VAL B C 1
ATOM 5642 O O . VAL B 1 219 ? 9.68 -0.844 -18.547 1 98.38 219 VAL B O 1
ATOM 5645 N N . GLY B 1 220 ? 9.594 -0.308 -20.734 1 97 220 GLY B N 1
ATOM 5646 C CA . GLY B 1 220 ? 9.922 1.062 -20.359 1 97 220 GLY B CA 1
ATOM 5647 C C . GLY B 1 220 ? 9.961 2.002 -21.562 1 97 220 GLY B C 1
ATOM 5648 O O . GLY B 1 220 ? 9.547 1.635 -22.656 1 97 220 GLY B O 1
ATOM 5649 N N . ASP B 1 221 ? 10.391 3.207 -21.328 1 94.06 221 ASP B N 1
ATOM 5650 C CA . ASP B 1 221 ? 10.406 4.297 -22.297 1 94.06 221 ASP B CA 1
ATOM 5651 C C . ASP B 1 221 ? 11.641 4.211 -23.203 1 94.06 221 ASP B C 1
ATOM 5653 O O . ASP B 1 221 ? 12.516 5.078 -23.141 1 94.06 221 ASP B O 1
ATOM 5657 N N . PHE B 1 222 ? 11.562 3.146 -24.031 1 95.31 222 PHE B N 1
ATOM 5658 C CA . PHE B 1 222 ? 12.664 2.891 -24.953 1 95.31 222 PHE B CA 1
ATOM 5659 C C . PHE B 1 222 ? 12.406 3.559 -26.312 1 95.31 222 PHE B C 1
ATOM 5661 O O . PHE B 1 222 ? 11.305 3.469 -26.844 1 95.31 222 PHE B O 1
ATOM 5668 N N . PRO B 1 223 ? 13.453 4.211 -26.844 1 91.19 223 PRO B N 1
ATOM 5669 C CA . PRO B 1 223 ? 13.289 4.703 -28.219 1 91.19 223 PRO B CA 1
ATOM 5670 C C . PRO B 1 223 ? 13.227 3.578 -29.25 1 91.19 223 PRO B C 1
ATOM 5672 O O . PRO B 1 223 ? 12.562 3.719 -30.281 1 91.19 223 PRO B O 1
ATOM 5675 N N . ASP B 1 224 ? 13.914 2.465 -28.938 1 93.81 224 ASP B N 1
ATOM 5676 C CA . ASP B 1 224 ? 13.992 1.317 -29.828 1 93.81 224 ASP B CA 1
ATOM 5677 C C . ASP B 1 224 ? 13.945 0.004 -29.062 1 93.81 224 ASP B C 1
ATOM 5679 O O . ASP B 1 224 ? 14.914 -0.364 -28.391 1 93.81 224 ASP B O 1
ATOM 5683 N N . THR B 1 225 ? 12.875 -0.74 -29.281 1 96.62 225 THR B N 1
ATOM 5684 C CA . THR B 1 225 ? 12.672 -2.012 -28.594 1 96.62 225 THR B CA 1
ATOM 5685 C C . THR B 1 225 ? 13.734 -3.023 -29 1 96.62 225 THR B C 1
ATOM 5687 O O . THR B 1 225 ? 14.242 -3.773 -28.156 1 96.62 225 THR B O 1
ATOM 5690 N N . GLN B 1 226 ? 14.109 -3.045 -30.266 1 97.25 226 GLN B N 1
ATOM 5691 C CA . GLN B 1 226 ? 15.078 -4.008 -30.766 1 97.25 226 GLN B CA 1
ATOM 5692 C C . GLN B 1 226 ? 16.469 -3.766 -30.172 1 97.25 226 GLN B C 1
ATOM 5694 O O . GLN B 1 226 ? 17.219 -4.711 -29.938 1 97.25 226 GLN B O 1
ATOM 5699 N N . ALA B 1 227 ? 16.766 -2.549 -29.891 1 97 227 ALA B N 1
ATOM 5700 C CA . ALA B 1 227 ? 18.047 -2.244 -29.25 1 97 227 ALA B CA 1
ATOM 5701 C C . ALA B 1 227 ? 18.125 -2.885 -27.859 1 97 227 ALA B C 1
ATOM 5703 O O . ALA B 1 227 ? 19.203 -3.35 -27.453 1 97 227 ALA B O 1
ATOM 5704 N N . VAL B 1 228 ? 17.031 -2.893 -27.188 1 98 228 VAL B N 1
ATOM 5705 C CA . VAL B 1 228 ? 17 -3.488 -25.859 1 98 228 VAL B CA 1
ATOM 5706 C C . VAL B 1 228 ? 17.125 -5.008 -25.969 1 98 228 VAL B C 1
ATOM 5708 O O . VAL B 1 228 ? 17.812 -5.637 -25.172 1 98 228 VAL B O 1
ATOM 5711 N N . VAL B 1 229 ? 16.484 -5.609 -26.984 1 98.38 229 VAL B N 1
ATOM 5712 C CA . VAL B 1 229 ? 16.625 -7.043 -27.219 1 98.38 229 VAL B CA 1
ATOM 5713 C C . VAL B 1 229 ? 18.094 -7.383 -27.469 1 98.38 229 VAL B C 1
ATOM 5715 O O . VAL B 1 229 ? 18.609 -8.383 -26.938 1 98.38 229 VAL B O 1
ATOM 5718 N N . GLU B 1 230 ? 18.781 -6.527 -28.203 1 98 230 GLU B N 1
ATOM 5719 C CA . GLU B 1 230 ? 20.188 -6.754 -28.484 1 98 230 GLU 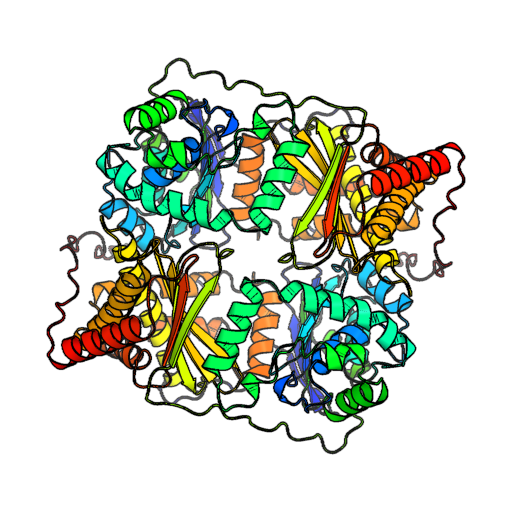B CA 1
ATOM 5720 C C . GLU B 1 230 ? 21.031 -6.652 -27.203 1 98 230 GLU B C 1
ATOM 5722 O O . GLU B 1 230 ? 21.984 -7.398 -27.016 1 98 230 GLU B O 1
ATOM 5727 N N . LEU B 1 231 ? 20.641 -5.73 -26.328 1 97.81 231 LEU B N 1
ATOM 5728 C CA . LEU B 1 231 ? 21.328 -5.637 -25.047 1 97.81 231 LEU B CA 1
ATOM 5729 C C . LEU B 1 231 ? 21.141 -6.918 -24.234 1 97.81 231 LEU B C 1
ATOM 5731 O O . LEU B 1 231 ? 22.094 -7.391 -23.594 1 97.81 231 LEU B O 1
ATOM 5735 N N . ILE B 1 232 ? 19.953 -7.484 -24.281 1 98.5 232 ILE B N 1
ATOM 5736 C CA . ILE B 1 232 ? 19.672 -8.727 -23.562 1 98.5 232 ILE B CA 1
ATOM 5737 C C . ILE B 1 232 ? 20.516 -9.852 -24.156 1 98.5 232 ILE B C 1
ATOM 5739 O O . ILE B 1 232 ? 21.141 -10.625 -23.422 1 98.5 232 ILE B O 1
ATOM 5743 N N . LYS B 1 233 ? 20.625 -9.914 -25.469 1 98.19 233 LYS B N 1
ATOM 5744 C CA . LYS B 1 233 ? 21.453 -10.922 -26.125 1 98.19 233 LYS B CA 1
ATOM 5745 C C . LYS B 1 233 ? 22.922 -10.75 -25.75 1 98.19 233 LYS B C 1
ATOM 5747 O O . LYS B 1 233 ? 23.609 -11.742 -25.5 1 98.19 233 LYS B O 1
ATOM 5752 N N . GLU B 1 234 ? 23.312 -9.562 -25.641 1 97.75 234 GLU B N 1
ATOM 5753 C CA . GLU B 1 234 ? 24.703 -9.266 -25.312 1 97.75 234 GLU B CA 1
ATOM 5754 C C . GLU B 1 234 ? 25.062 -9.734 -23.906 1 97.75 234 GLU B C 1
ATOM 5756 O O . GLU B 1 234 ? 26.094 -10.375 -23.703 1 97.75 234 GLU B O 1
ATOM 5761 N N . HIS B 1 235 ? 24.172 -9.469 -23 1 97.81 235 HIS B N 1
ATOM 5762 C CA . HIS B 1 235 ? 24.547 -9.703 -21.609 1 97.81 235 HIS B CA 1
ATOM 5763 C C . HIS B 1 235 ? 24.156 -11.109 -21.156 1 97.81 235 HIS B C 1
ATOM 5765 O O . HIS B 1 235 ? 24.859 -11.734 -20.375 1 97.81 235 HIS B O 1
ATOM 5771 N N . PHE B 1 236 ? 23.031 -11.648 -21.672 1 97.81 236 PHE B N 1
ATOM 5772 C CA . PHE B 1 236 ? 22.547 -12.961 -21.266 1 97.81 236 PHE B CA 1
ATOM 5773 C C . PHE B 1 236 ? 23.031 -14.047 -22.219 1 97.81 236 PHE B C 1
ATOM 5775 O O . PHE B 1 236 ? 23.094 -15.219 -21.844 1 97.81 236 PHE B O 1
ATOM 5782 N N . GLY B 1 237 ? 23.25 -13.688 -23.422 1 95.38 237 GLY B N 1
ATOM 5783 C CA . GLY B 1 237 ? 23.5 -14.664 -24.469 1 95.38 237 GLY B CA 1
ATOM 5784 C C . GLY B 1 237 ? 24.688 -15.562 -24.172 1 95.38 237 GLY B C 1
ATOM 5785 O O . GLY B 1 237 ? 24.703 -16.734 -24.562 1 95.38 237 GLY B O 1
ATOM 5786 N N . GLN B 1 238 ? 25.641 -15.039 -23.453 1 90.88 238 GLN B N 1
ATOM 5787 C CA . GLN B 1 238 ? 26.859 -15.812 -23.219 1 90.88 238 GLN B CA 1
ATOM 5788 C C . GLN B 1 238 ? 26.781 -16.531 -21.875 1 90.88 238 GLN B C 1
ATOM 5790 O O . GLN B 1 238 ? 27.734 -17.234 -21.484 1 90.88 238 GLN B O 1
ATOM 5795 N N . LYS B 1 239 ? 25.688 -16.375 -21.281 1 93.75 239 LYS B N 1
ATOM 5796 C CA . LYS B 1 239 ? 25.531 -17.078 -20.016 1 93.75 239 LYS B CA 1
ATOM 5797 C C . LYS B 1 239 ? 25.188 -18.547 -20.234 1 93.75 239 LYS B C 1
ATOM 5799 O O . LYS B 1 239 ? 24.547 -18.891 -21.234 1 93.75 239 LYS B O 1
ATOM 5804 N N . ALA B 1 240 ? 25.734 -19.391 -19.375 1 89.19 240 ALA B N 1
ATOM 5805 C CA . ALA B 1 240 ? 25.469 -20.828 -19.453 1 89.19 240 ALA B CA 1
ATOM 5806 C C . ALA B 1 240 ? 25.031 -21.375 -18.094 1 89.19 240 ALA B C 1
ATOM 5808 O O . ALA B 1 240 ? 25.562 -20.969 -17.047 1 89.19 240 ALA B O 1
ATOM 5809 N N . SER B 1 241 ? 24.016 -22.219 -18.219 1 85.56 241 SER B N 1
ATOM 5810 C CA . SER B 1 241 ? 23.625 -22.922 -17 1 85.56 241 SER B CA 1
ATOM 5811 C C . SER B 1 241 ? 24.594 -24.062 -16.688 1 85.56 241 SER B C 1
ATOM 5813 O O . SER B 1 241 ? 25.125 -24.703 -17.594 1 85.56 241 SER B O 1
ATOM 5815 N N . ILE B 1 242 ? 24.75 -24.25 -15.477 1 79.31 242 ILE B N 1
ATOM 5816 C CA . ILE B 1 242 ? 25.703 -25.281 -15.055 1 79.31 242 ILE B CA 1
ATOM 5817 C C . ILE B 1 242 ? 25.094 -26.656 -15.227 1 79.31 242 ILE B C 1
ATOM 5819 O O . ILE B 1 242 ? 25.719 -27.578 -15.766 1 79.31 242 ILE B O 1
ATOM 5823 N N . SER B 1 243 ? 23.922 -26.766 -14.797 1 78.62 243 SER B N 1
ATOM 5824 C CA . SER B 1 243 ? 23.234 -28.062 -14.914 1 78.62 243 SER B CA 1
ATOM 5825 C C . SER B 1 243 ? 22.688 -28.266 -16.328 1 78.62 243 SER B C 1
ATOM 5827 O O . SER B 1 243 ? 21.781 -27.547 -16.75 1 78.62 243 SER B O 1
ATOM 5829 N N . CYS B 1 244 ? 23.25 -29.172 -17.062 1 72.81 244 CYS B N 1
ATOM 5830 C CA . CYS B 1 244 ? 22.797 -29.547 -18.391 1 72.81 244 CYS B CA 1
ATOM 5831 C C . CYS B 1 244 ? 22.734 -31.062 -18.531 1 72.81 244 CYS B C 1
ATOM 5833 O O . CYS B 1 244 ? 23.75 -31.75 -18.359 1 72.81 244 CYS B O 1
ATOM 5835 N N . PRO B 1 245 ? 21.359 -31.578 -18.703 1 79.25 245 PRO B N 1
ATOM 5836 C CA . PRO B 1 245 ? 20.094 -30.906 -19.016 1 79.25 245 PRO B CA 1
ATOM 5837 C C . PRO B 1 245 ? 19.453 -30.266 -17.781 1 79.25 245 PRO B C 1
ATOM 5839 O O . PRO B 1 245 ? 19.766 -30.641 -16.656 1 79.25 245 PRO B O 1
ATOM 5842 N N . PRO B 1 246 ? 18.625 -29.328 -18.078 1 81.62 246 PRO B N 1
ATOM 5843 C CA . PRO B 1 246 ? 17.938 -28.688 -16.953 1 81.62 246 PRO B CA 1
ATOM 5844 C C . PRO B 1 246 ? 17.094 -29.656 -16.125 1 81.62 246 PRO B C 1
ATOM 5846 O O . PRO B 1 246 ? 16.453 -30.547 -16.703 1 81.62 246 PRO B O 1
ATOM 5849 N N . PRO B 1 247 ? 17.25 -29.547 -14.867 1 83.25 247 PRO B N 1
ATOM 5850 C CA . PRO B 1 247 ? 16.359 -30.391 -14.07 1 83.25 247 PRO B CA 1
ATOM 5851 C C . PRO B 1 247 ? 14.883 -30.062 -14.281 1 83.25 247 PRO B C 1
ATOM 5853 O O . PRO B 1 247 ? 14.531 -28.891 -14.453 1 83.25 247 PRO B O 1
ATOM 5856 N N . VAL B 1 248 ? 14.156 -31.125 -14.375 1 87.81 248 VAL B N 1
ATOM 5857 C CA . VAL B 1 248 ? 12.711 -30.953 -14.469 1 87.81 248 VAL B CA 1
ATOM 5858 C C . VAL B 1 248 ? 12.156 -30.516 -13.109 1 87.81 248 VAL B C 1
ATOM 5860 O O . VAL B 1 248 ? 12.477 -31.125 -12.078 1 87.81 248 VAL B O 1
ATOM 5863 N N . ILE B 1 249 ? 11.469 -29.484 -13.125 1 92.31 249 ILE B N 1
ATOM 5864 C CA . ILE B 1 249 ? 10.812 -29.078 -11.891 1 92.31 249 ILE B CA 1
ATOM 5865 C C . ILE B 1 249 ? 9.641 -30 -11.586 1 92.31 249 ILE B C 1
ATOM 5867 O O . ILE B 1 249 ? 8.68 -30.062 -12.359 1 92.31 249 ILE B O 1
ATOM 5871 N N . PRO B 1 250 ? 9.664 -30.609 -10.523 1 93.06 250 PRO B N 1
ATOM 5872 C CA . PRO B 1 250 ? 8.586 -31.547 -10.203 1 93.06 250 PRO B CA 1
ATOM 5873 C C . PRO B 1 250 ? 7.258 -30.844 -9.93 1 93.06 250 PRO B C 1
ATOM 5875 O O . PRO B 1 250 ? 7.238 -29.656 -9.609 1 93.06 250 PRO B O 1
ATOM 5878 N N . GLU B 1 251 ? 6.242 -31.625 -10.172 1 92.38 251 GLU B N 1
ATOM 5879 C CA . GLU B 1 251 ? 4.926 -31.188 -9.719 1 92.38 251 GLU B CA 1
ATOM 5880 C C . GLU B 1 251 ? 4.664 -31.625 -8.281 1 92.38 251 GLU B C 1
ATOM 5882 O O . GLU B 1 251 ? 4.965 -32.75 -7.902 1 92.38 251 GLU B O 1
ATOM 5887 N N . PHE B 1 252 ? 4.188 -30.719 -7.52 1 95.69 252 PHE B N 1
ATOM 5888 C CA . PHE B 1 252 ? 3.871 -31.016 -6.129 1 95.69 252 PHE B CA 1
ATOM 5889 C C . PHE B 1 252 ? 2.369 -30.922 -5.883 1 95.69 252 PHE B C 1
ATOM 5891 O O . PHE B 1 252 ? 1.826 -29.844 -5.684 1 95.69 252 PHE B O 1
ATOM 5898 N N . PRO B 1 253 ? 1.73 -32.031 -5.832 1 95.06 253 PRO B N 1
ATOM 5899 C CA . PRO B 1 253 ? 0.274 -32 -5.672 1 95.06 253 PRO B CA 1
ATOM 5900 C C . PRO B 1 253 ? -0.163 -31.641 -4.258 1 95.06 253 PRO B C 1
ATOM 5902 O O . PRO B 1 253 ? 0.599 -31.828 -3.305 1 95.06 253 PRO B O 1
ATOM 5905 N N . VAL B 1 254 ? -1.301 -31.109 -4.125 1 96.56 254 VAL B N 1
ATOM 5906 C CA . VAL B 1 254 ? -1.981 -30.844 -2.861 1 96.56 254 VAL B CA 1
ATOM 5907 C C . VAL B 1 254 ? -3.23 -31.719 -2.758 1 96.56 254 VAL B C 1
ATOM 5909 O O . VAL B 1 254 ? -4.188 -31.531 -3.516 1 96.56 254 VAL B O 1
ATOM 5912 N N . PRO B 1 255 ? -3.254 -32.594 -1.841 1 96 255 PRO B N 1
ATOM 5913 C CA . PRO B 1 255 ? -4.391 -33.531 -1.76 1 96 255 PRO B CA 1
ATOM 5914 C C . PRO B 1 255 ? -5.691 -32.812 -1.363 1 96 255 PRO B C 1
ATOM 5916 O O . PRO B 1 255 ? -5.672 -31.906 -0.539 1 96 255 PRO B O 1
ATOM 5919 N N . SER B 1 256 ? -6.738 -33.281 -2.018 1 95.62 256 SER B N 1
ATOM 5920 C CA . SER B 1 256 ? -8.062 -32.812 -1.611 1 95.62 256 SER B CA 1
ATOM 5921 C C . SER B 1 256 ? -8.539 -33.562 -0.356 1 95.62 256 SER B C 1
ATOM 5923 O O . SER B 1 256 ? -7.957 -34.562 0.041 1 95.62 256 SER B O 1
ATOM 5925 N N . HIS B 1 257 ? -9.484 -33.031 0.333 1 96.31 257 HIS B N 1
ATOM 5926 C CA . HIS B 1 257 ? -10.133 -33.656 1.479 1 96.31 257 HIS B CA 1
ATOM 5927 C C . HIS B 1 257 ? -11.617 -33.312 1.535 1 96.31 257 HIS B C 1
ATOM 5929 O O . HIS B 1 257 ? -12.008 -32.188 1.186 1 96.31 257 HIS B O 1
ATOM 5935 N N . ILE B 1 258 ? -12.414 -34.156 1.991 1 95.44 258 ILE B N 1
ATOM 5936 C CA . ILE B 1 258 ? -13.859 -34 2.031 1 95.44 258 ILE B CA 1
ATOM 5937 C C . ILE B 1 258 ? -14.266 -33.312 3.334 1 95.44 258 ILE B C 1
ATOM 5939 O O . ILE B 1 258 ? -14.969 -32.312 3.316 1 95.44 258 ILE B O 1
ATOM 5943 N N . GLU B 1 259 ? -13.672 -33.844 4.484 1 95.19 259 GLU B N 1
ATOM 5944 C CA . GLU B 1 259 ? -14.008 -33.25 5.777 1 95.19 259 GLU B CA 1
ATOM 5945 C C . GLU B 1 259 ? -13.352 -31.875 5.945 1 95.19 259 GLU B C 1
ATOM 5947 O O . GLU B 1 259 ? -12.164 -31.703 5.656 1 95.19 259 GLU B O 1
ATOM 5952 N N . PRO B 1 260 ? -14.148 -31 6.352 1 97 260 PRO B N 1
ATOM 5953 C CA . PRO B 1 260 ? -13.531 -29.703 6.605 1 97 260 PRO B CA 1
ATOM 5954 C C . PRO B 1 260 ? -12.5 -29.75 7.734 1 97 260 PRO B C 1
ATOM 5956 O O . PRO B 1 260 ? -12.617 -30.562 8.648 1 97 260 PRO B O 1
ATOM 5959 N N . ARG B 1 261 ? -11.516 -28.953 7.582 1 97.19 261 ARG B N 1
ATOM 5960 C CA . ARG B 1 261 ? -10.516 -28.766 8.633 1 97.19 261 ARG B CA 1
ATOM 5961 C C . ARG B 1 261 ? -10.766 -27.469 9.391 1 97.19 261 ARG B C 1
ATOM 5963 O O . ARG B 1 261 ? -11.164 -26.469 8.805 1 97.19 261 ARG B O 1
ATOM 5970 N N . PHE B 1 262 ? -10.555 -27.547 10.727 1 96.94 262 PHE B N 1
ATOM 5971 C CA . PHE B 1 262 ? -10.844 -26.406 11.578 1 96.94 262 PHE B CA 1
ATOM 5972 C C . PHE B 1 262 ? -9.617 -25.984 12.375 1 96.94 262 PHE B C 1
ATOM 5974 O O . PHE B 1 262 ? -8.797 -26.828 12.75 1 96.94 262 PHE B O 1
ATOM 5981 N N . SER B 1 263 ? -9.484 -24.719 12.562 1 94.94 263 SER B N 1
ATOM 5982 C CA . SER B 1 263 ? -8.469 -24.188 13.477 1 94.94 263 SER B CA 1
ATOM 5983 C C . SER B 1 263 ? -9 -23.016 14.289 1 94.94 263 SER B C 1
ATOM 5985 O O . SER B 1 263 ? -9.688 -22.141 13.75 1 94.94 263 SER B O 1
ATOM 5987 N N . CYS B 1 264 ? -8.758 -23.047 15.57 1 94.06 264 CYS B N 1
ATOM 5988 C CA . CYS B 1 264 ? -9.086 -21.969 16.484 1 94.06 264 CYS B CA 1
ATOM 5989 C C . CYS B 1 264 ? -7.82 -21.359 17.078 1 94.06 264 CYS B C 1
ATOM 5991 O O . CYS B 1 264 ? -7.129 -21.984 17.875 1 94.06 264 CYS B O 1
ATOM 5993 N N . PHE B 1 265 ? -7.578 -20.172 16.688 1 91.69 265 PHE B N 1
ATOM 5994 C CA . PHE B 1 265 ? -6.406 -19.5 17.219 1 91.69 265 PHE B CA 1
ATOM 5995 C C . PHE B 1 265 ? -6.812 -18.484 18.297 1 91.69 265 PHE B C 1
ATOM 5997 O O . PHE B 1 265 ? -7.684 -17.641 18.078 1 91.69 265 PHE B O 1
ATOM 6004 N N . VAL B 1 266 ? -6.188 -18.719 19.438 1 90.44 266 VAL B N 1
ATOM 6005 C CA . VAL B 1 266 ? -6.359 -17.75 20.516 1 90.44 266 VAL B CA 1
ATOM 6006 C C . VAL B 1 266 ? -5.098 -16.906 20.656 1 90.44 266 VAL B C 1
ATOM 6008 O O . VAL B 1 266 ? -4.035 -17.422 21.016 1 90.44 266 VAL B O 1
ATOM 6011 N N . GLU B 1 267 ? -5.227 -15.695 20.281 1 85.44 267 GLU B N 1
ATOM 6012 C CA . GLU B 1 267 ? -4.094 -14.773 20.297 1 85.44 267 GLU B CA 1
ATOM 6013 C C . GLU B 1 267 ? -4.488 -13.445 20.938 1 85.44 267 GLU B C 1
ATOM 6015 O O . GLU B 1 267 ? -5.203 -12.648 20.328 1 85.44 267 GLU B O 1
ATOM 6020 N N . SER B 1 268 ? -3.857 -13.211 22.109 1 80.38 268 SER B N 1
ATOM 6021 C CA . SER B 1 268 ? -4.219 -12.016 22.859 1 80.38 268 SER B CA 1
ATOM 6022 C C . SER B 1 268 ? -3.824 -10.75 22.109 1 80.38 268 SER B C 1
ATOM 6024 O O . SER B 1 268 ? -4.426 -9.695 22.312 1 80.38 268 SER B O 1
ATOM 6026 N N . GLU B 1 269 ? -2.879 -10.938 21.234 1 77.5 269 GLU B N 1
ATOM 6027 C CA . GLU B 1 269 ? -2.393 -9.766 20.516 1 77.5 269 GLU B CA 1
ATOM 6028 C C . GLU B 1 269 ? -3.107 -9.594 19.172 1 77.5 269 GLU B C 1
ATOM 6030 O O . GLU B 1 269 ? -2.732 -8.742 18.375 1 77.5 269 GLU B O 1
ATOM 6035 N N . ALA B 1 270 ? -4.113 -10.367 19.062 1 77.81 270 ALA B N 1
ATOM 6036 C CA . ALA B 1 270 ? -4.879 -10.227 17.828 1 77.81 270 ALA B CA 1
ATOM 6037 C C . ALA B 1 270 ? -5.719 -8.953 17.844 1 77.81 270 ALA B C 1
ATOM 6039 O O . ALA B 1 270 ? -6.207 -8.539 18.906 1 77.81 270 ALA B O 1
ATOM 6040 N N . ALA B 1 271 ? -5.82 -8.211 16.688 1 69.06 271 ALA B N 1
ATOM 6041 C CA . ALA B 1 271 ? -6.547 -6.953 16.547 1 69.06 271 ALA B CA 1
ATOM 6042 C C . ALA B 1 271 ? -8.047 -7.164 16.688 1 69.06 271 ALA B C 1
ATOM 6044 O O . ALA B 1 271 ? -8.812 -6.203 16.828 1 69.06 271 ALA B O 1
ATOM 6045 N N . GLY B 1 272 ? -8.531 -8.406 16.859 1 79.5 272 GLY B N 1
ATOM 6046 C CA . GLY B 1 272 ? -9.953 -8.711 16.922 1 79.5 272 GLY B CA 1
ATOM 6047 C C . GLY B 1 272 ? -10.273 -10.156 16.562 1 79.5 272 GLY B C 1
ATOM 6048 O O . GLY B 1 272 ? -9.367 -10.992 16.469 1 79.5 272 GLY B O 1
ATOM 6049 N N . SER B 1 273 ? -11.602 -10.281 16.547 1 90.75 273 SER B N 1
ATOM 6050 C CA . SER B 1 273 ? -12.062 -11.617 16.172 1 90.75 273 SER B CA 1
ATOM 6051 C C . SER B 1 273 ? -12.305 -11.711 14.664 1 90.75 273 SER B C 1
ATOM 6053 O O . SER B 1 273 ? -12.805 -10.766 14.047 1 90.75 273 SER B O 1
ATOM 6055 N N . ALA B 1 274 ? -11.93 -12.812 14.094 1 92.88 274 ALA B N 1
ATOM 6056 C CA . ALA B 1 274 ? -12.047 -12.984 12.648 1 92.88 274 ALA B CA 1
ATOM 6057 C C . ALA B 1 274 ? -12.391 -14.422 12.281 1 92.88 274 ALA B C 1
ATOM 6059 O O . ALA B 1 274 ? -12.109 -15.344 13.055 1 92.88 274 ALA B O 1
ATOM 6060 N N . VAL B 1 275 ? -13.031 -14.57 11.195 1 97.19 275 VAL B N 1
ATOM 6061 C CA . VAL B 1 275 ? -13.32 -15.867 10.594 1 97.19 275 VAL B CA 1
ATOM 6062 C C . VAL B 1 275 ? -12.805 -15.906 9.156 1 97.19 275 VAL B C 1
ATOM 6064 O O . VAL B 1 275 ? -12.984 -14.945 8.406 1 97.19 275 VAL B O 1
ATOM 6067 N N . VAL B 1 276 ? -12.133 -16.984 8.797 1 97.44 276 VAL B N 1
ATOM 6068 C CA . VAL B 1 276 ? -11.656 -17.188 7.434 1 97.44 276 VAL B CA 1
ATOM 6069 C C . VAL B 1 276 ? -12.117 -18.547 6.922 1 97.44 276 VAL B C 1
ATOM 6071 O O . VAL B 1 276 ? -11.883 -19.578 7.574 1 97.44 276 VAL B O 1
ATOM 6074 N N . ILE B 1 277 ? -12.805 -18.562 5.844 1 98.19 277 ILE B N 1
ATOM 6075 C CA . ILE B 1 277 ? -13.18 -19.781 5.141 1 98.19 277 ILE B CA 1
ATOM 6076 C C . ILE B 1 277 ? -12.391 -19.891 3.84 1 98.19 277 ILE B C 1
ATOM 6078 O O . ILE B 1 277 ? -12.406 -18.984 3.012 1 98.19 277 ILE B O 1
ATOM 6082 N N . SER B 1 278 ? -11.719 -20.984 3.672 1 98.44 278 SER B N 1
ATOM 6083 C CA . SER B 1 278 ? -10.945 -21.234 2.459 1 98.44 278 SER B CA 1
ATOM 6084 C C . SER B 1 278 ? -11.336 -22.562 1.817 1 98.44 278 SER B C 1
ATOM 6086 O O . SER B 1 278 ? -11.273 -23.609 2.463 1 98.44 278 SER B O 1
ATOM 6088 N N . CYS B 1 279 ? -11.734 -22.484 0.613 1 98.25 279 CYS B N 1
ATOM 6089 C CA . CYS B 1 279 ? -12.008 -23.688 -0.168 1 98.25 279 CYS B CA 1
ATOM 6090 C C . CYS B 1 279 ? -11.039 -23.812 -1.34 1 98.25 279 CYS B C 1
ATOM 6092 O O . CYS B 1 279 ? -11.078 -23 -2.268 1 98.25 279 CYS B O 1
ATOM 6094 N N . LYS B 1 280 ? -10.266 -24.844 -1.299 1 97.69 280 LYS B N 1
ATOM 6095 C CA . LYS B 1 280 ? -9.211 -25 -2.299 1 97.69 280 LYS B CA 1
ATOM 6096 C C . LYS B 1 280 ? -9.719 -25.781 -3.506 1 97.69 280 LYS B C 1
ATOM 6098 O O . LYS B 1 280 ? -10.602 -26.641 -3.377 1 97.69 280 LYS B O 1
ATOM 6103 N N . MET B 1 281 ? -9.172 -25.562 -4.645 1 96.31 281 MET B N 1
ATOM 6104 C CA . MET B 1 281 ? -9.43 -26.266 -5.895 1 96.31 281 MET B CA 1
ATOM 6105 C C . MET B 1 281 ? -8.219 -26.203 -6.812 1 96.31 281 MET B C 1
ATOM 6107 O O . MET B 1 281 ? -7.316 -25.391 -6.609 1 96.31 281 MET B O 1
ATOM 6111 N N . PRO B 1 282 ? -8.125 -27.078 -7.723 1 94.81 282 PRO B N 1
ATOM 6112 C CA . PRO B 1 282 ? -7.016 -27 -8.68 1 94.81 282 PRO B CA 1
ATOM 6113 C C . PRO B 1 282 ? -6.973 -25.672 -9.43 1 94.81 282 PRO B C 1
ATOM 6115 O O . PRO B 1 282 ? -8.023 -25.109 -9.766 1 94.81 282 PRO B O 1
ATOM 6118 N N . ALA B 1 283 ? -5.723 -25.25 -9.602 1 92.94 283 ALA B N 1
ATOM 6119 C CA . ALA B 1 283 ? -5.562 -24.016 -10.375 1 92.94 283 ALA B CA 1
ATOM 6120 C C . ALA B 1 283 ? -6.047 -24.203 -11.805 1 92.94 283 ALA B C 1
ATOM 6122 O O . ALA B 1 283 ? -5.785 -25.234 -12.43 1 92.94 283 ALA B O 1
ATOM 6123 N N . GLY B 1 284 ? -6.84 -23.375 -12.305 1 87.44 284 GLY B N 1
ATOM 6124 C CA . GLY B 1 284 ? -7.328 -23.469 -13.672 1 87.44 284 GLY B CA 1
ATOM 6125 C C . GLY B 1 284 ? -6.473 -22.688 -14.656 1 87.44 284 GLY B C 1
ATOM 6126 O O . GLY B 1 284 ? -5.555 -21.969 -14.258 1 87.44 284 GLY B O 1
ATOM 6127 N N . GLU B 1 285 ? -6.742 -23.016 -15.961 1 90.69 285 GLU B N 1
ATOM 6128 C CA . GLU B 1 285 ? -6.066 -22.312 -17.047 1 90.69 285 GLU B CA 1
ATOM 6129 C C . GLU B 1 285 ? -7.066 -21.578 -17.938 1 90.69 285 GLU B C 1
ATOM 6131 O O . GLU B 1 285 ? -8.219 -22 -18.078 1 90.69 285 GLU B O 1
ATOM 6136 N N . ILE B 1 286 ? -6.652 -20.469 -18.422 1 95 286 ILE B N 1
ATOM 6137 C CA . ILE B 1 286 ? -7.438 -19.734 -19.406 1 95 286 ILE B CA 1
ATOM 6138 C C . ILE B 1 286 ? -6.824 -19.891 -20.797 1 95 286 ILE B C 1
ATOM 6140 O O . ILE B 1 286 ? -5.859 -19.203 -21.141 1 95 286 ILE B O 1
ATOM 6144 N N . LYS B 1 287 ? -7.41 -20.766 -21.594 1 95.5 287 LYS B N 1
ATOM 6145 C CA . LYS B 1 287 ? -6.836 -21.094 -22.906 1 95.5 287 LYS B CA 1
ATOM 6146 C C . LYS B 1 287 ? -7.816 -20.781 -24.031 1 95.5 287 LYS B C 1
ATOM 6148 O O . LYS B 1 287 ? -7.402 -20.531 -25.156 1 95.5 287 LYS B O 1
ATOM 6153 N N . THR B 1 288 ? -9.078 -20.781 -23.672 1 97.19 288 THR B N 1
ATOM 6154 C CA . THR B 1 288 ? -10.102 -20.578 -24.688 1 97.19 288 THR B CA 1
ATOM 6155 C C . THR B 1 288 ? -10.992 -19.391 -24.328 1 97.19 288 THR B C 1
ATOM 6157 O O . THR B 1 288 ? -10.906 -18.859 -23.219 1 97.19 288 THR B O 1
ATOM 6160 N N . VAL B 1 289 ? -11.82 -18.984 -25.266 1 97.19 289 VAL B N 1
ATOM 6161 C CA . VAL B 1 289 ? -12.797 -17.938 -25.031 1 97.19 289 VAL B CA 1
ATOM 6162 C C . VAL B 1 289 ? -13.758 -18.359 -23.922 1 97.19 289 VAL B C 1
ATOM 6164 O O . VAL B 1 289 ? -14.156 -17.531 -23.094 1 97.19 289 VAL B O 1
ATOM 6167 N N . LYS B 1 290 ? -14.055 -19.625 -23.922 1 97.38 290 LYS B N 1
ATOM 6168 C CA . LYS B 1 290 ? -14.922 -20.141 -22.875 1 97.38 290 LYS B CA 1
ATOM 6169 C C . LYS B 1 290 ? -14.289 -20 -21.5 1 97.38 290 LYS B C 1
ATOM 6171 O O . LYS B 1 290 ? -14.945 -19.578 -20.547 1 97.38 290 LYS B O 1
ATOM 6176 N N . ASP B 1 291 ? -13.016 -20.375 -21.453 1 97 291 ASP B N 1
ATOM 6177 C CA . ASP B 1 291 ? -12.297 -20.203 -20.203 1 97 291 ASP B CA 1
ATOM 6178 C C . ASP B 1 291 ? -12.312 -18.75 -19.75 1 97 291 ASP B C 1
ATOM 6180 O O . ASP B 1 291 ? -12.484 -18.469 -18.562 1 97 291 ASP B O 1
ATOM 6184 N N . TYR B 1 292 ? -12.133 -17.859 -20.703 1 97.25 292 TYR B N 1
ATOM 6185 C CA . TYR B 1 292 ? -12.141 -16.422 -20.391 1 97.25 292 TYR B CA 1
ATOM 6186 C C . TYR B 1 292 ? -13.508 -15.977 -19.906 1 97.25 292 TYR B C 1
ATOM 6188 O O . TYR B 1 292 ? -13.609 -15.258 -18.906 1 97.25 292 TYR B O 1
ATOM 6196 N N . ARG B 1 293 ? -14.555 -16.422 -20.547 1 97.62 293 ARG B N 1
ATOM 6197 C CA . ARG B 1 293 ? -15.922 -16.125 -20.141 1 97.62 293 ARG B CA 1
ATOM 6198 C C . ARG B 1 293 ? -16.188 -16.625 -18.719 1 97.62 293 ARG B C 1
ATOM 6200 O O . ARG B 1 293 ? -16.781 -15.914 -17.906 1 97.62 293 ARG B O 1
ATOM 6207 N N . ASP B 1 294 ? -15.695 -17.812 -18.438 1 96.75 294 ASP B N 1
ATOM 6208 C CA . ASP B 1 294 ? -15.852 -18.375 -17.109 1 96.75 294 ASP B CA 1
ATOM 6209 C C . ASP B 1 294 ? -15.141 -17.531 -16.062 1 96.75 294 ASP B C 1
ATOM 6211 O O . ASP B 1 294 ? -15.648 -17.344 -14.945 1 96.75 294 ASP B O 1
ATOM 6215 N N . SER B 1 295 ? -13.992 -17.062 -16.406 1 96.56 295 SER B N 1
ATOM 6216 C CA . SER B 1 295 ? -13.258 -16.203 -15.469 1 96.56 295 SER B CA 1
ATOM 6217 C C . SER B 1 295 ? -14.023 -14.922 -15.188 1 96.56 295 SER B C 1
ATOM 6219 O O . SER B 1 295 ? -13.992 -14.414 -14.062 1 96.56 295 SER B O 1
ATOM 6221 N N . LEU B 1 296 ? -14.656 -14.32 -16.172 1 97.38 296 LEU B N 1
ATOM 6222 C CA . LEU B 1 296 ? -15.5 -13.148 -15.969 1 97.38 296 LEU B CA 1
ATOM 6223 C C . LEU B 1 296 ? -16.672 -13.477 -15.062 1 97.38 296 LEU B C 1
ATOM 6225 O O . LEU B 1 296 ? -16.984 -12.719 -14.133 1 97.38 296 LEU B O 1
ATOM 6229 N N . ALA B 1 297 ? -17.281 -14.609 -15.344 1 97.81 297 ALA B N 1
ATOM 6230 C CA . ALA B 1 297 ? -18.422 -15.039 -14.539 1 97.81 297 ALA B CA 1
ATOM 6231 C C . ALA B 1 297 ? -18.016 -15.258 -13.086 1 97.81 297 ALA B C 1
ATOM 6233 O O . ALA B 1 297 ? -18.75 -14.906 -12.164 1 97.81 297 ALA B O 1
ATOM 6234 N N . GLU B 1 298 ? -16.891 -15.852 -12.891 1 97.19 298 GLU B N 1
ATOM 6235 C CA . GLU B 1 298 ? -16.359 -16.047 -11.547 1 97.19 298 GLU B CA 1
ATOM 6236 C C . GLU B 1 298 ? -16.172 -14.711 -10.828 1 97.19 298 GLU B C 1
ATOM 6238 O O . GLU B 1 298 ? -16.516 -14.586 -9.648 1 97.19 298 GLU B O 1
ATOM 6243 N N . SER B 1 299 ? -15.633 -13.742 -11.516 1 96.81 299 SER B N 1
ATOM 6244 C CA . SER B 1 299 ? -15.461 -12.414 -10.945 1 96.81 299 SER B CA 1
ATOM 6245 C C . SER B 1 299 ? -16.797 -11.797 -10.562 1 96.81 299 SER B C 1
ATOM 6247 O O . SER B 1 299 ? -16.922 -11.18 -9.5 1 96.81 299 SER B O 1
ATOM 6249 N N . ILE B 1 300 ? -17.75 -11.969 -11.414 1 97 300 ILE B N 1
ATOM 6250 C CA . ILE B 1 300 ? -19.078 -11.445 -11.141 1 97 300 ILE B CA 1
ATOM 6251 C C . ILE B 1 300 ? -19.641 -12.102 -9.883 1 97 300 ILE B C 1
ATOM 6253 O O . ILE B 1 300 ? -20.266 -11.438 -9.047 1 97 300 ILE B O 1
ATOM 6257 N N . PHE B 1 301 ? -19.438 -13.398 -9.742 1 97.56 301 PHE B N 1
ATOM 6258 C CA . PHE B 1 301 ? -19.922 -14.125 -8.57 1 97.56 301 PHE B CA 1
ATOM 6259 C C . PHE B 1 301 ? -19.391 -13.492 -7.289 1 97.56 301 PHE B C 1
ATOM 6261 O O . PHE B 1 301 ? -20.172 -13.164 -6.391 1 97.56 301 PHE B O 1
ATOM 6268 N N . HIS B 1 302 ? -18.062 -13.289 -7.211 1 96.56 302 HIS B N 1
ATOM 6269 C CA . HIS B 1 302 ? -17.469 -12.734 -6 1 96.56 302 HIS B CA 1
ATOM 6270 C C . HIS B 1 302 ? -17.938 -11.305 -5.762 1 96.56 302 HIS B C 1
ATOM 6272 O O . HIS B 1 302 ? -18.203 -10.914 -4.621 1 96.56 302 HIS B O 1
ATOM 6278 N N . CYS B 1 303 ? -18.078 -10.578 -6.82 1 93.44 303 CYS B N 1
ATOM 6279 C CA . CYS B 1 303 ? -18.531 -9.203 -6.68 1 93.44 303 CYS B CA 1
ATOM 6280 C C . CYS B 1 303 ? -19.969 -9.156 -6.164 1 93.44 303 CYS B C 1
ATOM 6282 O O . CYS B 1 303 ? -20.281 -8.367 -5.273 1 93.44 303 CYS B O 1
ATOM 6284 N N . ALA B 1 304 ? -20.828 -9.977 -6.738 1 93.81 304 ALA B N 1
ATOM 6285 C CA . ALA B 1 304 ? -22.219 -10.039 -6.312 1 93.81 304 ALA B CA 1
ATOM 6286 C C . ALA B 1 304 ? -22.328 -10.508 -4.863 1 93.81 304 ALA B C 1
ATOM 6288 O O . ALA B 1 304 ? -23.078 -9.93 -4.074 1 93.81 304 ALA B O 1
ATOM 6289 N N . LEU B 1 305 ? -21.594 -11.516 -4.523 1 95.69 305 LEU B N 1
ATOM 6290 C CA . LEU B 1 305 ? -21.594 -12.008 -3.15 1 95.69 305 LEU B CA 1
ATOM 6291 C C . LEU B 1 305 ? -21.125 -10.938 -2.182 1 95.69 305 LEU B C 1
ATOM 6293 O O . LEU B 1 305 ? -21.703 -10.758 -1.109 1 95.69 305 LEU B O 1
ATOM 6297 N N . ASN B 1 306 ? -20.125 -10.25 -2.559 1 93.06 306 ASN B N 1
ATOM 6298 C CA . ASN B 1 306 ? -19.578 -9.195 -1.712 1 93.06 306 ASN B CA 1
ATOM 6299 C C . ASN B 1 306 ? -20.578 -8.078 -1.475 1 93.06 306 ASN B C 1
ATOM 6301 O O . ASN B 1 306 ? -20.609 -7.473 -0.403 1 93.06 306 ASN B O 1
ATOM 6305 N N . GLN B 1 307 ? -21.391 -7.805 -2.473 1 88.06 307 GLN B N 1
ATOM 6306 C CA . GLN B 1 307 ? -22.453 -6.816 -2.279 1 88.06 307 GLN B CA 1
ATOM 6307 C C . GLN B 1 307 ? -23.422 -7.262 -1.194 1 88.06 307 GLN B C 1
ATOM 6309 O O . GLN B 1 307 ? -23.828 -6.461 -0.35 1 88.06 307 GLN B O 1
ATOM 6314 N N . ARG B 1 308 ? -23.766 -8.547 -1.198 1 91.81 308 ARG B N 1
ATOM 6315 C CA . ARG B 1 308 ? -24.641 -9.078 -0.165 1 91.81 308 ARG B CA 1
ATOM 6316 C C . ARG B 1 308 ? -23.969 -9.023 1.205 1 91.81 308 ARG B C 1
ATOM 6318 O O . ARG B 1 308 ? -24.594 -8.602 2.186 1 91.81 308 ARG B O 1
ATOM 6325 N N . LEU B 1 309 ? -22.719 -9.461 1.241 1 93.5 309 LEU B N 1
ATOM 6326 C CA . LEU B 1 309 ? -22 -9.484 2.506 1 93.5 309 LEU B CA 1
ATOM 6327 C C . LEU B 1 309 ? -21.875 -8.086 3.092 1 93.5 309 LEU B C 1
ATOM 6329 O O . LEU B 1 309 ? -21.953 -7.902 4.309 1 93.5 309 LEU B O 1
ATOM 6333 N N . PHE B 1 310 ? -21.75 -7.152 2.268 1 87.06 310 PHE B N 1
ATOM 6334 C CA . PHE B 1 310 ? -21.656 -5.77 2.719 1 87.06 310 PHE B CA 1
ATOM 6335 C C . PHE B 1 310 ? -22.984 -5.312 3.33 1 87.06 310 PHE B C 1
ATOM 6337 O O . PHE B 1 310 ? -22.984 -4.703 4.402 1 87.06 310 PHE B O 1
ATOM 6344 N N . LYS B 1 311 ? -24.031 -5.57 2.633 1 86.19 311 LYS B N 1
ATOM 6345 C CA . LYS B 1 311 ? -25.344 -5.195 3.143 1 86.19 311 LYS B CA 1
ATOM 6346 C C . LYS B 1 311 ? -25.594 -5.82 4.508 1 86.19 311 LYS B C 1
ATOM 6348 O O . LYS B 1 311 ? -26.141 -5.168 5.402 1 86.19 311 LYS B O 1
ATOM 6353 N N . LEU B 1 312 ? -25.188 -7.043 4.66 1 90.38 312 LEU B N 1
ATOM 6354 C CA . LEU B 1 312 ? -25.359 -7.734 5.93 1 90.38 312 LEU B CA 1
ATOM 6355 C C . LEU B 1 312 ? -24.547 -7.066 7.031 1 90.38 312 LEU B C 1
ATOM 6357 O O . LEU B 1 312 ? -24.984 -6.992 8.18 1 90.38 312 LEU B O 1
ATOM 6361 N N . SER B 1 313 ? -23.375 -6.586 6.695 1 87.5 313 SER B N 1
ATOM 6362 C CA . SER B 1 313 ? -22.5 -5.953 7.676 1 87.5 313 SER B CA 1
ATOM 6363 C C . SER B 1 313 ? -23.062 -4.602 8.117 1 87.5 313 SER B C 1
ATOM 6365 O O . SER B 1 313 ? -22.594 -4.035 9.117 1 87.5 313 SER B O 1
ATOM 6367 N N . ARG B 1 314 ? -24.078 -4.117 7.406 1 80.56 314 ARG B N 1
ATOM 6368 C CA . ARG B 1 314 ? -24.609 -2.791 7.707 1 80.56 314 ARG B CA 1
ATOM 6369 C C . ARG B 1 314 ? -25.969 -2.885 8.375 1 80.56 314 ARG B C 1
ATOM 6371 O O . ARG B 1 314 ? -26.625 -1.868 8.609 1 80.56 314 ARG B O 1
ATOM 6378 N N . ARG B 1 315 ? -26.359 -4.059 8.695 1 82.25 315 ARG B N 1
ATOM 6379 C CA . ARG B 1 315 ? -27.594 -4.246 9.43 1 82.25 315 ARG B CA 1
ATOM 6380 C C . ARG B 1 315 ? -27.453 -3.787 10.883 1 82.25 315 ARG B C 1
ATOM 6382 O O . ARG B 1 315 ? -26.344 -3.473 11.328 1 82.25 315 ARG B O 1
ATOM 6389 N N . ARG B 1 316 ? -28.562 -3.707 11.578 1 77.12 316 ARG B N 1
ATOM 6390 C CA . ARG B 1 316 ? -28.594 -3.227 12.961 1 77.12 316 ARG B CA 1
ATOM 6391 C C . ARG B 1 316 ? -27.766 -4.137 13.867 1 77.12 316 ARG B C 1
ATOM 6393 O O . ARG B 1 316 ? -26.969 -3.66 14.672 1 77.12 316 ARG B O 1
ATOM 6400 N N . ASP B 1 317 ? -28 -5.414 13.758 1 84.38 317 ASP B N 1
ATOM 6401 C CA . ASP B 1 317 ? -27.219 -6.402 14.5 1 84.38 317 ASP B CA 1
ATOM 6402 C C . ASP B 1 317 ? -26.438 -7.312 13.562 1 84.38 317 ASP B C 1
ATOM 6404 O O . ASP B 1 317 ? -26.781 -8.484 13.391 1 84.38 317 ASP B O 1
ATOM 6408 N N . PRO B 1 318 ? -25.344 -6.641 13.078 1 89.19 318 PRO B N 1
ATOM 6409 C CA . PRO B 1 318 ? -24.641 -7.391 12.031 1 89.19 318 PRO B CA 1
ATOM 6410 C C . PRO B 1 318 ? -23.844 -8.562 12.586 1 89.19 318 PRO B C 1
ATOM 6412 O O . PRO B 1 318 ? -23.266 -8.469 13.672 1 89.19 318 PRO B O 1
ATOM 6415 N N . PRO B 1 319 ? -23.812 -9.648 11.875 1 94.25 319 PRO B N 1
ATOM 6416 C CA . PRO B 1 319 ? -23.016 -10.805 12.297 1 94.25 319 PRO B CA 1
ATOM 6417 C C . PRO B 1 319 ? -21.516 -10.539 12.227 1 94.25 319 PRO B C 1
ATOM 6419 O O . PRO B 1 319 ? -20.734 -11.25 12.852 1 94.25 319 PRO B O 1
ATOM 6422 N N . TYR B 1 320 ? -21.094 -9.617 11.461 1 92.75 320 TYR B N 1
ATOM 6423 C CA . TYR B 1 320 ? -19.719 -9.164 11.297 1 92.75 320 TYR B CA 1
ATOM 6424 C C . TYR B 1 320 ? -19.672 -7.703 10.867 1 92.75 320 TYR B C 1
ATOM 6426 O O . TYR B 1 320 ? -20.672 -7.16 10.375 1 92.75 320 TYR B O 1
ATOM 6434 N N . PHE B 1 321 ? -18.562 -7.156 11.055 1 83.44 321 PHE B N 1
ATOM 6435 C CA . PHE B 1 321 ? -18.406 -5.75 10.695 1 83.44 321 PHE B CA 1
ATOM 6436 C C . PHE B 1 321 ? -17.891 -5.613 9.266 1 83.44 321 PHE B C 1
ATOM 6438 O O . PHE B 1 321 ? -18.078 -4.574 8.633 1 83.44 321 PHE B O 1
ATOM 6445 N N . SER B 1 322 ? -17.203 -6.582 8.852 1 87.12 322 SER B N 1
ATOM 6446 C CA . SER B 1 322 ? -16.75 -6.672 7.465 1 87.12 322 SER B CA 1
ATOM 6447 C C . SER B 1 322 ? -16.641 -8.125 7.008 1 87.12 322 SER B C 1
ATOM 6449 O O . SER B 1 322 ? -16.391 -9.016 7.816 1 87.12 322 SER B O 1
ATOM 6451 N N . CYS B 1 323 ? -16.875 -8.289 5.781 1 93.5 323 CYS B N 1
ATOM 6452 C CA . CYS B 1 323 ? -16.766 -9.602 5.168 1 93.5 323 CYS B CA 1
ATOM 6453 C C . CYS B 1 323 ? -16.531 -9.492 3.666 1 93.5 323 CYS B C 1
ATOM 6455 O O . CYS B 1 323 ? -17.109 -8.625 3.004 1 93.5 323 CYS B O 1
ATOM 6457 N N . SER B 1 324 ? -15.602 -10.305 3.176 1 94.94 324 SER B N 1
ATOM 6458 C CA . SER B 1 324 ? -15.328 -10.266 1.744 1 94.94 324 SER B CA 1
ATOM 6459 C C . SER B 1 324 ? -14.898 -11.633 1.222 1 94.94 324 SER B C 1
ATOM 6461 O O . SER B 1 324 ? -14.367 -12.453 1.975 1 94.94 324 SER B O 1
ATOM 6463 N N . SER B 1 325 ? -15.211 -11.805 -0.023 1 96 325 SER B N 1
ATOM 6464 C CA . SER B 1 325 ? -14.867 -13.039 -0.728 1 96 325 SER B CA 1
ATOM 6465 C C . SER B 1 325 ? -14.023 -12.75 -1.963 1 96 325 SER B C 1
ATOM 6467 O O . SER B 1 325 ? -14.258 -11.766 -2.668 1 96 325 SER B O 1
ATOM 6469 N N . ALA B 1 326 ? -13.031 -13.602 -2.166 1 96.69 326 ALA B N 1
ATOM 6470 C CA . ALA B 1 326 ? -12.203 -13.5 -3.363 1 96.69 326 ALA B CA 1
ATOM 6471 C C . ALA B 1 326 ? -11.625 -14.859 -3.748 1 96.69 326 ALA B C 1
ATOM 6473 O O . ALA B 1 326 ? -11.688 -15.812 -2.967 1 96.69 326 ALA B O 1
ATOM 6474 N N . ALA B 1 327 ? -11.195 -14.93 -4.973 1 95.75 327 ALA B N 1
ATOM 6475 C CA . ALA B 1 327 ? -10.398 -16.062 -5.445 1 95.75 327 ALA B CA 1
ATOM 6476 C C . ALA B 1 327 ? -8.914 -15.688 -5.52 1 95.75 327 ALA B C 1
ATOM 6478 O O . ALA B 1 327 ? -8.562 -14.617 -6.012 1 95.75 327 ALA B O 1
ATOM 6479 N N . ASP B 1 328 ? -8.086 -16.594 -5 1 94.38 328 ASP B N 1
ATOM 6480 C CA . ASP B 1 328 ? -6.652 -16.312 -5.004 1 94.38 328 ASP B CA 1
ATOM 6481 C C . ASP B 1 328 ? -5.855 -17.547 -5.438 1 94.38 328 ASP B C 1
ATOM 6483 O O . ASP B 1 328 ? -6.176 -18.672 -5.051 1 94.38 328 ASP B O 1
ATOM 6487 N N . ALA B 1 329 ? -4.906 -17.281 -6.301 1 93.88 329 ALA B N 1
ATOM 6488 C CA . ALA B 1 329 ? -3.93 -18.328 -6.578 1 93.88 329 ALA B CA 1
ATOM 6489 C C . ALA B 1 329 ? -2.928 -18.453 -5.438 1 93.88 329 ALA B C 1
ATOM 6491 O O . ALA B 1 329 ? -2.104 -17.562 -5.219 1 93.88 329 ALA B O 1
ATOM 6492 N N . LEU B 1 330 ? -2.928 -19.547 -4.766 1 95.19 330 LEU B N 1
ATOM 6493 C CA . LEU B 1 330 ? -2.082 -19.703 -3.586 1 95.19 330 LEU B CA 1
ATOM 6494 C C . LEU B 1 330 ? -0.717 -20.266 -3.963 1 95.19 330 LEU B C 1
ATOM 6496 O O . LEU B 1 330 ? 0.316 -19.719 -3.572 1 95.19 330 LEU B O 1
ATOM 6500 N N . VAL B 1 331 ? -0.73 -21.328 -4.691 1 96.38 331 VAL B N 1
ATOM 6501 C CA . VAL B 1 331 ? 0.459 -21.969 -5.238 1 96.38 331 VAL B CA 1
ATOM 6502 C C . VAL B 1 331 ? 0.18 -22.453 -6.66 1 96.38 331 VAL B C 1
ATOM 6504 O O . VAL B 1 331 ? -0.951 -22.359 -7.141 1 96.38 331 VAL B O 1
ATOM 6507 N N . ARG B 1 332 ? 1.124 -22.938 -7.305 1 94.5 332 ARG B N 1
ATOM 6508 C CA . ARG B 1 332 ? 1.031 -23.25 -8.727 1 94.5 332 ARG B CA 1
ATOM 6509 C C . ARG B 1 332 ? -0.136 -24.203 -9.008 1 94.5 332 ARG B C 1
ATOM 6511 O O . ARG B 1 332 ? -0.947 -23.953 -9.898 1 94.5 332 ARG B O 1
ATOM 6518 N N . PRO B 1 333 ? -0.329 -25.219 -8.188 1 95.38 333 PRO B N 1
ATOM 6519 C CA . PRO B 1 333 ? -1.39 -26.172 -8.547 1 95.38 333 PRO B CA 1
ATOM 6520 C C . PRO B 1 333 ? -2.736 -25.812 -7.918 1 95.38 333 PRO B C 1
ATOM 6522 O O . PRO B 1 333 ? -3.75 -26.438 -8.219 1 95.38 333 PRO B O 1
ATOM 6525 N N . VAL B 1 334 ? -2.734 -24.828 -7.031 1 96.56 334 VAL B N 1
ATOM 6526 C CA . VAL B 1 334 ? -3.945 -24.688 -6.227 1 96.56 334 VAL B CA 1
ATOM 6527 C C . VAL B 1 334 ? -4.391 -23.234 -6.195 1 96.56 334 VAL B C 1
ATOM 6529 O O . VAL B 1 334 ? -3.58 -22.328 -5.977 1 96.56 334 VAL B O 1
ATOM 6532 N N . LYS B 1 335 ? -5.652 -23.047 -6.438 1 96.44 335 LYS B N 1
ATOM 6533 C CA . LYS B 1 335 ? -6.395 -21.812 -6.184 1 96.44 335 LYS B CA 1
ATOM 6534 C C . LYS B 1 335 ? -7.379 -21.984 -5.031 1 96.44 335 LYS B C 1
ATOM 6536 O O . LYS B 1 335 ? -7.73 -23.109 -4.676 1 96.44 335 LYS B O 1
ATOM 6541 N N . ALA B 1 336 ? -7.766 -20.859 -4.383 1 97.5 336 ALA B N 1
ATOM 6542 C CA . ALA B 1 336 ? -8.742 -20.969 -3.299 1 97.5 336 ALA B CA 1
ATOM 6543 C C . ALA B 1 336 ? -9.758 -19.828 -3.361 1 97.5 336 ALA B C 1
ATOM 6545 O O . ALA B 1 336 ? -9.422 -18.703 -3.742 1 97.5 336 ALA B O 1
ATOM 6546 N N . TYR B 1 337 ? -10.984 -20.172 -3.09 1 97.88 337 TYR B N 1
ATOM 6547 C CA . TYR B 1 337 ? -11.961 -19.172 -2.678 1 97.88 337 TYR B CA 1
ATOM 6548 C C . TYR B 1 337 ? -11.82 -18.859 -1.194 1 97.88 337 TYR B C 1
ATOM 6550 O O . TYR B 1 337 ? -11.844 -19.75 -0.355 1 97.88 337 TYR B O 1
ATOM 6558 N N . ILE B 1 338 ? -11.633 -17.625 -0.892 1 98 338 ILE B N 1
ATOM 6559 C CA . ILE B 1 338 ? -11.391 -17.234 0.49 1 98 338 ILE B CA 1
ATOM 6560 C C . ILE B 1 338 ? -12.406 -16.172 0.911 1 98 338 ILE B C 1
ATOM 6562 O O . ILE B 1 338 ? -12.602 -15.172 0.214 1 98 338 ILE B O 1
ATOM 6566 N N . MET B 1 339 ? -13.023 -16.406 1.973 1 97.62 339 MET B N 1
ATOM 6567 C CA . MET B 1 339 ? -13.914 -15.43 2.602 1 97.62 339 MET B CA 1
ATOM 6568 C C . MET B 1 339 ? -13.406 -15.039 3.986 1 97.62 339 MET B C 1
ATOM 6570 O O . MET B 1 339 ? -13.094 -15.906 4.801 1 97.62 339 MET B O 1
ATOM 6574 N N . THR B 1 340 ? -13.273 -13.797 4.242 1 96.56 340 THR B N 1
ATOM 6575 C CA . THR B 1 340 ? -12.742 -13.297 5.508 1 96.56 340 THR B CA 1
ATOM 6576 C C . THR B 1 340 ? -13.719 -12.305 6.145 1 96.56 340 THR B C 1
ATOM 6578 O O . THR B 1 340 ? -14.297 -11.461 5.457 1 96.56 340 THR B O 1
ATOM 6581 N N . SER B 1 341 ? -13.867 -12.445 7.438 1 95.06 341 SER B N 1
ATOM 6582 C CA . SER B 1 341 ? -14.742 -11.523 8.156 1 95.06 341 SER B CA 1
ATOM 6583 C C . SER B 1 341 ? -14.094 -11.047 9.453 1 95.06 341 SER B C 1
ATOM 6585 O O . SER B 1 341 ? -13.297 -11.766 10.062 1 95.06 341 SER B O 1
ATOM 6587 N N . SER B 1 342 ? -14.336 -9.875 9.805 1 90.69 342 SER B N 1
ATOM 6588 C CA . SER B 1 342 ? -14.062 -9.328 11.125 1 90.69 342 SER B CA 1
ATOM 6589 C C . SER B 1 342 ? -15.344 -9.148 11.93 1 90.69 342 SER B C 1
ATOM 6591 O O . SER B 1 342 ? -16.344 -8.625 11.422 1 90.69 342 SER B O 1
ATOM 6593 N N . CYS B 1 343 ? -15.344 -9.617 13.164 1 91.88 343 CYS B N 1
ATOM 6594 C CA . CYS B 1 343 ? -16.578 -9.625 13.945 1 91.88 343 CYS B CA 1
ATOM 6595 C C . CYS B 1 343 ? -16.297 -9.25 15.398 1 91.88 343 CYS B C 1
ATOM 6597 O O . CYS B 1 343 ? -15.156 -8.961 15.766 1 91.88 343 CYS B O 1
ATOM 6599 N N . ARG B 1 344 ? -17.344 -9.156 16.094 1 88.94 344 ARG B N 1
ATOM 6600 C CA . ARG B 1 344 ? -17.25 -8.766 17.5 1 88.94 344 ARG B CA 1
ATOM 6601 C C . ARG B 1 344 ? -16.672 -9.891 18.344 1 88.94 344 ARG B C 1
ATOM 6603 O O . ARG B 1 344 ? -16.656 -11.047 17.922 1 88.94 344 ARG B O 1
ATOM 6610 N N . GLU B 1 345 ? -16.266 -9.445 19.547 1 87.69 345 GLU B N 1
ATOM 6611 C CA . GLU B 1 345 ? -15.836 -10.469 20.484 1 87.69 345 GLU B CA 1
ATOM 6612 C C . GLU B 1 345 ? -16.969 -11.445 20.781 1 87.69 345 GLU B C 1
ATOM 6614 O O . GLU B 1 345 ? -18.125 -11.039 20.953 1 87.69 345 GLU B O 1
ATOM 6619 N N . LYS B 1 346 ? -16.688 -12.742 20.766 1 91.56 346 LYS B N 1
ATOM 6620 C CA . LYS B 1 346 ? -17.625 -13.828 21 1 91.56 346 LYS B CA 1
ATOM 6621 C C . LYS B 1 346 ? -18.594 -13.992 19.828 1 91.56 346 LYS B C 1
ATOM 6623 O O . LYS B 1 346 ? -19.641 -14.625 19.953 1 91.56 346 LYS B O 1
ATOM 6628 N N . GLY B 1 347 ? -18.234 -13.414 18.734 1 94.75 347 GLY B N 1
ATOM 6629 C CA . GLY B 1 347 ? -19.141 -13.43 17.594 1 94.75 347 GLY B CA 1
ATOM 6630 C C . GLY B 1 347 ? -18.688 -14.352 16.484 1 94.75 347 GLY B C 1
ATOM 6631 O O . GLY B 1 347 ? -19.312 -14.391 15.414 1 94.75 347 GLY B O 1
ATOM 6632 N N . THR B 1 348 ? -17.656 -15.133 16.625 1 97.44 348 THR B N 1
ATOM 6633 C CA . THR B 1 348 ? -17.047 -15.883 15.539 1 97.44 348 THR B CA 1
ATOM 6634 C C . THR B 1 348 ? -18.016 -16.969 15.039 1 97.44 348 THR B C 1
ATOM 6636 O O . THR B 1 348 ? -18.109 -17.203 13.828 1 97.44 348 THR B O 1
ATOM 6639 N N . VAL B 1 349 ? -18.797 -17.578 15.984 1 98.12 349 VAL B N 1
ATOM 6640 C CA . VAL B 1 349 ? -19.734 -18.641 15.609 1 98.12 349 VAL B CA 1
ATOM 6641 C C . VAL B 1 349 ? -20.859 -18.047 14.773 1 98.12 349 VAL B C 1
ATOM 6643 O O . VAL B 1 349 ? -21.203 -18.578 13.719 1 98.12 349 VAL B O 1
ATOM 6646 N N . GLU B 1 350 ? -21.344 -16.938 15.227 1 97.81 350 GLU B N 1
ATOM 6647 C CA . GLU B 1 350 ? -22.406 -16.234 14.5 1 97.81 350 GLU B CA 1
ATOM 6648 C C . GLU B 1 350 ? -21.938 -15.781 13.125 1 97.81 350 GLU B C 1
ATOM 6650 O O . GLU B 1 350 ? -22.656 -15.906 12.133 1 97.81 350 GLU B O 1
ATOM 6655 N N . ALA B 1 351 ? -20.734 -15.242 13.07 1 97.94 351 ALA B N 1
ATOM 6656 C CA . ALA B 1 351 ? -20.172 -14.789 11.805 1 97.94 351 ALA B CA 1
ATOM 6657 C C . ALA B 1 351 ? -20.016 -15.945 10.828 1 97.94 351 ALA B C 1
ATOM 6659 O O . ALA B 1 351 ? -20.391 -15.836 9.656 1 97.94 351 ALA B O 1
ATOM 6660 N N . LEU B 1 352 ? -19.5 -17.031 11.328 1 98.56 352 LEU B N 1
ATOM 6661 C CA . LEU B 1 352 ? -19.312 -18.203 10.492 1 98.56 352 LEU B CA 1
ATOM 6662 C C . LEU B 1 352 ? -20.656 -18.672 9.922 1 98.56 352 LEU B C 1
ATOM 6664 O O . LEU B 1 352 ? -20.75 -18.969 8.727 1 98.56 352 LEU B O 1
ATOM 6668 N N . GLU B 1 353 ? -21.625 -18.75 10.758 1 98.5 353 GLU B N 1
ATOM 6669 C CA . GLU B 1 353 ? -22.953 -19.188 10.312 1 98.5 353 GLU B CA 1
ATOM 6670 C C . GLU B 1 353 ? -23.484 -18.281 9.211 1 98.5 353 GLU B C 1
ATOM 6672 O O . GLU B 1 353 ? -23.969 -18.766 8.188 1 98.5 353 GLU B O 1
ATOM 6677 N N . SER B 1 354 ? -23.359 -17.016 9.445 1 98.06 354 SER B N 1
ATOM 6678 C CA . SER B 1 354 ? -23.859 -16.062 8.469 1 98.06 354 SER B CA 1
ATOM 6679 C C . SER B 1 354 ? -23.125 -16.219 7.133 1 98.06 354 SER B C 1
ATOM 6681 O O . SER B 1 354 ? -23.75 -16.172 6.07 1 98.06 354 SER B O 1
ATOM 6683 N N . MET B 1 355 ? -21.812 -16.359 7.156 1 98.12 355 MET B N 1
ATOM 6684 C CA . MET B 1 355 ? -20.984 -16.531 5.961 1 98.12 355 MET B CA 1
ATOM 6685 C C . MET B 1 355 ? -21.422 -17.75 5.172 1 98.12 355 MET B C 1
ATOM 6687 O O . MET B 1 355 ? -21.672 -17.672 3.969 1 98.12 355 MET B O 1
ATOM 6691 N N . LEU B 1 356 ? -21.609 -18.875 5.883 1 98.31 356 LEU B N 1
ATOM 6692 C CA . LEU B 1 356 ? -21.984 -20.125 5.23 1 98.31 356 LEU B CA 1
ATOM 6693 C C . LEU B 1 356 ? -23.406 -20.078 4.707 1 98.31 356 LEU B C 1
ATOM 6695 O O . LEU B 1 356 ? -23.703 -20.578 3.625 1 98.31 356 LEU B O 1
ATOM 6699 N N . VAL B 1 357 ? -24.266 -19.453 5.453 1 98.06 357 VAL B N 1
ATOM 6700 C CA . VAL B 1 357 ? -25.672 -19.344 5.051 1 98.06 357 VAL B CA 1
ATOM 6701 C C . VAL B 1 357 ? -25.766 -18.562 3.75 1 98.06 357 VAL B C 1
ATOM 6703 O O . VAL B 1 357 ? -26.531 -18.922 2.854 1 98.06 357 VAL B O 1
ATOM 6706 N N . GLU B 1 358 ? -24.984 -17.484 3.664 1 97.25 358 GLU B N 1
ATOM 6707 C CA . GLU B 1 358 ? -25.094 -16.641 2.477 1 97.25 358 GLU B CA 1
ATOM 6708 C C . GLU B 1 358 ? -24.594 -17.375 1.232 1 97.25 358 GLU B C 1
ATOM 6710 O O . GLU B 1 358 ? -25.156 -17.219 0.148 1 97.25 358 GLU B O 1
ATOM 6715 N N . VAL B 1 359 ? -23.578 -18.156 1.354 1 97.38 359 VAL B N 1
ATOM 6716 C CA . VAL B 1 359 ? -23.094 -18.953 0.237 1 97.38 359 VAL B CA 1
ATOM 6717 C C . VAL B 1 359 ? -24.125 -20.016 -0.139 1 97.38 359 VAL B C 1
ATOM 6719 O O . VAL B 1 359 ? -24.406 -20.219 -1.321 1 97.38 359 VAL B O 1
ATOM 6722 N N . ALA B 1 360 ? -24.703 -20.672 0.887 1 97.56 360 ALA B N 1
ATOM 6723 C CA . ALA B 1 360 ? -25.75 -21.656 0.648 1 97.56 360 ALA B CA 1
ATOM 6724 C C . ALA B 1 360 ? -26.953 -21.016 -0.029 1 97.56 360 ALA B C 1
ATOM 6726 O O . ALA B 1 360 ? -27.547 -21.594 -0.94 1 97.56 360 ALA B O 1
ATOM 6727 N N . ARG B 1 361 ? -27.266 -19.812 0.425 1 97.31 361 ARG B N 1
ATOM 6728 C CA . ARG B 1 361 ? -28.375 -19.094 -0.178 1 97.31 361 ARG B CA 1
ATOM 6729 C C . ARG B 1 361 ? -28.125 -18.828 -1.66 1 97.31 361 ARG B C 1
ATOM 6731 O O . ARG B 1 361 ? -29.031 -18.984 -2.484 1 97.31 361 ARG B O 1
ATOM 6738 N N . ALA B 1 362 ? -26.969 -18.453 -1.968 1 96.5 362 ALA B N 1
ATOM 6739 C CA . ALA B 1 362 ? -26.609 -18.234 -3.365 1 96.5 362 ALA B CA 1
ATOM 6740 C C . ALA B 1 362 ? -26.719 -19.531 -4.168 1 96.5 362 ALA B C 1
ATOM 6742 O O . ALA B 1 362 ? -27.188 -19.531 -5.312 1 96.5 362 ALA B O 1
ATOM 6743 N N . ARG B 1 363 ? -26.344 -20.656 -3.588 1 96.19 363 ARG B N 1
ATOM 6744 C CA . ARG B 1 363 ? -26.438 -21.938 -4.27 1 96.19 363 ARG B CA 1
ATOM 6745 C C . ARG B 1 363 ? -27.891 -22.344 -4.508 1 96.19 363 ARG B C 1
ATOM 6747 O O . ARG B 1 363 ? -28.219 -22.875 -5.562 1 96.19 363 ARG B O 1
ATOM 6754 N N . LEU B 1 364 ? -28.719 -22.031 -3.602 1 95.81 364 LEU B N 1
ATOM 6755 C CA . LEU B 1 364 ? -30.109 -22.469 -3.656 1 95.81 364 LEU B CA 1
ATOM 6756 C C . LEU B 1 364 ? -30.906 -21.594 -4.621 1 95.81 364 LEU B C 1
ATOM 6758 O O . LEU B 1 364 ? -31.75 -22.094 -5.379 1 95.81 364 LEU B O 1
ATOM 6762 N N . TYR B 1 365 ? -30.609 -20.234 -4.582 1 95.88 365 TYR B N 1
ATOM 6763 C CA . TYR B 1 365 ? -31.547 -19.328 -5.254 1 95.88 365 TYR B CA 1
ATOM 6764 C C . TYR B 1 365 ? -30.828 -18.469 -6.277 1 95.88 365 TYR B C 1
ATOM 6766 O O . TYR B 1 365 ? -31.453 -17.75 -7.062 1 95.88 365 TYR B O 1
ATOM 6774 N N . GLY B 1 366 ? -29.578 -18.469 -6.262 1 95.88 366 GLY B N 1
ATOM 6775 C CA . GLY B 1 366 ? -28.812 -17.641 -7.176 1 95.88 366 GLY B CA 1
ATOM 6776 C C . GLY B 1 366 ? -28.891 -16.156 -6.844 1 95.88 366 GLY B C 1
ATOM 6777 O O . GLY B 1 366 ? -29.031 -15.781 -5.68 1 95.88 366 GLY B O 1
ATOM 6778 N N . PHE B 1 367 ? -28.594 -15.375 -7.809 1 96.19 367 PHE B N 1
ATOM 6779 C CA . PHE B 1 367 ? -28.672 -13.922 -7.723 1 96.19 367 PHE B CA 1
ATOM 6780 C C . PHE B 1 367 ? -29.781 -13.383 -8.617 1 96.19 367 PHE B C 1
ATOM 6782 O O . PHE B 1 367 ? -30.125 -14.008 -9.625 1 96.19 367 PHE B O 1
ATOM 6789 N N . SER B 1 368 ? -30.25 -12.25 -8.242 1 93.12 368 SER B N 1
ATOM 6790 C CA . SER B 1 368 ? -31.234 -11.609 -9.102 1 93.12 368 SER B CA 1
ATOM 6791 C C . SER B 1 368 ? -30.578 -11 -10.336 1 93.12 368 SER B C 1
ATOM 6793 O O . SER B 1 368 ? -29.375 -10.734 -10.336 1 93.12 368 SER B O 1
ATOM 6795 N N . GLU B 1 369 ? -31.359 -10.812 -11.352 1 90.62 369 GLU B N 1
ATOM 6796 C CA . GLU B 1 369 ? -30.844 -10.164 -12.555 1 90.62 369 GLU B CA 1
ATOM 6797 C C . GLU B 1 369 ? -30.359 -8.75 -12.258 1 90.62 369 GLU B C 1
ATOM 6799 O O . GLU B 1 369 ? -29.406 -8.273 -12.867 1 90.62 369 GLU B O 1
ATOM 6804 N N . ARG B 1 370 ? -30.953 -8.188 -11.367 1 87.56 370 ARG B N 1
ATOM 6805 C CA . ARG B 1 370 ? -30.547 -6.84 -10.984 1 87.56 370 ARG B CA 1
ATOM 6806 C C . ARG B 1 370 ? -29.156 -6.84 -10.367 1 87.56 370 ARG B C 1
ATOM 6808 O O . ARG B 1 370 ? -28.312 -6.012 -10.719 1 87.56 370 ARG B O 1
ATOM 6815 N N . GLU B 1 371 ? -28.953 -7.766 -9.453 1 91.25 371 GLU B N 1
ATOM 6816 C CA . GLU B 1 371 ? -27.625 -7.887 -8.836 1 91.25 371 GLU B CA 1
ATOM 6817 C C . GLU B 1 371 ? -26.547 -8.102 -9.883 1 91.25 371 GLU B C 1
ATOM 6819 O O . GLU B 1 371 ? -25.5 -7.445 -9.852 1 91.25 371 GLU B O 1
ATOM 6824 N N . ILE B 1 372 ? -26.844 -8.906 -10.844 1 94.62 372 ILE B N 1
ATOM 6825 C CA . ILE B 1 372 ? -25.859 -9.266 -11.859 1 94.62 372 ILE B CA 1
ATOM 6826 C C . ILE B 1 372 ? -25.656 -8.094 -12.82 1 94.62 372 ILE B C 1
ATOM 6828 O O . ILE B 1 372 ? -24.531 -7.805 -13.242 1 94.62 372 ILE B O 1
ATOM 6832 N N . SER B 1 373 ? -26.734 -7.398 -13.141 1 91.19 373 SER B N 1
ATOM 6833 C CA . SER B 1 373 ? -26.672 -6.273 -14.062 1 91.19 373 SER B CA 1
ATOM 6834 C C . SER B 1 373 ? -25.797 -5.152 -13.5 1 91.19 373 SER B C 1
ATOM 6836 O O . SER B 1 373 ? -25.047 -4.508 -14.242 1 91.19 373 SER B O 1
ATOM 6838 N N . ILE B 1 374 ? -25.875 -5 -12.266 1 84.75 374 ILE B N 1
ATOM 6839 C CA . ILE B 1 374 ? -25.078 -3.969 -11.609 1 84.75 374 ILE B CA 1
ATOM 6840 C C . ILE B 1 374 ? -23.594 -4.32 -11.711 1 84.75 374 ILE B C 1
ATOM 6842 O O . ILE B 1 374 ? -22.766 -3.469 -12.062 1 84.75 374 ILE B O 1
ATOM 6846 N N . VAL B 1 375 ? -23.281 -5.512 -11.43 1 91.56 375 VAL B N 1
ATOM 6847 C CA . VAL B 1 375 ? -21.891 -5.953 -11.461 1 91.56 375 VAL B CA 1
ATOM 6848 C C . VAL B 1 375 ? -21.375 -5.934 -12.891 1 91.56 375 VAL B C 1
ATOM 6850 O O . VAL B 1 375 ? -20.234 -5.527 -13.141 1 91.56 375 VAL B O 1
ATOM 6853 N N . ARG B 1 376 ? -22.203 -6.359 -13.82 1 93.94 376 ARG B N 1
ATOM 6854 C CA . ARG B 1 376 ? -21.812 -6.305 -15.227 1 93.94 376 ARG B CA 1
ATOM 6855 C C . ARG B 1 376 ? -21.484 -4.879 -15.648 1 93.94 376 ARG B C 1
ATOM 6857 O O . ARG B 1 376 ? -20.484 -4.652 -16.344 1 93.94 376 ARG B O 1
ATOM 6864 N N . ALA B 1 377 ? -22.281 -3.969 -15.234 1 86.31 377 ALA B N 1
ATOM 6865 C CA . ALA B 1 377 ? -22.078 -2.566 -15.586 1 86.31 377 ALA B CA 1
ATOM 6866 C C . ALA B 1 377 ? -20.766 -2.051 -15 1 86.31 377 ALA B C 1
ATOM 6868 O O . ALA B 1 377 ? -20.031 -1.294 -15.648 1 86.31 377 ALA B O 1
ATOM 6869 N N . LEU B 1 378 ? -20.562 -2.488 -13.836 1 84.88 378 LEU B N 1
ATOM 6870 C CA . LEU B 1 378 ? -19.312 -2.096 -13.195 1 84.88 378 LEU B CA 1
ATOM 6871 C C . LEU B 1 378 ? -18.109 -2.648 -13.953 1 84.88 378 LEU B C 1
ATOM 6873 O O . LEU B 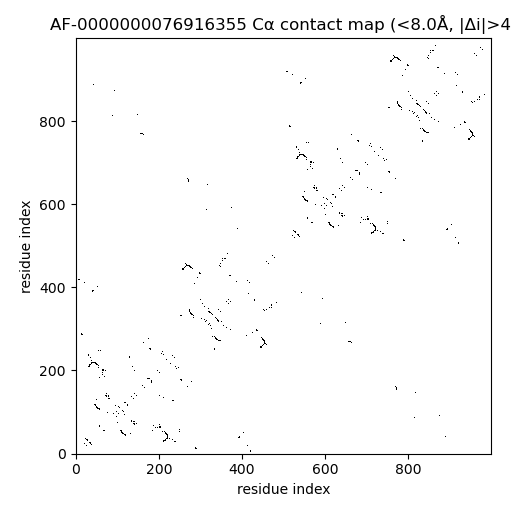1 378 ? -17.141 -1.922 -14.227 1 84.88 378 LEU B O 1
ATOM 6877 N N . MET B 1 379 ? -18.141 -3.854 -14.312 1 92.25 379 MET B N 1
ATOM 6878 C CA . MET B 1 379 ? -17.047 -4.484 -15.047 1 92.25 379 MET B CA 1
ATOM 6879 C C . MET B 1 379 ? -16.891 -3.865 -16.422 1 92.25 379 MET B C 1
ATOM 6881 O O . MET B 1 379 ? -15.773 -3.693 -16.906 1 92.25 379 MET B O 1
ATOM 6885 N N . MET B 1 380 ? -18.031 -3.512 -17.031 1 91.31 380 MET B N 1
ATOM 6886 C CA . MET B 1 380 ? -18 -2.848 -18.328 1 91.31 380 MET B CA 1
ATOM 6887 C C . MET B 1 380 ? -17.297 -1.493 -18.234 1 91.31 380 MET B C 1
ATOM 6889 O O . MET B 1 380 ? -16.469 -1.153 -19.078 1 91.31 380 MET B O 1
ATOM 6893 N N . SER B 1 381 ? -17.609 -0.808 -17.188 1 84.94 381 SER B N 1
ATOM 6894 C CA . SER B 1 381 ? -16.984 0.491 -16.969 1 84.94 381 SER B CA 1
ATOM 6895 C C . SER B 1 381 ? -15.484 0.352 -16.734 1 84.94 381 SER B C 1
ATOM 6897 O O . SER B 1 381 ? -14.703 1.199 -17.172 1 84.94 381 SER B O 1
ATOM 6899 N N . GLU B 1 382 ? -15.109 -0.666 -16.078 1 88.25 382 GLU B N 1
ATOM 6900 C CA . GLU B 1 382 ? -13.695 -0.905 -15.789 1 88.25 382 GLU B CA 1
ATOM 6901 C C . GLU B 1 382 ? -12.914 -1.19 -17.078 1 88.25 382 GLU B C 1
ATOM 6903 O O . GLU B 1 382 ? -11.836 -0.64 -17.281 1 88.25 382 GLU B O 1
ATOM 6908 N N . ILE B 1 383 ? -13.469 -2.002 -17.938 1 93.31 383 ILE B N 1
ATOM 6909 C CA . ILE B 1 383 ? -12.766 -2.34 -19.156 1 93.31 383 ILE B CA 1
ATOM 6910 C C . ILE B 1 383 ? -12.781 -1.141 -20.109 1 93.31 383 ILE B C 1
ATOM 6912 O O . ILE B 1 383 ? -11.812 -0.909 -20.844 1 93.31 383 ILE B O 1
ATOM 6916 N N . GLU B 1 384 ? -13.844 -0.377 -20.109 1 90.88 384 GLU B N 1
ATOM 6917 C CA . GLU B 1 384 ? -13.883 0.853 -20.891 1 90.88 384 GLU B CA 1
ATOM 6918 C C . GLU B 1 384 ? -12.789 1.822 -20.453 1 90.88 384 GLU B C 1
ATOM 6920 O O . GLU B 1 384 ? -12.07 2.375 -21.281 1 90.88 384 GLU B O 1
ATOM 6925 N N . SER B 1 385 ? -12.688 1.917 -19.141 1 84.94 385 SER B N 1
ATOM 6926 C CA . SER B 1 385 ? -11.648 2.789 -18.609 1 84.94 385 SER B CA 1
ATOM 6927 C C . SER B 1 385 ? -10.258 2.295 -18.969 1 84.94 385 SER B C 1
ATOM 6929 O O . SER B 1 385 ? -9.406 3.08 -19.391 1 84.94 385 SER B O 1
ATOM 6931 N N . ALA B 1 386 ? -10.055 1.076 -18.859 1 89.38 386 ALA B N 1
ATOM 6932 C CA . ALA B 1 386 ? -8.766 0.479 -19.203 1 89.38 386 ALA B CA 1
ATOM 6933 C C . ALA B 1 386 ? -8.438 0.71 -20.688 1 89.38 386 ALA B C 1
ATOM 6935 O O . ALA B 1 386 ? -7.293 1.023 -21.031 1 89.38 386 ALA B O 1
ATOM 6936 N N . TYR B 1 387 ? -9.414 0.535 -21.547 1 92.19 387 TYR B N 1
ATOM 6937 C CA . TYR B 1 387 ? -9.219 0.731 -22.969 1 92.19 387 TYR B CA 1
ATOM 6938 C C . TYR B 1 387 ? -8.898 2.188 -23.281 1 92.19 387 TYR B C 1
ATOM 6940 O O . TYR B 1 387 ? -7.984 2.475 -24.062 1 92.19 387 TYR B O 1
ATOM 6948 N N . LEU B 1 388 ? -9.586 3.062 -22.656 1 87.38 388 LEU B N 1
ATOM 6949 C CA . LEU B 1 388 ? -9.391 4.484 -22.906 1 87.38 388 LEU B CA 1
ATOM 6950 C C . LEU B 1 388 ? -8.031 4.949 -22.391 1 87.38 388 LEU B C 1
ATOM 6952 O O . LEU B 1 388 ? -7.461 5.906 -22.922 1 87.38 388 LEU B O 1
ATOM 6956 N N . GLU B 1 389 ? -7.504 4.234 -21.406 1 86 389 GLU B N 1
ATOM 6957 C CA . GLU B 1 389 ? -6.23 4.613 -20.797 1 86 389 GLU B CA 1
ATOM 6958 C C . GLU B 1 389 ? -5.105 3.695 -21.266 1 86 389 GLU B C 1
ATOM 6960 O O . GLU B 1 389 ? -4.07 3.592 -20.594 1 86 389 GLU B O 1
ATOM 6965 N N . ARG B 1 390 ? -5.273 3.035 -22.266 1 87.56 390 ARG B N 1
ATOM 6966 C CA . ARG B 1 390 ? -4.359 1.98 -22.703 1 87.56 390 ARG B CA 1
ATOM 6967 C C . ARG B 1 390 ? -2.953 2.527 -22.906 1 87.56 390 ARG B C 1
ATOM 6969 O O . ARG B 1 390 ? -1.967 1.828 -22.672 1 87.56 390 ARG B O 1
ATOM 6976 N N . ASP B 1 391 ? -2.797 3.762 -23.25 1 83.81 391 ASP B N 1
ATOM 6977 C CA . ASP B 1 391 ? -1.493 4.352 -23.547 1 83.81 391 ASP B CA 1
ATOM 6978 C C . ASP B 1 391 ? -0.88 4.969 -22.281 1 83.81 391 ASP B C 1
ATOM 6980 O O . ASP B 1 391 ? 0.196 5.566 -22.344 1 83.81 391 ASP B O 1
ATOM 6984 N N . GLN B 1 392 ? -1.556 4.793 -21.219 1 84.81 392 GLN B N 1
ATOM 6985 C CA . GLN B 1 392 ? -1.104 5.41 -19.969 1 84.81 392 GLN B CA 1
ATOM 6986 C C . GLN B 1 392 ? -0.836 4.355 -18.906 1 84.81 392 GLN B C 1
ATOM 6988 O O . GLN B 1 392 ? -0.782 4.668 -17.703 1 84.81 392 GLN B O 1
ATOM 6993 N N . MET B 1 393 ? -0.669 3.205 -19.344 1 88.5 393 MET B N 1
ATOM 6994 C CA . MET B 1 393 ? -0.401 2.133 -18.391 1 88.5 393 MET B CA 1
ATOM 6995 C C . MET B 1 393 ? 1.023 2.227 -17.859 1 88.5 393 MET B C 1
ATOM 6997 O O . MET B 1 393 ? 1.961 2.486 -18.609 1 88.5 393 MET B O 1
ATOM 7001 N N . GLN B 1 394 ? 1.163 1.957 -16.578 1 91.62 394 GLN B N 1
ATOM 7002 C CA . GLN B 1 394 ? 2.488 1.95 -15.969 1 91.62 394 GLN B CA 1
ATOM 7003 C C . GLN B 1 394 ? 3.311 0.76 -16.453 1 91.62 394 GLN B C 1
ATOM 7005 O O . GLN B 1 394 ? 2.783 -0.343 -16.609 1 91.62 394 GLN B O 1
ATOM 7010 N N . SER B 1 395 ? 4.613 1.02 -16.641 1 95.56 395 SER B N 1
ATOM 7011 C CA . SER B 1 395 ? 5.512 -0.043 -17.078 1 95.56 395 SER B CA 1
ATOM 7012 C C . SER B 1 395 ? 5.527 -1.203 -16.094 1 95.56 395 SER B C 1
ATOM 7014 O O . SER B 1 395 ? 5.609 -2.365 -16.484 1 95.56 395 SER B O 1
ATOM 7016 N N . THR B 1 396 ? 5.434 -0.905 -14.859 1 95.88 396 THR B N 1
ATOM 7017 C CA . THR B 1 396 ? 5.441 -1.95 -13.844 1 95.88 396 THR B CA 1
ATOM 7018 C C . THR B 1 396 ? 4.219 -2.854 -13.992 1 95.88 396 THR B C 1
ATOM 7020 O O . THR B 1 396 ? 4.316 -4.07 -13.828 1 95.88 396 THR B O 1
ATOM 7023 N N . SER B 1 397 ? 3.08 -2.299 -14.32 1 94.62 397 SER B N 1
ATOM 7024 C CA . SER B 1 397 ? 1.856 -3.072 -14.508 1 94.62 397 SER B CA 1
ATOM 7025 C C . SER B 1 397 ? 1.964 -4 -15.711 1 94.62 397 SER B C 1
ATOM 7027 O O . SER B 1 397 ? 1.576 -5.168 -15.633 1 94.62 397 SER B O 1
ATOM 7029 N N . LEU B 1 398 ? 2.449 -3.445 -16.75 1 95.94 398 LEU B N 1
ATOM 7030 C CA . LEU B 1 398 ? 2.627 -4.25 -17.953 1 95.94 398 LEU B CA 1
ATOM 7031 C C . LEU B 1 398 ? 3.641 -5.367 -17.719 1 95.94 398 LEU B C 1
ATOM 7033 O O . LEU B 1 398 ? 3.418 -6.508 -18.125 1 95.94 398 LEU B O 1
ATOM 7037 N N . ARG B 1 399 ? 4.734 -5 -17.078 1 97.12 399 ARG B N 1
ATOM 7038 C CA . ARG B 1 399 ? 5.734 -6.008 -16.719 1 97.12 399 ARG B CA 1
ATOM 7039 C C . ARG B 1 399 ? 5.113 -7.125 -15.898 1 97.12 399 ARG B C 1
ATOM 7041 O O . ARG B 1 399 ? 5.371 -8.305 -16.141 1 97.12 399 ARG B O 1
ATOM 7048 N N . ASP B 1 400 ? 4.266 -6.812 -14.969 1 96.94 400 ASP B N 1
ATOM 7049 C CA . ASP B 1 400 ? 3.625 -7.801 -14.109 1 96.94 400 ASP B CA 1
ATOM 7050 C C . ASP B 1 400 ? 2.709 -8.719 -14.914 1 96.94 400 ASP B C 1
ATOM 7052 O O . ASP B 1 400 ? 2.596 -9.914 -14.617 1 96.94 400 ASP B O 1
ATOM 7056 N N . GLU B 1 401 ? 2.027 -8.148 -15.852 1 96.12 401 GLU B N 1
ATOM 7057 C CA . GLU B 1 401 ? 1.21 -8.977 -16.734 1 96.12 401 GLU B CA 1
ATOM 7058 C C . GLU B 1 401 ? 2.055 -10.031 -17.453 1 96.12 401 GLU B C 1
ATOM 7060 O O . GLU B 1 401 ? 1.665 -11.195 -17.516 1 96.12 401 GLU B O 1
ATOM 7065 N N . TYR B 1 402 ? 3.199 -9.641 -17.938 1 98.06 402 TYR B N 1
ATOM 7066 C CA . TYR B 1 402 ? 4.082 -10.57 -18.625 1 98.06 402 TYR B CA 1
ATOM 7067 C C . TYR B 1 402 ? 4.656 -11.602 -17.656 1 98.06 402 TYR B C 1
ATOM 7069 O O . TYR B 1 402 ? 4.867 -12.758 -18.016 1 98.06 402 TYR B O 1
ATOM 7077 N N . LEU B 1 403 ? 4.926 -11.164 -16.422 1 97.81 403 LEU B N 1
ATOM 7078 C CA . LEU B 1 403 ? 5.367 -12.102 -15.391 1 97.81 403 LEU B CA 1
ATOM 7079 C C . LEU B 1 403 ? 4.34 -13.211 -15.203 1 97.81 403 LEU B C 1
ATOM 7081 O O . LEU B 1 403 ? 4.703 -14.391 -15.141 1 97.81 403 LEU B O 1
ATOM 7085 N N . GLN B 1 404 ? 3.09 -12.859 -15.211 1 95.88 404 GLN B N 1
ATOM 7086 C CA . GLN B 1 404 ? 2.039 -13.852 -15.031 1 95.88 404 GLN B CA 1
ATOM 7087 C C . GLN B 1 404 ? 1.935 -14.766 -16.25 1 95.88 404 GLN B C 1
ATOM 7089 O O . GLN B 1 404 ? 1.626 -15.953 -16.125 1 95.88 404 GLN B O 1
ATOM 7094 N N . HIS B 1 405 ? 2.131 -14.203 -17.438 1 97.06 405 HIS B N 1
ATOM 7095 C CA . HIS B 1 405 ? 2.174 -15.031 -18.625 1 97.06 405 HIS B CA 1
ATOM 7096 C C . HIS B 1 405 ? 3.254 -16.094 -18.516 1 97.06 405 HIS B C 1
ATOM 7098 O O . HIS B 1 405 ? 3.002 -17.281 -18.797 1 97.06 405 HIS B O 1
ATOM 7104 N N . PHE B 1 406 ? 4.379 -15.734 -18.109 1 97.38 406 PHE B N 1
ATOM 7105 C CA . PHE B 1 406 ? 5.512 -16.641 -18.031 1 97.38 406 PHE B CA 1
ATOM 7106 C C . PHE B 1 406 ? 5.312 -17.656 -16.906 1 97.38 406 PHE B C 1
ATOM 7108 O O . PHE B 1 406 ? 5.551 -18.844 -17.094 1 97.38 406 PHE B O 1
ATOM 7115 N N . LEU B 1 407 ? 4.867 -17.188 -15.734 1 95.5 407 LEU B N 1
ATOM 7116 C CA . LEU B 1 407 ? 4.859 -18.016 -14.523 1 95.5 407 LEU B CA 1
ATOM 7117 C C . LEU B 1 407 ? 3.588 -18.844 -14.445 1 95.5 407 LEU B C 1
ATOM 7119 O O . LEU B 1 407 ? 3.602 -19.953 -13.898 1 95.5 407 LEU B O 1
ATOM 7123 N N . ARG B 1 408 ? 2.471 -18.328 -15.062 1 93.31 408 ARG B N 1
ATOM 7124 C CA . ARG B 1 408 ? 1.184 -18.984 -14.875 1 93.31 408 ARG B CA 1
ATOM 7125 C C . ARG B 1 408 ? 0.499 -19.25 -16.219 1 93.31 408 ARG B C 1
ATOM 7127 O O . ARG B 1 408 ? -0.643 -19.703 -16.25 1 93.31 408 ARG B O 1
ATOM 7134 N N . GLU B 1 409 ? 1.078 -18.828 -17.281 1 93.31 409 GLU B N 1
ATOM 7135 C CA . GLU B 1 409 ? 0.547 -19.016 -18.625 1 93.31 409 GLU B CA 1
ATOM 7136 C C . GLU B 1 409 ? -0.756 -18.25 -18.812 1 93.31 409 GLU B C 1
ATOM 7138 O O . GLU B 1 409 ? -1.659 -18.719 -19.516 1 93.31 409 GLU B O 1
ATOM 7143 N N . GLU B 1 410 ? -0.868 -17.219 -18.094 1 94.06 410 GLU B N 1
ATOM 7144 C CA . GLU B 1 410 ? -2.016 -16.344 -18.312 1 94.06 410 GLU B CA 1
ATOM 7145 C C . GLU B 1 410 ? -1.941 -15.688 -19.688 1 94.06 410 GLU B C 1
ATOM 7147 O O . GLU B 1 410 ? -0.892 -15.172 -20.078 1 94.06 410 GLU B O 1
ATOM 7152 N N . PRO B 1 411 ? -3.021 -15.688 -20.422 1 95.56 411 PRO B N 1
ATOM 7153 C CA . PRO B 1 411 ? -2.959 -15.125 -21.766 1 95.56 411 PRO B CA 1
ATOM 7154 C C . PRO B 1 411 ? -2.783 -13.609 -21.766 1 95.56 411 PRO B C 1
ATOM 7156 O O . PRO B 1 411 ? -3.361 -12.914 -20.922 1 95.56 411 PRO B O 1
ATOM 7159 N N . VAL B 1 412 ? -1.956 -13.125 -22.625 1 96.75 412 VAL B N 1
ATOM 7160 C CA . VAL B 1 412 ? -1.816 -11.703 -22.922 1 96.75 412 VAL B CA 1
ATOM 7161 C C . VAL B 1 412 ? -2.328 -11.414 -24.328 1 96.75 412 VAL B C 1
ATOM 7163 O O . VAL B 1 412 ? -1.582 -11.539 -25.297 1 96.75 412 VAL B O 1
ATOM 7166 N N . VAL B 1 413 ? -3.521 -10.953 -24.406 1 95.25 413 VAL B N 1
ATOM 7167 C CA . VAL B 1 413 ? -4.199 -10.906 -25.703 1 95.25 413 VAL B CA 1
ATOM 7168 C C . VAL B 1 413 ? -4.199 -9.477 -26.234 1 95.25 413 VAL B C 1
ATOM 7170 O O . VAL B 1 413 ? -4.637 -9.227 -27.359 1 95.25 413 VAL B O 1
ATOM 7173 N N . GLY B 1 414 ? -3.689 -8.547 -25.453 1 93.75 414 GLY B N 1
ATOM 7174 C CA . GLY B 1 414 ? -3.711 -7.145 -25.844 1 93.75 414 GLY B CA 1
ATOM 7175 C C . GLY B 1 414 ? -4.988 -6.43 -25.438 1 93.75 414 GLY B C 1
ATOM 7176 O O . GLY B 1 414 ? -6.07 -7.027 -25.453 1 93.75 414 GLY B O 1
ATOM 7177 N N . ILE B 1 415 ? -4.93 -5.223 -25.203 1 93.31 415 ILE B N 1
ATOM 7178 C CA . ILE B 1 415 ? -6.035 -4.465 -24.625 1 93.31 415 ILE B CA 1
ATOM 7179 C C . ILE B 1 415 ? -7.133 -4.277 -25.672 1 93.31 415 ILE B C 1
ATOM 7181 O O . ILE B 1 415 ? -8.32 -4.266 -25.344 1 93.31 415 ILE B O 1
ATOM 7185 N N . ASP B 1 416 ? -6.797 -4.145 -26.922 1 93.69 416 ASP B N 1
ATOM 7186 C CA . ASP B 1 416 ? -7.793 -3.963 -27.969 1 93.69 416 ASP B CA 1
ATOM 7187 C C . ASP B 1 416 ? -8.719 -5.176 -28.078 1 93.69 416 ASP B C 1
ATOM 7189 O O . ASP B 1 416 ? -9.938 -5.043 -28.016 1 93.69 416 ASP B O 1
ATOM 7193 N N . TYR B 1 417 ? -8.094 -6.277 -28.172 1 94.75 417 TYR B N 1
ATOM 7194 C CA . TYR B 1 417 ? -8.875 -7.504 -28.266 1 94.75 417 TYR B CA 1
ATOM 7195 C C . TYR B 1 417 ? -9.625 -7.77 -26.953 1 94.75 417 TYR B C 1
ATOM 7197 O O . TYR B 1 417 ? -10.789 -8.156 -26.969 1 94.75 417 TYR B O 1
ATOM 7205 N N . GLU B 1 418 ? -8.953 -7.586 -25.875 1 95.38 418 GLU B N 1
ATOM 7206 C CA . GLU B 1 418 ? -9.57 -7.828 -24.578 1 95.38 418 GLU B CA 1
ATOM 7207 C C . GLU B 1 418 ? -10.82 -6.969 -24.375 1 95.38 418 GLU B C 1
ATOM 7209 O O . GLU B 1 418 ? -11.844 -7.449 -23.906 1 95.38 418 GLU B O 1
ATOM 7214 N N . ALA B 1 419 ? -10.703 -5.711 -24.75 1 96.25 419 ALA B N 1
ATOM 7215 C CA . ALA B 1 419 ? -11.844 -4.801 -24.641 1 96.25 419 ALA B CA 1
ATOM 7216 C C . ALA B 1 419 ? -13.008 -5.262 -25.516 1 96.25 419 ALA B C 1
ATOM 7218 O O . ALA B 1 419 ? -14.148 -5.305 -25.062 1 96.25 419 ALA B O 1
ATOM 7219 N N . ARG B 1 420 ? -12.75 -5.621 -26.75 1 96.31 420 ARG B N 1
ATOM 7220 C CA . ARG B 1 420 ? -13.781 -6.109 -27.656 1 96.31 420 ARG B CA 1
ATOM 7221 C C . ARG B 1 420 ? -14.398 -7.402 -27.125 1 96.31 420 ARG B C 1
ATOM 7223 O O . ARG B 1 420 ? -15.617 -7.582 -27.188 1 96.31 420 ARG B O 1
ATOM 7230 N N . LEU B 1 421 ? -13.523 -8.211 -26.625 1 96.94 421 LEU B N 1
ATOM 7231 C CA . LEU B 1 421 ? -13.984 -9.5 -26.125 1 96.94 421 LEU B CA 1
ATOM 7232 C C . LEU B 1 421 ? -14.906 -9.312 -24.922 1 96.94 421 LEU B C 1
ATOM 7234 O O . LEU B 1 421 ? -15.984 -9.898 -24.859 1 96.94 421 LEU B O 1
ATOM 7238 N N . GLN B 1 422 ? -14.492 -8.531 -23.938 1 97.38 422 GLN B N 1
ATOM 7239 C CA . GLN B 1 422 ? -15.32 -8.305 -22.766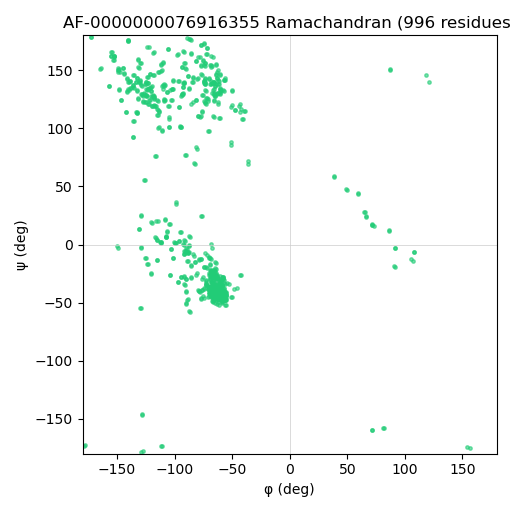 1 97.38 422 GLN B CA 1
ATOM 7240 C C . GLN B 1 422 ? -16.609 -7.578 -23.125 1 97.38 422 GLN B C 1
ATOM 7242 O O . GLN B 1 422 ? -17.688 -7.895 -22.609 1 97.38 422 GLN B O 1
ATOM 7247 N N . LYS B 1 423 ? -16.5 -6.594 -24.016 1 96.56 423 LYS B N 1
ATOM 7248 C CA . LYS B 1 423 ? -17.688 -5.898 -24.5 1 96.56 423 LYS B CA 1
ATOM 7249 C C . LYS B 1 423 ? -18.688 -6.875 -25.109 1 96.56 423 LYS B C 1
ATOM 7251 O O . LYS B 1 423 ? -19.891 -6.707 -24.953 1 96.56 423 LYS B O 1
ATOM 7256 N N . THR B 1 424 ? -18.203 -7.875 -25.703 1 96.94 424 THR B N 1
ATOM 7257 C CA . THR B 1 424 ? -19.016 -8.883 -26.375 1 96.94 424 THR B CA 1
ATOM 7258 C C . THR B 1 424 ? -19.625 -9.844 -25.359 1 96.94 424 THR B C 1
ATOM 7260 O O . THR B 1 424 ? -20.797 -10.195 -25.453 1 96.94 424 THR B O 1
ATOM 7263 N N . LEU B 1 425 ? -18.875 -10.242 -24.375 1 97.56 425 LEU B N 1
ATOM 7264 C CA . LEU B 1 425 ? -19.25 -11.367 -23.516 1 97.56 425 LEU B CA 1
ATOM 7265 C C . LEU B 1 425 ? -20.062 -10.883 -22.312 1 97.56 425 LEU B C 1
ATOM 7267 O O . LEU B 1 425 ? -21.031 -11.531 -21.922 1 97.56 425 LEU B O 1
ATOM 7271 N N . LEU B 1 426 ? -19.719 -9.789 -21.734 1 96.94 426 LEU B N 1
ATOM 7272 C CA . LEU B 1 426 ? -20.219 -9.367 -20.422 1 96.94 426 LEU B CA 1
ATOM 7273 C C . LEU B 1 426 ? -21.734 -9.25 -20.438 1 96.94 426 LEU B C 1
ATOM 7275 O O . LEU B 1 426 ? -22.406 -9.773 -19.531 1 96.94 426 LEU B O 1
ATOM 7279 N N . PRO B 1 427 ? -22.391 -8.672 -21.484 1 95 427 PRO B N 1
ATOM 7280 C CA . PRO B 1 427 ? -23.844 -8.492 -21.469 1 95 427 PRO B CA 1
ATOM 7281 C C . PRO B 1 427 ? -24.594 -9.82 -21.469 1 95 427 PRO B C 1
ATOM 7283 O O . PRO B 1 427 ? -25.781 -9.867 -21.109 1 95 427 PRO B O 1
ATOM 7286 N N . TYR B 1 428 ? -23.906 -10.867 -21.781 1 94.81 428 TYR B N 1
ATOM 7287 C CA . TYR B 1 428 ? -24.625 -12.125 -22 1 94.81 428 TYR B CA 1
ATOM 7288 C C . TYR B 1 428 ? -24.297 -13.133 -20.906 1 94.81 428 TYR B C 1
ATOM 7290 O O . TYR B 1 428 ? -24.719 -14.289 -20.984 1 94.81 428 TYR B O 1
ATOM 7298 N N . ILE B 1 429 ? -23.516 -12.742 -19.969 1 96.81 429 ILE B N 1
ATOM 7299 C CA . ILE B 1 429 ? -23.266 -13.625 -18.844 1 96.81 429 ILE B CA 1
ATOM 7300 C C . ILE B 1 429 ? -24.5 -13.641 -17.938 1 96.81 429 ILE B C 1
ATOM 7302 O O . ILE B 1 429 ? -24.906 -12.602 -17.406 1 96.81 429 ILE B O 1
ATOM 7306 N N . SER B 1 430 ? -25.016 -14.766 -17.703 1 95.12 430 SER B N 1
ATOM 7307 C CA . SER B 1 430 ? -26.297 -14.906 -17 1 95.12 430 SER B CA 1
ATOM 7308 C C . SER B 1 430 ? -26.078 -15.203 -15.523 1 95.12 430 SER B C 1
ATOM 7310 O O . SER B 1 430 ? -25 -15.625 -15.125 1 95.12 430 SER B O 1
ATOM 7312 N N . SER B 1 431 ? -27.141 -14.992 -14.828 1 95.38 431 SER B N 1
ATOM 7313 C CA . SER B 1 431 ? -27.141 -15.352 -13.414 1 95.38 431 SER B CA 1
ATOM 7314 C C . SER B 1 431 ? -26.922 -16.844 -13.227 1 95.38 431 SER B C 1
ATOM 7316 O O . SER B 1 431 ? -26.234 -17.266 -12.281 1 95.38 431 SER B O 1
ATOM 7318 N N . ALA B 1 432 ? -27.438 -17.594 -14.141 1 94.69 432 ALA B N 1
ATOM 7319 C CA . ALA B 1 432 ? -27.297 -19.047 -14.078 1 94.69 432 ALA B CA 1
ATOM 7320 C C . ALA B 1 432 ? -25.844 -19.469 -14.219 1 94.69 432 ALA B C 1
ATOM 7322 O O . ALA B 1 432 ? -25.391 -20.406 -13.555 1 94.69 432 ALA B O 1
ATOM 7323 N N . GLU B 1 433 ? -25.094 -18.812 -15.031 1 95.5 433 GLU B N 1
ATOM 7324 C CA . GLU B 1 433 ? -23.672 -19.078 -15.195 1 95.5 433 GLU B CA 1
ATOM 7325 C C . GLU B 1 433 ? -22.891 -18.672 -13.945 1 95.5 433 GLU B C 1
ATOM 7327 O O . GLU B 1 433 ? -21.984 -19.375 -13.516 1 95.5 433 GLU B O 1
ATOM 7332 N N . VAL B 1 434 ? -23.266 -17.547 -13.383 1 97.5 434 VAL B N 1
ATOM 7333 C CA . VAL B 1 434 ? -22.562 -16.953 -12.258 1 97.5 434 VAL B CA 1
ATOM 7334 C C . VAL B 1 434 ? -22.719 -17.844 -11.023 1 97.5 434 VAL B C 1
ATOM 7336 O O . VAL B 1 434 ? -21.75 -18.094 -10.312 1 97.5 434 VAL B O 1
ATOM 7339 N N . VAL B 1 435 ? -23.891 -18.406 -10.766 1 95.31 435 VAL B N 1
ATOM 7340 C CA . VAL B 1 435 ? -24.188 -19.109 -9.523 1 95.31 435 VAL B CA 1
ATOM 7341 C C . VAL B 1 435 ? -23.453 -20.453 -9.5 1 95.31 435 VAL B C 1
ATOM 7343 O O . VAL B 1 435 ? -23.25 -21.031 -8.43 1 95.31 435 VAL B O 1
ATOM 7346 N N . LYS B 1 436 ? -23.031 -20.953 -10.656 1 95.69 436 LYS B N 1
ATOM 7347 C CA . LYS B 1 436 ? -22.266 -22.203 -10.703 1 95.69 436 LYS B CA 1
ATOM 7348 C C . LYS B 1 436 ? -21 -22.109 -9.867 1 95.69 436 LYS B C 1
ATOM 7350 O O . LYS B 1 436 ? -20.531 -23.109 -9.328 1 95.69 436 LYS B O 1
ATOM 7355 N N . PHE B 1 437 ? -20.516 -20.938 -9.75 1 97.06 437 PHE B N 1
ATOM 7356 C CA . PHE B 1 437 ? -19.25 -20.75 -9.047 1 97.06 437 PHE B CA 1
ATOM 7357 C C . PHE B 1 437 ? -19.469 -20.781 -7.539 1 97.06 437 PHE B C 1
ATOM 7359 O O . PHE B 1 437 ? -18.5 -20.922 -6.777 1 97.06 437 PHE B O 1
ATOM 7366 N N . ALA B 1 438 ? -20.688 -20.719 -7.078 1 96.38 438 ALA B N 1
ATOM 7367 C CA . ALA B 1 438 ? -21 -20.891 -5.66 1 96.38 438 ALA B CA 1
ATOM 7368 C C . ALA B 1 438 ? -20.641 -22.297 -5.191 1 96.38 438 ALA B C 1
ATOM 7370 O O . ALA B 1 438 ? -20.375 -22.516 -4.012 1 96.38 438 ALA B O 1
ATOM 7371 N N . GLU B 1 439 ? -20.656 -23.234 -6.125 1 94.88 439 GLU B N 1
ATOM 7372 C CA . GLU B 1 439 ? -20.359 -24.625 -5.809 1 94.88 439 GLU B CA 1
ATOM 7373 C C . GLU B 1 439 ? -18.906 -24.781 -5.336 1 94.88 439 GLU B C 1
ATOM 7375 O O . GLU B 1 439 ? -18.594 -25.719 -4.602 1 94.88 439 GLU B O 1
ATOM 7380 N N . ASN B 1 440 ? -18.078 -23.797 -5.75 1 94.38 440 ASN B N 1
ATOM 7381 C CA . ASN B 1 440 ? -16.672 -23.875 -5.371 1 94.38 440 ASN B CA 1
ATOM 7382 C C . ASN B 1 440 ? -16.469 -23.531 -3.898 1 94.38 440 ASN B C 1
ATOM 7384 O O . ASN B 1 440 ? -15.422 -23.828 -3.324 1 94.38 440 ASN B O 1
ATOM 7388 N N . PHE B 1 441 ? -17.484 -22.828 -3.295 1 93.31 441 PHE B N 1
ATOM 7389 C CA . PHE B 1 441 ? -17.5 -22.609 -1.853 1 93.31 441 PHE B CA 1
ATOM 7390 C C . PHE B 1 441 ? -18.266 -23.719 -1.147 1 93.31 441 PHE B C 1
ATOM 7392 O O . PHE B 1 441 ? -19.422 -23.547 -0.746 1 93.31 441 PHE B O 1
ATOM 7399 N N . SER B 1 442 ? -17.641 -24.859 -1.015 1 93.5 442 SER B N 1
ATOM 7400 C CA . SER B 1 442 ? -18.312 -26.016 -0.428 1 93.5 442 SER B CA 1
ATOM 7401 C C . SER B 1 442 ? -17.547 -26.547 0.782 1 93.5 442 SER B C 1
ATOM 7403 O O . SER B 1 442 ? -16.328 -26.719 0.724 1 93.5 442 SER B O 1
ATOM 7405 N N . THR B 1 443 ? -18.297 -26.797 1.803 1 94.81 443 THR B N 1
ATOM 7406 C CA . THR B 1 443 ? -17.672 -27.297 3.025 1 94.81 443 THR B CA 1
ATOM 7407 C C . THR B 1 443 ? -17.25 -28.75 2.852 1 94.81 443 THR B C 1
ATOM 7409 O O . THR B 1 443 ? -16.516 -29.297 3.674 1 94.81 443 THR B O 1
ATOM 7412 N N . THR B 1 444 ? -17.625 -29.375 1.745 1 93.56 444 THR B N 1
ATOM 7413 C CA . THR B 1 444 ? -17.297 -30.781 1.525 1 93.56 444 THR B CA 1
ATOM 7414 C C . THR B 1 444 ? -16.203 -30.922 0.477 1 93.56 444 THR B C 1
ATOM 7416 O O . THR B 1 444 ? -15.969 -32.031 -0.041 1 93.56 444 THR B O 1
ATOM 7419 N N . SER B 1 445 ? -15.602 -29.859 0.15 1 94.69 445 SER B N 1
ATOM 7420 C CA . SER B 1 445 ? -14.531 -29.891 -0.847 1 94.69 445 SER B CA 1
ATOM 7421 C C . SER B 1 445 ? -13.344 -29.047 -0.409 1 94.69 445 SER B C 1
ATOM 7423 O O . SER B 1 445 ? -13.242 -27.875 -0.768 1 94.69 445 SER B O 1
ATOM 7425 N N . SER B 1 446 ? -12.406 -29.672 0.233 1 97.38 446 SER B N 1
ATOM 7426 C CA . SER B 1 446 ? -11.141 -29.078 0.642 1 97.38 446 SER B CA 1
ATOM 7427 C C . SER B 1 446 ? -11.352 -27.734 1.351 1 97.38 446 SER B C 1
ATOM 7429 O O . SER B 1 446 ? -10.711 -26.75 1.018 1 97.38 446 SER B O 1
ATOM 7431 N N . CYS B 1 447 ? -12.273 -27.719 2.289 1 98.12 447 CYS B N 1
ATOM 7432 C CA . CYS B 1 447 ? -12.633 -26.531 3.047 1 98.12 447 CYS B CA 1
ATOM 7433 C C . CYS B 1 447 ? -11.836 -26.438 4.344 1 98.12 447 CYS B C 1
ATOM 7435 O O . CYS B 1 447 ? -11.695 -27.438 5.055 1 98.12 447 CYS B O 1
ATOM 7437 N N . VAL B 1 448 ? -11.25 -25.297 4.574 1 98.19 448 VAL B N 1
ATOM 7438 C CA . VAL B 1 448 ? -10.555 -25 5.82 1 98.19 448 VAL B CA 1
ATOM 7439 C C . VAL B 1 448 ? -11.172 -23.781 6.484 1 98.19 448 VAL B C 1
ATOM 7441 O O . VAL B 1 448 ? -11.312 -22.719 5.852 1 98.19 448 VAL B O 1
ATOM 7444 N N . ILE B 1 449 ? -11.602 -23.906 7.715 1 98.19 449 ILE B N 1
ATOM 7445 C CA . ILE B 1 449 ? -12.211 -22.812 8.477 1 98.19 449 ILE B CA 1
ATOM 7446 C C . ILE B 1 449 ? -11.32 -22.438 9.656 1 98.19 449 ILE B C 1
ATOM 7448 O O . ILE B 1 449 ? -10.961 -23.297 10.469 1 98.19 449 ILE B O 1
ATOM 7452 N N . LYS B 1 450 ? -10.953 -21.188 9.703 1 97.06 450 LYS B N 1
ATOM 7453 C CA . LYS B 1 450 ? -10.109 -20.641 10.766 1 97.06 450 LYS B CA 1
ATOM 7454 C C . LYS B 1 450 ? -10.812 -19.5 11.5 1 97.06 450 LYS B C 1
ATOM 7456 O O . LYS B 1 450 ? -11.43 -18.641 10.875 1 97.06 450 LYS B O 1
ATOM 7461 N N . ILE B 1 451 ? -10.742 -19.531 12.812 1 96.88 451 ILE B N 1
ATOM 7462 C CA . ILE B 1 451 ? -11.195 -18.375 13.578 1 96.88 451 ILE B CA 1
ATOM 7463 C C . ILE B 1 451 ? -10.047 -17.859 14.438 1 96.88 451 ILE B C 1
ATOM 7465 O O . ILE B 1 451 ? -9.164 -18.609 14.844 1 96.88 451 ILE B O 1
ATOM 7469 N N . VAL B 1 452 ? -9.984 -16.656 14.641 1 93.69 452 VAL B N 1
ATOM 7470 C CA . VAL B 1 452 ? -9.055 -15.961 15.531 1 93.69 452 VAL B CA 1
ATOM 7471 C C . VAL B 1 452 ? -9.828 -15.195 16.609 1 93.69 452 VAL B C 1
ATOM 7473 O O . VAL B 1 452 ? -10.773 -14.469 16.297 1 93.69 452 VAL B O 1
ATOM 7476 N N . GLU B 1 453 ? -9.461 -15.461 17.812 1 93 453 GLU B N 1
ATOM 7477 C CA . GLU B 1 453 ? -10.078 -14.773 18.938 1 93 453 GLU B CA 1
ATOM 7478 C C . GLU B 1 453 ? -9.023 -14.273 19.922 1 93 453 GLU B C 1
ATOM 7480 O O . GLU B 1 453 ? -8.047 -14.977 20.203 1 93 453 GLU B O 1
ATOM 7485 N N . PRO B 1 454 ? -9.227 -13.086 20.438 1 87.94 454 PRO B N 1
ATOM 7486 C CA . PRO B 1 454 ? -8.305 -12.625 21.469 1 87.94 454 PRO B CA 1
ATOM 7487 C C . PRO B 1 454 ? -8.375 -13.477 22.734 1 87.94 454 PRO B C 1
ATOM 7489 O O . PRO B 1 454 ? -7.359 -13.656 23.422 1 87.94 454 PRO B O 1
ATOM 7492 N N . ARG B 1 455 ? -9.602 -13.93 23.156 1 90.06 455 ARG B N 1
ATOM 7493 C CA . ARG B 1 455 ? -9.867 -14.883 24.234 1 90.06 455 ARG B CA 1
ATOM 7494 C C . ARG B 1 455 ? -10.695 -16.062 23.734 1 90.06 455 ARG B C 1
ATOM 7496 O O . ARG B 1 455 ? -11.617 -15.875 22.938 1 90.06 455 ARG B O 1
ATOM 7503 N N . ALA B 1 456 ? -10.312 -17.203 24.219 1 91.75 456 ALA B N 1
ATOM 7504 C CA . ALA B 1 456 ? -10.992 -18.406 23.734 1 91.75 456 ALA B CA 1
ATOM 7505 C C . ALA B 1 456 ? -12.469 -18.375 24.094 1 91.75 456 ALA B C 1
ATOM 7507 O O . ALA B 1 456 ? -12.828 -18.266 25.281 1 91.75 456 ALA B O 1
ATOM 7508 N N . HIS B 1 457 ? -13.273 -18.469 23.156 1 94.06 457 HIS B N 1
ATOM 7509 C CA . HIS B 1 457 ? -14.711 -18.562 23.375 1 94.06 457 HIS B CA 1
ATOM 7510 C C . HIS B 1 457 ? -15.32 -19.719 22.594 1 94.06 457 HIS B C 1
ATOM 7512 O O . HIS B 1 457 ? -15.977 -20.594 23.172 1 94.06 457 HIS B O 1
ATOM 7518 N N . ALA B 1 458 ? -15.086 -19.734 21.328 1 95.75 458 ALA B N 1
ATOM 7519 C CA . ALA B 1 458 ? -15.617 -20.781 20.469 1 95.75 458 ALA B CA 1
ATOM 7520 C C . ALA B 1 458 ? -14.711 -22.016 20.484 1 95.75 458 ALA B C 1
ATOM 7522 O O . ALA B 1 458 ? -13.484 -21.875 20.516 1 95.75 458 ALA B O 1
ATOM 7523 N N . SER B 1 459 ? -15.32 -23.188 20.422 1 95.19 459 SER B N 1
ATOM 7524 C CA . SER B 1 459 ? -14.586 -24.453 20.344 1 95.19 459 SER B CA 1
ATOM 7525 C C . SER B 1 459 ? -14.672 -25.031 18.938 1 95.19 459 SER B C 1
ATOM 7527 O O . SER B 1 459 ? -15.453 -24.562 18.109 1 95.19 459 SER B O 1
ATOM 7529 N N . LEU B 1 460 ? -13.844 -26.031 18.734 1 95.81 460 LEU B N 1
ATOM 7530 C CA . LEU B 1 460 ? -13.898 -26.75 17.469 1 95.81 460 LEU B CA 1
ATOM 7531 C C . LEU B 1 460 ? -15.273 -27.375 17.25 1 95.81 460 LEU B C 1
ATOM 7533 O O . LEU B 1 460 ? -15.773 -27.422 16.125 1 95.81 460 LEU B O 1
ATOM 7537 N N . GLU B 1 461 ? -15.828 -27.828 18.328 1 96.62 461 GLU B N 1
ATOM 7538 C CA . GLU B 1 461 ? -17.141 -28.453 18.25 1 96.62 461 GLU B CA 1
ATOM 7539 C C . GLU B 1 461 ? -18.219 -27.438 17.859 1 96.62 461 GLU B C 1
ATOM 7541 O O . GLU B 1 461 ? -19.172 -27.781 17.156 1 96.62 461 GLU B O 1
ATOM 7546 N N . ASP B 1 462 ? -18 -26.25 18.297 1 97.88 462 ASP B N 1
ATOM 7547 C CA . ASP B 1 462 ? -18.938 -25.203 17.906 1 97.88 462 ASP B CA 1
ATOM 7548 C C . ASP B 1 462 ? -18.906 -24.953 16.406 1 97.88 462 ASP B C 1
ATOM 7550 O O . ASP B 1 462 ? -19.953 -24.812 15.766 1 97.88 462 ASP B O 1
ATOM 7554 N N . LEU B 1 463 ? -17.75 -24.938 15.883 1 98 463 LEU B N 1
ATOM 7555 C CA . LEU B 1 463 ? -17.594 -24.703 14.453 1 98 463 LEU B CA 1
ATOM 7556 C C . LEU B 1 463 ? -18.188 -25.844 13.641 1 98 463 LEU B C 1
ATOM 7558 O O . LEU B 1 463 ? -18.891 -25.625 12.656 1 98 463 LEU B O 1
ATOM 7562 N N . LYS B 1 464 ? -17.938 -27.062 14.078 1 97.75 464 LYS B N 1
ATOM 7563 C CA . LYS B 1 464 ? -18.484 -28.234 13.414 1 97.75 464 LYS B CA 1
ATOM 7564 C C . LYS B 1 464 ? -20.016 -28.219 13.445 1 97.75 464 LYS B C 1
ATOM 7566 O O . LYS B 1 464 ? -20.656 -28.562 12.453 1 97.75 464 LYS B O 1
ATOM 7571 N N . ALA B 1 465 ? -20.469 -27.812 14.562 1 98.06 465 ALA B N 1
ATOM 7572 C CA . ALA B 1 465 ? -21.922 -27.75 14.727 1 98.06 465 ALA B CA 1
ATOM 7573 C C . ALA B 1 465 ? -22.547 -26.75 13.758 1 98.06 465 ALA B C 1
ATOM 7575 O O . ALA B 1 465 ? -23.625 -27 13.211 1 98.06 465 ALA B O 1
ATOM 7576 N N . VAL B 1 466 ? -21.875 -25.656 13.586 1 98.25 466 VAL B N 1
ATOM 7577 C CA . VAL B 1 466 ? -22.391 -24.625 12.68 1 98.25 466 VAL B CA 1
ATOM 7578 C C . VAL B 1 466 ? -22.391 -25.172 11.25 1 98.25 466 VAL B C 1
ATOM 7580 O O . VAL B 1 466 ? -23.359 -24.969 10.516 1 98.25 466 VAL B O 1
ATOM 7583 N N . VAL B 1 467 ? -21.328 -25.812 10.844 1 98.19 467 VAL B N 1
ATOM 7584 C CA . VAL B 1 467 ? -21.219 -26.375 9.5 1 98.19 467 VAL B CA 1
ATOM 7585 C C . VAL B 1 467 ? -22.328 -27.391 9.273 1 98.19 467 VAL B C 1
ATOM 7587 O O . VAL B 1 467 ? -23.016 -27.359 8.25 1 98.19 467 VAL B O 1
ATOM 7590 N N . LEU B 1 468 ? -22.531 -28.234 10.258 1 97.62 468 LEU B N 1
ATOM 7591 C CA . LEU B 1 468 ? -23.578 -29.25 10.156 1 97.62 468 LEU B CA 1
ATOM 7592 C C . LEU B 1 468 ? -24.953 -28.594 10.07 1 97.62 468 LEU B C 1
ATOM 7594 O O . LEU B 1 468 ? -25.797 -29.016 9.266 1 97.62 468 LEU B O 1
ATOM 7598 N N . LYS B 1 469 ? -25.109 -27.641 10.883 1 98.25 469 LYS B N 1
ATOM 7599 C CA . LYS B 1 469 ? -26.391 -26.938 10.898 1 98.25 469 LYS B CA 1
ATOM 7600 C C . LYS B 1 469 ? -26.703 -26.328 9.539 1 98.25 469 LYS B C 1
ATOM 7602 O O . LYS B 1 469 ? -27.781 -26.531 8.984 1 98.25 469 LYS B O 1
ATOM 7607 N N . VAL B 1 470 ? -25.766 -25.609 8.977 1 98.06 470 VAL B N 1
ATOM 7608 C CA . VAL B 1 470 ? -26 -24.906 7.723 1 98.06 470 VAL B CA 1
ATOM 7609 C C . VAL B 1 470 ? -26.188 -25.906 6.586 1 98.06 470 VAL B C 1
ATOM 7611 O O . VAL B 1 470 ? -27.031 -25.734 5.715 1 98.06 470 VAL B O 1
ATOM 7614 N N . ASN B 1 471 ? -25.391 -26.969 6.598 1 97 471 ASN B N 1
ATOM 7615 C CA . ASN B 1 471 ? -25.547 -28.016 5.594 1 97 471 ASN B CA 1
ATOM 7616 C C . ASN B 1 471 ? -26.953 -28.625 5.641 1 97 471 ASN B C 1
ATOM 7618 O O . ASN B 1 471 ? -27.547 -28.891 4.598 1 97 471 ASN B O 1
ATOM 7622 N N . THR B 1 472 ? -27.422 -28.828 6.836 1 97.62 472 THR B N 1
ATOM 7623 C CA . THR B 1 472 ? -28.766 -29.406 7.016 1 97.62 472 THR B CA 1
ATOM 7624 C C . THR B 1 472 ? -29.828 -28.438 6.52 1 97.62 472 THR B C 1
ATOM 7626 O O . THR B 1 472 ? -30.766 -28.859 5.824 1 97.62 472 THR B O 1
ATOM 7629 N N . LEU B 1 473 ? -29.656 -27.219 6.883 1 98 473 LEU B N 1
ATOM 7630 C CA . LEU B 1 473 ? -30.609 -26.219 6.434 1 98 473 LEU B CA 1
ATOM 7631 C C . LEU B 1 473 ? -30.641 -26.141 4.914 1 98 473 LEU B C 1
ATOM 7633 O O . LEU B 1 473 ? -31.719 -25.969 4.32 1 98 473 LEU B O 1
ATOM 7637 N N . GLU B 1 474 ? -29.5 -26.219 4.32 1 97.19 474 GLU B N 1
ATOM 7638 C CA . GLU B 1 474 ? -29.422 -26.156 2.863 1 97.19 474 GLU B CA 1
ATOM 7639 C C . GLU B 1 474 ? -30.078 -27.391 2.229 1 97.19 474 GLU B C 1
ATOM 7641 O O . GLU B 1 474 ? -30.844 -27.266 1.272 1 97.19 474 GLU B O 1
ATOM 7646 N N . GLU B 1 475 ? -29.781 -28.547 2.783 1 96.44 475 GLU B N 1
ATOM 7647 C CA . GLU B 1 475 ? -30.344 -29.797 2.266 1 96.44 475 GLU B CA 1
ATOM 7648 C C . GLU B 1 475 ? -31.859 -29.797 2.346 1 96.44 475 GLU B C 1
ATOM 7650 O O . GLU B 1 475 ? -32.531 -30.266 1.426 1 96.44 475 GLU B O 1
ATOM 7655 N N . LYS B 1 476 ? -32.375 -29.188 3.371 1 97.38 476 LYS B N 1
ATOM 7656 C CA . LYS B 1 476 ? -33.812 -29.141 3.592 1 97.38 476 LYS B CA 1
ATOM 7657 C C . LYS B 1 476 ? -34.438 -27.953 2.881 1 97.38 476 LYS B C 1
ATOM 7659 O O . LYS B 1 476 ? -35.656 -27.766 2.936 1 97.38 476 LYS B O 1
ATOM 7664 N N . ARG B 1 477 ? -33.625 -27.109 2.305 1 96.44 477 ARG B N 1
ATOM 7665 C CA . ARG B 1 477 ? -34.094 -25.906 1.631 1 96.44 477 ARG B CA 1
ATOM 7666 C C . ARG B 1 477 ? -34.875 -25 2.59 1 96.44 477 ARG B C 1
ATOM 7668 O O . ARG B 1 477 ? -35.938 -24.469 2.244 1 96.44 477 ARG B O 1
ATOM 7675 N N . SER B 1 478 ? -34.312 -24.875 3.787 1 96.75 478 SER B N 1
ATOM 7676 C CA . SER B 1 478 ? -34.969 -24.094 4.836 1 96.75 478 SER B CA 1
ATOM 7677 C C . SER B 1 478 ? -34.375 -22.703 4.945 1 96.75 478 SER B C 1
ATOM 7679 O O . SER B 1 478 ? -34.719 -21.938 5.852 1 96.75 478 SER B O 1
ATOM 7681 N N . ILE B 1 479 ? -33.438 -22.391 4.129 1 97.38 479 ILE B N 1
ATOM 7682 C CA . ILE B 1 479 ? -32.875 -21.047 4.07 1 97.38 479 ILE B CA 1
ATOM 7683 C C . ILE B 1 479 ? -33.719 -20.156 3.188 1 97.38 479 ILE B C 1
ATOM 7685 O O . ILE B 1 479 ? -33.969 -20.469 2.023 1 97.38 479 ILE B O 1
ATOM 7689 N N . PRO B 1 480 ? -34.25 -19.016 3.693 1 95.88 480 PRO B N 1
ATOM 7690 C CA . PRO B 1 480 ? -35.094 -18.125 2.877 1 95.88 480 PRO B CA 1
ATOM 7691 C C . PRO B 1 480 ? -34.281 -17.438 1.771 1 95.88 480 PRO B C 1
ATOM 7693 O O . PRO B 1 480 ? -33.094 -17.25 1.897 1 95.88 480 PRO B O 1
ATOM 7696 N N . PRO B 1 481 ? -35 -17.094 0.694 1 95.12 481 PRO B N 1
ATOM 7697 C CA . PRO B 1 481 ? -34.312 -16.359 -0.378 1 95.12 481 PRO B CA 1
ATOM 7698 C C . PRO B 1 481 ? -33.875 -14.953 0.049 1 95.12 481 PRO B C 1
ATOM 7700 O O . PRO B 1 481 ? -34.312 -14.461 1.09 1 95.12 481 PRO B O 1
ATOM 7703 N N . TRP B 1 482 ? -32.969 -14.445 -0.713 1 91.81 482 TRP B N 1
ATOM 7704 C CA . TRP B 1 482 ? -32.469 -13.094 -0.483 1 91.81 482 TRP B CA 1
ATOM 7705 C C . TRP B 1 482 ? -33.594 -12.07 -0.699 1 91.81 482 TRP B C 1
ATOM 7707 O O . TRP B 1 482 ? -34.312 -12.117 -1.701 1 91.81 482 TRP B O 1
ATOM 7717 N N . GLU B 1 483 ? -33.844 -11.195 0.243 1 80.94 483 GLU B N 1
ATOM 7718 C CA . GLU B 1 483 ? -34.875 -10.18 0.125 1 80.94 483 GLU B CA 1
ATOM 7719 C C . GLU B 1 483 ? -34.312 -8.859 -0.39 1 80.94 483 GLU B C 1
ATOM 7721 O O . GLU B 1 483 ? -33.469 -8.25 0.264 1 80.94 483 GLU B O 1
ATOM 7726 N N . GLU B 1 484 ? -34.562 -8.656 -1.725 1 69.88 484 GLU B N 1
ATOM 7727 C CA . GLU B 1 484 ? -34.156 -7.355 -2.24 1 69.88 484 GLU B CA 1
ATOM 7728 C C . GLU B 1 484 ? -35.156 -6.27 -1.85 1 69.88 484 GLU B C 1
ATOM 7730 O O . GLU B 1 484 ? -36.344 -6.52 -1.81 1 69.88 484 GLU B O 1
ATOM 7735 N N . GLU B 1 485 ? -35 -5.422 -1.11 1 54.56 485 GLU B N 1
ATOM 7736 C CA . GLU B 1 485 ? -36 -4.352 -0.945 1 54.56 485 GLU B CA 1
ATOM 7737 C C . GLU B 1 485 ? -36.438 -3.814 -2.295 1 54.56 485 GLU B C 1
ATOM 7739 O O . GLU B 1 485 ? -35.656 -3.725 -3.238 1 54.56 485 GLU B O 1
ATOM 7744 N N . GLN B 1 486 ? -37.781 -3.945 -2.779 1 44 486 GLN B N 1
ATOM 7745 C CA . GLN B 1 486 ? -38.438 -3.418 -3.967 1 44 486 GLN B CA 1
ATOM 7746 C C . GLN B 1 486 ? -37.938 -2.018 -4.301 1 44 486 GLN B C 1
ATOM 7748 O O . GLN B 1 486 ? -38.312 -1.044 -3.643 1 44 486 GLN B O 1
ATOM 7753 N N . ILE B 1 487 ? -36.812 -1.804 -4.758 1 44.16 487 ILE B N 1
ATOM 7754 C CA . ILE B 1 487 ? -36.375 -0.501 -5.266 1 44.16 487 ILE B CA 1
ATOM 7755 C C . ILE B 1 487 ? -37.094 -0.212 -6.586 1 44.16 487 ILE B C 1
ATOM 7757 O O . ILE B 1 487 ? -37.125 -1.066 -7.477 1 44.16 487 ILE B O 1
ATOM 7761 N N . PRO B 1 488 ? -37.844 0.903 -6.801 1 37.84 488 PRO B N 1
ATOM 7762 C CA . PRO B 1 488 ? -38.469 1.267 -8.07 1 37.84 488 PRO B CA 1
ATOM 7763 C C . PRO B 1 488 ? -37.5 1.213 -9.25 1 37.84 488 PRO B C 1
ATOM 7765 O O . PRO B 1 488 ? -36.344 1.612 -9.117 1 37.84 488 PRO B O 1
ATOM 7768 N N . GLU B 1 489 ? -37.656 0.433 -10.312 1 37.97 489 GLU B N 1
ATOM 7769 C CA . GLU B 1 489 ? -37 0.202 -11.594 1 37.97 489 GLU B CA 1
ATOM 7770 C C . GLU B 1 489 ? -36.625 1.52 -12.258 1 37.97 489 GLU B C 1
ATOM 7772 O O . GLU B 1 489 ? -35.938 1.525 -13.289 1 37.97 489 GLU B O 1
ATOM 7777 N N . GLU B 1 490 ? -37.219 2.686 -12.078 1 32.66 490 GLU B N 1
ATOM 7778 C CA . GLU B 1 490 ? -37.188 3.924 -12.852 1 32.66 490 GLU B CA 1
ATOM 7779 C C . GLU B 1 490 ? -35.75 4.477 -12.93 1 32.66 490 GLU B C 1
ATOM 7781 O O . GLU B 1 490 ? -35.469 5.344 -13.758 1 32.66 490 GLU B O 1
ATOM 7786 N N . ILE B 1 491 ? -34.938 4.293 -12 1 34.03 491 ILE B N 1
ATOM 7787 C CA . ILE B 1 491 ? -33.719 5.059 -12.117 1 34.03 491 ILE B CA 1
ATOM 7788 C C . ILE B 1 491 ? -32.812 4.441 -13.188 1 34.03 491 ILE B C 1
ATOM 7790 O O . ILE B 1 491 ? -31.906 5.098 -13.695 1 34.03 491 ILE B O 1
ATOM 7794 N N . VAL B 1 492 ? -32.875 3.152 -13.445 1 34.81 492 VAL B N 1
ATOM 7795 C CA . VAL B 1 492 ? -31.859 2.564 -14.336 1 34.81 492 VAL B CA 1
ATOM 7796 C C . VAL B 1 492 ? -32.344 2.621 -15.781 1 34.81 492 VAL B C 1
ATOM 7798 O O . VAL B 1 492 ? -31.562 2.535 -16.719 1 34.81 492 VAL B O 1
ATOM 7801 N N . SER B 1 493 ? -33.594 2.574 -16.109 1 30.84 493 SER B N 1
ATOM 7802 C CA . SER B 1 493 ? -34 2.201 -17.453 1 30.84 493 SER B CA 1
ATOM 7803 C C . SER B 1 493 ? -33.969 3.398 -18.391 1 30.84 493 SER B C 1
ATOM 7805 O O . SER B 1 493 ? -34.469 3.328 -19.516 1 30.84 493 SER B O 1
ATOM 7807 N N . GLN B 1 494 ? -33.75 4.66 -17.922 1 30.61 494 GLN B N 1
ATOM 7808 C CA . GLN B 1 494 ? -34.094 5.539 -19.031 1 30.61 494 GLN B CA 1
ATOM 7809 C C . GLN B 1 494 ? -33.062 5.41 -20.156 1 30.61 494 GLN B C 1
ATOM 7811 O O . GLN B 1 494 ? -31.859 5.598 -19.938 1 30.61 494 GLN B O 1
ATOM 7816 N N . SER B 1 495 ? -33.344 4.621 -21.172 1 28.75 495 SER B N 1
ATOM 7817 C CA . SER B 1 495 ? -32.688 4.523 -22.469 1 28.75 495 SER B CA 1
ATOM 7818 C C . SER B 1 495 ? -32.312 5.902 -23.016 1 28.75 495 SER B C 1
ATOM 7820 O O . SER B 1 495 ? -33.156 6.809 -23.031 1 28.75 495 SER B O 1
ATOM 7822 N N . PRO B 1 496 ? -31.094 6.344 -23.078 1 29.09 496 PRO B N 1
ATOM 7823 C CA . PRO B 1 496 ? -30.906 7.613 -23.781 1 29.09 496 PRO B CA 1
ATOM 7824 C C . PRO B 1 496 ? -31.703 7.695 -25.078 1 29.09 496 PRO B C 1
ATOM 7826 O O . PRO B 1 496 ? -31.906 6.676 -25.734 1 29.09 496 PRO B O 1
ATOM 7829 N N . VAL B 1 497 ? -32.688 8.594 -25.156 1 28.88 497 VAL B N 1
ATOM 7830 C CA . VAL B 1 497 ? -33.281 8.961 -26.438 1 28.88 497 VAL B CA 1
ATOM 7831 C C . VAL B 1 497 ? -32.156 9.172 -27.469 1 28.88 497 VAL B C 1
ATOM 7833 O O . VAL B 1 497 ? -31.188 9.875 -27.203 1 28.88 497 VAL B O 1
ATOM 7836 N N . PRO B 1 498 ? -32.188 8.312 -28.594 1 27.78 498 PRO B N 1
ATOM 7837 C CA . PRO B 1 498 ? -31.297 8.555 -29.734 1 27.78 498 PRO B CA 1
ATOM 7838 C C . PRO B 1 498 ? -31.359 9.992 -30.234 1 27.78 498 PRO B C 1
ATOM 7840 O O . PRO B 1 498 ? -32.438 10.539 -30.422 1 27.78 498 PRO B O 1
ATOM 7843 N N . GLY B 1 499 ? -30.547 10.938 -29.688 1 20.08 499 GLY B N 1
ATOM 7844 C CA . GLY B 1 499 ? -30.625 12.18 -30.438 1 20.08 499 GLY B CA 1
ATOM 7845 C C . GLY B 1 499 ? -30.688 11.977 -31.938 1 20.08 499 GLY B C 1
ATOM 7846 O O . GLY B 1 499 ? -29.969 11.148 -32.469 1 20.08 499 GLY B O 1
ATOM 7847 N N . TYR B 1 500 ? -31.891 12.375 -32.594 1 20.95 500 TYR B N 1
ATOM 7848 C CA . TYR B 1 500 ? -31.938 12.727 -34 1 20.95 500 TYR B CA 1
ATOM 7849 C C . TYR B 1 500 ? -30.906 13.797 -34.344 1 20.95 500 TYR B C 1
ATOM 7851 O O . TYR B 1 500 ? -30.641 14.688 -33.531 1 20.95 500 TYR B O 1
#

Secondary structure (DSSP, 8-state):
--GGGPPPP---TTPBPPSSPTTSEEEE-TTS-EEEEEE--SSTTEEEEEEEES--GGG--GGGTTHHHHHHHHHTT-BSS--HHHHHHHHHHTTPPSSHHHHEEE-SS-EEEEEEEESSSTTHHHHHHHHHHHHHH-B---HHHHHHHHHHHHHHHHHT-SHHHHHHHHHHHHHTTTSGGGG--TT--HHHHHH--HHHHHHHHHHH--GGGEEEEEEE--S-HHHHHHHHHHHHTT---SSSSPPPPPP------SSPEEEEEE-TT-SSEEEEEEEEEEPP---BHHHHHHHHHHHHHHHHHHHHHHHHHTSSS-S-SEEEEEEEEEETTEEEEEEEEEE-TT-HHHHHHHHHHHHHHHHHH---HHHHHHHHHHHHHHHHHHHHTGGG--HHHHHHHHHHHHHH------HHHHHHHHHHHGGG--HHHHHGGGGGS-TTSSEEEEEEESS----HHHHHHHHHHHHHHHHTT-SPPP------GGGT--------/--GGGPPPP---TTPBPPSSPTTSEEEE-TTS-EEEEEE--SSTTEEEEEEEES--GGG--GGGTTHHHHHHHHHTT-BSS--HHHHHHHHHHTTPPSSHHHHEEE-SS-EEEEEEEESSSTTHHHHHHHHHHHHHH-B---HHHHHHHHHHHHHHHHHT-SHHHHHHHHHHHHHTTTSGGGG--TT--HHHHHH--HHHHHHHHHHH--GGGEEEEEEE--S-HHHHHHHHHHHHTT---SSSSPPPPPP------SSPEEEEEE-TT-SSEEEEEEEEEEPP---BHHHHHHHHHHHHHHHHHHHHHHHHHTSSS-S-SEEEEEEEEEETTEEEEEEEEEE-TT-HHHHHHHHHHHHHHHHHH---HHHHHHHHHHHHHHHHHHHHTGGG--HHHHHHHHHHHHHH------HHHHHHHHHHHGGG--HHHHHGGGGGS-TTSSEEEEEEESS----HHHHHHHHHHHHHHHHTT-SPPP------GGGT--------

Sequence (1000 aa):
VGFRSLKLVNVSMEEALPAEPVGVAYGRLANGLTYYVRSNPKPRMRAALSLAVKVGSVVEEEDERGVAHIVEHLAFSATSRYTNHDIVRFLESIGAEFGACQNALTSSDETIYELLVPVDKPGLLSQAISVLAEFSSEVRVSAEDLEKERGAVLEEYRGGRNATGRMQDSHWTLLFEGSKYAERLPIGTEKVIRTVTHETVRNFYHKWYNLSNMAVFAVGDFPDTQAVVELIKEHFGQKASISCPPPVIPEFPVPSHIEPRFSCFVESEAAGSAVVISCKMPAGEIKTVKDYRDSLAESIFHCALNQRLFKLSRRRDPPYFSCSSAADALVRPVKAYIMTSSCREKGTVEALESMLVEVARARLYGFSEREISIVRALMMSEIESAYLERDQMQSTSLRDEYLQHFLREEPVVGIDYEARLQKTLLPYISSAEVVKFAENFSTTSSCVIKIVEPRAHASLEDLKAVVLKVNTLEEKRSIPPWEEEQIPEEIVSQSPVPGYVGFRSLKLVNVSMEEALPAEPVGVAYGRLANGLTYYVRSNPKPRMRAALSLAVKVGSVVEEEDERGVAHIVEHLAFSATSRYTNHDIVRFLESIGAEFGACQNALTSSDETIYELLVPVDKPGLLSQAISVLAEFSSEVRVSAEDLEKERGAVLEEYRGGRNATGRMQDSHWTLLFEGSKYAERLPIGTEKVIRTVTHETVRNFYHKWYNLSNMAVFAVGDFPDTQAVVELIKEHFGQKASISCPPPVIPEFPVPSHIEPRFSCFVESEAAGSAVVISCKMPAGEIKTVKDYRDSLAESIFHCALNQRLFKLSRRRDPPYFSCSSAADALVRPVKAYIMTSSCREKGTVEALESMLVEVARARLYGFSEREISIVRALMMSEIESAYLERDQMQSTSLRDEYLQHFLREEPVVGIDYEARLQKTLLPYISSAEVVKFAENFSTTSSCVIKIVEPRAHASLEDLKAVVLKVNTLEEKRSIPPWEEEQIPEEIVSQSPVPGY

Foldseek 3Di:
DALVPFAFDDDDQFAWFDLDFPQWPWDAAPQQAIETFHAACVPHQKKKKKKKFQAAQLQADQLCQQLRVLLLQLLCQDWPVGHVVRSVVLCVQFVHDDGSVRAWDGFHGMIMGMDMGGNVDPPSLLVVLLSSLRSLATRPLDQVSLVVCLVVLLVVVVVQPDPVNVVVLVQQLLLQPPWSSNQRGNSGDPVSSVDPGSVNSVVVSLQRSGSSRMYMYMYYNDPDRVVSVVSNCVNNVPDHRNDPPHDDDDDIDGDKFQAAAEAEAAALPDPAKKKKKKFKDWDDADTGLNSVLLVLLQVLLQVLLLVVQCVQLPDPDHLFVHKGWDWDDDDQTMIIIMMMTGHHALSRLVNLLVSLLSLLLCLQPFDDPVSSVVSLVVVLVVLSVCLVCVSNDHNVVVRVVVVCCSNRVHHNNDSSVVSSSSVNNSVPNDRVSNSVSSVSRDSRISMYMYMYHNDDDDDPVSNVVSNVVSVVCSVVVVRDHDDDPPDPPPPPPDDPDPDD/DALVPFAFDDDDQFAWFDLDFPQWPWDAAPQQAIETFHAACVPHQKKKKKKKFQAAQLQADQLCQQLRVLLLQLLCQDWPVGHVVRSQVLCVQFVHDDGSVRAWDGFHGMIMGMDMGGNVDPPSLLVVLLSSLRSLATRPLDQVSLVVCLVVLVVVVVVQPDPVNVVVLVQQLLLQPPWSSNQRGNSGDPVSSVDPGSVNSVVVSLQRSGSSRMYMYMYYNDPDRVVSVVSNCVNNVPDHRNDPPHDDDDDIDGDKFQAAAEAEAAALPDPAKKKKKKFKDWDDADTGLNSVLLVVLQVLLQVLLLVVQCVQLPDPDHLFVHKGWDWDDDDQTMIIIMMMTGHHALSRLVNLLVSLLSLLLCLQPFDDPVSSVVSLVVVLVVLSVCLVCVSNDHNVVVRVVVVCCSNRVHHNNDSSVVSSSSVNNSVPCDRVSNSVSSVSRDSRISMYMYMYHNDDDDDPVSNVVSNVVSVVCSVVVVRDHDDDPPDPPPPPPPDPDPDD

InterPro domains:
  IPR001431 Peptidase M16, zinc-binding site [PS00143] (56-79)
  IPR007863 Peptidase M16, C-terminal [PF05193] (196-377)
  IPR011249 Metalloenzyme, LuxS/M16 peptidase-like [SSF63411] (20-252)
  IPR011765 Peptidase M16, N-terminal [PF00675] (42-157)
  IPR050626 Peptidase M16 [PTHR43690] (26-487)

Radius of gyration: 29.49 Å; Cα contacts (8 Å, |Δi|>4): 1865; chains: 2; bounding box: 77×71×66 Å

Organism: Aegilops tauschii subsp. strangulata (NCBI:txid200361)

Nearest PDB structures (foldseek):
  6oft-assembly2_B  TM=9.073E-01  e=3.811E-38  Escherichia coli K-12
  6ofs-assembly1_A  TM=9.132E-01  e=7.710E-37  Escherichia coli K-12
  6brs-assembly1_A  TM=8.338E-01  e=5.985E-30  Pectobacterium atrosepticum SCRI1043
  6b05-assembly1_A  TM=8.048E-01  e=1.211E-28  Pectobacterium atrosepticum SCRI1043
  4xea-assembly1_A-2  TM=7.915E-01  e=8.734E-21  Alicyclobacillus acidocaldarius subsp. acidocaldarius DSM 446